Protein 4GH5 (pdb70)

GO terms:
  GO:0050575 2-(S)-hydroxypropyl-CoM dehydrogenase activity (F, EXP)

Foldseek 3Di:
DLQAPAEEEFEQLLWFLNVLLLLVNLVVHYAYEYEYCPQVSQAVSQVVRCPPNGHYHYHHAQLLDLVRLLVSQVVSCVPRHQHQEYELPFAAFDFADPVGDDPVVLVVRLRRQPVSLVRNCVSNCVRCLVVLGHEYEHEAAVLLVDPDPGTVSNSVNSVNRLVVQLVVCVVRLVSHYAGEYEHEAQAQPTPRNVVPDPVVVVVSLVLAQQSDHDHSNLSSVVVSCRRGCVCSVDHSYHHYSYNCNVVD/DQQAPAEEEFEQLLFFLNVLLVLVNLVVHYAYEYEYCPQVSQAVSQVVSCPPNHHYHYHHAQLLDLVRLLVSQVVSCVVRHQHQEYELPFAAFDFADPVGDDVVVLVVRLRRQPVSLVSNCVSNCVRCLVVLGHEYEHEAAVLLVDPDPGGVSNSVNSVNRLVVQLVVLVVRLVSHYAGEYEYEAQAQPTPRNVVPDVVPPQVLAQQRDHDHSNLSSVVVSCRRGCVCSVDHSYHHYSYNCNVVD/DLQAPAEEEEEQLLWFLNVLLLLVNQVVHYAYEYEYCPQVSQAVSQVVSCPPNGHYHYHYAQLLDLVRLLVRQVVSCVPRNQHQEYELPFAAFDFADPVGDDPVVLVVRLRSQPVSLVRNCVSNCVRCLVVLGHEYEHEAAVLLVDPDPGGHSNNVSSVNRLVVQLVVLVVRLVSHYAGEYEYEAQAQPTPRNVVPDVVVVVSQVLAQQRDHDHSNLSSVVVSCRRGCVCSVDHSYHHYSYNCNVVD/DLQAPAEEEFEQLLFFLNVLLLLVNLVVHYAYEYEYCPQVSQQVSQVVSCPPNHHYHYGYAQLLDLVRLLVSQVVSCVPRHQHQEYELPFAAFDFADPVGDDPVVLVVRLRSQPVSLVSNCVSNCVRCLVVLGHEYEHEAAVLLVDPDPGGVSNSVNSVNRLVVQLVVLVVRLVSHYAGEYEHEAQAQPTPRNVVPDPVVSQVLAQQNDHDHSNLSSVVVSCRRGCVCSVDHSYHHYSYNCNVVD

Sequence (985 aa):
NRLKNEVIAITGGGAGIGLAIASAALREGAKVALIDLDQGLAERSAAMLSTGGAVAKGFGADVTKAADITAAITSAEQTIGSLTGLVNNAGIAGFGSVHDADAAAWDRIMAVNVTGTFLASKAALAGMLERHKGTIVNFGSVAGLVGIPTMAAYCAAKGAIVNLTRQMAADYSGRGVRVNAVCPGTVTSTGMGQQLLPEVQARRLAKYPIGRFGTPEDIAEAVIFLLSDQAAFVTGAAFAVDGGMTAINRLKNEVIAITGGGAGIGLAIASAALREGAKVALIDLDQGLAERSAAMLSTGGAVAKGFGADVTKAADITAAITSAEQTIGSLTGLVNNAGIAGFGSVHDADAAAWDRIMAVNVTGTFLASKAALAGMLERHKGTIVNFGSVAGLVGIPTMAAYCAAKGAIVNLTRQMAADYSGRGVRVNAVCPGTVTSTGMGQQLLQARRLAKYPIGRFGTPEDIAEAVIFLLSDQAAFVTGAAFAVDGGMTAINRLKNEVIAITGGGAGIGLAIASAALREGAKVALIDLDQGLAERSAAMLSTGGAVAKGFGADVTKAADITAAITSAEQTIGSLTGLVNNAGIAGFGSVHDADAAAWDRIMAVNVTGTFLASKAALAGMLERHKGTIVNFGSVAGLVGIPTMAAYCAAKGAIVNLTRQMAADYSGRGVRVNAVCPGTVTSTGMGQQLLEVQARRLAKYPIGRFGTPEDIAEAVIFLLSDQAAFVTGAAFAVDGGMTAINRLKNEVIAITGGGAGIGLAIASAALREGAKVALIDLDQGLAERSAAMLSTGGAVAKGFGADVTKAADITAAITSAEQTIGSLTGLVNNAGIAGFGSVHDADAAAWDRIMAVNVTGTFLASKAALAGMLERHKGTIVNFGSVAGLVGIPTMAAYCAAKGAIVNLTRQMAADYSGRGVRVNAVCPGTVTSTGMGQQLLQARRLAKYPIGRFGTPEDIAEAVIFLLSDQAAFVTGAAFAVDGGMTAI

Solvent-accessible surface area: 32036 Å² total; per-residue (Å²): 134,27,0,126,130,20,15,0,0,0,2,16,0,1,50,26,28,0,40,12,0,0,56,8,0,20,119,14,33,5,96,0,0,0,0,18,122,71,100,28,43,0,84,153,10,4,73,106,19,47,97,93,71,29,52,3,95,17,27,32,8,18,10,27,116,49,82,69,0,62,58,7,5,78,48,0,51,164,70,9,29,57,0,27,0,0,0,4,21,20,20,64,9,14,119,15,8,0,62,88,8,87,39,71,49,2,80,92,10,18,24,11,0,1,26,2,3,1,11,0,0,63,20,4,0,72,15,0,13,142,91,124,110,5,6,0,0,0,9,3,12,9,5,3,41,15,1,40,73,63,13,0,7,18,0,0,0,8,3,0,2,6,1,0,1,50,0,0,0,19,23,1,4,52,104,32,0,24,0,0,0,0,0,10,5,60,12,39,80,15,60,59,10,97,97,43,124,125,108,68,113,57,125,113,65,74,97,12,20,26,46,85,55,6,55,16,107,14,0,2,19,0,0,0,0,0,2,0,92,37,1,34,1,1,1,6,5,32,2,12,0,2,0,0,11,35,3,39,142,31,0,135,125,29,14,0,0,0,1,17,0,1,48,27,29,0,39,11,0,0,55,7,0,22,121,14,39,5,96,0,0,0,1,18,121,71,96,27,46,0,83,153,8,3,72,113,24,44,96,92,73,30,52,3,93,18,22,31,8,18,10,27,118,48,79,65,0,60,61,6,4,64,40,0,47,146,67,11,28,56,1,31,0,0,0,4,21,19,21,62,9,16,119,16,8,0,60,87,6,87,42,74,44,2,81,93,10,18,24,10,0,1,25,2,2,0,10,0,0,64,21,2,0,71,15,0,14,145,94,118,132,5,7,0,0,0,9,2,11,8,5,3,39,15,1,38,74,63,12,0,6,19,0,0,0,9,3,0,1,6,1,0,1,48,0,0,0,18,24,1,4,52,106,27,0,23,0,0,0,0,0,10,5,61,12,44,80,17,61,59,9,94,103,41,101,118,83,198,109,66,74,78,13,21,27,45,84,38,6,54,18,104,16,0,1,19,0,0,0,1,0,2,0,105,37,0,35,1,1,1,7,6,35,2,14,0,1,0,0,10,34,4,50,141,30,0,123,118,14,15,0,0,0,1,17,0,1,51,26,30,0,40,11,0,0,55,8,0,21,119,14,33,5,96,0,0,0,1,18,125,71,101,25,50,0,86,151,9,3,69,110,23,47,100,91,73,29,57,5,97,17,26,27,9,18,10,28,116,48,80,65,0,63,55,7,5,79,47,0,51,162,72,10,30,56,0,21,0,0,0,5,21,20,22,61,9,15,120,15,8,0,62,87,9,87,42,73,52,2,76,95,14,18,23,11,0,1,25,2,4,0,12,0,0,66,21,4,0,72,15,0,15,140,91,128,103,5,7,0,0,0,10,2,12,8,5,3,40,15,1,39,72,62,12,0,6,18,0,0,0,8,3,0,2,6,1,0,1,48,0,0,0,19,24,1,4,52,109,33,0,23,0,0,0,0,0,10,5,60,12,41,79,17,63,59,10,97,101,44,126,180,84,138,66,139,129,63,69,88,12,21,26,44,84,53,6,53,16,108,16,0,1,19,0,0,0,0,0,2,0,94,38,0,33,1,2,1,6,6,34,2,12,0,2,0,0,11,33,3,40,139,30,0,126,118,29,15,0,0,0,2,16,0,0,49,26,30,0,40,12,0,0,56,6,0,22,119,15,34,5,91,0,0,0,1,15,122,70,100,27,42,0,83,148,9,4,72,109,21,47,95,92,72,31,51,6,88,16,34,29,7,18,9,28,119,50,79,60,0,65,57,5,5,66,40,0,52,144,67,6,31,57,1,31,0,0,0,4,21,20,22,62,9,16,115,17,8,0,61,88,10,84,41,74,51,2,80,96,13,17,24,11,0,2,23,2,3,0,11,0,0,65,22,4,0,72,15,0,12,141,91,114,116,4,7,0,0,0,9,3,12,9,5,3,41,15,1,33,68,64,12,0,6,19,0,0,0,8,3,0,2,5,2,0,0,49,0,0,0,20,24,1,4,54,104,21,0,23,0,0,0,0,0,10,5,60,12,42,79,17,60,60,10,100,106,37,105,118,82,196,105,64,75,74,11,22,26,46,84,40,5,53,16,104,16,0,1,18,0,0,0,0,0,2,0,104,39,0,35,1,1,1,6,5,33,3,13,0,1,0,0,8,34,3,49

InterPro domains:
  IPR002347 Short-chain dehydrogenase/reductase SDR [PF13561] (17-253)
  IPR002347 Short-chain dehydrogenase/reductase SDR [PR00080] (83-94)
  IPR002347 Short-chain dehydrogenase/reductase SDR [PR00080] (136-144)
  IPR002347 Short-chain dehydrogenase/reductase SDR [PR00080] (156-175)
  IPR002347 Short-chain dehydrogenase/reductase SDR [PR00081] (9-26)
  IPR002347 Short-chain dehydrogenase/reductase SDR [PR00081] (83-94)
  IPR002347 Short-chain dehydrogenase/reductase SDR [PR00081] (130-146)
  IPR002347 Short-chain dehydrogenase/reductase SDR [PR00081] (156-175)
  IPR002347 Short-chain dehydrogenase/reductase SDR [PR00081] (177-194)
  IPR002347 Short-chain dehydrogenase/reductase SDR [PR00081] (216-236)
  IPR020904 Short-chain dehydrogenase/reductase, conserved site [PS00061] (143-171)
  IPR036291 NAD(P)-binding domain superfamily [SSF51735] (6-254)
  IPR057326 Ketoreductase domain [SM00822] (8-190)

B-factor: mean 13.77, std 8.15, range [4.98, 67.56]

Radius of gyration: 27.38 Å; Cα contacts (8 Å, |Δi|>4): 2829; chains: 4; bounding box: 66×82×59 Å

CATH classification: 3.40.50.720

Structure (mmCIF, N/CA/C/O backbone):
data_4GH5
#
_entry.id   4GH5
#
_cell.length_a   116.071
_cell.length_b   127.921
_cell.length_c   58.451
_cell.angle_alpha   90.00
_cell.angle_beta   90.00
_cell.angle_gamma   90.00
#
_symmetry.space_group_name_H-M   'P 21 21 2'
#
loop_
_entity.id
_entity.type
_entity.pdbx_description
1 polymer 'Short-chain dehydrogenase/reductase SDR'
2 non-polymer NICOTINAMIDE-ADENINE-DINUCLEOTIDE
3 non-polymer 'ACETATE ION'
4 water water
#
loop_
_atom_site.group_PDB
_atom_site.id
_atom_site.type_symbol
_atom_site.label_atom_id
_atom_site.label_alt_id
_atom_site.label_comp_id
_atom_site.label_asym_id
_atom_site.label_entity_id
_atom_site.label_seq_id
_atom_site.pdbx_PDB_ins_code
_atom_site.Cartn_x
_atom_site.Cartn_y
_atom_site.Cartn_z
_atom_site.occupancy
_atom_site.B_iso_or_equiv
_atom_site.auth_seq_id
_atom_site.auth_comp_id
_atom_site.auth_asym_id
_atom_site.auth_atom_id
_atom_site.pdbx_PDB_model_num
ATOM 1 N N . ASN A 1 17 ? 33.777 65.706 17.189 1.00 16.95 3 ASN A N 1
ATOM 2 C CA . ASN A 1 17 ? 34.503 65.655 18.453 1.00 15.47 3 ASN A CA 1
ATOM 3 C C . ASN A 1 17 ? 34.285 64.334 19.196 1.00 14.99 3 ASN A C 1
ATOM 4 O O . ASN A 1 17 ? 34.317 64.283 20.422 1.00 16.05 3 ASN A O 1
ATOM 9 N N . ARG A 1 18 ? 34.059 63.253 18.460 1.00 10.51 4 ARG A N 1
ATOM 10 C CA . ARG A 1 18 ? 33.726 61.979 19.089 1.00 8.95 4 ARG A CA 1
ATOM 11 C C . ARG A 1 18 ? 34.882 61.354 19.856 1.00 9.89 4 ARG A C 1
ATOM 12 O O . ARG A 1 18 ? 34.662 60.462 20.668 1.00 11.23 4 ARG A O 1
ATOM 20 N N . LEU A 1 19 ? 36.105 61.814 19.592 1.00 9.63 5 LEU A N 1
ATOM 21 C CA . LEU A 1 19 ? 37.274 61.310 20.309 1.00 11.87 5 LEU A CA 1
ATOM 22 C C . LEU A 1 19 ? 38.037 62.440 20.998 1.00 9.65 5 LEU A C 1
ATOM 23 O O . LEU A 1 19 ? 39.254 62.360 21.180 1.00 10.05 5 LEU A O 1
ATOM 28 N N . LYS A 1 20 ? 37.318 63.489 21.372 1.00 14.18 6 LYS A N 1
ATOM 29 C CA . LYS A 1 20 ? 37.909 64.580 22.132 1.00 18.39 6 LYS A CA 1
ATOM 30 C C . LYS A 1 20 ? 38.579 64.026 23.388 1.00 13.32 6 LYS A C 1
ATOM 31 O O . LYS A 1 20 ? 38.023 63.167 24.076 1.00 16.11 6 LYS A O 1
ATOM 37 N N . ASN A 1 21 ? 39.784 64.509 23.664 1.00 16.97 7 ASN A N 1
ATOM 38 C CA . ASN A 1 21 ? 40.557 64.057 24.821 1.00 18.85 7 ASN A CA 1
ATOM 39 C C . ASN A 1 21 ? 40.941 62.573 24.804 1.00 17.10 7 ASN A C 1
ATOM 40 O O . ASN A 1 21 ? 41.294 62.003 25.837 1.00 17.92 7 ASN A O 1
ATOM 45 N N . GLU A 1 22 ? 40.878 61.943 23.637 1.00 10.94 8 GLU A N 1
ATOM 46 C CA . GLU A 1 22 ? 41.406 60.588 23.525 1.00 12.59 8 GLU A CA 1
ATOM 47 C C . GLU A 1 22 ? 42.831 60.640 22.991 1.00 9.61 8 GLU A C 1
ATOM 48 O O . GLU A 1 22 ? 43.192 61.546 22.247 1.00 11.05 8 GLU A O 1
ATOM 54 N N . VAL A 1 23 ? 43.627 59.656 23.387 1.00 8.39 9 VAL A N 1
ATOM 55 C CA . VAL A 1 23 ? 45.004 59.517 22.936 1.00 8.44 9 VAL A CA 1
ATOM 56 C C . VAL A 1 23 ? 45.129 58.096 22.405 1.00 9.00 9 VAL A C 1
ATOM 57 O O . VAL A 1 23 ? 45.020 57.143 23.168 1.00 8.48 9 VAL A O 1
ATOM 61 N N . ILE A 1 24 ? 45.339 57.957 21.099 1.00 9.63 10 ILE A N 1
ATOM 62 C CA . ILE A 1 24 ? 45.251 56.655 20.441 1.00 8.97 10 ILE A CA 1
ATOM 63 C C . ILE A 1 24 ? 46.577 56.273 19.808 1.00 8.81 10 ILE A C 1
ATOM 64 O O . ILE A 1 24 ? 47.109 57.036 19.011 1.00 9.41 10 ILE A O 1
ATOM 69 N N . ALA A 1 25 ? 47.110 55.105 20.170 1.00 8.55 11 ALA A N 1
ATOM 70 C CA . ALA A 1 25 ? 48.279 54.535 19.496 1.00 8.01 11 ALA A CA 1
ATOM 71 C C . ALA A 1 25 ? 47.804 53.546 18.437 1.00 10.99 11 ALA A C 1
ATOM 72 O O . ALA A 1 25 ? 46.933 52.718 18.712 1.00 8.82 11 ALA A O 1
ATOM 74 N N . ILE A 1 26 ? 48.376 53.626 17.237 1.00 8.00 12 ILE A N 1
ATOM 75 C CA . ILE A 1 26 ? 47.980 52.774 16.118 1.00 8.91 12 ILE A CA 1
ATOM 76 C C . ILE A 1 26 ? 49.208 52.059 15.584 1.00 8.83 12 ILE A C 1
ATOM 77 O O . ILE A 1 26 ? 50.101 52.684 14.993 1.00 8.55 12 ILE A O 1
ATOM 82 N N . THR A 1 27 ? 49.284 50.750 15.806 1.00 7.35 13 THR A N 1
ATOM 83 C CA . THR A 1 27 ? 50.410 49.999 15.249 1.00 7.95 13 THR A CA 1
ATOM 84 C C . THR A 1 27 ? 50.163 49.805 13.756 1.00 8.67 13 THR A C 1
ATOM 85 O O . THR A 1 27 ? 49.018 49.719 13.306 1.00 8.77 13 THR A O 1
ATOM 89 N N . GLY A 1 28 ? 51.239 49.778 12.984 1.00 7.77 14 GLY A N 1
ATOM 90 C CA . GLY A 1 28 ? 51.116 49.783 11.533 1.00 10.67 14 GLY A CA 1
ATOM 91 C C . GLY A 1 28 ? 50.481 51.071 11.020 1.00 11.07 14 GLY A C 1
ATOM 92 O O . GLY A 1 28 ? 49.894 51.104 9.940 1.00 9.05 14 GLY A O 1
ATOM 93 N N . GLY A 1 29 ? 50.612 52.144 11.794 1.00 9.01 15 GLY A N 1
ATOM 94 C CA . GLY A 1 29 ? 49.942 53.395 11.491 1.00 8.69 15 GLY A CA 1
ATOM 95 C C . GLY A 1 29 ? 50.512 54.225 10.354 1.00 8.05 15 GLY A C 1
ATOM 96 O O . GLY A 1 29 ? 49.937 55.245 9.984 1.00 10.18 15 GLY A O 1
ATOM 97 N N . GLY A 1 30 ? 51.643 53.799 9.802 1.00 8.27 16 GLY A N 1
ATOM 98 C CA . GLY A 1 30 ? 52.308 54.583 8.774 1.00 8.62 16 GLY A CA 1
ATOM 99 C C . GLY A 1 30 ? 51.657 54.593 7.399 1.00 10.01 16 GLY A C 1
ATOM 100 O O . GLY A 1 30 ? 51.910 55.493 6.597 1.00 9.65 16 GLY A O 1
ATOM 101 N N . ALA A 1 31 ? 50.824 53.595 7.119 1.00 9.91 17 ALA A N 1
ATOM 102 C CA . ALA A 1 31 ? 50.226 53.452 5.792 1.00 10.08 17 ALA A CA 1
ATOM 103 C C . ALA A 1 31 ? 48.919 52.669 5.869 1.00 8.84 17 ALA A C 1
ATOM 104 O O . ALA A 1 31 ? 48.569 52.135 6.922 1.00 9.41 17 ALA A O 1
ATOM 106 N N . GLY A 1 32 ? 48.215 52.609 4.742 1.00 9.32 18 GLY A N 1
ATOM 107 C CA . GLY A 1 32 ? 47.065 51.730 4.599 1.00 8.30 18 GLY A CA 1
ATOM 108 C C . GLY A 1 32 ? 45.927 52.035 5.553 1.00 8.54 18 GLY A C 1
ATOM 109 O O . GLY A 1 32 ? 45.629 53.197 5.837 1.00 10.84 18 GLY A O 1
ATOM 110 N N . ILE A 1 33 ? 45.288 50.981 6.044 1.00 8.04 19 ILE A N 1
ATOM 111 C CA . ILE A 1 33 ? 44.170 51.132 6.965 1.00 7.13 19 ILE A CA 1
ATOM 112 C C . ILE A 1 33 ? 44.578 51.880 8.233 1.00 8.40 19 ILE A C 1
ATOM 113 O O . ILE A 1 33 ? 43.836 52.735 8.708 1.00 8.65 19 ILE A O 1
ATOM 118 N N . GLY A 1 34 ? 45.767 51.579 8.750 1.00 8.66 20 GLY A N 1
ATOM 119 C CA . GLY A 1 34 ? 46.242 52.214 9.963 1.00 7.97 20 GLY A CA 1
ATOM 120 C C . GLY A 1 34 ? 46.330 53.719 9.799 1.00 9.52 20 GLY A C 1
ATOM 121 O O . GLY A 1 34 ? 45.952 54.479 10.699 1.00 8.00 20 GLY A O 1
ATOM 122 N N . LEU A 1 35 ? 46.819 54.159 8.641 1.00 9.18 21 LEU A N 1
ATOM 123 C CA . LEU A 1 35 ? 46.918 55.588 8.369 1.00 8.54 21 LEU A CA 1
ATOM 124 C C . LEU A 1 35 ? 45.527 56.217 8.250 1.00 7.62 21 LEU A C 1
ATOM 125 O O . LEU A 1 35 ? 45.288 57.320 8.760 1.00 9.02 21 LEU A O 1
ATOM 130 N N . ALA A 1 36 ? 44.610 55.517 7.592 1.00 8.89 22 ALA A N 1
ATOM 131 C CA . ALA A 1 36 ? 43.231 56.004 7.506 1.00 8.24 22 ALA A CA 1
ATOM 132 C C . ALA A 1 36 ? 42.553 56.104 8.879 1.00 8.05 22 ALA A C 1
ATOM 133 O O . ALA A 1 36 ? 41.751 57.008 9.104 1.00 9.39 22 ALA A O 1
ATOM 135 N N . ILE A 1 37 ? 42.860 55.168 9.778 1.00 7.39 23 ILE A N 1
ATOM 136 C CA . ILE A 1 37 ? 42.396 55.264 11.163 1.00 8.54 23 ILE A CA 1
ATOM 137 C C . ILE A 1 37 ? 42.925 56.539 11.827 1.00 9.52 23 ILE A C 1
ATOM 138 O O . ILE A 1 37 ? 42.174 57.276 12.475 1.00 9.11 23 ILE A O 1
ATOM 143 N N . ALA A 1 38 ? 44.216 56.807 11.644 1.00 7.95 24 ALA A N 1
ATOM 144 C CA . ALA A 1 38 ? 44.811 58.011 12.208 1.00 8.72 24 ALA A CA 1
ATOM 145 C C . ALA A 1 38 ? 44.104 59.271 11.719 1.00 11.42 24 ALA A C 1
ATOM 146 O O . ALA A 1 38 ? 43.806 60.173 12.507 1.00 9.79 24 ALA A O 1
ATOM 148 N N . SER A 1 39 ? 43.835 59.332 10.420 1.00 9.48 25 SER A N 1
ATOM 149 C CA . SER A 1 39 ? 43.216 60.519 9.840 1.00 9.47 25 SER A CA 1
ATOM 150 C C . SER A 1 39 ? 41.832 60.749 10.450 1.00 9.64 25 SER A C 1
ATOM 151 O O . SER A 1 39 ? 41.487 61.867 10.860 1.00 9.46 25 SER A O 1
ATOM 154 N N . ALA A 1 40 ? 41.042 59.682 10.527 1.00 10.03 26 ALA A N 1
ATOM 155 C CA . ALA A 1 40 ? 39.691 59.806 11.063 1.00 10.66 26 ALA A CA 1
ATOM 156 C C . ALA A 1 40 ? 39.699 60.103 12.569 1.00 7.81 26 ALA A C 1
ATOM 157 O O . ALA A 1 40 ? 38.848 60.840 13.070 1.00 8.76 26 ALA A O 1
ATOM 159 N N . ALA A 1 41 ? 40.665 59.540 13.295 1.00 8.74 27 ALA A N 1
ATOM 160 C CA . ALA A 1 41 ? 40.769 59.801 14.725 1.00 9.78 27 ALA A CA 1
ATOM 161 C C . ALA A 1 41 ? 41.105 61.272 14.978 1.00 10.98 27 ALA A C 1
ATOM 162 O O . ALA A 1 41 ? 40.544 61.888 15.882 1.00 9.54 27 ALA A O 1
ATOM 164 N N . LEU A 1 42 ? 42.015 61.831 14.176 1.00 9.02 28 LEU A N 1
ATOM 165 C CA . LEU A 1 42 ? 42.332 63.258 14.266 1.00 9.37 28 LEU A CA 1
ATOM 166 C C . LEU A 1 42 ? 41.125 64.128 13.929 1.00 10.39 28 LEU A C 1
ATOM 167 O O . LEU A 1 42 ? 40.903 65.158 14.567 1.00 12.95 28 LEU A O 1
ATOM 172 N N . ARG A 1 43 ? 40.363 63.718 12.918 1.00 9.63 29 ARG A N 1
ATOM 173 C CA . ARG A 1 43 ? 39.135 64.410 12.553 1.00 9.61 29 ARG A CA 1
ATOM 174 C C . ARG A 1 43 ? 38.217 64.539 13.763 1.00 10.89 29 ARG A C 1
ATOM 175 O O . ARG A 1 43 ? 37.576 65.574 13.951 1.00 12.68 29 ARG A O 1
ATOM 183 N N . GLU A 1 44 ? 38.188 63.494 14.592 1.00 8.97 30 GLU A N 1
ATOM 184 C CA . GLU A 1 44 ? 37.301 63.420 15.746 1.00 8.97 30 GLU A CA 1
ATOM 185 C C . GLU A 1 44 ? 37.918 63.956 17.030 1.00 8.33 30 GLU A C 1
ATOM 186 O O . GLU A 1 44 ? 37.353 63.795 18.108 1.00 10.54 30 GLU A O 1
ATOM 192 N N . GLY A 1 45 ? 39.095 64.566 16.915 1.00 9.99 31 GLY A N 1
ATOM 193 C CA . GLY A 1 45 ? 39.663 65.318 18.019 1.00 12.16 31 GLY A CA 1
ATOM 194 C C . GLY A 1 45 ? 40.715 64.617 18.856 1.00 10.65 31 GLY A C 1
ATOM 195 O O . GLY A 1 45 ? 41.171 65.174 19.846 1.00 11.09 31 GLY A O 1
ATOM 196 N N . ALA A 1 46 ? 41.086 63.395 18.477 1.00 9.14 32 ALA A N 1
ATOM 197 C CA . ALA A 1 46 ? 42.084 62.639 19.219 1.00 9.21 32 ALA A CA 1
ATOM 198 C C . ALA A 1 46 ? 43.476 63.159 18.926 1.00 9.72 32 ALA A C 1
ATOM 199 O O . ALA A 1 46 ? 43.685 63.833 17.919 1.00 11.24 32 ALA A O 1
ATOM 201 N N . LYS A 1 47 ? 44.410 62.848 19.823 1.00 8.18 33 LYS A N 1
ATOM 202 C CA . LYS A 1 47 ? 45.841 62.876 19.514 1.00 7.40 33 LYS A CA 1
ATOM 203 C C . LYS A 1 47 ? 46.256 61.451 19.166 1.00 11.21 33 LYS A C 1
ATOM 204 O O . LYS A 1 47 ? 45.760 60.491 19.762 1.00 9.93 33 LYS A O 1
ATOM 210 N N . VAL A 1 48 ? 47.150 61.303 18.191 1.00 9.95 34 VAL A N 1
ATOM 211 C CA . VAL A 1 48 ? 47.501 59.960 17.718 1.00 8.09 34 VAL A CA 1
ATOM 212 C C . VAL A 1 48 ? 49.004 59.710 17.690 1.00 9.35 34 VAL A C 1
ATOM 213 O O . VAL A 1 48 ? 49.793 60.605 17.379 1.00 10.49 34 VAL A O 1
ATOM 217 N N . ALA A 1 49 ? 49.378 58.472 18.003 1.00 7.55 35 ALA A N 1
ATOM 218 C CA . ALA A 1 49 ? 50.749 58.014 17.828 1.00 7.88 35 ALA A CA 1
ATOM 219 C C . ALA A 1 49 ? 50.749 56.943 16.749 1.00 9.39 35 ALA A C 1
ATOM 220 O O . ALA A 1 49 ? 50.068 55.931 16.886 1.00 10.46 35 ALA A O 1
ATOM 222 N N . LEU A 1 50 ? 51.492 57.176 15.668 1.00 7.37 36 LEU A N 1
ATOM 223 C CA . LEU A 1 50 ? 51.666 56.158 14.644 1.00 7.78 36 LEU A CA 1
ATOM 224 C C . LEU A 1 50 ? 52.909 55.359 15.006 1.00 9.56 36 LEU A C 1
ATOM 225 O O . LEU A 1 50 ? 53.997 55.925 15.139 1.00 10.01 36 LEU A O 1
ATOM 230 N N . ILE A 1 51 ? 52.752 54.054 15.188 1.00 9.81 37 ILE A N 1
ATOM 231 C CA . ILE A 1 51 ? 53.882 53.203 15.536 1.00 9.61 37 ILE A CA 1
ATOM 232 C C . ILE A 1 51 ? 54.021 52.187 14.415 1.00 12.05 37 ILE A C 1
ATOM 233 O O . ILE A 1 51 ? 53.098 51.423 14.160 1.00 12.42 37 ILE A O 1
ATOM 238 N N . ASP A 1 52 ? 55.160 52.185 13.734 1.00 8.60 38 ASP A N 1
ATOM 239 C CA . ASP A 1 52 ? 55.295 51.380 12.527 1.00 7.56 38 ASP A CA 1
ATOM 240 C C . ASP A 1 52 ? 56.691 50.778 12.478 1.00 10.08 38 ASP A C 1
ATOM 241 O O . ASP A 1 52 ? 57.641 51.366 12.989 1.00 9.80 38 ASP A O 1
ATOM 246 N N . LEU A 1 53 ? 56.796 49.599 11.874 1.00 8.19 39 LEU A N 1
ATOM 247 C CA . LEU A 1 53 ? 58.078 48.925 11.685 1.00 9.68 39 LEU A CA 1
ATOM 248 C C . LEU A 1 53 ? 59.027 49.853 10.947 1.00 11.23 39 LEU A C 1
ATOM 249 O O . LEU A 1 53 ? 60.235 49.880 11.210 1.00 10.52 39 LEU A O 1
ATOM 254 N N . ASP A 1 54 ? 58.451 50.608 10.022 1.00 10.87 40 ASP A N 1
ATOM 255 C CA . ASP A 1 54 ? 59.160 51.587 9.214 1.00 10.39 40 ASP A CA 1
ATOM 256 C C . ASP A 1 54 ? 59.096 52.927 9.949 1.00 11.11 40 ASP A C 1
ATOM 257 O O . ASP A 1 54 ? 58.088 53.638 9.883 1.00 10.77 40 ASP A O 1
ATOM 262 N N . GLN A 1 55 ? 60.172 53.260 10.661 1.00 10.55 41 GLN A N 1
ATOM 263 C CA . GLN A 1 55 ? 60.206 54.495 11.438 1.00 11.18 41 GLN A CA 1
ATOM 264 C C . GLN A 1 55 ? 60.040 55.730 10.571 1.00 10.60 41 GLN A C 1
ATOM 265 O O . GLN A 1 55 ? 59.275 56.631 10.914 1.00 9.29 41 GLN A O 1
ATOM 271 N N . GLY A 1 56 ? 60.758 55.776 9.450 1.00 10.71 42 GLY A N 1
ATOM 272 C CA . GLY A 1 56 ? 60.684 56.910 8.548 1.00 10.72 42 GLY A CA 1
ATOM 273 C C . GLY A 1 56 ? 59.267 57.165 8.063 1.00 10.01 42 GLY A C 1
ATOM 274 O O . GLY A 1 56 ? 58.812 58.305 8.007 1.00 9.67 42 GLY A O 1
ATOM 275 N N . LEU A 1 57 ? 58.581 56.085 7.701 1.00 8.97 43 LEU A N 1
ATOM 276 C CA . LEU A 1 57 ? 57.195 56.164 7.260 1.00 9.39 43 LEU A CA 1
ATOM 277 C C . LEU A 1 57 ? 56.298 56.704 8.374 1.00 9.59 43 LEU A C 1
ATOM 278 O O . LEU A 1 57 ? 55.477 57.588 8.137 1.00 9.79 43 LEU A O 1
ATOM 283 N N . ALA A 1 58 ? 56.458 56.183 9.588 1.00 9.49 44 ALA A N 1
ATOM 284 C CA . ALA A 1 58 ? 55.678 56.676 10.729 1.00 8.55 44 ALA A CA 1
ATOM 285 C C . ALA A 1 58 ? 55.867 58.182 10.911 1.00 9.59 44 ALA A C 1
ATOM 286 O O . ALA A 1 58 ? 54.902 58.920 11.125 1.00 8.72 44 ALA A O 1
ATOM 288 N N . GLU A 1 59 ? 57.113 58.638 10.814 1.00 8.92 45 GLU A N 1
ATOM 289 C CA . GLU A 1 59 ? 57.397 60.056 11.016 1.00 9.30 45 GLU A CA 1
ATOM 290 C C . GLU A 1 59 ? 56.913 60.938 9.863 1.00 7.01 45 GLU A C 1
ATOM 291 O O . GLU A 1 59 ? 56.399 62.034 10.093 1.00 8.58 45 GLU A O 1
ATOM 297 N N . ARG A 1 60 ? 57.088 60.480 8.627 1.00 9.00 46 ARG A N 1
ATOM 298 C CA . ARG A 1 60 ? 56.613 61.241 7.474 1.00 8.93 46 ARG A CA 1
ATOM 299 C C . ARG A 1 60 ? 55.089 61.332 7.495 1.00 9.13 46 ARG A C 1
ATOM 300 O O . ARG A 1 60 ? 54.509 62.399 7.293 1.00 9.61 46 ARG A O 1
ATOM 308 N N . SER A 1 61 ? 54.436 60.207 7.753 1.00 9.10 47 SER A N 1
ATOM 309 C CA . SER A 1 61 ? 52.977 60.216 7.813 1.00 7.82 47 SER A CA 1
ATOM 310 C C . SER A 1 61 ? 52.459 61.088 8.964 1.00 10.30 47 SER A C 1
ATOM 311 O O . SER A 1 61 ? 51.481 61.813 8.802 1.00 9.69 47 SER A O 1
ATOM 314 N N . ALA A 1 62 ? 53.117 61.038 10.119 1.00 8.26 48 ALA A N 1
ATOM 315 C CA . ALA A 1 62 ? 52.684 61.879 11.239 1.00 9.11 48 ALA A CA 1
ATOM 316 C C . ALA A 1 62 ? 52.819 63.370 10.900 1.00 10.29 48 ALA A C 1
ATOM 317 O O . ALA A 1 62 ? 51.954 64.179 11.251 1.00 10.89 48 ALA A O 1
ATOM 319 N N . ALA A 1 63 ? 53.887 63.724 10.186 1.00 10.05 49 ALA A N 1
ATOM 320 C CA . ALA A 1 63 ? 54.083 65.103 9.744 1.00 9.79 49 ALA A CA 1
ATOM 321 C C . ALA A 1 63 ? 52.950 65.504 8.804 1.00 12.42 49 ALA A C 1
ATOM 322 O O . ALA A 1 63 ? 52.380 66.594 8.915 1.00 14.02 49 ALA A O 1
ATOM 324 N N . MET A 1 64 ? 52.622 64.607 7.885 1.00 11.55 50 MET A N 1
ATOM 325 C CA . MET A 1 64 ? 51.597 64.867 6.888 1.00 11.79 50 MET A CA 1
ATOM 326 C C . MET A 1 64 ? 50.245 65.143 7.548 1.00 11.54 50 MET A C 1
ATOM 327 O O . MET A 1 64 ? 49.490 66.010 7.106 1.00 13.27 50 MET A O 1
ATOM 332 N N . LEU A 1 65 ? 49.970 64.420 8.631 1.00 9.38 51 LEU A N 1
ATOM 333 C CA . LEU A 1 65 ? 48.677 64.497 9.315 1.00 11.58 51 LEU A CA 1
ATOM 334 C C . LEU A 1 65 ? 48.534 65.689 10.255 1.00 13.24 51 LEU A C 1
ATOM 335 O O . LEU A 1 65 ? 47.415 66.087 10.589 1.00 13.65 51 LEU A O 1
ATOM 340 N N . SER A 1 66 ? 49.659 66.249 10.697 1.00 11.01 52 SER A N 1
ATOM 341 C CA . SER A 1 66 ? 49.636 67.252 11.761 1.00 10.31 52 SER A CA 1
ATOM 342 C C . SER A 1 66 ? 49.353 68.656 11.248 1.00 14.05 52 SER A C 1
ATOM 343 O O . SER A 1 66 ? 50.115 69.592 11.510 1.00 15.83 52 SER A O 1
ATOM 346 N N . THR A 1 67 ? 48.253 68.798 10.519 1.00 15.58 53 THR A N 1
ATOM 347 C CA . THR A 1 67 ? 47.844 70.099 9.998 1.00 14.43 53 THR A CA 1
ATOM 348 C C . THR A 1 67 ? 46.642 70.633 10.763 1.00 15.95 53 THR A C 1
ATOM 349 O O . THR A 1 67 ? 45.867 69.864 11.336 1.00 17.06 53 THR A O 1
ATOM 353 N N . GLY A 1 68 ? 46.489 71.953 10.765 1.00 18.49 54 GLY A N 1
ATOM 354 C CA . GLY A 1 68 ? 45.327 72.578 11.373 1.00 21.23 54 GLY A CA 1
ATOM 355 C C . GLY A 1 68 ? 45.188 72.320 12.862 1.00 22.20 54 GLY A C 1
ATOM 356 O O . GLY A 1 68 ? 44.077 72.280 13.392 1.00 26.18 54 GLY A O 1
ATOM 357 N N . GLY A 1 69 ? 46.316 72.140 13.542 1.00 18.44 55 GLY A N 1
ATOM 358 C CA . GLY A 1 69 ? 46.305 71.928 14.979 1.00 22.38 55 GLY A CA 1
ATOM 359 C C . GLY A 1 69 ? 46.239 70.466 15.378 1.00 18.30 55 GLY A C 1
ATOM 360 O O . GLY A 1 69 ? 46.359 70.137 16.559 1.00 18.48 55 GLY A O 1
ATOM 361 N N . ALA A 1 70 ? 46.043 69.583 14.403 1.00 16.43 56 ALA A N 1
ATOM 362 C CA . ALA A 1 70 ? 45.975 68.154 14.696 1.00 14.47 56 ALA A CA 1
ATOM 363 C C . ALA A 1 70 ? 47.330 67.673 15.180 1.00 13.60 56 ALA A C 1
ATOM 364 O O . ALA A 1 70 ? 48.360 68.110 14.665 1.00 15.70 56 ALA A O 1
ATOM 366 N N . VAL A 1 71 ? 47.330 66.765 16.153 1.00 8.79 57 VAL A N 1
ATOM 367 C CA . VAL A 1 71 ? 48.569 66.259 16.730 1.00 9.78 57 VAL A CA 1
ATOM 368 C C . VAL A 1 71 ? 48.769 64.775 16.456 1.00 11.76 57 VAL A C 1
ATOM 369 O O . VAL A 1 71 ? 48.073 63.927 17.015 1.00 9.97 57 VAL A O 1
ATOM 373 N N . ALA A 1 72 ? 49.732 64.481 15.589 1.00 9.29 58 ALA A N 1
ATOM 374 C CA . ALA A 1 72 ? 50.135 63.120 15.266 1.00 7.99 58 ALA A CA 1
ATOM 375 C C . ALA A 1 72 ? 51.644 63.051 15.389 1.00 11.17 58 ALA A C 1
ATOM 376 O O . ALA A 1 72 ? 52.348 63.930 14.891 1.00 11.72 58 ALA A O 1
ATOM 378 N N . LYS A 1 73 ? 52.130 62.005 16.046 1.00 9.44 59 LYS A N 1
ATOM 379 C CA . LYS A 1 73 ? 53.564 61.799 16.209 1.00 9.60 59 LYS A CA 1
ATOM 380 C C . LYS A 1 73 ? 53.918 60.372 15.806 1.00 11.39 59 LYS A C 1
ATOM 381 O O . LYS A 1 73 ? 53.127 59.439 16.007 1.00 9.84 59 LYS A O 1
ATOM 387 N N . GLY A 1 74 ? 55.104 60.194 15.233 1.00 9.51 60 GLY A N 1
ATOM 388 C CA . GLY A 1 74 ? 55.502 58.875 14.771 1.00 10.45 60 GLY A CA 1
ATOM 389 C C . GLY A 1 74 ? 56.614 58.240 15.581 1.00 10.78 60 GLY A C 1
ATOM 390 O O . GLY A 1 74 ? 57.448 58.937 16.167 1.00 11.55 60 GLY A O 1
ATOM 391 N N . PHE A 1 75 ? 56.612 56.908 15.610 1.00 8.87 61 PHE A N 1
ATOM 392 C CA . PHE A 1 75 ? 57.554 56.116 16.394 1.00 10.57 61 PHE A CA 1
ATOM 393 C C . PHE A 1 75 ? 57.838 54.828 15.650 1.00 12.34 61 PHE A C 1
ATOM 394 O O . PHE A 1 75 ? 56.939 54.254 15.039 1.00 10.50 61 PHE A O 1
ATOM 402 N N . GLY A 1 76 ? 59.090 54.377 15.691 1.00 10.31 62 GLY A N 1
ATOM 403 C CA . GLY A 1 76 ? 59.460 53.144 15.019 1.00 10.52 62 GLY A CA 1
ATOM 404 C C . GLY A 1 76 ? 59.494 52.010 16.018 1.00 10.82 62 GLY A C 1
ATOM 405 O O . GLY A 1 76 ? 60.079 52.156 17.089 1.00 13.80 62 GLY A O 1
ATOM 406 N N . ALA A 1 77 ? 58.850 50.891 15.684 1.00 9.94 63 ALA A N 1
ATOM 407 C CA . ALA A 1 77 ? 58.907 49.691 16.508 1.00 10.12 63 ALA A CA 1
ATOM 408 C C . ALA A 1 77 ? 58.377 48.494 15.743 1.00 11.01 63 ALA A C 1
ATOM 409 O O . ALA A 1 77 ? 57.411 48.606 14.994 1.00 10.84 63 ALA A O 1
ATOM 411 N N . ASP A 1 78 ? 59.018 47.354 15.951 1.00 11.47 64 ASP A N 1
ATOM 412 C CA . ASP A 1 78 ? 58.506 46.066 15.494 1.00 9.16 64 ASP A CA 1
ATOM 413 C C . ASP A 1 78 ? 57.638 45.519 16.624 1.00 9.64 64 ASP A C 1
ATOM 414 O O . ASP A 1 78 ? 58.130 45.290 17.733 1.00 11.30 64 ASP A O 1
ATOM 419 N N . VAL A 1 79 ? 56.344 45.321 16.357 1.00 9.53 65 VAL A N 1
ATOM 420 C CA . VAL A 1 79 ? 55.433 44.829 17.391 1.00 10.88 65 VAL A CA 1
ATOM 421 C C . VAL A 1 79 ? 55.807 43.442 17.922 1.00 10.90 65 VAL A C 1
ATOM 422 O O . VAL A 1 79 ? 55.323 43.036 18.980 1.00 11.29 65 VAL A O 1
ATOM 426 N N . THR A 1 80 ? 56.678 42.728 17.208 1.00 9.53 66 THR A N 1
ATOM 427 C CA . THR A 1 80 ? 57.084 41.388 17.649 1.00 11.00 66 THR A CA 1
ATOM 428 C C . THR A 1 80 ? 58.255 41.436 18.624 1.00 10.35 66 THR A C 1
ATOM 429 O O . THR A 1 80 ? 58.656 40.408 19.162 1.00 12.51 66 THR A O 1
ATOM 433 N N . LYS A 1 81 ? 58.795 42.631 18.835 1.00 11.76 67 LYS A N 1
ATOM 434 C CA . LYS A 1 81 ? 59.938 42.803 19.727 1.00 10.35 67 LYS A CA 1
ATOM 435 C C . LYS A 1 81 ? 59.472 43.541 20.970 1.00 10.09 67 LYS A C 1
ATOM 436 O O . LYS A 1 81 ? 59.285 44.761 20.936 1.00 11.81 67 LYS A O 1
ATOM 442 N N . ALA A 1 82 ? 59.276 42.789 22.054 1.00 11.61 68 ALA A N 1
ATOM 443 C CA . ALA A 1 82 ? 58.638 43.300 23.264 1.00 12.78 68 ALA A CA 1
ATOM 444 C C . ALA A 1 82 ? 59.252 44.618 23.732 1.00 12.13 68 ALA A C 1
ATOM 445 O O . ALA A 1 82 ? 58.550 45.598 23.961 1.00 13.03 68 ALA A O 1
ATOM 447 N N . ALA A 1 83 ? 60.575 44.652 23.847 1.00 10.76 69 ALA A N 1
ATOM 448 C CA . ALA A 1 83 ? 61.220 45.850 24.376 1.00 10.39 69 ALA A CA 1
ATOM 449 C C . ALA A 1 83 ? 61.023 47.060 23.464 1.00 9.93 69 ALA A C 1
ATOM 450 O O . ALA A 1 83 ? 60.868 48.183 23.941 1.00 10.98 69 ALA A O 1
ATOM 452 N N . ASP A 1 84 ? 60.997 46.830 22.152 1.00 10.35 70 ASP A N 1
ATOM 453 C CA . ASP A 1 84 ? 60.868 47.924 21.199 1.00 11.31 70 ASP A CA 1
ATOM 454 C C . ASP A 1 84 ? 59.458 48.519 21.191 1.00 9.82 70 ASP A C 1
ATOM 455 O O . ASP A 1 84 ? 59.279 49.744 21.208 1.00 10.48 70 ASP A O 1
ATOM 460 N N . ILE A 1 85 ? 58.449 47.653 21.145 1.00 10.74 71 ILE A N 1
ATOM 461 C CA . ILE A 1 85 ? 57.078 48.154 21.160 1.00 9.71 71 ILE A CA 1
ATOM 462 C C . ILE A 1 85 ? 56.753 48.806 22.507 1.00 11.09 71 ILE A C 1
ATOM 463 O O . ILE A 1 85 ? 56.084 49.836 22.557 1.00 10.35 71 ILE A O 1
ATOM 468 N N . THR A 1 86 ? 57.256 48.226 23.595 1.00 10.36 72 THR A N 1
ATOM 469 C CA . THR A 1 86 ? 57.088 48.832 24.912 1.00 10.93 72 THR A CA 1
ATOM 470 C C . THR A 1 86 ? 57.738 50.214 24.960 1.00 10.38 72 THR A C 1
ATOM 471 O O . THR A 1 86 ? 57.142 51.168 25.464 1.00 12.27 72 THR A O 1
ATOM 475 N N . ALA A 1 87 ? 58.960 50.328 24.444 1.00 9.46 73 ALA A N 1
ATOM 476 C CA . ALA A 1 87 ? 59.625 51.631 24.437 1.00 9.51 73 ALA A CA 1
ATOM 477 C C . ALA A 1 87 ? 58.875 52.663 23.599 1.00 11.27 73 ALA A C 1
ATOM 478 O O . ALA A 1 87 ? 58.818 53.836 23.964 1.00 11.29 73 ALA A O 1
ATOM 480 N N . ALA A 1 88 ? 58.310 52.237 22.471 1.00 10.37 74 ALA A N 1
ATOM 481 C CA . ALA A 1 88 ? 57.574 53.162 21.609 1.00 10.89 74 ALA A CA 1
ATOM 482 C C . ALA A 1 88 ? 56.315 53.693 22.282 1.00 11.61 74 ALA A C 1
ATOM 483 O O . ALA A 1 88 ? 56.009 54.889 22.216 1.00 11.32 74 ALA A O 1
ATOM 485 N N . ILE A 1 89 ? 55.573 52.802 22.925 1.00 10.56 75 ILE A N 1
ATOM 486 C CA . ILE A 1 89 ? 54.382 53.217 23.656 1.00 12.90 75 ILE A CA 1
ATOM 487 C C . ILE A 1 89 ? 54.744 54.163 24.811 1.00 12.23 75 ILE A C 1
ATOM 488 O O . ILE A 1 89 ? 54.069 55.171 25.046 1.00 12.14 75 ILE A O 1
ATOM 493 N N . THR A 1 90 ? 55.836 53.866 25.505 1.00 11.58 76 THR A N 1
ATOM 494 C CA . THR A 1 90 ? 56.308 54.767 26.552 1.00 12.93 76 THR A CA 1
ATOM 495 C C . THR A 1 90 ? 56.671 56.156 26.000 1.00 15.34 76 THR A C 1
ATOM 496 O O . THR A 1 90 ? 56.268 57.179 26.564 1.00 12.26 76 THR A O 1
ATOM 500 N N . SER A 1 91 ? 57.413 56.194 24.892 1.00 12.18 77 SER A N 1
ATOM 501 C CA . SER A 1 91 ? 57.759 57.462 24.249 1.00 13.21 77 SER A CA 1
ATOM 502 C C . SER A 1 91 ? 56.517 58.209 23.772 1.00 15.18 77 SER A C 1
ATOM 503 O O . SER A 1 91 ? 56.420 59.433 23.919 1.00 15.06 77 SER A O 1
ATOM 506 N N . ALA A 1 92 ? 55.571 57.470 23.199 1.00 13.33 78 ALA A N 1
ATOM 507 C CA . ALA A 1 92 ? 54.322 58.069 22.750 1.00 10.58 78 ALA A CA 1
ATOM 508 C C . ALA A 1 92 ? 53.609 58.754 23.910 1.00 12.16 78 ALA A C 1
ATOM 509 O O . ALA A 1 92 ? 53.172 59.895 23.788 1.00 13.15 78 ALA A O 1
ATOM 511 N N . GLU A 1 93 ? 53.510 58.066 25.044 1.00 11.95 79 GLU A N 1
ATOM 512 C CA . GLU A 1 93 ? 52.810 58.643 26.191 1.00 12.05 79 GLU A CA 1
ATOM 513 C C . GLU A 1 93 ? 53.531 59.869 26.749 1.00 14.24 79 GLU A C 1
ATOM 514 O O . GLU A 1 93 ? 52.903 60.842 27.184 1.00 15.37 79 GLU A O 1
ATOM 520 N N . GLN A 1 94 ? 54.856 59.830 26.718 1.00 13.04 80 GLN A N 1
ATOM 521 C CA . GLN A 1 94 ? 55.651 60.973 27.150 1.00 14.20 80 GLN A CA 1
ATOM 522 C C . GLN A 1 94 ? 55.410 62.186 26.253 1.00 16.95 80 GLN A C 1
ATOM 523 O O . GLN A 1 94 ? 55.536 63.330 26.699 1.00 19.26 80 GLN A O 1
ATOM 529 N N . THR A 1 95 ? 55.039 61.919 25.000 1.00 15.51 81 THR A N 1
ATOM 530 C CA . THR A 1 95 ? 54.925 62.938 23.967 1.00 14.86 81 THR A CA 1
ATOM 531 C C . THR A 1 95 ? 53.508 63.487 23.814 1.00 13.88 81 THR A C 1
ATOM 532 O O . THR A 1 95 ? 53.327 64.690 23.616 1.00 19.75 81 THR A O 1
ATOM 536 N N . ILE A 1 96 ? 52.513 62.608 23.884 1.00 11.60 82 ILE A N 1
ATOM 537 C CA . ILE A 1 96 ? 51.130 63.008 23.599 1.00 12.40 82 ILE A CA 1
ATOM 538 C C . ILE A 1 96 ? 50.154 62.680 24.723 1.00 13.20 82 ILE A C 1
ATOM 539 O O . ILE A 1 96 ? 48.956 62.987 24.627 1.00 15.35 82 ILE A O 1
ATOM 544 N N . GLY A 1 97 ? 50.651 62.052 25.781 1.00 11.30 83 GLY A N 1
ATOM 545 C CA . GLY A 1 97 ? 49.810 61.774 26.929 1.00 11.32 83 GLY A CA 1
ATOM 546 C C . GLY A 1 97 ? 49.502 60.304 27.110 1.00 10.91 83 GLY A C 1
ATOM 547 O O . GLY A 1 97 ? 49.708 59.501 26.210 1.00 10.83 83 GLY A O 1
ATOM 548 N N . SER A 1 98 ? 49.008 59.954 28.291 1.00 10.83 84 SER A N 1
ATOM 549 C CA . SER A 1 98 ? 48.643 58.570 28.594 1.00 10.28 84 SER A CA 1
ATOM 550 C C . SER A 1 98 ? 47.626 58.038 27.591 1.00 9.26 84 SER A C 1
ATOM 551 O O . SER A 1 98 ? 46.673 58.726 27.246 1.00 9.94 84 SER A O 1
ATOM 554 N N . LEU A 1 99 ? 47.821 56.803 27.135 1.00 9.71 85 LEU A N 1
ATOM 555 C CA . LEU A 1 99 ? 46.917 56.238 26.135 1.00 9.42 85 LEU A CA 1
ATOM 556 C C . LEU A 1 99 ? 45.522 56.017 26.681 1.00 9.45 85 LEU A C 1
ATOM 557 O O . LEU A 1 99 ? 45.337 55.559 27.816 1.00 11.02 85 LEU A O 1
ATOM 562 N N . THR A 1 100 ? 44.538 56.292 25.840 1.00 9.70 86 THR A N 1
ATOM 563 C CA . THR A 1 100 ? 43.175 55.873 26.121 1.00 7.96 86 THR A CA 1
ATOM 564 C C . THR A 1 100 ? 42.726 54.803 25.124 1.00 8.67 86 THR A C 1
ATOM 565 O O . THR A 1 100 ? 41.754 54.090 25.371 1.00 9.15 86 THR A O 1
ATOM 569 N N . GLY A 1 101 ? 43.434 54.691 24.004 1.00 7.63 87 GLY A N 1
ATOM 570 C CA . GLY A 1 101 ? 43.101 53.695 22.999 1.00 8.18 87 GLY A CA 1
ATOM 571 C C . GLY A 1 101 ? 44.321 53.104 22.314 1.00 8.92 87 GLY A C 1
ATOM 572 O O . GLY A 1 101 ? 45.352 53.776 22.170 1.00 9.25 87 GLY A O 1
ATOM 573 N N . LEU A 1 102 ? 44.197 51.836 21.909 1.00 7.78 88 LEU A N 1
ATOM 574 C CA . LEU A 1 102 ? 45.225 51.132 21.148 1.00 8.44 88 LEU A CA 1
ATOM 575 C C . LEU A 1 102 ? 44.556 50.392 20.003 1.00 8.73 88 LEU A C 1
ATOM 576 O O . LEU A 1 102 ? 43.594 49.646 20.218 1.00 9.02 88 LEU A O 1
ATOM 581 N N . VAL A 1 103 ? 45.062 50.599 18.793 1.00 7.04 89 VAL A N 1
ATOM 582 C CA . VAL A 1 103 ? 44.615 49.835 17.640 1.00 7.59 89 VAL A CA 1
ATOM 583 C C . VAL A 1 103 ? 45.756 48.941 17.178 1.00 9.28 89 VAL A C 1
ATOM 584 O O . VAL A 1 103 ? 46.807 49.429 16.726 1.00 9.06 89 VAL A O 1
ATOM 588 N N . ASN A 1 104 ? 45.555 47.632 17.310 1.00 6.25 90 ASN A N 1
ATOM 589 C CA . ASN A 1 104 ? 46.535 46.647 16.869 1.00 6.60 90 ASN A CA 1
ATOM 590 C C . ASN A 1 104 ? 46.334 46.347 15.379 1.00 8.72 90 ASN A C 1
ATOM 591 O O . ASN A 1 104 ? 45.881 45.269 14.987 1.00 9.28 90 ASN A O 1
ATOM 596 N N . ASN A 1 105 ? 46.682 47.319 14.546 1.00 7.18 91 ASN A N 1
ATOM 597 C CA . ASN A 1 105 ? 46.432 47.215 13.118 1.00 7.61 91 ASN A CA 1
ATOM 598 C C . ASN A 1 105 ? 47.584 46.539 12.363 1.00 8.68 91 ASN A C 1
ATOM 599 O O . ASN A 1 105 ? 47.367 45.967 11.298 1.00 9.42 91 ASN A O 1
ATOM 604 N N . ALA A 1 106 ? 48.803 46.594 12.913 1.00 9.14 92 ALA A N 1
ATOM 605 C CA . ALA A 1 106 ? 49.940 45.943 12.257 1.00 8.49 92 ALA A CA 1
ATOM 606 C C . ALA A 1 106 ? 49.628 44.477 11.964 1.00 6.78 92 ALA A C 1
ATOM 607 O O . ALA A 1 106 ? 49.119 43.749 12.820 1.00 8.60 92 ALA A O 1
ATOM 609 N N . GLY A 1 107 ? 49.915 44.066 10.736 1.00 8.06 93 GLY A N 1
ATOM 610 C CA . GLY A 1 107 ? 49.700 42.696 10.328 1.00 7.27 93 GLY A CA 1
ATOM 611 C C . GLY A 1 107 ? 50.400 42.493 9.004 1.00 13.38 93 GLY A C 1
ATOM 612 O O . GLY A 1 107 ? 50.646 43.456 8.273 1.00 13.83 93 GLY A O 1
ATOM 613 N N . ILE A 1 108 ? 50.757 41.251 8.717 1.00 10.75 94 ILE A N 1
ATOM 614 C CA . ILE A 1 108 ? 51.231 40.905 7.388 1.00 8.41 94 ILE A CA 1
ATOM 615 C C . ILE A 1 108 ? 50.459 39.700 6.899 1.00 9.99 94 ILE A C 1
ATOM 616 O O . ILE A 1 108 ? 49.838 38.979 7.683 1.00 9.49 94 ILE A O 1
ATOM 621 N N . ALA A 1 109 ? 50.486 39.514 5.585 1.00 9.70 95 ALA A N 1
ATOM 622 C CA . ALA A 1 109 ? 49.839 38.382 4.954 1.00 8.41 95 ALA A CA 1
ATOM 623 C C . ALA A 1 109 ? 50.850 37.669 4.071 1.00 11.50 95 ALA A C 1
ATOM 624 O O . ALA A 1 109 ? 51.970 38.143 3.868 1.00 13.83 95 ALA A O 1
ATOM 626 N N . GLY A 1 110 ? 50.443 36.526 3.542 1.00 10.24 96 GLY A N 1
ATOM 627 C CA . GLY A 1 110 ? 51.286 35.766 2.641 1.00 11.38 96 GLY A CA 1
ATOM 628 C C . GLY A 1 110 ? 50.510 34.551 2.191 1.00 13.23 96 GLY A C 1
ATOM 629 O O . GLY A 1 110 ? 49.402 34.303 2.675 1.00 12.31 96 GLY A O 1
ATOM 630 N N . PHE A 1 111 ? 51.093 33.806 1.259 1.00 10.98 97 PHE A N 1
ATOM 631 C CA . PHE A 1 111 ? 50.455 32.629 0.695 1.00 10.29 97 PHE A CA 1
ATOM 632 C C . PHE A 1 111 ? 51.184 31.365 1.085 1.00 11.07 97 PHE A C 1
ATOM 633 O O . PHE A 1 111 ? 52.380 31.382 1.393 1.00 13.49 97 PHE A O 1
ATOM 641 N N . GLY A 1 112 ? 50.459 30.253 1.035 1.00 8.99 98 GLY A N 1
ATOM 642 C CA . GLY A 1 112 ? 50.998 28.968 1.421 1.00 10.26 98 GLY A CA 1
ATOM 643 C C . GLY A 1 112 ? 49.909 28.150 2.079 1.00 11.60 98 GLY A C 1
ATOM 644 O O . GLY A 1 112 ? 49.249 28.623 2.996 1.00 11.15 98 GLY A O 1
ATOM 645 N N . SER A 1 113 ? 49.730 26.923 1.605 1.00 10.21 99 SER A N 1
ATOM 646 C CA . SER A 1 113 ? 48.754 26.009 2.178 1.00 9.51 99 SER A CA 1
ATOM 647 C C . SER A 1 113 ? 49.469 25.139 3.201 1.00 11.12 99 SER A C 1
ATOM 648 O O . SER A 1 113 ? 50.693 25.142 3.261 1.00 9.70 99 SER A O 1
ATOM 651 N N . VAL A 1 114 ? 48.733 24.378 4.001 1.00 8.54 100 VAL A N 1
ATOM 652 C CA . VAL A 1 114 ? 49.386 23.520 4.988 1.00 10.31 100 VAL A CA 1
ATOM 653 C C . VAL A 1 114 ? 50.442 22.602 4.360 1.00 11.45 100 VAL A C 1
ATOM 654 O O . VAL A 1 114 ? 51.502 22.380 4.950 1.00 9.38 100 VAL A O 1
ATOM 656 N N . HIS A 1 115 ? 50.179 22.094 3.157 1.00 9.96 101 HIS A N 1
ATOM 657 C CA . HIS A 1 115 ? 51.081 21.085 2.602 1.00 7.96 101 HIS A CA 1
ATOM 658 C C . HIS A 1 115 ? 52.384 21.662 2.061 1.00 8.88 101 HIS A C 1
ATOM 659 O O . HIS A 1 115 ? 53.371 20.931 1.951 1.00 11.21 101 HIS A O 1
ATOM 666 N N . ASP A 1 116 ? 52.397 22.957 1.740 1.00 8.60 102 ASP A N 1
ATOM 667 C CA . ASP A 1 116 ? 53.569 23.531 1.079 1.00 10.63 102 ASP A CA 1
ATOM 668 C C . ASP A 1 116 ? 54.079 24.837 1.681 1.00 11.65 102 ASP A C 1
ATOM 669 O O . ASP A 1 116 ? 55.041 25.407 1.171 1.00 11.94 102 ASP A O 1
ATOM 674 N N . ALA A 1 117 ? 53.461 25.312 2.759 1.00 10.66 103 ALA A N 1
ATOM 675 C CA . ALA A 1 117 ? 53.861 26.604 3.314 1.00 11.97 103 ALA A CA 1
ATOM 676 C C . ALA A 1 117 ? 55.258 26.536 3.916 1.00 13.98 103 ALA A C 1
ATOM 677 O O . ALA A 1 117 ? 55.639 25.530 4.518 1.00 11.10 103 ALA A O 1
ATOM 679 N N . ASP A 1 118 ? 56.009 27.621 3.783 1.00 13.40 104 ASP A N 1
ATOM 680 C CA . ASP A 1 118 ? 57.296 27.661 4.450 1.00 14.39 104 ASP A CA 1
ATOM 681 C C . ASP A 1 118 ? 57.125 27.956 5.928 1.00 13.90 104 ASP A C 1
ATOM 682 O O . ASP A 1 118 ? 56.472 28.930 6.292 1.00 14.18 104 ASP A O 1
ATOM 687 N N . ALA A 1 119 ? 57.730 27.112 6.756 1.00 13.41 105 ALA A N 1
ATOM 688 C CA . ALA A 1 119 ? 57.607 27.192 8.206 1.00 16.05 105 ALA A CA 1
ATOM 689 C C . ALA A 1 119 ? 58.090 28.526 8.772 1.00 15.45 105 ALA A C 1
ATOM 690 O O . ALA A 1 119 ? 57.529 29.029 9.738 1.00 12.06 105 ALA A O 1
ATOM 692 N N . ALA A 1 120 ? 59.137 29.098 8.180 1.00 13.38 106 ALA A N 1
ATOM 693 C CA . ALA A 1 120 ? 59.616 30.402 8.643 1.00 13.14 106 ALA A CA 1
ATOM 694 C C . ALA A 1 120 ? 58.630 31.513 8.307 1.00 11.51 106 ALA A C 1
ATOM 695 O O . ALA A 1 120 ? 58.378 32.388 9.134 1.00 11.31 106 ALA A O 1
ATOM 697 N N . ALA A 1 121 ? 58.077 31.482 7.095 1.00 10.33 107 ALA A N 1
ATOM 698 C CA . ALA A 1 121 ? 57.054 32.452 6.707 1.00 11.42 107 ALA A CA 1
ATOM 699 C C . ALA A 1 121 ? 55.821 32.311 7.599 1.00 10.78 107 ALA A C 1
ATOM 700 O O . ALA A 1 121 ? 55.219 33.310 7.991 1.00 10.45 107 ALA A O 1
ATOM 702 N N . TRP A 1 122 ? 55.466 31.066 7.917 1.00 9.75 108 TRP A N 1
ATOM 703 C CA . TRP A 1 122 ? 54.341 30.776 8.812 1.00 11.19 108 TRP A CA 1
ATOM 704 C C . TRP A 1 122 ? 54.576 31.481 10.144 1.00 9.42 108 TRP A C 1
ATOM 705 O O . TRP A 1 122 ? 53.716 32.230 10.633 1.00 8.69 108 TRP A O 1
ATOM 716 N N . ASP A 1 123 ? 55.752 31.260 10.724 1.00 9.64 109 ASP A N 1
ATOM 717 C CA . ASP A 1 123 ? 56.079 31.841 12.023 1.00 11.61 109 ASP A CA 1
ATOM 718 C C . ASP A 1 123 ? 56.029 33.366 11.995 1.00 9.63 109 ASP A C 1
ATOM 719 O O . ASP A 1 123 ? 55.562 33.992 12.955 1.00 11.66 109 ASP A O 1
ATOM 724 N N . ARG A 1 124 ? 56.504 33.971 10.908 1.00 9.59 110 ARG A N 1
ATOM 725 C CA . ARG A 1 124 ? 56.537 35.430 10.832 1.00 10.19 110 ARG A CA 1
ATOM 726 C C . ARG A 1 124 ? 55.129 36.024 10.720 1.00 9.48 110 ARG A C 1
ATOM 727 O O . ARG A 1 124 ? 54.835 37.048 11.336 1.00 10.40 110 ARG A O 1
ATOM 735 N N . ILE A 1 125 ? 54.260 35.368 9.954 1.00 9.42 111 ILE A N 1
ATOM 736 C CA . ILE A 1 125 ? 52.856 35.777 9.862 1.00 8.46 111 ILE A CA 1
ATOM 737 C C . ILE A 1 125 ? 52.155 35.669 11.210 1.00 7.83 111 ILE A C 1
ATOM 738 O O . ILE A 1 125 ? 51.450 36.584 11.619 1.00 8.28 111 ILE A O 1
ATOM 743 N N . MET A 1 126 ? 52.372 34.563 11.911 1.00 8.35 112 MET A N 1
ATOM 744 C CA . MET A 1 126 ? 51.791 34.413 13.234 1.00 8.46 112 MET A CA 1
ATOM 745 C C . MET A 1 126 ? 52.360 35.455 14.190 1.00 9.73 112 MET A C 1
ATOM 746 O O . MET A 1 126 ? 51.644 35.980 15.043 1.00 8.95 112 MET A O 1
ATOM 751 N N . ALA A 1 127 ? 53.653 35.743 14.054 1.00 7.53 113 ALA A N 1
ATOM 752 C CA . ALA A 1 127 ? 54.311 36.641 14.993 1.00 9.38 113 ALA A CA 1
ATOM 753 C C . ALA A 1 127 ? 53.773 38.056 14.873 1.00 9.28 113 ALA A C 1
ATOM 754 O O . ALA A 1 127 ? 53.373 38.645 15.874 1.00 8.91 113 ALA A O 1
ATOM 756 N N . VAL A 1 128 ? 53.760 38.606 13.662 1.00 8.37 114 VAL A N 1
ATOM 757 C CA . VAL A 1 128 ? 53.347 40.002 13.493 1.00 6.82 114 VAL A CA 1
ATOM 758 C C . VAL A 1 128 ? 51.895 40.191 13.915 1.00 8.39 114 VAL A C 1
ATOM 759 O O . VAL A 1 128 ? 51.576 41.098 14.689 1.00 8.07 114 VAL A O 1
ATOM 763 N N . ASN A 1 129 ? 51.032 39.307 13.432 1.00 8.09 115 ASN A N 1
ATOM 764 C CA . ASN A 1 129 ? 49.613 39.374 13.757 1.00 10.00 115 ASN A CA 1
ATOM 765 C C . ASN A 1 129 ? 49.300 39.038 15.219 1.00 8.56 115 ASN A C 1
ATOM 766 O O . ASN A 1 129 ? 48.771 39.873 15.960 1.00 9.70 115 ASN A O 1
ATOM 771 N N . VAL A 1 130 ? 49.613 37.812 15.623 1.00 9.00 116 VAL A N 1
ATOM 772 C CA . VAL A 1 130 ? 49.193 37.339 16.938 1.00 7.14 116 VAL A CA 1
ATOM 773 C C . VAL A 1 130 ? 50.112 37.838 18.049 1.00 8.24 116 VAL A C 1
ATOM 774 O O . VAL A 1 130 ? 49.662 38.472 18.999 1.00 7.91 116 VAL A O 1
ATOM 778 N N . THR A 1 131 ? 51.401 37.546 17.929 1.00 7.53 117 THR A N 1
ATOM 779 C CA . THR A 1 131 ? 52.355 37.996 18.937 1.00 7.69 117 THR A CA 1
ATOM 780 C C . THR A 1 131 ? 52.388 39.522 19.059 1.00 9.36 117 THR A C 1
ATOM 781 O O . THR A 1 131 ? 52.492 40.054 20.167 1.00 9.72 117 THR A O 1
ATOM 785 N N . GLY A 1 132 ? 52.260 40.218 17.934 1.00 6.81 118 GLY A N 1
ATOM 786 C CA . GLY A 1 132 ? 52.237 41.675 17.963 1.00 7.98 118 GLY A CA 1
ATOM 787 C C . GLY A 1 132 ? 51.033 42.215 18.724 1.00 8.70 118 GLY A C 1
ATOM 788 O O . GLY A 1 132 ? 51.144 43.174 19.496 1.00 8.21 118 GLY A O 1
ATOM 789 N N . THR A 1 133 ? 49.875 41.595 18.516 1.00 9.33 119 THR A N 1
ATOM 790 C CA . THR A 1 133 ? 48.670 41.982 19.232 1.00 9.61 119 THR A CA 1
ATOM 791 C C . THR A 1 133 ? 48.870 41.758 20.730 1.00 8.71 119 THR A C 1
ATOM 792 O O . THR A 1 133 ? 48.526 42.614 21.556 1.00 9.67 119 THR A O 1
ATOM 796 N N . PHE A 1 134 ? 49.456 40.618 21.077 1.00 7.57 120 PHE A N 1
ATOM 797 C CA . PHE A 1 134 ? 49.776 40.306 22.470 1.00 8.36 120 PHE A CA 1
ATOM 798 C C . PHE A 1 134 ? 50.749 41.328 23.070 1.00 9.54 120 PHE A C 1
ATOM 799 O O . PHE A 1 134 ? 50.457 41.933 24.108 1.00 9.22 120 PHE A O 1
ATOM 807 N N . LEU A 1 135 ? 51.879 41.549 22.406 1.00 8.62 121 LEU A N 1
ATOM 808 C CA . LEU A 1 135 ? 52.924 42.387 22.996 1.00 9.72 121 LEU A CA 1
ATOM 809 C C . LEU A 1 135 ? 52.558 43.868 23.074 1.00 9.75 121 LEU A C 1
ATOM 810 O O . LEU A 1 135 ? 52.866 44.536 24.073 1.00 9.68 121 LEU A O 1
ATOM 815 N N . ALA A 1 136 ? 51.921 44.393 22.034 1.00 6.92 122 ALA A N 1
ATOM 816 C CA . ALA A 1 136 ? 51.501 45.792 22.077 1.00 7.49 122 ALA A CA 1
ATOM 817 C C . ALA A 1 136 ? 50.428 45.987 23.151 1.00 9.32 122 ALA A C 1
ATOM 818 O O . ALA A 1 136 ? 50.449 46.971 23.889 1.00 9.72 122 ALA A O 1
ATOM 820 N N . SER A 1 137 ? 49.501 45.035 23.253 1.00 8.47 123 SER A N 1
ATOM 821 C CA . SER A 1 137 ? 48.442 45.115 24.261 1.00 7.33 123 SER A CA 1
ATOM 822 C C . SER A 1 137 ? 49.039 45.045 25.650 1.00 9.74 123 SER A C 1
ATOM 823 O O . SER A 1 137 ? 48.638 45.787 26.552 1.00 10.14 123 SER A O 1
ATOM 826 N N . LYS A 1 138 ? 50.007 44.149 25.814 1.00 9.53 124 LYS A N 1
ATOM 827 C CA . LYS A 1 138 ? 50.661 43.971 27.108 1.00 10.07 124 LYS A CA 1
ATOM 828 C C . LYS A 1 138 ? 51.265 45.294 27.567 1.00 11.14 124 LYS A C 1
ATOM 829 O O . LYS A 1 138 ? 51.123 45.687 28.728 1.00 10.06 124 LYS A O 1
ATOM 835 N N . ALA A 1 139 ? 51.945 45.976 26.653 1.00 9.81 125 ALA A N 1
ATOM 836 C CA . ALA A 1 139 ? 52.574 47.250 26.985 1.00 10.70 125 ALA A CA 1
ATOM 837 C C . ALA A 1 139 ? 51.526 48.289 27.373 1.00 11.08 125 ALA A C 1
ATOM 838 O O . ALA A 1 139 ? 51.672 48.987 28.371 1.00 12.19 125 ALA A O 1
ATOM 840 N N . ALA A 1 140 ? 50.467 48.388 26.578 1.00 9.51 126 ALA A N 1
ATOM 841 C CA . ALA A 1 140 ? 49.416 49.380 26.818 1.00 9.29 126 ALA A CA 1
ATOM 842 C C . ALA A 1 140 ? 48.574 49.096 28.060 1.00 10.40 126 ALA A C 1
ATOM 843 O O . ALA A 1 140 ? 48.082 50.024 28.717 1.00 10.64 126 ALA A O 1
ATOM 845 N N . LEU A 1 141 ? 48.381 47.815 28.360 1.00 9.49 127 LEU A N 1
ATOM 846 C CA . LEU A 1 141 ? 47.484 47.423 29.453 1.00 10.51 127 LEU A CA 1
ATOM 847 C C . LEU A 1 141 ? 47.959 47.851 30.841 1.00 11.61 127 LEU A C 1
ATOM 848 O O . LEU A 1 141 ? 47.139 48.075 31.730 1.00 13.30 127 LEU A O 1
ATOM 853 N N . ALA A 1 142 ? 49.272 47.973 31.028 1.00 10.93 128 ALA A N 1
ATOM 854 C CA . ALA A 1 142 ? 49.793 48.405 32.322 1.00 13.44 128 ALA A CA 1
ATOM 855 C C . ALA A 1 142 ? 49.124 49.722 32.722 1.00 13.91 128 ALA A C 1
ATOM 856 O O . ALA A 1 142 ? 48.463 49.810 33.762 1.00 14.18 128 ALA A O 1
ATOM 858 N N . GLY A 1 143 ? 49.260 50.720 31.858 1.00 13.39 129 GLY A N 1
ATOM 859 C CA . GLY A 1 143 ? 48.673 52.027 32.091 1.00 13.82 129 GLY A CA 1
ATOM 860 C C . GLY A 1 143 ? 47.154 52.046 32.055 1.00 13.38 129 GLY A C 1
ATOM 861 O O . GLY A 1 143 ? 46.517 52.664 32.899 1.00 13.78 129 GLY A O 1
ATOM 862 N N . MET A 1 144 ? 46.563 51.375 31.073 1.00 12.42 130 MET A N 1
ATOM 863 C CA . MET A 1 144 ? 45.106 51.375 30.959 1.00 12.68 130 MET A CA 1
ATOM 864 C C . MET A 1 144 ? 44.417 50.745 32.169 1.00 12.51 130 MET A C 1
ATOM 865 O O . MET A 1 144 ? 43.378 51.230 32.621 1.00 13.43 130 MET A O 1
ATOM 870 N N . LEU A 1 145 ? 44.989 49.663 32.688 1.00 13.94 131 LEU A N 1
ATOM 871 C CA . LEU A 1 145 ? 44.399 48.998 33.847 1.00 13.14 131 LEU A CA 1
ATOM 872 C C . LEU A 1 145 ? 44.590 49.861 35.089 1.00 13.71 131 LEU A C 1
ATOM 873 O O . LEU A 1 145 ? 43.683 49.983 35.905 1.00 17.42 131 LEU A O 1
ATOM 878 N N . GLU A 1 146 ? 45.762 50.475 35.209 1.00 14.51 132 GLU A N 1
ATOM 879 C CA . GLU A 1 146 ? 46.022 51.388 36.326 1.00 16.45 132 GLU A CA 1
ATOM 880 C C . GLU A 1 146 ? 44.974 52.494 36.369 1.00 17.61 132 GLU A C 1
ATOM 881 O O . GLU A 1 146 ? 44.487 52.865 37.441 1.00 18.74 132 GLU A O 1
ATOM 887 N N . ARG A 1 147 ? 44.619 53.008 35.196 1.00 15.15 133 ARG A N 1
ATOM 888 C CA . ARG A 1 147 ? 43.674 54.115 35.092 1.00 15.20 133 ARG A CA 1
ATOM 889 C C . ARG A 1 147 ? 42.222 53.671 34.978 1.00 14.93 133 ARG A C 1
ATOM 890 O O . ARG A 1 147 ? 41.328 54.509 34.905 1.00 19.46 133 ARG A O 1
ATOM 898 N N . HIS A 1 148 ? 41.996 52.357 34.970 1.00 14.33 134 HIS A N 1
ATOM 899 C CA . HIS A 1 148 ? 40.659 51.784 34.775 1.00 15.12 134 HIS A CA 1
ATOM 900 C C . HIS A 1 148 ? 39.948 52.354 33.558 1.00 14.58 134 HIS A C 1
ATOM 901 O O . HIS A 1 148 ? 38.737 52.616 33.584 1.00 15.15 134 HIS A O 1
ATOM 908 N N . LYS A 1 149 ? 40.708 52.538 32.484 1.00 13.31 135 LYS A N 1
ATOM 909 C CA . LYS A 1 149 ? 40.163 53.132 31.277 1.00 12.15 135 LYS A CA 1
ATOM 910 C C . LYS A 1 149 ? 40.985 52.801 30.039 1.00 10.54 135 LYS A C 1
ATOM 911 O O . LYS A 1 149 ? 42.176 53.117 29.959 1.00 11.65 135 LYS A O 1
ATOM 917 N N . GLY A 1 150 ? 40.355 52.157 29.071 1.00 11.50 136 GLY A N 1
ATOM 918 C CA . GLY A 1 150 ? 41.005 51.971 27.789 1.00 9.34 136 GLY A CA 1
ATOM 919 C C . GLY A 1 150 ? 40.068 51.332 26.799 1.00 10.85 136 GLY A C 1
ATOM 920 O O . GLY A 1 150 ? 39.011 50.821 27.168 1.00 8.55 136 GLY A O 1
ATOM 921 N N . THR A 1 151 ? 40.444 51.389 25.532 1.00 8.67 137 THR A N 1
ATOM 922 C CA . THR A 1 151 ? 39.714 50.685 24.492 1.00 8.43 137 THR A CA 1
ATOM 923 C C . THR A 1 151 ? 40.757 50.134 23.519 1.00 9.01 137 THR A C 1
ATOM 924 O O . THR A 1 151 ? 41.659 50.853 23.103 1.00 8.74 137 THR A O 1
ATOM 928 N N . ILE A 1 152 ? 40.659 48.843 23.200 1.00 7.89 138 ILE A N 1
ATOM 929 C CA . ILE A 1 152 ? 41.621 48.203 22.328 1.00 7.35 138 ILE A CA 1
ATOM 930 C C . ILE A 1 152 ? 40.861 47.622 21.148 1.00 8.55 138 ILE A C 1
ATOM 931 O O . ILE A 1 152 ? 39.866 46.914 21.331 1.00 9.63 138 ILE A O 1
ATOM 936 N N . VAL A 1 153 ? 41.306 47.963 19.944 1.00 7.60 139 VAL A N 1
ATOM 937 C CA . VAL A 1 153 ? 40.704 47.430 18.731 1.00 7.34 139 VAL A CA 1
ATOM 938 C C . VAL A 1 153 ? 41.724 46.554 18.021 1.00 7.15 139 VAL A C 1
ATOM 939 O O . VAL A 1 153 ? 42.803 47.028 17.607 1.00 8.23 139 VAL A O 1
ATOM 943 N N . ASN A 1 154 ? 41.401 45.264 17.936 1.00 6.39 140 ASN A N 1
ATOM 944 C CA . ASN A 1 154 ? 42.241 44.294 17.242 1.00 7.85 140 ASN A CA 1
ATOM 945 C C . ASN A 1 154 ? 41.796 44.128 15.810 1.00 8.06 140 ASN A C 1
ATOM 946 O O . ASN A 1 154 ? 40.656 44.465 15.457 1.00 8.20 140 ASN A O 1
ATOM 951 N N . PHE A 1 155 ? 42.703 43.607 14.989 1.00 6.38 141 PHE A N 1
ATOM 952 C CA . PHE A 1 155 ? 42.419 43.420 13.574 1.00 9.27 141 PHE A CA 1
ATOM 953 C C . PHE A 1 155 ? 42.290 41.962 13.177 1.00 8.28 141 PHE A C 1
ATOM 954 O O . PHE A 1 155 ? 43.280 41.249 12.982 1.00 8.86 141 PHE A O 1
ATOM 962 N N . GLY A 1 156 ? 41.042 41.514 13.127 1.00 7.45 142 GLY A N 1
ATOM 963 C CA . GLY A 1 156 ? 40.706 40.278 12.455 1.00 9.16 142 GLY A CA 1
ATOM 964 C C . GLY A 1 156 ? 40.611 40.511 10.955 1.00 9.42 142 GLY A C 1
ATOM 965 O O . GLY A 1 156 ? 41.314 41.359 10.395 1.00 9.89 142 GLY A O 1
ATOM 966 N N . SER A 1 157 ? 39.745 39.741 10.310 1.00 7.56 143 SER A N 1
ATOM 967 C CA . SER A 1 157 ? 39.513 39.808 8.879 1.00 7.47 143 SER A CA 1
ATOM 968 C C . SER A 1 157 ? 38.380 38.835 8.587 1.00 6.84 143 SER A C 1
ATOM 969 O O . SER A 1 157 ? 38.054 37.981 9.422 1.00 7.53 143 SER A O 1
ATOM 972 N N . VAL A 1 158 ? 37.784 38.952 7.409 1.00 7.84 144 VAL A N 1
ATOM 973 C CA . VAL A 1 158 ? 36.956 37.853 6.931 1.00 11.31 144 VAL A CA 1
ATOM 974 C C . VAL A 1 158 ? 37.799 36.575 6.947 1.00 8.33 144 VAL A C 1
ATOM 975 O O . VAL A 1 158 ? 37.287 35.484 7.251 1.00 8.69 144 VAL A O 1
ATOM 979 N N . ALA A 1 159 ? 39.104 36.722 6.696 1.00 6.11 145 ALA A N 1
ATOM 980 C CA . ALA A 1 159 ? 40.038 35.588 6.725 1.00 8.42 145 ALA A CA 1
ATOM 981 C C . ALA A 1 159 ? 40.263 34.999 8.119 1.00 8.53 145 ALA A C 1
ATOM 982 O O . ALA A 1 159 ? 40.916 33.953 8.252 1.00 9.60 145 ALA A O 1
ATOM 984 N N . GLY A 1 160 ? 39.732 35.663 9.152 1.00 7.63 146 GLY A N 1
ATOM 985 C CA . GLY A 1 160 ? 39.775 35.141 10.503 1.00 7.43 146 GLY A CA 1
ATOM 986 C C . GLY A 1 160 ? 38.498 34.434 10.905 1.00 8.16 146 GLY A C 1
ATOM 987 O O . GLY A 1 160 ? 38.447 33.805 11.957 1.00 9.16 146 GLY A O 1
ATOM 988 N N . LEU A 1 161 ? 37.478 34.544 10.058 1.00 6.44 147 LEU A N 1
ATOM 989 C CA . LEU A 1 161 ? 36.148 34.004 10.347 1.00 7.05 147 LEU A CA 1
ATOM 990 C C . LEU A 1 161 ? 35.830 32.806 9.464 1.00 9.19 147 LEU A C 1
ATOM 991 O O . LEU A 1 161 ? 35.123 31.883 9.884 1.00 8.46 147 LEU A O 1
ATOM 996 N N . VAL A 1 162 ? 36.312 32.855 8.224 1.00 8.33 148 VAL A N 1
ATOM 997 C CA . VAL A 1 162 ? 36.187 31.729 7.304 1.00 7.72 148 VAL A CA 1
ATOM 998 C C . VAL A 1 162 ? 37.532 31.382 6.667 1.00 7.57 148 VAL A C 1
ATOM 999 O O . VAL A 1 162 ? 38.526 32.105 6.831 1.00 8.30 148 VAL A O 1
ATOM 1003 N N . GLY A 1 163 ? 37.559 30.265 5.948 1.00 8.02 149 GLY A N 1
ATOM 1004 C CA . GLY A 1 163 ? 38.774 29.827 5.278 1.00 7.84 149 GLY A CA 1
ATOM 1005 C C . GLY A 1 163 ? 38.983 30.452 3.909 1.00 8.63 149 GLY A C 1
ATOM 1006 O O . GLY A 1 163 ? 38.041 30.573 3.104 1.00 9.45 149 GLY A O 1
ATOM 1007 N N . ILE A 1 164 ? 40.223 30.855 3.647 1.00 7.96 150 ILE A N 1
ATOM 1008 C CA . ILE A 1 164 ? 40.592 31.447 2.367 1.00 8.98 150 ILE A CA 1
ATOM 1009 C C . ILE A 1 164 ? 41.608 30.548 1.693 1.00 9.88 150 ILE A C 1
ATOM 1010 O O . ILE A 1 164 ? 42.648 30.258 2.277 1.00 8.76 150 ILE A O 1
ATOM 1015 N N . PRO A 1 165 ? 41.323 30.107 0.458 1.00 9.48 151 PRO A N 1
ATOM 1016 C CA . PRO A 1 165 ? 42.266 29.226 -0.240 1.00 10.06 151 PRO A CA 1
ATOM 1017 C C . PRO A 1 165 ? 43.688 29.781 -0.242 1.00 9.54 151 PRO A C 1
ATOM 1018 O O . PRO A 1 165 ? 43.875 30.985 -0.445 1.00 9.62 151 PRO A O 1
ATOM 1022 N N . THR A 1 166 ? 44.651 28.902 0.021 1.00 9.07 152 THR A N 1
ATOM 1023 C CA . THR A 1 166 ? 46.085 29.176 -0.084 1.00 7.29 152 THR A CA 1
ATOM 1024 C C . THR A 1 166 ? 46.626 30.187 0.931 1.00 9.48 152 THR A C 1
ATOM 1025 O O . THR A 1 166 ? 47.697 30.742 0.727 1.00 10.87 152 THR A O 1
ATOM 1029 N N . MET A 1 167 ? 45.904 30.408 2.027 1.00 8.24 153 MET A N 1
ATOM 1030 C CA . MET A 1 167 ? 46.388 31.326 3.064 1.00 8.53 153 MET A CA 1
ATOM 1031 C C . MET A 1 167 ? 46.305 30.709 4.453 1.00 8.55 153 MET A C 1
ATOM 1032 O O . MET A 1 167 ? 45.618 31.229 5.338 1.00 8.28 153 MET A O 1
ATOM 1037 N N . ALA A 1 168 ? 47.003 29.599 4.646 1.00 7.73 154 ALA A N 1
ATOM 1038 C CA . ALA A 1 168 ? 46.914 28.863 5.901 1.00 8.69 154 ALA A CA 1
ATOM 1039 C C . ALA A 1 168 ? 47.395 29.643 7.135 1.00 6.50 154 ALA A C 1
ATOM 1040 O O . ALA A 1 168 ? 46.653 29.779 8.117 1.00 7.45 154 ALA A O 1
ATOM 1042 N N . ALA A 1 169 ? 48.625 30.164 7.100 1.00 8.32 155 ALA A N 1
ATOM 1043 C CA . ALA A 1 169 ? 49.134 30.878 8.267 1.00 9.22 155 ALA A CA 1
ATOM 1044 C C . ALA A 1 169 ? 48.305 32.124 8.597 1.00 7.77 155 ALA A C 1
ATOM 1045 O O . ALA A 1 169 ? 48.040 32.414 9.769 1.00 9.16 155 ALA A O 1
ATOM 1047 N N . TYR A 1 170 ? 47.894 32.843 7.560 1.00 7.15 156 TYR A N 1
ATOM 1048 C CA . TYR A 1 170 ? 47.152 34.085 7.730 1.00 6.60 156 TYR A CA 1
ATOM 1049 C C . TYR A 1 170 ? 45.770 33.804 8.322 1.00 7.81 156 TYR A C 1
ATOM 1050 O O . TYR A 1 170 ? 45.315 34.521 9.211 1.00 6.79 156 TYR A O 1
ATOM 1059 N N . CYS A 1 171 ? 45.119 32.745 7.855 1.00 8.15 157 CYS A N 1
ATOM 1060 C CA . CYS A 1 171 ? 43.801 32.406 8.386 1.00 7.14 157 CYS A CA 1
ATOM 1061 C C . CYS A 1 171 ? 43.935 31.916 9.824 1.00 5.76 157 CYS A C 1
ATOM 1062 O O . CYS A 1 171 ? 43.060 32.158 10.657 1.00 7.61 157 CYS A O 1
ATOM 1065 N N . ALA A 1 172 ? 45.029 31.219 10.122 1.00 5.71 158 ALA A N 1
ATOM 1066 C CA . ALA A 1 172 ? 45.300 30.825 11.500 1.00 8.10 158 ALA A CA 1
ATOM 1067 C C . ALA A 1 172 ? 45.516 32.049 12.379 1.00 7.06 158 ALA A C 1
ATOM 1068 O O . ALA A 1 172 ? 44.947 32.151 13.467 1.00 7.31 158 ALA A O 1
ATOM 1070 N N . ALA A 1 173 ? 46.336 32.982 11.908 1.00 6.02 159 ALA A N 1
ATOM 1071 C CA . ALA A 1 173 ? 46.652 34.180 12.689 1.00 5.58 159 ALA A CA 1
ATOM 1072 C C . ALA A 1 173 ? 45.409 35.025 12.951 1.00 6.59 159 ALA A C 1
ATOM 1073 O O . ALA A 1 173 ? 45.166 35.454 14.076 1.00 6.77 159 ALA A O 1
ATOM 1075 N N . LYS A 1 174 ? 44.618 35.260 11.918 1.00 6.06 160 LYS A N 1
ATOM 1076 C CA . LYS A 1 174 ? 43.441 36.105 12.094 1.00 5.73 160 LYS A CA 1
ATOM 1077 C C . LYS A 1 174 ? 42.370 35.376 12.917 1.00 7.52 160 LYS A C 1
ATOM 1078 O O . LYS A 1 174 ? 41.634 36.004 13.669 1.00 7.71 160 LYS A O 1
ATOM 1084 N N . GLY A 1 175 ? 42.319 34.051 12.805 1.00 7.28 161 GLY A N 1
ATOM 1085 C CA . GLY A 1 175 ? 41.458 33.254 13.667 1.00 7.93 161 GLY A CA 1
ATOM 1086 C C . GLY A 1 175 ? 41.874 33.397 15.128 1.00 6.87 161 GLY A C 1
ATOM 1087 O O . GLY A 1 175 ? 41.035 33.519 16.024 1.00 7.07 161 GLY A O 1
ATOM 1088 N N . ALA A 1 176 ? 43.178 33.374 15.374 1.00 6.81 162 ALA A N 1
ATOM 1089 C CA . ALA A 1 176 ? 43.693 33.573 16.726 1.00 6.86 162 ALA A CA 1
ATOM 1090 C C . ALA A 1 176 ? 43.285 34.936 17.275 1.00 7.61 162 ALA A C 1
ATOM 1091 O O . ALA A 1 176 ? 42.833 35.051 18.428 1.00 7.17 162 ALA A O 1
ATOM 1093 N N . ILE A 1 177 ? 43.418 35.965 16.447 1.00 7.73 163 ILE A N 1
ATOM 1094 C CA . ILE A 1 177 ? 43.080 37.314 16.886 1.00 6.58 163 ILE A CA 1
ATOM 1095 C C . ILE A 1 177 ? 41.599 37.432 17.231 1.00 6.42 163 ILE A C 1
ATOM 1096 O O . ILE A 1 177 ? 41.239 38.039 18.248 1.00 6.67 163 ILE A O 1
ATOM 1101 N N . VAL A 1 178 ? 40.748 36.839 16.406 1.00 5.82 164 VAL A N 1
ATOM 1102 C CA . VAL A 1 178 ? 39.310 36.859 16.688 1.00 5.68 164 VAL A CA 1
ATOM 1103 C C . VAL A 1 178 ? 38.973 36.298 18.074 1.00 8.69 164 VAL A C 1
ATOM 1104 O O . VAL A 1 178 ? 38.264 36.941 18.854 1.00 6.29 164 VAL A O 1
ATOM 1108 N N . ASN A 1 179 ? 39.490 35.119 18.404 1.00 6.57 165 ASN A N 1
ATOM 1109 C CA . ASN A 1 179 ? 39.165 34.575 19.716 1.00 7.46 165 ASN A CA 1
ATOM 1110 C C . ASN A 1 179 ? 39.970 35.176 20.859 1.00 7.76 165 ASN A C 1
ATOM 1111 O O . ASN A 1 179 ? 39.471 35.265 21.974 1.00 8.01 165 ASN A O 1
ATOM 1116 N N . LEU A 1 180 ? 41.209 35.585 20.590 1.00 7.68 166 LEU A N 1
ATOM 1117 C CA . LEU A 1 180 ? 41.983 36.310 21.599 1.00 8.52 166 LEU A CA 1
ATOM 1118 C C . LEU A 1 180 ? 41.244 37.566 22.044 1.00 8.09 166 LEU A C 1
ATOM 1119 O O . LEU A 1 180 ? 41.279 37.944 23.222 1.00 7.14 166 LEU A O 1
ATOM 1124 N N . THR A 1 181 ? 40.563 38.207 21.098 1.00 6.60 167 THR A N 1
ATOM 1125 C CA . THR A 1 181 ? 39.773 39.389 21.397 1.00 7.12 167 THR A CA 1
ATOM 1126 C C . THR A 1 181 ? 38.678 39.062 22.404 1.00 7.64 167 THR A C 1
ATOM 1127 O O . THR A 1 181 ? 38.475 39.807 23.361 1.00 8.15 167 THR A O 1
ATOM 1131 N N . ARG A 1 182 ? 37.996 37.936 22.192 1.00 6.96 168 ARG A N 1
ATOM 1132 C CA . ARG A 1 182 ? 36.973 37.483 23.128 1.00 8.44 168 ARG A CA 1
ATOM 1133 C C . ARG A 1 182 ? 37.590 37.244 24.505 1.00 7.34 168 ARG A C 1
ATOM 1134 O O . ARG A 1 182 ? 37.034 37.640 25.536 1.00 7.17 168 ARG A O 1
ATOM 1142 N N . GLN A 1 183 ? 38.743 36.595 24.516 1.00 7.20 169 GLN A N 1
ATOM 1143 C CA . GLN A 1 183 ? 39.414 36.280 25.766 1.00 7.69 169 GLN A CA 1
ATOM 1144 C C . GLN A 1 183 ? 39.821 37.543 26.524 1.00 8.71 169 GLN A C 1
ATOM 1145 O O . GLN A 1 183 ? 39.620 37.630 27.752 1.00 8.26 169 GLN A O 1
ATOM 1151 N N . MET A 1 184 ? 40.385 38.513 25.808 1.00 6.09 170 MET A N 1
ATOM 1152 C CA . MET A 1 184 ? 40.799 39.779 26.415 1.00 8.36 170 MET A CA 1
ATOM 1153 C C . MET A 1 184 ? 39.596 40.552 26.959 1.00 8.44 170 MET A C 1
ATOM 1154 O O . MET A 1 184 ? 39.655 41.123 28.048 1.00 8.61 170 MET A O 1
ATOM 1159 N N . ALA A 1 185 ? 38.496 40.555 26.214 1.00 8.49 171 ALA A N 1
ATOM 1160 C CA . ALA A 1 185 ? 37.278 41.191 26.695 1.00 7.67 171 ALA A CA 1
ATOM 1161 C C . ALA A 1 185 ? 36.781 40.527 27.991 1.00 7.31 171 ALA A C 1
ATOM 1162 O O . ALA A 1 185 ? 36.316 41.203 28.911 1.00 10.46 171 ALA A O 1
ATOM 1164 N N . ALA A 1 186 ? 36.883 39.205 28.058 1.00 8.89 172 ALA A N 1
ATOM 1165 C CA . ALA A 1 186 ? 36.491 38.475 29.265 1.00 7.68 172 ALA A CA 1
ATOM 1166 C C . ALA A 1 186 ? 37.303 38.918 30.480 1.00 10.91 172 ALA A C 1
ATOM 1167 O O . ALA A 1 186 ? 36.757 39.052 31.590 1.00 12.71 172 ALA A O 1
ATOM 1169 N N . ASP A 1 187 ? 38.605 39.131 30.277 1.00 9.73 173 ASP A N 1
ATOM 1170 C CA . ASP A 1 187 ? 39.483 39.553 31.367 1.00 9.67 173 ASP A CA 1
ATOM 1171 C C . ASP A 1 187 ? 39.292 41.013 31.773 1.00 12.36 173 ASP A C 1
ATOM 1172 O O . ASP A 1 187 ? 39.344 41.346 32.958 1.00 10.77 173 ASP A O 1
ATOM 1177 N N . TYR A 1 188 ? 39.108 41.890 30.793 1.00 10.03 174 TYR A N 1
ATOM 1178 C CA . TYR A 1 188 ? 39.334 43.322 31.043 1.00 10.72 174 TYR A CA 1
ATOM 1179 C C . TYR A 1 188 ? 38.119 44.243 30.995 1.00 9.00 174 TYR A C 1
ATOM 1180 O O . TYR A 1 188 ? 38.203 45.379 31.468 1.00 9.09 174 TYR A O 1
ATOM 1189 N N . SER A 1 189 ? 37.008 43.777 30.435 1.00 9.07 175 SER A N 1
ATOM 1190 C CA . SER A 1 189 ? 35.829 44.634 30.267 1.00 10.72 175 SER A CA 1
ATOM 1191 C C . SER A 1 189 ? 35.346 45.185 31.612 1.00 12.24 175 SER A C 1
ATOM 1192 O O . SER A 1 189 ? 34.970 46.356 31.720 1.00 12.50 175 SER A O 1
ATOM 1195 N N . GLY A 1 190 ? 35.384 44.338 32.630 1.00 12.42 176 GLY A N 1
ATOM 1196 C CA . GLY A 1 190 ? 34.951 44.731 33.959 1.00 13.07 176 GLY A CA 1
ATOM 1197 C C . GLY A 1 190 ? 35.968 45.581 34.693 1.00 15.62 176 GLY A C 1
ATOM 1198 O O . GLY A 1 190 ? 35.682 46.089 35.775 1.00 15.64 176 GLY A O 1
ATOM 1199 N N . ARG A 1 191 ? 37.150 45.740 34.103 1.00 13.52 177 ARG A N 1
ATOM 1200 C CA . ARG A 1 191 ? 38.216 46.538 34.700 1.00 15.22 177 ARG A CA 1
ATOM 1201 C C . ARG A 1 191 ? 38.401 47.862 33.963 1.00 14.27 177 ARG A C 1
ATOM 1202 O O . ARG A 1 191 ? 39.386 48.563 34.177 1.00 16.97 177 ARG A O 1
ATOM 1210 N N . GLY A 1 192 ? 37.460 48.190 33.084 1.00 11.95 178 GLY A N 1
ATOM 1211 C CA . GLY A 1 192 ? 37.468 49.476 32.412 1.00 11.32 178 GLY A CA 1
ATOM 1212 C C . GLY A 1 192 ? 38.088 49.500 31.023 1.00 10.58 178 GLY A C 1
ATOM 1213 O O . GLY A 1 192 ? 38.185 50.560 30.413 1.00 11.00 178 GLY A O 1
ATOM 1214 N N . VAL A 1 193 ? 38.494 48.341 30.517 1.00 9.64 179 VAL A N 1
ATOM 1215 C CA . VAL A 1 193 ? 39.116 48.278 29.192 1.00 9.56 179 VAL A CA 1
ATOM 1216 C C . VAL A 1 193 ? 38.290 47.416 28.232 1.00 8.46 179 VAL A C 1
ATOM 1217 O O . VAL A 1 193 ? 38.236 46.192 28.383 1.00 10.04 179 VAL A O 1
ATOM 1221 N N . ARG A 1 194 ? 37.649 48.054 27.255 1.00 7.08 180 ARG A N 1
ATOM 1222 C CA . ARG A 1 194 ? 36.911 47.323 26.216 1.00 7.28 180 ARG A CA 1
ATOM 1223 C C . ARG A 1 194 ? 37.883 46.769 25.193 1.00 9.97 180 ARG A C 1
ATOM 1224 O O . ARG A 1 194 ? 38.902 47.403 24.871 1.00 8.63 180 ARG A O 1
ATOM 1232 N N . VAL A 1 195 ? 37.594 45.571 24.690 1.00 7.38 181 VAL A N 1
ATOM 1233 C CA . VAL A 1 195 ? 38.448 44.980 23.661 1.00 8.10 181 VAL A CA 1
ATOM 1234 C C . VAL A 1 195 ? 37.550 44.408 22.566 1.00 8.04 181 VAL A C 1
ATOM 1235 O O . VAL A 1 195 ? 36.715 43.549 22.842 1.00 8.61 181 VAL A O 1
ATOM 1239 N N . ASN A 1 196 ? 37.722 44.886 21.334 1.00 8.00 182 ASN A N 1
ATOM 1240 C CA . ASN A 1 196 ? 36.904 44.446 20.194 1.00 7.15 182 ASN A CA 1
ATOM 1241 C C . ASN A 1 196 ? 37.786 44.153 18.993 1.00 6.54 182 ASN A C 1
ATOM 1242 O O . ASN A 1 196 ? 38.953 44.549 18.966 1.00 8.81 182 ASN A O 1
ATOM 1247 N N . ALA A 1 197 ? 37.245 43.451 18.002 1.00 8.45 183 ALA A N 1
ATOM 1248 C CA . ALA A 1 197 ? 37.997 43.194 16.778 1.00 8.99 183 ALA A CA 1
ATOM 1249 C C . ALA A 1 197 ? 37.183 43.655 15.597 1.00 9.40 183 ALA A C 1
ATOM 1250 O O . ALA A 1 197 ? 36.018 43.311 15.479 1.00 12.89 183 ALA A O 1
ATOM 1252 N N . VAL A 1 198 ? 37.794 44.436 14.720 1.00 7.40 184 VAL A N 1
ATOM 1253 C CA . VAL A 1 198 ? 37.160 44.706 13.449 1.00 8.36 184 VAL A CA 1
ATOM 1254 C C . VAL A 1 198 ? 37.598 43.580 12.513 1.00 7.38 184 VAL A C 1
ATOM 1255 O O . VAL A 1 198 ? 38.763 43.145 12.543 1.00 8.95 184 VAL A O 1
ATOM 1259 N N . CYS A 1 199 ? 36.666 43.082 11.710 1.00 7.61 185 CYS A N 1
ATOM 1260 C CA . CYS A 1 199 ? 36.976 42.030 10.742 1.00 7.15 185 CYS A CA 1
ATOM 1261 C C . CYS A 1 199 ? 36.672 42.543 9.347 1.00 8.21 185 CYS A C 1
ATOM 1262 O O . CYS A 1 199 ? 35.573 42.346 8.843 1.00 8.95 185 CYS A O 1
ATOM 1265 N N . PRO A 1 200 ? 37.653 43.207 8.724 1.00 7.80 186 PRO A N 1
ATOM 1266 C CA . PRO A 1 200 ? 37.422 43.789 7.399 1.00 7.80 186 PRO A CA 1
ATOM 1267 C C . PRO A 1 200 ? 37.373 42.738 6.305 1.00 8.89 186 PRO A C 1
ATOM 1268 O O . PRO A 1 200 ? 38.038 41.695 6.405 1.00 8.03 186 PRO A O 1
ATOM 1272 N N . GLY A 1 201 ? 36.577 43.011 5.277 1.00 6.37 187 GLY A N 1
ATOM 1273 C CA . GLY A 1 201 ? 36.732 42.325 4.010 1.00 7.45 187 GLY A CA 1
ATOM 1274 C C . GLY A 1 201 ? 37.881 42.926 3.215 1.00 9.48 187 GLY A C 1
ATOM 1275 O O . GLY A 1 201 ? 38.564 43.852 3.669 1.00 8.63 187 GLY A O 1
ATOM 1276 N N . THR A 1 202 ? 38.076 42.406 2.010 1.00 8.26 188 THR A N 1
ATOM 1277 C CA . THR A 1 202 ? 39.122 42.874 1.112 1.00 8.50 188 THR A CA 1
ATOM 1278 C C . THR A 1 202 ? 39.121 44.390 0.942 1.00 9.10 188 THR A C 1
ATOM 1279 O O . THR A 1 202 ? 38.086 44.994 0.646 1.00 10.22 188 THR A O 1
ATOM 1283 N N . VAL A 1 203 ? 40.296 44.982 1.150 1.00 8.50 189 VAL A N 1
ATOM 1284 C CA . VAL A 1 203 ? 40.556 46.388 0.877 1.00 10.17 189 VAL A CA 1
ATOM 1285 C C . VAL A 1 203 ? 41.708 46.399 -0.123 1.00 12.82 189 VAL A C 1
ATOM 1286 O O . VAL A 1 203 ? 42.858 46.110 0.220 1.00 12.44 189 VAL A O 1
ATOM 1290 N N . THR A 1 204 ? 41.382 46.705 -1.369 1.00 16.46 190 THR A N 1
ATOM 1291 C CA . THR A 1 204 ? 42.304 46.539 -2.486 1.00 16.23 190 THR A CA 1
ATOM 1292 C C . THR A 1 204 ? 43.492 47.509 -2.499 1.00 16.62 190 THR A C 1
ATOM 1293 O O . THR A 1 204 ? 44.606 47.143 -2.901 1.00 15.96 190 THR A O 1
ATOM 1297 N N . SER A 1 205 ? 43.258 48.738 -2.056 1.00 17.20 191 SER A N 1
ATOM 1298 C CA . SER A 1 205 ? 44.171 49.836 -2.373 1.00 16.55 191 SER A CA 1
ATOM 1299 C C . SER A 1 205 ? 45.439 49.930 -1.525 1.00 19.29 191 SER A C 1
ATOM 1300 O O . SER A 1 205 ? 46.368 50.663 -1.878 1.00 20.95 191 SER A O 1
ATOM 1303 N N . THR A 1 206 ? 45.491 49.201 -0.417 1.00 14.24 192 THR A N 1
ATOM 1304 C CA . THR A 1 206 ? 46.668 49.255 0.446 1.00 13.42 192 THR A CA 1
ATOM 1305 C C . THR A 1 206 ? 47.799 48.388 -0.083 1.00 13.33 192 THR A C 1
ATOM 1306 O O . THR A 1 206 ? 47.616 47.613 -1.023 1.00 14.30 192 THR A O 1
ATOM 1310 N N . GLY A 1 207 ? 48.972 48.528 0.527 1.00 15.31 193 GLY A N 1
ATOM 1311 C CA . GLY A 1 207 ? 50.103 47.676 0.211 1.00 14.40 193 GLY A CA 1
ATOM 1312 C C . GLY A 1 207 ? 49.744 46.199 0.279 1.00 15.42 193 GLY A C 1
ATOM 1313 O O . GLY A 1 207 ? 50.085 45.431 -0.624 1.00 17.28 193 GLY A O 1
ATOM 1314 N N . MET A 1 208 ? 49.040 45.803 1.338 1.00 14.21 194 MET A N 1
ATOM 1315 C CA . MET A 1 208 ? 48.599 44.419 1.471 1.00 13.97 194 MET A CA 1
ATOM 1316 C C . MET A 1 208 ? 47.576 44.061 0.406 1.00 16.54 194 MET A C 1
ATOM 1317 O O . MET A 1 208 ? 47.608 42.959 -0.126 1.00 16.84 194 MET A O 1
ATOM 1322 N N . GLY A 1 209 ? 46.657 44.984 0.119 1.00 11.53 195 GLY A N 1
ATOM 1323 C CA . GLY A 1 209 ? 45.644 44.743 -0.895 1.00 12.64 195 GLY A CA 1
ATOM 1324 C C . GLY A 1 209 ? 46.280 44.477 -2.248 1.00 17.04 195 GLY A C 1
ATOM 1325 O O . GLY A 1 209 ? 45.853 43.586 -2.983 1.00 18.79 195 GLY A O 1
ATOM 1326 N N . GLN A 1 210 ? 47.309 45.250 -2.570 1.00 14.70 196 GLN A N 1
ATOM 1327 C CA . GLN A 1 210 ? 48.028 45.079 -3.829 1.00 14.45 196 GLN A CA 1
ATOM 1328 C C . GLN A 1 210 ? 48.840 43.785 -3.826 1.00 18.72 196 GLN A C 1
ATOM 1329 O O . GLN A 1 210 ? 48.925 43.087 -4.844 1.00 19.25 196 GLN A O 1
ATOM 1335 N N . GLN A 1 211 ? 49.429 43.469 -2.678 1.00 16.34 197 GLN A N 1
ATOM 1336 C CA . GLN A 1 211 ? 50.222 42.248 -2.532 1.00 19.19 197 GLN A CA 1
ATOM 1337 C C . GLN A 1 211 ? 49.398 41.004 -2.847 1.00 19.92 197 GLN A C 1
ATOM 1338 O O . GLN A 1 211 ? 49.894 40.047 -3.445 1.00 25.08 197 GLN A O 1
ATOM 1344 N N . LEU A 1 212 ? 48.131 41.024 -2.452 1.00 19.83 198 LEU A N 1
ATOM 1345 C CA . LEU A 1 212 ? 47.297 39.831 -2.536 1.00 23.17 198 LEU A CA 1
ATOM 1346 C C . LEU A 1 212 ? 46.505 39.722 -3.840 1.00 27.10 198 LEU A C 1
ATOM 1347 O O . LEU A 1 212 ? 45.822 38.725 -4.070 1.00 30.12 198 LEU A O 1
ATOM 1352 N N . LEU A 1 213 ? 46.600 40.742 -4.688 1.00 24.91 199 LEU A N 1
ATOM 1353 C CA . LEU A 1 213 ? 45.995 40.687 -6.016 1.00 26.16 199 LEU A CA 1
ATOM 1354 C C . LEU A 1 213 ? 46.626 39.565 -6.834 1.00 34.29 199 LEU A C 1
ATOM 1355 O O . LEU A 1 213 ? 45.926 38.798 -7.494 1.00 36.61 199 LEU A O 1
ATOM 1360 N N . PRO A 1 219 ? 40.787 38.235 -14.414 1.00 55.66 205 PRO A N 1
ATOM 1361 C CA . PRO A 1 219 ? 39.576 38.879 -14.935 1.00 51.34 205 PRO A CA 1
ATOM 1362 C C . PRO A 1 219 ? 38.329 38.091 -14.553 1.00 52.13 205 PRO A C 1
ATOM 1363 O O . PRO A 1 219 ? 37.450 38.610 -13.862 1.00 51.84 205 PRO A O 1
ATOM 1367 N N . GLU A 1 220 ? 38.254 36.848 -15.012 1.00 51.17 206 GLU A N 1
ATOM 1368 C CA . GLU A 1 220 ? 37.195 35.949 -14.582 1.00 51.88 206 GLU A CA 1
ATOM 1369 C C . GLU A 1 220 ? 37.416 35.603 -13.116 1.00 48.44 206 GLU A C 1
ATOM 1370 O O . GLU A 1 220 ? 36.472 35.557 -12.329 1.00 47.26 206 GLU A O 1
ATOM 1376 N N . VAL A 1 221 ? 38.676 35.381 -12.751 1.00 48.69 207 VAL A N 1
ATOM 1377 C CA . VAL A 1 221 ? 39.036 35.140 -11.360 1.00 49.24 207 VAL A CA 1
ATOM 1378 C C . VAL A 1 221 ? 38.769 36.393 -10.520 1.00 48.02 207 VAL A C 1
ATOM 1379 O O . VAL A 1 221 ? 38.448 36.302 -9.333 1.00 45.23 207 VAL A O 1
ATOM 1383 N N . GLN A 1 222 ? 38.884 37.561 -11.148 1.00 48.06 208 GLN A N 1
ATOM 1384 C CA . GLN A 1 222 ? 38.563 38.820 -10.486 1.00 47.59 208 GLN A CA 1
ATOM 1385 C C . GLN A 1 222 ? 37.066 38.926 -10.233 1.00 39.53 208 GLN A C 1
ATOM 1386 O O . GLN A 1 222 ? 36.636 39.309 -9.144 1.00 36.78 208 GLN A O 1
ATOM 1392 N N . ALA A 1 223 ? 36.276 38.583 -11.244 1.00 36.54 209 ALA A N 1
ATOM 1393 C CA . ALA A 1 223 ? 34.822 38.650 -11.140 1.00 37.52 209 ALA A CA 1
ATOM 1394 C C . ALA A 1 223 ? 34.273 37.665 -10.103 1.00 33.52 209 ALA A C 1
ATOM 1395 O O . ALA A 1 223 ? 33.305 37.967 -9.401 1.00 30.22 209 ALA A O 1
ATOM 1397 N N . ARG A 1 224 ? 34.889 36.491 -10.010 1.00 35.28 210 ARG A N 1
ATOM 1398 C CA . ARG A 1 224 ? 34.492 35.511 -9.004 1.00 35.50 210 ARG A CA 1
ATOM 1399 C C . ARG A 1 224 ? 34.788 36.007 -7.590 1.00 28.29 210 ARG A C 1
ATOM 1400 O O . ARG A 1 224 ? 34.005 35.775 -6.670 1.00 23.92 210 ARG A O 1
ATOM 1408 N N . ARG A 1 225 ? 35.919 36.684 -7.421 1.00 27.05 211 ARG A N 1
ATOM 1409 C CA . ARG A 1 225 ? 36.276 37.233 -6.122 1.00 27.15 211 ARG A CA 1
ATOM 1410 C C . ARG A 1 225 ? 35.304 38.333 -5.715 1.00 23.39 211 ARG A C 1
ATOM 1411 O O . ARG A 1 225 ? 34.878 38.394 -4.564 1.00 18.37 211 ARG A O 1
ATOM 1419 N N . LEU A 1 226 ? 34.947 39.188 -6.664 1.00 20.62 212 LEU A N 1
ATOM 1420 C CA . LEU A 1 226 ? 34.011 40.271 -6.391 1.00 19.75 212 LEU A CA 1
ATOM 1421 C C . LEU A 1 226 ? 32.627 39.715 -6.073 1.00 20.88 212 LEU A C 1
ATOM 1422 O O . LEU A 1 226 ? 31.862 40.325 -5.322 1.00 15.97 212 LEU A O 1
ATOM 1427 N N . ALA A 1 227 ? 32.319 38.542 -6.623 1.00 15.27 213 ALA A N 1
ATOM 1428 C CA . ALA A 1 227 ? 31.004 37.946 -6.442 1.00 20.48 213 ALA A CA 1
ATOM 1429 C C . ALA A 1 227 ? 30.790 37.442 -5.016 1.00 15.70 213 ALA A C 1
ATOM 1430 O O . ALA A 1 227 ? 29.666 37.174 -4.610 1.00 19.66 213 ALA A O 1
ATOM 1432 N N . LYS A 1 228 ? 31.873 37.315 -4.264 1.00 15.72 214 LYS A N 1
ATOM 1433 C CA . LYS A 1 228 ? 31.785 36.913 -2.863 1.00 14.74 214 LYS A CA 1
ATOM 1434 C C . LYS A 1 228 ? 31.355 38.078 -1.982 1.00 14.62 214 LYS A C 1
ATOM 1435 O O . LYS A 1 228 ? 31.128 37.899 -0.789 1.00 13.84 214 LYS A O 1
ATOM 1441 N N . TYR A 1 229 ? 31.245 39.264 -2.579 1.00 10.28 215 TYR A N 1
ATOM 1442 C CA . TYR A 1 229 ? 30.899 40.483 -1.844 1.00 11.63 215 TYR A CA 1
ATOM 1443 C C . TYR A 1 229 ? 29.538 41.003 -2.271 1.00 9.69 215 TYR A C 1
ATOM 1444 O O . TYR A 1 229 ? 29.428 41.615 -3.320 1.00 10.89 215 TYR A O 1
ATOM 1453 N N . PRO A 1 230 ? 28.490 40.739 -1.465 1.00 9.46 216 PRO A N 1
ATOM 1454 C CA . PRO A 1 230 ? 27.126 41.171 -1.813 1.00 11.93 216 PRO A CA 1
ATOM 1455 C C . PRO A 1 230 ? 27.029 42.647 -2.187 1.00 11.71 216 PRO A C 1
ATOM 1456 O O . PRO A 1 230 ? 26.281 42.992 -3.100 1.00 14.18 216 PRO A O 1
ATOM 1460 N N . ILE A 1 231 ? 27.793 43.505 -1.523 1.00 8.88 217 ILE A N 1
ATOM 1461 C CA . ILE A 1 231 ? 27.713 44.937 -1.800 1.00 10.50 217 ILE A CA 1
ATOM 1462 C C . ILE A 1 231 ? 28.191 45.330 -3.212 1.00 11.35 217 ILE A C 1
ATOM 1463 O O . ILE A 1 231 ? 27.861 46.413 -3.702 1.00 13.94 217 ILE A O 1
ATOM 1468 N N . GLY A 1 232 ? 28.968 44.465 -3.853 1.00 11.09 218 GLY A N 1
ATOM 1469 C CA . GLY A 1 232 ? 29.328 44.667 -5.249 1.00 10.67 218 GLY A CA 1
ATOM 1470 C C . GLY A 1 232 ? 30.591 45.481 -5.452 1.00 14.15 218 GLY A C 1
ATOM 1471 O O . GLY A 1 232 ? 30.889 45.929 -6.571 1.00 15.52 218 GLY A O 1
ATOM 1472 N N . ARG A 1 233 ? 31.332 45.674 -4.368 1.00 9.62 219 ARG A N 1
ATOM 1473 C CA . ARG A 1 233 ? 32.612 46.357 -4.412 1.00 9.53 219 ARG A CA 1
ATOM 1474 C C . ARG A 1 233 ? 33.463 45.882 -3.243 1.00 9.29 219 ARG A C 1
ATOM 1475 O O . ARG A 1 233 ? 32.944 45.301 -2.294 1.00 11.09 219 ARG A O 1
ATOM 1483 N N . PHE A 1 234 ? 34.767 46.125 -3.316 1.00 9.26 220 PHE A N 1
ATOM 1484 C CA . PHE A 1 234 ? 35.635 45.880 -2.168 1.00 11.34 220 PHE A CA 1
ATOM 1485 C C . PHE A 1 234 ? 35.672 47.107 -1.259 1.00 11.14 220 PHE A C 1
ATOM 1486 O O . PHE A 1 234 ? 35.114 48.153 -1.595 1.00 11.74 220 PHE A O 1
ATOM 1494 N N . GLY A 1 235 ? 36.312 46.970 -0.103 1.00 7.92 221 GLY A N 1
ATOM 1495 C CA . GLY A 1 235 ? 36.342 48.042 0.876 1.00 10.95 221 GLY A CA 1
ATOM 1496 C C . GLY A 1 235 ? 37.435 49.062 0.617 1.00 11.33 221 GLY A C 1
ATOM 1497 O O . GLY A 1 235 ? 38.402 48.779 -0.093 1.00 11.39 221 GLY A O 1
ATOM 1498 N N . THR A 1 236 ? 37.274 50.250 1.196 1.00 9.62 222 THR A N 1
ATOM 1499 C CA . THR A 1 236 ? 38.331 51.256 1.222 1.00 10.87 222 THR A CA 1
ATOM 1500 C C . THR A 1 236 ? 38.925 51.352 2.628 1.00 9.17 222 THR A C 1
ATOM 1501 O O . THR A 1 236 ? 38.300 50.931 3.601 1.00 8.57 222 THR A O 1
ATOM 1505 N N . PRO A 1 237 ? 40.152 51.887 2.749 1.00 8.51 223 PRO A N 1
ATOM 1506 C CA . PRO A 1 237 ? 40.703 52.053 4.096 1.00 8.52 223 PRO A CA 1
ATOM 1507 C C . PRO A 1 237 ? 39.798 52.939 4.960 1.00 8.56 223 PRO A C 1
ATOM 1508 O O . PRO A 1 237 ? 39.645 52.706 6.161 1.00 10.21 223 PRO A O 1
ATOM 1512 N N . GLU A 1 238 ? 39.171 53.922 4.329 1.00 9.46 224 GLU A N 1
ATOM 1513 C CA . GLU A 1 238 ? 38.236 54.811 5.007 1.00 9.73 224 GLU A CA 1
ATOM 1514 C C . GLU A 1 238 ? 37.019 54.051 5.561 1.00 10.11 224 GLU A C 1
ATOM 1515 O O . GLU A 1 238 ? 36.566 54.343 6.676 1.00 9.35 224 GLU A O 1
ATOM 1521 N N . ASP A 1 239 ? 36.513 53.071 4.809 1.00 10.21 225 ASP A N 1
ATOM 1522 C CA . ASP A 1 239 ? 35.364 52.269 5.267 1.00 10.41 225 ASP A CA 1
ATOM 1523 C C . ASP A 1 239 ? 35.715 51.596 6.587 1.00 8.70 225 ASP A C 1
ATOM 1524 O O . ASP A 1 239 ? 34.929 51.558 7.532 1.00 8.77 225 ASP A O 1
ATOM 1529 N N . ILE A 1 240 ? 36.915 51.032 6.644 1.00 7.46 226 ILE A N 1
ATOM 1530 C CA . ILE A 1 240 ? 37.302 50.279 7.821 1.00 6.76 226 ILE A CA 1
ATOM 1531 C C . ILE A 1 240 ? 37.588 51.228 8.971 1.00 9.47 226 ILE A C 1
ATOM 1532 O O . ILE A 1 240 ? 37.223 50.962 10.116 1.00 8.03 226 ILE A O 1
ATOM 1537 N N . ALA A 1 241 ? 38.245 52.343 8.658 1.00 7.41 227 ALA A N 1
ATOM 1538 C CA . ALA A 1 241 ? 38.592 53.326 9.673 1.00 5.94 227 ALA A CA 1
ATOM 1539 C C . ALA A 1 241 ? 37.355 53.831 10.427 1.00 9.80 227 ALA A C 1
ATOM 1540 O O . ALA A 1 241 ? 37.414 54.032 11.636 1.00 9.21 227 ALA A O 1
ATOM 1542 N N . GLU A 1 242 ? 36.238 54.035 9.728 1.00 9.33 228 GLU A N 1
ATOM 1543 C CA . GLU A 1 242 ? 35.037 54.524 10.413 1.00 8.85 228 GLU A CA 1
ATOM 1544 C C . GLU A 1 242 ? 34.544 53.548 11.487 1.00 9.45 228 GLU A C 1
ATOM 1545 O O . GLU A 1 242 ? 34.103 53.966 12.554 1.00 8.54 228 GLU A O 1
ATOM 1551 N N . ALA A 1 243 ? 34.619 52.250 11.205 1.00 7.03 229 ALA A N 1
ATOM 1552 C CA . ALA A 1 243 ? 34.192 51.252 12.175 1.00 8.62 229 ALA A CA 1
ATOM 1553 C C . ALA A 1 243 ? 35.116 51.271 13.383 1.00 8.34 229 ALA A C 1
ATOM 1554 O O . ALA A 1 243 ? 34.668 51.161 14.529 1.00 8.74 229 ALA A O 1
ATOM 1556 N N . VAL A 1 244 ? 36.413 51.426 13.136 1.00 7.73 230 VAL A N 1
ATOM 1557 C CA . VAL A 1 244 ? 37.375 51.482 14.226 1.00 7.39 230 VAL A CA 1
ATOM 1558 C C . VAL A 1 244 ? 37.142 52.723 15.091 1.00 7.93 230 VAL A C 1
ATOM 1559 O O . VAL A 1 244 ? 37.171 52.639 16.322 1.00 8.90 230 VAL A O 1
ATOM 1563 N N . ILE A 1 245 ? 36.861 53.855 14.447 1.00 8.91 231 ILE A N 1
ATOM 1564 C CA . ILE A 1 245 ? 36.606 55.091 15.187 1.00 8.36 231 ILE A CA 1
ATOM 1565 C C . ILE A 1 245 ? 35.362 54.934 16.075 1.00 7.99 231 ILE A C 1
ATOM 1566 O O . ILE A 1 245 ? 35.372 55.352 17.240 1.00 8.24 231 ILE A O 1
ATOM 1571 N N . PHE A 1 246 ? 34.316 54.293 15.557 1.00 9.04 232 PHE A N 1
ATOM 1572 C CA . PHE A 1 246 ? 33.159 54.001 16.413 1.00 8.71 232 PHE A CA 1
ATOM 1573 C C . PHE A 1 246 ? 33.556 53.163 17.630 1.00 9.14 232 PHE A C 1
ATOM 1574 O O . PHE A 1 246 ? 33.201 53.491 18.757 1.00 9.55 232 PHE A O 1
ATOM 1582 N N . LEU A 1 247 ? 34.323 52.099 17.412 1.00 8.07 233 LEU A N 1
ATOM 1583 C CA . LEU A 1 247 ? 34.676 51.205 18.513 1.00 7.66 233 LEU A CA 1
ATOM 1584 C C . LEU A 1 247 ? 35.564 51.875 19.558 1.00 9.35 233 LEU A C 1
ATOM 1585 O O . LEU A 1 247 ? 35.484 51.547 20.747 1.00 9.92 233 LEU A O 1
ATOM 1590 N N . LEU A 1 248 ? 36.409 52.806 19.114 1.00 8.91 234 LEU A N 1
ATOM 1591 C CA . LEU A 1 248 ? 37.272 53.551 20.031 1.00 11.00 234 LEU A CA 1
ATOM 1592 C C . LEU A 1 248 ? 36.517 54.562 20.882 1.00 10.48 234 LEU A C 1
ATOM 1593 O O . LEU A 1 248 ? 36.998 54.983 21.935 1.00 12.35 234 LEU A O 1
ATOM 1598 N N . SER A 1 249 ? 35.344 54.968 20.411 1.00 7.76 235 SER A N 1
ATOM 1599 C CA . SER A 1 249 ? 34.635 56.099 21.001 1.00 8.44 235 SER A CA 1
ATOM 1600 C C . SER A 1 249 ? 33.813 55.679 22.199 1.00 11.25 235 SER A C 1
ATOM 1601 O O . SER A 1 249 ? 33.425 54.502 22.317 1.00 9.86 235 SER A O 1
ATOM 1604 N N . ASP A 1 250 ? 33.525 56.642 23.071 1.00 9.30 236 ASP A N 1
ATOM 1605 C CA . ASP A 1 250 ? 32.706 56.346 24.247 1.00 9.62 236 ASP A CA 1
ATOM 1606 C C . ASP A 1 250 ? 31.237 56.116 23.907 1.00 10.50 236 ASP A C 1
ATOM 1607 O O . ASP A 1 250 ? 30.462 55.672 24.756 1.00 12.17 236 ASP A O 1
ATOM 1612 N N . GLN A 1 251 ? 30.859 56.391 22.661 1.00 8.26 237 GLN A N 1
ATOM 1613 C CA . GLN A 1 251 ? 29.524 56.029 22.196 1.00 7.03 237 GLN A CA 1
ATOM 1614 C C . GLN A 1 251 ? 29.369 54.512 22.093 1.00 10.02 237 GLN A C 1
ATOM 1615 O O . GLN A 1 251 ? 28.250 53.991 22.074 1.00 11.36 237 GLN A O 1
ATOM 1621 N N . ALA A 1 252 ? 30.496 53.810 22.049 1.00 8.13 238 ALA A N 1
ATOM 1622 C CA . ALA A 1 252 ? 30.494 52.349 22.028 1.00 7.58 238 ALA A CA 1
ATOM 1623 C C . ALA A 1 252 ? 30.739 51.748 23.412 1.00 9.27 238 ALA A C 1
ATOM 1624 O O . ALA A 1 252 ? 31.299 50.659 23.536 1.00 8.27 238 ALA A O 1
ATOM 1626 N N . ALA A 1 253 ? 30.302 52.449 24.453 1.00 10.27 239 ALA A N 1
ATOM 1627 C CA . ALA A 1 253 ? 30.618 52.057 25.829 1.00 11.32 239 ALA A CA 1
ATOM 1628 C C . ALA A 1 253 ? 30.162 50.657 26.228 1.00 10.25 239 ALA A C 1
ATOM 1629 O O . ALA A 1 253 ? 30.711 50.083 27.163 1.00 11.61 239 ALA A O 1
ATOM 1631 N N . PHE A 1 254 ? 29.151 50.127 25.547 1.00 8.60 240 PHE A N 1
ATOM 1632 C CA . PHE A 1 254 ? 28.616 48.796 25.869 1.00 10.32 240 PHE A CA 1
ATOM 1633 C C . PHE A 1 254 ? 29.109 47.755 24.861 1.00 10.01 240 PHE A C 1
ATOM 1634 O O . PHE A 1 254 ? 28.724 46.584 24.931 1.00 11.09 240 PHE A O 1
ATOM 1642 N N . VAL A 1 255 ? 29.965 48.174 23.930 1.00 8.33 241 VAL A N 1
ATOM 1643 C CA . VAL A 1 255 ? 30.494 47.237 22.935 1.00 6.91 241 VAL A CA 1
ATOM 1644 C C . VAL A 1 255 ? 31.849 46.695 23.379 1.00 8.03 241 VAL A C 1
ATOM 1645 O O . VAL A 1 255 ? 32.832 47.437 23.462 1.00 8.90 241 VAL A O 1
ATOM 1649 N N . THR A 1 256 ? 31.895 45.399 23.662 1.00 7.08 242 THR A N 1
ATOM 1650 C CA . THR A 1 256 ? 33.150 44.769 24.026 1.00 7.40 242 THR A CA 1
ATOM 1651 C C . THR A 1 256 ? 33.064 43.280 23.717 1.00 7.17 242 THR A C 1
ATOM 1652 O O . THR A 1 256 ? 31.987 42.672 23.830 1.00 7.79 242 THR A O 1
ATOM 1656 N N . GLY A 1 257 ? 34.185 42.713 23.276 1.00 7.04 243 GLY A N 1
ATOM 1657 C CA . GLY A 1 257 ? 34.239 41.316 22.876 1.00 9.29 243 GLY A CA 1
ATOM 1658 C C . GLY A 1 257 ? 33.681 41.021 21.495 1.00 9.73 243 GLY A C 1
ATOM 1659 O O . GLY A 1 257 ? 33.620 39.862 21.097 1.00 9.21 243 GLY A O 1
ATOM 1660 N N . ALA A 1 258 ? 33.275 42.057 20.760 1.00 7.02 244 ALA A N 1
ATOM 1661 C CA . ALA A 1 258 ? 32.645 41.860 19.463 1.00 9.48 244 ALA A CA 1
ATOM 1662 C C . ALA A 1 258 ? 33.666 41.588 18.367 1.00 7.36 244 ALA A C 1
ATOM 1663 O O . ALA A 1 258 ? 34.760 42.159 18.366 1.00 9.90 244 ALA A O 1
ATOM 1665 N N . ALA A 1 259 ? 33.302 40.693 17.450 1.00 8.35 245 ALA A N 1
ATOM 1666 C CA . ALA A 1 259 ? 34.009 40.538 16.184 1.00 10.09 245 ALA A CA 1
ATOM 1667 C C . ALA A 1 259 ? 33.130 41.201 15.131 1.00 8.93 245 ALA A C 1
ATOM 1668 O O . ALA A 1 259 ? 32.187 40.590 14.634 1.00 9.83 245 ALA A O 1
ATOM 1670 N N . PHE A 1 260 ? 33.429 42.464 14.822 1.00 7.59 246 PHE A N 1
ATOM 1671 C CA . PHE A 1 260 ? 32.551 43.316 14.020 1.00 7.70 246 PHE A CA 1
ATOM 1672 C C . PHE A 1 260 ? 32.935 43.197 12.551 1.00 9.16 246 PHE A C 1
ATOM 1673 O O . PHE A 1 260 ? 33.995 43.666 12.132 1.00 8.64 246 PHE A O 1
ATOM 1681 N N . ALA A 1 261 ? 32.069 42.547 11.782 1.00 6.57 247 ALA A N 1
ATOM 1682 C CA . ALA A 1 261 ? 32.305 42.333 10.355 1.00 8.41 247 ALA A CA 1
ATOM 1683 C C . ALA A 1 261 ? 32.024 43.603 9.565 1.00 8.36 247 ALA A C 1
ATOM 1684 O O . ALA A 1 261 ? 30.917 44.138 9.583 1.00 8.63 247 ALA A O 1
ATOM 1686 N N . VAL A 1 262 ? 33.062 44.091 8.898 1.00 6.91 248 VAL A N 1
ATOM 1687 C CA . VAL A 1 262 ? 32.986 45.291 8.078 1.00 6.41 248 VAL A CA 1
ATOM 1688 C C . VAL A 1 262 ? 33.476 44.839 6.710 1.00 7.38 248 VAL A C 1
ATOM 1689 O O . VAL A 1 262 ? 34.647 45.027 6.337 1.00 8.07 248 VAL A O 1
ATOM 1693 N N . ASP A 1 263 ? 32.577 44.187 5.974 1.00 7.36 249 ASP A N 1
ATOM 1694 C CA . ASP A 1 263 ? 33.021 43.297 4.906 1.00 6.26 249 ASP A CA 1
ATOM 1695 C C . ASP A 1 263 ? 32.129 43.244 3.684 1.00 6.98 249 ASP A C 1
ATOM 1696 O O . ASP A 1 263 ? 32.213 42.293 2.905 1.00 7.43 249 ASP A O 1
ATOM 1701 N N . GLY A 1 264 ? 31.263 44.245 3.537 1.00 7.31 250 GLY A N 1
ATOM 1702 C CA . GLY A 1 264 ? 30.364 44.317 2.396 1.00 9.03 250 GLY A CA 1
ATOM 1703 C C . GLY A 1 264 ? 29.469 43.095 2.225 1.00 9.43 250 GLY A C 1
ATOM 1704 O O . GLY A 1 264 ? 28.979 42.823 1.127 1.00 8.44 250 GLY A O 1
ATOM 1705 N N . GLY A 1 265 ? 29.255 42.360 3.312 1.00 7.59 251 GLY A N 1
ATOM 1706 C CA . GLY A 1 265 ? 28.373 41.209 3.289 1.00 6.52 251 GLY A CA 1
ATOM 1707 C C . GLY A 1 265 ? 29.048 39.855 3.116 1.00 7.85 251 GLY A C 1
ATOM 1708 O O . GLY A 1 265 ? 28.380 38.829 3.104 1.00 8.03 251 GLY A O 1
ATOM 1709 N N . MET A 1 266 ? 30.372 39.840 2.968 1.00 8.95 252 MET A N 1
ATOM 1710 C CA . MET A 1 266 ? 31.068 38.601 2.623 1.00 6.89 252 MET A CA 1
ATOM 1711 C C . MET A 1 266 ? 30.718 37.443 3.562 1.00 10.10 252 MET A C 1
ATOM 1712 O O . MET A 1 266 ? 30.369 36.345 3.109 1.00 8.50 252 MET A O 1
ATOM 1717 N N . THR A 1 267 ? 30.788 37.687 4.866 1.00 8.03 253 THR A N 1
ATOM 1718 C CA . THR A 1 267 ? 30.537 36.612 5.815 1.00 8.55 253 THR A CA 1
ATOM 1719 C C . THR A 1 267 ? 29.048 36.349 6.049 1.00 8.75 253 THR A C 1
ATOM 1720 O O . THR A 1 267 ? 28.690 35.428 6.787 1.00 9.74 253 THR A O 1
ATOM 1724 N N . ALA A 1 268 ? 28.190 37.137 5.408 1.00 9.26 254 ALA A N 1
ATOM 1725 C CA . ALA A 1 268 ? 26.746 36.908 5.512 1.00 8.23 254 ALA A CA 1
ATOM 1726 C C . ALA A 1 268 ? 26.245 35.857 4.523 1.00 10.39 254 ALA A C 1
ATOM 1727 O O . ALA A 1 268 ? 25.096 35.425 4.606 1.00 9.23 254 ALA A O 1
ATOM 1729 N N . ILE A 1 269 ? 27.093 35.464 3.575 1.00 8.42 255 ILE A N 1
ATOM 1730 C CA . ILE A 1 269 ? 26.711 34.463 2.578 1.00 9.15 255 ILE A CA 1
ATOM 1731 C C . ILE A 1 269 ? 27.690 33.295 2.496 1.00 11.95 255 ILE A C 1
ATOM 1732 O O . ILE A 1 269 ? 28.762 33.313 3.103 1.00 11.68 255 ILE A O 1
ATOM 1738 N N . ASN B 1 17 ? 32.813 -2.069 12.934 1.00 17.71 3 ASN B N 1
ATOM 1739 C CA . ASN B 1 17 ? 33.688 -2.010 11.765 1.00 18.56 3 ASN B CA 1
ATOM 1740 C C . ASN B 1 17 ? 33.691 -0.657 11.068 1.00 15.52 3 ASN B C 1
ATOM 1741 O O . ASN B 1 17 ? 33.966 -0.581 9.876 1.00 16.36 3 ASN B O 1
ATOM 1746 N N . ARG B 1 18 ? 33.388 0.413 11.791 1.00 11.86 4 ARG B N 1
ATOM 1747 C CA . ARG B 1 18 ? 33.236 1.713 11.138 1.00 10.72 4 ARG B CA 1
ATOM 1748 C C . ARG B 1 18 ? 34.539 2.279 10.562 1.00 11.42 4 ARG B C 1
ATOM 1749 O O . ARG B 1 18 ? 34.509 3.165 9.704 1.00 10.91 4 ARG B O 1
ATOM 1757 N N . LEU B 1 19 ? 35.674 1.775 11.036 1.00 11.03 5 LEU B N 1
ATOM 1758 C CA . LEU B 1 19 ? 36.965 2.232 10.525 1.00 9.90 5 LEU B CA 1
ATOM 1759 C C . LEU B 1 19 ? 37.777 1.074 9.952 1.00 11.80 5 LEU B C 1
ATOM 1760 O O . LEU B 1 19 ? 39.006 1.063 10.045 1.00 11.17 5 LEU B O 1
ATOM 1765 N N . LYS B 1 20 ? 37.082 0.105 9.366 1.00 13.98 6 LYS B N 1
ATOM 1766 C CA . LYS B 1 20 ? 37.752 -1.011 8.710 1.00 13.82 6 LYS B CA 1
ATOM 1767 C C . LYS B 1 20 ? 38.729 -0.499 7.646 1.00 11.90 6 LYS B C 1
ATOM 1768 O O . LYS B 1 20 ? 38.396 0.393 6.862 1.00 14.26 6 LYS B O 1
ATOM 1774 N N . ASN B 1 21 ? 39.938 -1.050 7.658 1.00 13.33 7 ASN B N 1
ATOM 1775 C CA . ASN B 1 21 ? 40.984 -0.687 6.704 1.00 16.35 7 ASN B CA 1
ATOM 1776 C C . ASN B 1 21 ? 41.421 0.775 6.776 1.00 14.98 7 ASN B C 1
ATOM 1777 O O . ASN B 1 21 ? 42.019 1.293 5.832 1.00 17.39 7 ASN B O 1
ATOM 1782 N N . GLU B 1 22 ? 41.120 1.442 7.885 1.00 9.24 8 GLU B N 1
ATOM 1783 C CA . GLU B 1 22 ? 41.622 2.793 8.101 1.00 9.49 8 GLU B CA 1
ATOM 1784 C C . GLU B 1 22 ? 42.924 2.711 8.889 1.00 10.23 8 GLU B C 1
ATOM 1785 O O . GLU B 1 22 ? 43.126 1.784 9.676 1.00 10.88 8 GLU B O 1
ATOM 1791 N N . VAL B 1 23 ? 43.795 3.692 8.679 1.00 8.41 9 VAL B N 1
ATOM 1792 C CA . VAL B 1 23 ? 45.089 3.758 9.357 1.00 7.23 9 VAL B CA 1
ATOM 1793 C C . VAL B 1 23 ? 45.199 5.172 9.887 1.00 8.07 9 VAL B C 1
ATOM 1794 O O . VAL B 1 23 ? 45.273 6.126 9.108 1.00 8.34 9 VAL B O 1
ATOM 1798 N N . ILE B 1 24 ? 45.172 5.301 11.210 1.00 8.01 10 ILE B N 1
ATOM 1799 C CA . ILE B 1 24 ? 45.016 6.600 11.861 1.00 7.23 10 ILE B CA 1
ATOM 1800 C C . ILE B 1 24 ? 46.222 6.920 12.739 1.00 9.39 10 ILE B C 1
ATOM 1801 O O . ILE B 1 24 ? 46.558 6.146 13.633 1.00 9.18 10 ILE B O 1
ATOM 1806 N N . ALA B 1 25 ? 46.849 8.067 12.489 1.00 7.76 11 ALA B N 1
ATOM 1807 C CA . ALA B 1 25 ? 47.904 8.579 13.353 1.00 8.45 11 ALA B CA 1
ATOM 1808 C C . ALA B 1 25 ? 47.281 9.569 14.324 1.00 9.26 11 ALA B C 1
ATOM 1809 O O . ALA B 1 25 ? 46.477 10.414 13.918 1.00 9.39 11 ALA B O 1
ATOM 1811 N N . ILE B 1 26 ? 47.648 9.459 15.597 1.00 6.72 12 ILE B N 1
ATOM 1812 C CA . ILE B 1 26 ? 47.079 10.305 16.641 1.00 7.01 12 ILE B CA 1
ATOM 1813 C C . ILE B 1 26 ? 48.208 10.968 17.412 1.00 9.83 12 ILE B C 1
ATOM 1814 O O . ILE B 1 26 ? 48.946 10.292 18.139 1.00 8.45 12 ILE B O 1
ATOM 1819 N N . THR B 1 27 ? 48.366 12.282 17.249 1.00 7.10 13 THR B N 1
ATOM 1820 C CA . THR B 1 27 ? 49.392 12.981 18.019 1.00 8.61 13 THR B CA 1
ATOM 1821 C C . THR B 1 27 ? 48.921 13.152 19.462 1.00 7.22 13 THR B C 1
ATOM 1822 O O . THR B 1 27 ? 47.737 13.282 19.716 1.00 6.90 13 THR B O 1
ATOM 1826 N N . GLY B 1 28 ? 49.855 13.143 20.409 1.00 6.97 14 GLY B N 1
ATOM 1827 C CA . GLY B 1 28 ? 49.479 13.122 21.813 1.00 8.36 14 GLY B CA 1
ATOM 1828 C C . GLY B 1 28 ? 48.726 11.858 22.189 1.00 8.24 14 GLY B C 1
ATOM 1829 O O . GLY B 1 28 ? 47.918 11.845 23.122 1.00 8.97 14 GLY B O 1
ATOM 1830 N N . GLY B 1 29 ? 49.005 10.775 21.468 1.00 10.48 15 GLY B N 1
ATOM 1831 C CA . GLY B 1 29 ? 48.240 9.549 21.612 1.00 10.20 15 GLY B CA 1
ATOM 1832 C C . GLY B 1 29 ? 48.531 8.699 22.839 1.00 10.76 15 GLY B C 1
ATOM 1833 O O . GLY B 1 29 ? 47.827 7.721 23.084 1.00 10.50 15 GLY B O 1
ATOM 1834 N N . GLY B 1 30 ? 49.556 9.056 23.609 1.00 8.57 16 GLY B N 1
ATOM 1835 C CA . GLY B 1 30 ? 49.975 8.220 24.723 1.00 9.62 16 GLY B CA 1
ATOM 1836 C C . GLY B 1 30 ? 49.087 8.263 25.953 1.00 9.32 16 GLY B C 1
ATOM 1837 O O . GLY B 1 30 ? 49.130 7.365 26.790 1.00 13.00 16 GLY B O 1
ATOM 1838 N N . ALA B 1 31 ? 48.259 9.296 26.057 1.00 10.96 17 ALA B N 1
ATOM 1839 C CA . ALA B 1 31 ? 47.449 9.484 27.255 1.00 9.47 17 ALA B CA 1
ATOM 1840 C C . ALA B 1 31 ? 46.228 10.350 26.961 1.00 10.30 17 ALA B C 1
ATOM 1841 O O . ALA B 1 31 ? 46.112 10.911 25.869 1.00 10.86 17 ALA B O 1
ATOM 1843 N N . GLY B 1 32 ? 45.317 10.428 27.930 1.00 9.51 18 GLY B N 1
ATOM 1844 C CA . GLY B 1 32 ? 44.195 11.357 27.871 1.00 11.60 18 GLY B CA 1
ATOM 1845 C C . GLY B 1 32 ? 43.243 11.125 26.708 1.00 10.92 18 GLY B C 1
ATOM 1846 O O . GLY B 1 32 ? 42.956 9.985 26.350 1.00 9.56 18 GLY B O 1
ATOM 1847 N N . ILE B 1 33 ? 42.740 12.211 26.127 1.00 7.56 19 ILE B N 1
ATOM 1848 C CA . ILE B 1 33 ? 41.808 12.098 25.010 1.00 8.91 19 ILE B CA 1
ATOM 1849 C C . ILE B 1 33 ? 42.414 11.341 23.831 1.00 6.50 19 ILE B C 1
ATOM 1850 O O . ILE B 1 33 ? 41.736 10.532 23.201 1.00 9.33 19 ILE B O 1
ATOM 1855 N N . GLY B 1 34 ? 43.695 11.577 23.548 1.00 8.36 20 GLY B N 1
ATOM 1856 C CA . GLY B 1 34 ? 44.349 10.899 22.435 1.00 8.26 20 GLY B CA 1
ATOM 1857 C C . GLY B 1 34 ? 44.303 9.386 22.592 1.00 8.51 20 GLY B C 1
ATOM 1858 O O . GLY B 1 34 ? 44.056 8.654 21.633 1.00 8.49 20 GLY B O 1
ATOM 1859 N N . LEU B 1 35 ? 44.543 8.914 23.814 1.00 8.81 21 LEU B N 1
ATOM 1860 C CA . LEU B 1 35 ? 44.504 7.481 24.091 1.00 9.10 21 LEU B CA 1
ATOM 1861 C C . LEU B 1 35 ? 43.090 6.925 23.956 1.00 8.31 21 LEU B C 1
ATOM 1862 O O . LEU B 1 35 ? 42.898 5.812 23.468 1.00 10.43 21 LEU B O 1
ATOM 1867 N N . ALA B 1 36 ? 42.100 7.695 24.406 1.00 8.33 22 ALA B N 1
ATOM 1868 C CA . ALA B 1 36 ? 40.708 7.284 24.250 1.00 8.60 22 ALA B CA 1
ATOM 1869 C C . ALA B 1 36 ? 40.312 7.191 22.774 1.00 9.05 22 ALA B C 1
ATOM 1870 O O . ALA B 1 36 ? 39.594 6.268 22.379 1.00 10.03 22 ALA B O 1
ATOM 1872 N N . ILE B 1 37 ? 40.774 8.142 21.966 1.00 7.37 23 ILE B N 1
ATOM 1873 C CA . ILE B 1 37 ? 40.569 8.067 20.513 1.00 8.08 23 ILE B CA 1
ATOM 1874 C C . ILE B 1 37 ? 41.180 6.775 19.963 1.00 9.79 23 ILE B C 1
ATOM 1875 O O . ILE B 1 37 ? 40.541 6.059 19.190 1.00 9.33 23 ILE B O 1
ATOM 1880 N N . ALA B 1 38 ? 42.403 6.453 20.391 1.00 10.05 24 ALA B N 1
ATOM 1881 C CA . ALA B 1 38 ? 43.055 5.217 19.958 1.00 11.70 24 ALA B CA 1
ATOM 1882 C C . ALA B 1 38 ? 42.206 3.991 20.288 1.00 9.78 24 ALA B C 1
ATOM 1883 O O . ALA B 1 38 ? 41.986 3.128 19.431 1.00 10.35 24 ALA B O 1
ATOM 1885 N N . SER B 1 39 ? 41.741 3.918 21.527 1.00 8.80 25 SER B N 1
ATOM 1886 C CA . SER B 1 39 ? 40.923 2.791 21.965 1.00 7.98 25 SER B CA 1
ATOM 1887 C C . SER B 1 39 ? 39.668 2.623 21.108 1.00 9.39 25 SER B C 1
ATOM 1888 O O . SER B 1 39 ? 39.365 1.519 20.659 1.00 10.37 25 SER B O 1
ATOM 1891 N N . ALA B 1 40 ? 38.955 3.725 20.878 1.00 9.17 26 ALA B N 1
ATOM 1892 C CA . ALA B 1 40 ? 37.738 3.704 20.085 1.00 10.22 26 ALA B CA 1
ATOM 1893 C C . ALA B 1 40 ? 38.009 3.378 18.627 1.00 8.74 26 ALA B C 1
ATOM 1894 O O . ALA B 1 40 ? 37.214 2.696 17.985 1.00 9.75 26 ALA B O 1
ATOM 1896 N N . ALA B 1 41 ? 39.130 3.865 18.101 1.00 8.03 27 ALA B N 1
ATOM 1897 C CA . ALA B 1 41 ? 39.445 3.628 16.694 1.00 8.60 27 ALA B CA 1
ATOM 1898 C C . ALA B 1 41 ? 39.767 2.151 16.454 1.00 10.95 27 ALA B C 1
ATOM 1899 O O . ALA B 1 41 ? 39.379 1.583 15.428 1.00 10.17 27 ALA B O 1
ATOM 1901 N N . LEU B 1 42 ? 40.481 1.549 17.403 1.00 10.95 28 LEU B N 1
ATOM 1902 C CA . LEU B 1 42 ? 40.765 0.110 17.375 1.00 9.62 28 LEU B CA 1
ATOM 1903 C C . LEU B 1 42 ? 39.479 -0.708 17.489 1.00 9.82 28 LEU B C 1
ATOM 1904 O O . LEU B 1 42 ? 39.315 -1.728 16.806 1.00 12.05 28 LEU B O 1
ATOM 1909 N N . ARG B 1 43 ? 38.559 -0.248 18.333 1.00 9.76 29 ARG B N 1
ATOM 1910 C CA . ARG B 1 43 ? 37.249 -0.884 18.453 1.00 11.16 29 ARG B CA 1
ATOM 1911 C C . ARG B 1 43 ? 36.572 -0.968 17.092 1.00 11.67 29 ARG B C 1
ATOM 1912 O O . ARG B 1 43 ? 35.904 -1.955 16.774 1.00 12.19 29 ARG B O 1
ATOM 1920 N N . GLU B 1 44 ? 36.762 0.069 16.281 1.00 10.83 30 GLU B N 1
ATOM 1921 C CA . GLU B 1 44 ? 36.106 0.160 14.978 1.00 10.25 30 GLU B CA 1
ATOM 1922 C C . GLU B 1 44 ? 36.931 -0.419 13.836 1.00 11.93 30 GLU B C 1
ATOM 1923 O O . GLU B 1 44 ? 36.574 -0.281 12.665 1.00 10.45 30 GLU B O 1
ATOM 1929 N N . GLY B 1 45 ? 38.035 -1.074 14.181 1.00 10.21 31 GLY B N 1
ATOM 1930 C CA . GLY B 1 45 ? 38.809 -1.810 13.199 1.00 11.84 31 GLY B CA 1
ATOM 1931 C C . GLY B 1 45 ? 39.994 -1.104 12.571 1.00 13.88 31 GLY B C 1
ATOM 1932 O O . GLY B 1 45 ? 40.627 -1.655 11.673 1.00 13.34 31 GLY B O 1
ATOM 1933 N N . ALA B 1 46 ? 40.301 0.108 13.021 1.00 10.26 32 ALA B N 1
ATOM 1934 C CA . ALA B 1 46 ? 41.466 0.808 12.502 1.00 9.69 32 ALA B CA 1
ATOM 1935 C C . ALA B 1 46 ? 42.763 0.215 13.032 1.00 10.29 32 ALA B C 1
ATOM 1936 O O . ALA B 1 46 ? 42.781 -0.428 14.094 1.00 9.92 32 ALA B O 1
ATOM 1938 N N . LYS B 1 47 ? 43.846 0.436 12.286 1.00 9.67 33 LYS B N 1
ATOM 1939 C CA . LYS B 1 47 ? 45.190 0.345 12.845 1.00 8.56 33 LYS B CA 1
ATOM 1940 C C . LYS B 1 47 ? 45.575 1.742 13.291 1.00 9.85 33 LYS B C 1
ATOM 1941 O O . LYS B 1 47 ? 45.262 2.709 12.609 1.00 9.83 33 LYS B O 1
ATOM 1947 N N . VAL B 1 48 ? 46.245 1.862 14.437 1.00 9.19 34 VAL B N 1
ATOM 1948 C CA . VAL B 1 48 ? 46.560 3.192 14.955 1.00 9.41 34 VAL B CA 1
ATOM 1949 C C . VAL B 1 48 ? 48.038 3.402 15.252 1.00 9.19 34 VAL B C 1
ATOM 1950 O O . VAL B 1 48 ? 48.749 2.482 15.696 1.00 11.16 34 VAL B O 1
ATOM 1954 N N . ALA B 1 49 ? 48.496 4.622 15.002 1.00 9.86 35 ALA B N 1
ATOM 1955 C CA . ALA B 1 49 ? 49.831 5.050 15.400 1.00 8.41 35 ALA B CA 1
ATOM 1956 C C . ALA B 1 49 ? 49.702 6.085 16.503 1.00 10.67 35 ALA B C 1
ATOM 1957 O O . ALA B 1 49 ? 49.090 7.136 16.302 1.00 9.57 35 ALA B O 1
ATOM 1959 N N . LEU B 1 50 ? 50.276 5.785 17.661 1.00 7.97 36 LEU B N 1
ATOM 1960 C CA . LEU B 1 50 ? 50.285 6.722 18.771 1.00 9.23 36 LEU B CA 1
ATOM 1961 C C . LEU B 1 50 ? 51.566 7.519 18.681 1.00 11.04 36 LEU B C 1
ATOM 1962 O O . LEU B 1 50 ? 52.654 6.963 18.855 1.00 11.55 36 LEU B O 1
ATOM 1967 N N . ILE B 1 51 ? 51.462 8.809 18.383 1.00 8.23 37 ILE B N 1
ATOM 1968 C CA . ILE B 1 51 ? 52.674 9.627 18.298 1.00 9.71 37 ILE B CA 1
ATOM 1969 C C . ILE B 1 51 ? 52.714 10.598 19.462 1.00 12.84 37 ILE B C 1
ATOM 1970 O O . ILE B 1 51 ? 51.868 11.480 19.557 1.00 13.66 37 ILE B O 1
ATOM 1975 N N . ASP B 1 52 ? 53.683 10.442 20.358 1.00 10.61 38 ASP B N 1
ATOM 1976 C CA . ASP B 1 52 ? 53.686 11.252 21.578 1.00 9.99 38 ASP B CA 1
ATOM 1977 C C . ASP B 1 52 ? 55.067 11.826 21.846 1.00 10.52 38 ASP B C 1
ATOM 1978 O O . ASP B 1 52 ? 56.057 11.231 21.460 1.00 9.47 38 ASP B O 1
ATOM 1983 N N . LEU B 1 53 ? 55.119 12.991 22.487 1.00 9.93 39 LEU B N 1
ATOM 1984 C CA . LEU B 1 53 ? 56.388 13.579 22.925 1.00 10.51 39 LEU B CA 1
ATOM 1985 C C . LEU B 1 53 ? 57.117 12.593 23.829 1.00 14.11 39 LEU B C 1
ATOM 1986 O O . LEU B 1 53 ? 58.359 12.503 23.826 1.00 12.61 39 LEU B O 1
ATOM 1991 N N . ASP B 1 54 ? 56.334 11.861 24.610 1.00 12.66 40 ASP B N 1
ATOM 1992 C CA . ASP B 1 54 ? 56.852 10.849 25.526 1.00 13.08 40 ASP B CA 1
ATOM 1993 C C . ASP B 1 54 ? 56.852 9.504 24.801 1.00 12.47 40 ASP B C 1
ATOM 1994 O O . ASP B 1 54 ? 55.832 8.825 24.727 1.00 10.17 40 ASP B O 1
ATOM 1999 N N . GLN B 1 55 ? 58.008 9.122 24.276 1.00 14.84 41 GLN B N 1
ATOM 2000 C CA . GLN B 1 55 ? 58.102 7.921 23.462 1.00 14.00 41 GLN B CA 1
ATOM 2001 C C . GLN B 1 55 ? 57.807 6.647 24.237 1.00 13.44 41 GLN B C 1
ATOM 2002 O O . GLN B 1 55 ? 57.111 5.760 23.748 1.00 13.27 41 GLN B O 1
ATOM 2008 N N . GLY B 1 56 ? 58.358 6.541 25.443 1.00 13.85 42 GLY B N 1
ATOM 2009 C CA . GLY B 1 56 ? 58.122 5.368 26.266 1.00 12.61 42 GLY B CA 1
ATOM 2010 C C . GLY B 1 56 ? 56.646 5.188 26.556 1.00 11.57 42 GLY B C 1
ATOM 2011 O O . GLY B 1 56 ? 56.117 4.080 26.510 1.00 11.68 42 GLY B O 1
ATOM 2012 N N . LEU B 1 57 ? 55.984 6.298 26.837 1.00 11.30 43 LEU B N 1
ATOM 2013 C CA . LEU B 1 57 ? 54.551 6.280 27.089 1.00 11.58 43 LEU B CA 1
ATOM 2014 C C . LEU B 1 57 ? 53.786 5.827 25.840 1.00 10.70 43 LEU B C 1
ATOM 2015 O O . LEU B 1 57 ? 52.875 5.005 25.932 1.00 10.60 43 LEU B O 1
ATOM 2020 N N . ALA B 1 58 ? 54.169 6.345 24.679 1.00 11.35 44 ALA B N 1
ATOM 2021 C CA . ALA B 1 58 ? 53.540 5.928 23.424 1.00 8.97 44 ALA B CA 1
ATOM 2022 C C . ALA B 1 58 ? 53.676 4.421 23.225 1.00 11.31 44 ALA B C 1
ATOM 2023 O O . ALA B 1 58 ? 52.710 3.738 22.890 1.00 11.65 44 ALA B O 1
ATOM 2025 N N . GLU B 1 59 ? 54.881 3.906 23.457 1.00 11.81 45 GLU B N 1
ATOM 2026 C CA . GLU B 1 59 ? 55.136 2.478 23.306 1.00 13.39 45 GLU B CA 1
ATOM 2027 C C . GLU B 1 59 ? 54.374 1.632 24.330 1.00 10.74 45 GLU B C 1
ATOM 2028 O O . GLU B 1 59 ? 53.794 0.595 23.982 1.00 14.02 45 GLU B O 1
ATOM 2034 N N . ARG B 1 60 ? 54.376 2.057 25.586 1.00 10.29 46 ARG B N 1
ATOM 2035 C CA . ARG B 1 60 ? 53.687 1.301 26.624 1.00 11.58 46 ARG B CA 1
ATOM 2036 C C . ARG B 1 60 ? 52.178 1.288 26.402 1.00 10.78 46 ARG B C 1
ATOM 2037 O O . ARG B 1 60 ? 51.540 0.245 26.521 1.00 12.43 46 ARG B O 1
ATOM 2045 N N . SER B 1 61 ? 51.621 2.447 26.064 1.00 10.54 47 SER B N 1
ATOM 2046 C CA . SER B 1 61 ? 50.197 2.548 25.754 1.00 9.30 47 SER B CA 1
ATOM 2047 C C . SER B 1 61 ? 49.801 1.722 24.526 1.00 12.07 47 SER B C 1
ATOM 2048 O O . SER B 1 61 ? 48.770 1.053 24.536 1.00 11.35 47 SER B O 1
ATOM 2051 N N . ALA B 1 62 ? 50.622 1.755 23.485 1.00 9.26 48 ALA B N 1
ATOM 2052 C CA . ALA B 1 62 ? 50.329 1.002 22.276 1.00 9.95 48 ALA B CA 1
ATOM 2053 C C . ALA B 1 62 ? 50.315 -0.497 22.578 1.00 12.75 48 ALA B C 1
ATOM 2054 O O . ALA B 1 62 ? 49.452 -1.224 22.102 1.00 12.84 48 ALA B O 1
ATOM 2056 N N . ALA B 1 63 ? 51.268 -0.957 23.385 1.00 13.49 49 ALA B N 1
ATOM 2057 C CA . ALA B 1 63 ? 51.300 -2.373 23.750 1.00 15.14 49 ALA B CA 1
ATOM 2058 C C . ALA B 1 63 ? 50.062 -2.766 24.547 1.00 14.21 49 ALA B C 1
ATOM 2059 O O . ALA B 1 63 ? 49.486 -3.837 24.332 1.00 17.98 49 ALA B O 1
ATOM 2061 N N . MET B 1 64 ? 49.654 -1.892 25.461 1.00 11.60 50 MET B N 1
ATOM 2062 C CA . MET B 1 64 ? 48.490 -2.133 26.300 1.00 12.16 50 MET B CA 1
ATOM 2063 C C . MET B 1 64 ? 47.244 -2.293 25.428 1.00 17.92 50 MET B C 1
ATOM 2064 O O . MET B 1 64 ? 46.389 -3.137 25.700 1.00 18.02 50 MET B O 1
ATOM 2069 N N . LEU B 1 65 ? 47.169 -1.502 24.358 1.00 16.7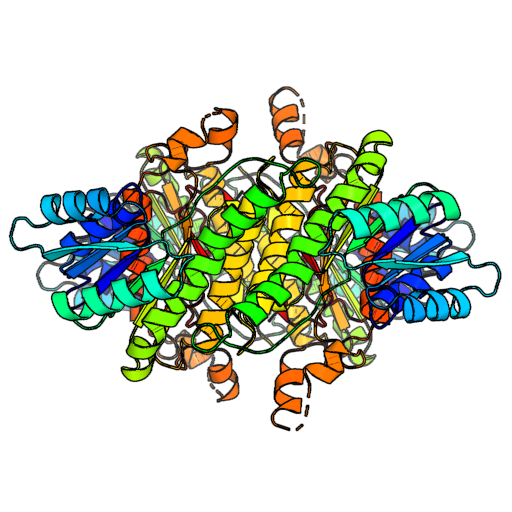6 51 LEU B N 1
ATOM 2070 C CA . LEU B 1 65 ? 46.010 -1.522 23.465 1.00 14.71 51 LEU B CA 1
ATOM 2071 C C . LEU B 1 65 ? 46.012 -2.681 22.474 1.00 18.44 51 LEU B C 1
ATOM 2072 O O . LEU B 1 65 ? 44.974 -3.025 21.906 1.00 20.04 51 LEU B O 1
ATOM 2077 N N . SER B 1 66 ? 47.171 -3.295 22.272 1.00 18.25 52 SER B N 1
ATOM 2078 C CA . SER B 1 66 ? 47.312 -4.292 21.217 1.00 15.74 52 SER B CA 1
ATOM 2079 C C . SER B 1 66 ? 46.877 -5.680 21.666 1.00 20.51 52 SER B C 1
ATOM 2080 O O . SER B 1 66 ? 47.693 -6.590 21.788 1.00 30.84 52 SER B O 1
ATOM 2083 N N . THR B 1 67 ? 45.576 -5.828 21.902 1.00 27.33 53 THR B N 1
ATOM 2084 C CA . THR B 1 67 ? 45.003 -7.104 22.309 1.00 25.71 53 THR B CA 1
ATOM 2085 C C . THR B 1 67 ? 43.847 -7.459 21.385 1.00 31.04 53 THR B C 1
ATOM 2086 O O . THR B 1 67 ? 43.288 -6.587 20.717 1.00 29.56 53 THR B O 1
ATOM 2090 N N . GLY B 1 68 ? 43.495 -8.741 21.344 1.00 32.17 54 GLY B N 1
ATOM 2091 C CA . GLY B 1 68 ? 42.414 -9.208 20.495 1.00 29.69 54 GLY B CA 1
ATOM 2092 C C . GLY B 1 68 ? 42.684 -8.939 19.028 1.00 32.71 54 GLY B C 1
ATOM 2093 O O . GLY B 1 68 ? 41.756 -8.736 18.240 1.00 36.35 54 GLY B O 1
ATOM 2094 N N . GLY B 1 69 ? 43.963 -8.923 18.663 1.00 27.86 55 GLY B N 1
ATOM 2095 C CA . GLY B 1 69 ? 44.367 -8.708 17.286 1.00 32.30 55 GLY B CA 1
ATOM 2096 C C . GLY B 1 69 ? 44.472 -7.247 16.877 1.00 28.01 55 GLY B C 1
ATOM 2097 O O . GLY B 1 69 ? 44.828 -6.947 15.737 1.00 26.26 55 GLY B O 1
ATOM 2098 N N . ALA B 1 70 ? 44.162 -6.337 17.796 1.00 26.05 56 ALA B N 1
ATOM 2099 C CA . ALA B 1 70 ? 44.231 -4.904 17.494 1.00 23.41 56 ALA B CA 1
ATOM 2100 C C . ALA B 1 70 ? 45.673 -4.471 17.259 1.00 17.85 56 ALA B C 1
ATOM 2101 O O . ALA B 1 70 ? 46.583 -4.917 17.960 1.00 20.65 56 ALA B O 1
ATOM 2103 N N . VAL B 1 71 ? 45.881 -3.609 16.266 1.00 14.66 57 VAL B N 1
ATOM 2104 C CA . VAL B 1 71 ? 47.219 -3.151 15.911 1.00 15.78 57 VAL B CA 1
ATOM 2105 C C . VAL B 1 71 ? 47.433 -1.688 16.296 1.00 16.54 57 VAL B C 1
ATOM 2106 O O . VAL B 1 71 ? 46.899 -0.785 15.651 1.00 12.70 57 VAL B O 1
ATOM 2110 N N . ALA B 1 72 ? 48.213 -1.465 17.352 1.00 14.47 58 ALA B N 1
ATOM 2111 C CA . ALA B 1 72 ? 48.574 -0.120 17.795 1.00 9.48 58 ALA B CA 1
ATOM 2112 C C . ALA B 1 72 ? 50.081 -0.076 17.981 1.00 13.29 58 ALA B C 1
ATOM 2113 O O . ALA B 1 72 ? 50.648 -0.958 18.625 1.00 14.16 58 ALA B O 1
ATOM 2115 N N . LYS B 1 73 ? 50.720 0.948 17.429 1.00 11.60 59 LYS B N 1
ATOM 2116 C CA . LYS B 1 73 ? 52.173 1.087 17.515 1.00 9.16 59 LYS B CA 1
ATOM 2117 C C . LYS B 1 73 ? 52.508 2.482 18.004 1.00 11.35 59 LYS B C 1
ATOM 2118 O O . LYS B 1 73 ? 51.800 3.433 17.679 1.00 12.35 59 LYS B O 1
ATOM 2124 N N . GLY B 1 74 ? 53.575 2.601 18.791 1.00 10.51 60 GLY B N 1
ATOM 2125 C CA . GLY B 1 74 ? 53.952 3.876 19.372 1.00 12.18 60 GLY B CA 1
ATOM 2126 C C . GLY B 1 74 ? 55.180 4.491 18.736 1.00 12.92 60 GLY B C 1
ATOM 2127 O O . GLY B 1 74 ? 56.095 3.776 18.305 1.00 14.38 60 GLY B O 1
ATOM 2128 N N . PHE B 1 75 ? 55.194 5.824 18.676 1.00 9.86 61 PHE B N 1
ATOM 2129 C CA . PHE B 1 75 ? 56.275 6.587 18.068 1.00 11.82 61 PHE B CA 1
ATOM 2130 C C . PHE B 1 75 ? 56.549 7.825 18.917 1.00 11.56 61 PHE B C 1
ATOM 2131 O O . PHE B 1 75 ? 55.635 8.410 19.494 1.00 12.42 61 PHE B O 1
ATOM 2139 N N . GLY B 1 76 ? 57.816 8.211 19.002 1.00 12.05 62 GLY B N 1
ATOM 2140 C CA . GLY B 1 76 ? 58.184 9.407 19.729 1.00 14.31 62 GLY B CA 1
ATOM 2141 C C . GLY B 1 76 ? 58.429 10.563 18.783 1.00 14.48 62 GLY B C 1
ATOM 2142 O O . GLY B 1 76 ? 59.204 10.444 17.834 1.00 16.28 62 GLY B O 1
ATOM 2143 N N . ALA B 1 77 ? 57.752 11.682 19.033 1.00 11.70 63 ALA B N 1
ATOM 2144 C CA . ALA B 1 77 ? 58.006 12.916 18.310 1.00 12.35 63 ALA B CA 1
ATOM 2145 C C . ALA B 1 77 ? 57.369 14.099 18.995 1.00 12.87 63 ALA B C 1
ATOM 2146 O O . ALA B 1 77 ? 56.281 13.992 19.561 1.00 11.08 63 ALA B O 1
ATOM 2148 N N . ASP B 1 78 ? 58.071 15.223 18.931 1.00 11.32 64 ASP B N 1
ATOM 2149 C CA . ASP B 1 78 ? 57.559 16.519 19.332 1.00 10.89 64 ASP B CA 1
ATOM 2150 C C . ASP B 1 78 ? 56.954 17.117 18.074 1.00 11.13 64 ASP B C 1
ATOM 2151 O O . ASP B 1 78 ? 57.658 17.303 17.084 1.00 12.69 64 ASP B O 1
ATOM 2156 N N . VAL B 1 79 ? 55.649 17.400 18.102 1.00 9.84 65 VAL B N 1
ATOM 2157 C CA . VAL B 1 79 ? 54.957 17.928 16.927 1.00 8.82 65 VAL B CA 1
ATOM 2158 C C . VAL B 1 79 ? 55.453 19.303 16.477 1.00 10.68 65 VAL B C 1
ATOM 2159 O O . VAL B 1 79 ? 55.163 19.726 15.359 1.00 8.77 65 VAL B O 1
ATOM 2163 N N . THR B 1 80 ? 56.192 19.997 17.342 1.00 12.27 66 THR B N 1
ATOM 2164 C CA . THR B 1 80 ? 56.714 21.318 16.992 1.00 12.27 66 THR B CA 1
ATOM 2165 C C . THR B 1 80 ? 58.049 21.236 16.247 1.00 13.73 66 THR B C 1
ATOM 2166 O O . THR B 1 80 ? 58.582 22.251 15.815 1.00 12.93 66 THR B O 1
ATOM 2170 N N . LYS B 1 81 ? 58.584 20.029 16.099 1.00 12.96 67 LYS B N 1
ATOM 2171 C CA . LYS B 1 81 ? 59.857 19.851 15.416 1.00 15.65 67 LYS B CA 1
ATOM 2172 C C . LYS B 1 81 ? 59.624 19.146 14.096 1.00 12.28 67 LYS B C 1
ATOM 2173 O O . LYS B 1 81 ? 59.380 17.938 14.078 1.00 13.67 67 LYS B O 1
ATOM 2179 N N . ALA B 1 82 ? 59.708 19.902 13.002 1.00 11.27 68 ALA B N 1
ATOM 2180 C CA . ALA B 1 82 ? 59.327 19.403 11.681 1.00 12.01 68 ALA B CA 1
ATOM 2181 C C . ALA B 1 82 ? 59.986 18.070 11.342 1.00 13.33 68 ALA B C 1
ATOM 2182 O O . ALA B 1 82 ? 59.315 17.121 10.956 1.00 14.53 68 ALA B O 1
ATOM 2184 N N . ALA B 1 83 ? 61.300 17.989 11.505 1.00 12.54 69 ALA B N 1
ATOM 2185 C CA . ALA B 1 83 ? 62.005 16.751 11.180 1.00 16.09 69 ALA B CA 1
ATOM 2186 C C . ALA B 1 83 ? 61.507 15.564 12.006 1.00 13.11 69 ALA B C 1
ATOM 2187 O O . ALA B 1 83 ? 61.355 14.456 11.488 1.00 14.40 69 ALA B O 1
ATOM 2189 N N . ASP B 1 84 ? 61.261 15.802 13.290 1.00 12.78 70 ASP B N 1
ATOM 2190 C CA . ASP B 1 84 ? 60.858 14.738 14.194 1.00 13.27 70 ASP B CA 1
ATOM 2191 C C . ASP B 1 84 ? 59.453 14.238 13.875 1.00 15.53 70 ASP B C 1
ATOM 2192 O O . ASP B 1 84 ? 59.230 13.034 13.755 1.00 13.07 70 ASP B O 1
ATOM 2197 N N . ILE B 1 85 ? 58.505 15.156 13.705 1.00 11.66 71 ILE B N 1
ATOM 2198 C CA . ILE B 1 85 ? 57.140 14.725 13.421 1.00 11.31 71 ILE B CA 1
ATOM 2199 C C . ILE B 1 85 ? 57.023 14.116 12.019 1.00 13.12 71 ILE B C 1
ATOM 2200 O O . ILE B 1 85 ? 56.272 13.159 11.802 1.00 11.93 71 ILE B O 1
ATOM 2205 N N . THR B 1 86 ? 57.789 14.645 11.072 1.00 12.37 72 THR B N 1
ATOM 2206 C CA . THR B 1 86 ? 57.784 14.091 9.725 1.00 9.96 72 THR B CA 1
ATOM 2207 C C . THR B 1 86 ? 58.357 12.674 9.755 1.00 9.89 72 THR B C 1
ATOM 2208 O O . THR B 1 86 ? 57.801 11.760 9.156 1.00 12.13 72 THR B O 1
ATOM 2212 N N . ALA B 1 87 ? 59.461 12.488 10.474 1.00 12.14 73 ALA B N 1
ATOM 2213 C CA . ALA B 1 87 ? 60.039 11.150 10.617 1.00 12.64 73 ALA B CA 1
ATOM 2214 C C . ALA B 1 87 ? 59.076 10.146 11.246 1.00 13.08 73 ALA B C 1
ATOM 2215 O O . ALA B 1 87 ? 59.023 8.990 10.829 1.00 13.69 73 ALA B O 1
ATOM 2217 N N . ALA B 1 88 ? 58.326 10.589 12.252 1.00 12.39 74 ALA B N 1
ATOM 2218 C CA . ALA B 1 88 ? 57.390 9.712 12.951 1.00 13.53 74 ALA B CA 1
ATOM 2219 C C . ALA B 1 88 ? 56.255 9.285 12.034 1.00 12.39 74 ALA B C 1
ATOM 2220 O O . ALA B 1 88 ? 55.868 8.116 12.013 1.00 13.32 74 ALA B O 1
ATOM 2222 N N . ILE B 1 89 ? 55.735 10.236 11.259 1.00 12.12 75 ILE B N 1
ATOM 2223 C CA . ILE B 1 89 ? 54.680 9.933 10.292 1.00 13.08 75 ILE B CA 1
ATOM 2224 C C . ILE B 1 89 ? 55.169 8.985 9.200 1.00 12.48 75 ILE B C 1
ATOM 2225 O O . ILE B 1 89 ? 54.477 8.032 8.843 1.00 14.10 75 ILE B O 1
ATOM 2230 N N . THR B 1 90 ? 56.371 9.235 8.695 1.00 11.58 76 THR B N 1
ATOM 2231 C CA . THR B 1 90 ? 56.990 8.329 7.734 1.00 14.16 76 THR B CA 1
ATOM 2232 C C . THR B 1 90 ? 57.154 6.915 8.297 1.00 13.88 76 THR B C 1
ATOM 2233 O O . THR B 1 90 ? 56.851 5.922 7.620 1.00 15.08 76 THR B O 1
ATOM 2237 N N . SER B 1 91 ? 57.618 6.818 9.539 1.00 12.92 77 SER B N 1
ATOM 2238 C CA . SER B 1 91 ? 57.797 5.515 10.168 1.00 14.05 77 SER B CA 1
ATOM 2239 C C . SER B 1 91 ? 56.457 4.833 10.433 1.00 13.65 77 SER B C 1
ATOM 2240 O O . SER B 1 91 ? 56.332 3.612 10.308 1.00 15.16 77 SER B O 1
ATOM 2243 N N . ALA B 1 92 ? 55.450 5.624 10.786 1.00 11.90 78 ALA B N 1
ATOM 2244 C CA . ALA B 1 92 ? 54.130 5.071 11.025 1.00 12.88 78 ALA B CA 1
ATOM 2245 C C . ALA B 1 92 ? 53.614 4.446 9.738 1.00 12.69 78 ALA B C 1
ATOM 2246 O O . ALA B 1 92 ? 53.095 3.332 9.741 1.00 14.32 78 ALA B O 1
ATOM 2248 N N . GLU B 1 93 ? 53.794 5.146 8.625 1.00 12.71 79 GLU B N 1
ATOM 2249 C CA . GLU B 1 93 ? 53.314 4.626 7.355 1.00 12.85 79 GLU B CA 1
ATOM 2250 C C . GLU B 1 93 ? 54.068 3.356 6.940 1.00 15.50 79 GLU B C 1
ATOM 2251 O O . GLU B 1 93 ? 53.479 2.433 6.388 1.00 15.05 79 GLU B O 1
ATOM 2257 N N . GLN B 1 94 ? 55.365 3.315 7.225 1.00 13.60 80 GLN B N 1
ATOM 2258 C CA . GLN B 1 94 ? 56.162 2.115 6.991 1.00 16.82 80 GLN B CA 1
ATOM 2259 C C . GLN B 1 94 ? 55.703 0.950 7.876 1.00 15.16 80 GLN B C 1
ATOM 2260 O O . GLN B 1 94 ? 55.715 -0.203 7.448 1.00 19.44 80 GLN B O 1
ATOM 2266 N N . THR B 1 95 ? 55.288 1.266 9.099 1.00 12.70 81 THR B N 1
ATOM 2267 C CA . THR B 1 95 ? 54.969 0.270 10.128 1.00 15.05 81 THR B CA 1
ATOM 2268 C C . THR B 1 95 ? 53.569 -0.322 10.002 1.00 14.21 81 THR B C 1
ATOM 2269 O O . THR B 1 95 ? 53.393 -1.528 10.137 1.00 14.39 81 THR B O 1
ATOM 2273 N N . ILE B 1 96 ? 52.575 0.532 9.767 1.00 14.03 82 ILE B N 1
ATOM 2274 C CA . ILE B 1 96 ? 51.176 0.107 9.781 1.00 9.53 82 ILE B CA 1
ATOM 2275 C C . ILE B 1 96 ? 50.395 0.463 8.520 1.00 13.29 82 ILE B C 1
ATOM 2276 O O . ILE B 1 96 ? 49.199 0.179 8.433 1.00 15.92 82 ILE B O 1
ATOM 2281 N N . GLY B 1 97 ? 51.049 1.092 7.554 1.00 13.60 83 GLY B N 1
ATOM 2282 C CA . GLY B 1 97 ? 50.397 1.387 6.290 1.00 12.17 83 GLY B CA 1
ATOM 2283 C C . GLY B 1 97 ? 50.208 2.872 6.041 1.00 10.97 83 GLY B C 1
ATOM 2284 O O . GLY B 1 97 ? 50.296 3.683 6.957 1.00 10.87 83 GLY B O 1
ATOM 2285 N N . SER B 1 98 ? 49.955 3.219 4.787 1.00 10.58 84 SER B N 1
ATOM 2286 C CA . SER B 1 98 ? 49.705 4.607 4.404 1.00 8.55 84 SER B CA 1
ATOM 2287 C C . SER B 1 98 ? 48.548 5.185 5.206 1.00 8.13 84 SER B C 1
ATOM 2288 O O . SER B 1 98 ? 47.518 4.529 5.384 1.00 11.07 84 SER B O 1
ATOM 2291 N N . LEU B 1 99 ? 48.719 6.410 5.704 1.00 8.20 85 LEU B N 1
ATOM 2292 C CA . LEU B 1 99 ? 47.668 7.011 6.535 1.00 8.51 85 LEU B CA 1
ATOM 2293 C C . LEU B 1 99 ? 46.397 7.268 5.753 1.00 9.39 85 LEU B C 1
ATOM 2294 O O . LEU B 1 99 ? 46.430 7.737 4.614 1.00 9.57 85 LEU B O 1
ATOM 2299 N N . THR B 1 100 ? 45.268 6.993 6.393 1.00 8.05 86 THR B N 1
ATOM 2300 C CA . THR B 1 100 ? 43.988 7.451 5.876 1.00 7.74 86 THR B CA 1
ATOM 2301 C C . THR B 1 100 ? 43.445 8.551 6.786 1.00 10.77 86 THR B C 1
ATOM 2302 O O . THR B 1 100 ? 42.581 9.331 6.385 1.00 8.45 86 THR B O 1
ATOM 2306 N N . GLY B 1 101 ? 43.959 8.619 8.012 1.00 8.42 87 GLY B N 1
ATOM 2307 C CA . GLY B 1 101 ? 43.498 9.623 8.957 1.00 8.58 87 GLY B CA 1
ATOM 2308 C C . GLY B 1 101 ? 44.582 10.155 9.870 1.00 9.63 87 GLY B C 1
ATOM 2309 O O . GLY B 1 101 ? 45.522 9.429 10.222 1.00 8.01 87 GLY B O 1
ATOM 2310 N N . LEU B 1 102 ? 44.440 11.429 10.237 1.00 6.84 88 LEU B N 1
ATOM 2311 C CA . LEU B 1 102 ? 45.336 12.097 11.181 1.00 7.90 88 LEU B CA 1
ATOM 2312 C C . LEU B 1 102 ? 44.510 12.858 12.202 1.00 8.29 88 LEU B C 1
ATOM 2313 O O . LEU B 1 102 ? 43.619 13.641 11.846 1.00 8.91 88 LEU B O 1
ATOM 2318 N N . VAL B 1 103 ? 44.808 12.627 13.474 1.00 6.99 89 VAL B N 1
ATOM 2319 C CA . VAL B 1 103 ? 44.172 13.388 14.543 1.00 7.68 89 VAL B CA 1
ATOM 2320 C C . VAL B 1 103 ? 45.230 14.244 15.232 1.00 7.45 89 VAL B C 1
ATOM 2321 O O . VAL B 1 103 ? 46.158 13.722 15.857 1.00 8.21 89 VAL B O 1
ATOM 2325 N N . ASN B 1 104 ? 45.094 15.561 15.097 1.00 6.23 90 ASN B N 1
ATOM 2326 C CA . ASN B 1 104 ? 46.030 16.485 15.709 1.00 5.85 90 ASN B CA 1
ATOM 2327 C C . ASN B 1 104 ? 45.595 16.821 17.120 1.00 7.12 90 ASN B C 1
ATOM 2328 O O . ASN B 1 104 ? 45.194 17.946 17.413 1.00 7.46 90 ASN B O 1
ATOM 2333 N N . ASN B 1 105 ? 45.691 15.818 17.986 1.00 7.39 91 ASN B N 1
ATOM 2334 C CA . ASN B 1 105 ? 45.233 15.894 19.371 1.00 7.00 91 ASN B CA 1
ATOM 2335 C C . ASN B 1 105 ? 46.253 16.557 20.306 1.00 8.19 91 ASN B C 1
ATOM 2336 O O . ASN B 1 105 ? 45.870 17.169 21.303 1.00 8.82 91 ASN B O 1
ATOM 2341 N N . ALA B 1 106 ? 47.546 16.470 19.976 1.00 7.73 92 ALA B N 1
ATOM 2342 C CA . ALA B 1 106 ? 48.581 17.065 20.826 1.00 10.10 92 ALA B CA 1
ATOM 2343 C C . ALA B 1 106 ? 48.292 18.535 21.085 1.00 8.69 92 ALA B C 1
ATOM 2344 O O . ALA B 1 106 ? 48.002 19.294 20.164 1.00 9.23 92 ALA B O 1
ATOM 2346 N N . GLY B 1 107 ? 48.340 18.918 22.357 1.00 9.74 93 GLY B N 1
ATOM 2347 C CA . GLY B 1 107 ? 48.134 20.303 22.736 1.00 10.41 93 GLY B CA 1
ATOM 2348 C C . GLY B 1 107 ? 48.600 20.485 24.169 1.00 12.18 93 GLY B C 1
ATOM 2349 O O . GLY B 1 107 ? 48.693 19.521 24.927 1.00 14.28 93 GLY B O 1
ATOM 2350 N N . ILE B 1 108 ? 48.917 21.716 24.537 1.00 8.25 94 ILE B N 1
ATOM 2351 C CA . ILE B 1 108 ? 49.180 22.033 25.939 1.00 9.61 94 ILE B CA 1
ATOM 2352 C C . ILE B 1 108 ? 48.374 23.270 26.298 1.00 10.53 94 ILE B C 1
ATOM 2353 O O . ILE B 1 108 ? 47.944 24.030 25.420 1.00 9.17 94 ILE B O 1
ATOM 2358 N N . ALA B 1 109 ? 48.155 23.465 27.590 1.00 12.09 95 ALA B N 1
ATOM 2359 C CA . ALA B 1 109 ? 47.437 24.635 28.059 1.00 8.90 95 ALA B CA 1
ATOM 2360 C C . ALA B 1 109 ? 48.283 25.325 29.116 1.00 11.01 95 ALA B C 1
ATOM 2361 O O . ALA B 1 109 ? 49.277 24.770 29.590 1.00 15.54 95 ALA B O 1
ATOM 2363 N N . GLY B 1 110 ? 47.892 26.540 29.473 1.00 9.29 96 GLY B N 1
ATOM 2364 C CA . GLY B 1 110 ? 48.557 27.268 30.541 1.00 12.50 96 GLY B CA 1
ATOM 2365 C C . GLY B 1 110 ? 47.744 28.501 30.853 1.00 13.09 96 GLY B C 1
ATOM 2366 O O . GLY B 1 110 ? 46.787 28.805 30.146 1.00 11.63 96 GLY B O 1
ATOM 2367 N N . PHE B 1 111 ? 48.116 29.195 31.924 1.00 13.22 97 PHE B N 1
ATOM 2368 C CA . PHE B 1 111 ? 47.411 30.398 32.335 1.00 12.58 97 PHE B CA 1
ATOM 2369 C C . PHE B 1 111 ? 48.244 31.642 32.100 1.00 13.11 97 PHE B C 1
ATOM 2370 O O . PHE B 1 111 ? 49.471 31.597 32.104 1.00 14.67 97 PHE B O 1
ATOM 2378 N N . GLY B 1 112 ? 47.556 32.759 31.907 1.00 11.07 98 GLY B N 1
ATOM 2379 C CA . GLY B 1 112 ? 48.219 34.033 31.724 1.00 10.81 98 GLY B CA 1
ATOM 2380 C C . GLY B 1 112 ? 47.357 34.923 30.852 1.00 11.65 98 GLY B C 1
ATOM 2381 O O . GLY B 1 112 ? 46.881 34.493 29.806 1.00 11.56 98 GLY B O 1
ATOM 2382 N N . SER B 1 113 ? 47.158 36.161 31.290 1.00 11.31 99 SER B N 1
ATOM 2383 C CA . SER B 1 113 ? 46.380 37.132 30.539 1.00 10.67 99 SER B CA 1
ATOM 2384 C C . SER B 1 113 ? 47.316 37.969 29.684 1.00 10.57 99 SER B C 1
ATOM 2385 O O . SER B 1 113 ? 48.539 37.909 29.845 1.00 10.65 99 SER B O 1
ATOM 2388 N N . VAL B 1 114 ? 46.762 38.747 28.761 1.00 10.84 100 VAL B N 1
ATOM 2389 C CA . VAL B 1 114 ? 47.606 39.552 27.883 1.00 8.06 100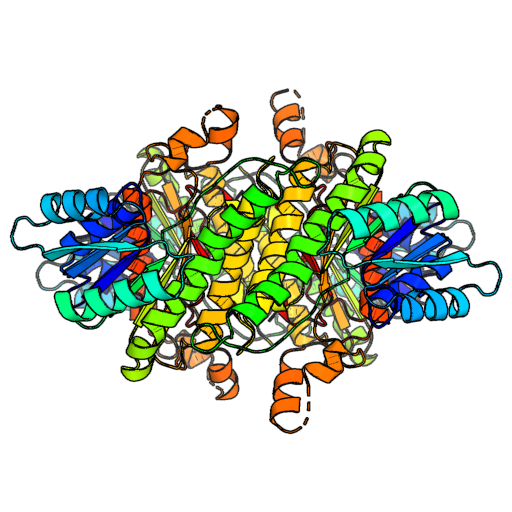 VAL B CA 1
ATOM 2390 C C . VAL B 1 114 ? 48.559 40.445 28.676 1.00 10.59 100 VAL B C 1
ATOM 2391 O O . VAL B 1 114 ? 49.709 40.620 28.291 1.00 11.57 100 VAL B O 1
ATOM 2393 N N . HIS B 1 115 ? 48.089 41.003 29.785 1.00 10.61 101 HIS B N 1
ATOM 2394 C CA . HIS B 1 115 ? 48.913 41.976 30.508 1.00 9.16 101 HIS B CA 1
ATOM 2395 C C . HIS B 1 115 ? 50.065 41.362 31.299 1.00 12.40 101 HIS B C 1
ATOM 2396 O O . HIS B 1 115 ? 51.009 42.068 31.641 1.00 11.33 101 HIS B O 1
ATOM 2403 N N . ASP B 1 116 ? 50.002 40.061 31.582 1.00 10.45 102 ASP B N 1
ATOM 2404 C CA . ASP B 1 116 ? 50.993 39.449 32.464 1.00 10.80 102 ASP B CA 1
ATOM 2405 C C . ASP B 1 116 ? 51.561 38.104 31.983 1.00 12.85 102 ASP B C 1
ATOM 2406 O O . ASP B 1 116 ? 52.353 37.485 32.693 1.00 12.90 102 ASP B O 1
ATOM 2411 N N . ALA B 1 117 ? 51.180 37.658 30.787 1.00 12.29 103 ALA B N 1
ATOM 2412 C CA . ALA B 1 117 ? 51.610 36.341 30.314 1.00 11.88 103 ALA B CA 1
ATOM 2413 C C . ALA B 1 117 ? 53.106 36.253 30.046 1.00 10.65 103 ALA B C 1
ATOM 2414 O O . ALA B 1 117 ? 53.706 37.185 29.525 1.00 13.17 103 ALA B O 1
ATOM 2416 N N . ASP B 1 118 ? 53.674 35.103 30.396 1.00 14.73 104 ASP B N 1
ATOM 2417 C CA . ASP B 1 118 ? 55.043 34.737 30.055 1.00 14.27 104 ASP B CA 1
ATOM 2418 C C . ASP B 1 118 ? 55.108 34.577 28.539 1.00 16.46 104 ASP B C 1
ATOM 2419 O O . ASP B 1 118 ? 54.464 33.687 27.990 1.00 16.59 104 ASP B O 1
ATOM 2424 N N . ALA B 1 119 ? 55.891 35.422 27.873 1.00 15.85 105 ALA B N 1
ATOM 2425 C CA . ALA B 1 119 ? 55.980 35.397 26.416 1.00 12.23 105 ALA B CA 1
ATOM 2426 C C . ALA B 1 119 ? 56.557 34.088 25.892 1.00 14.91 105 ALA B C 1
ATOM 2427 O O . ALA B 1 119 ? 56.186 33.628 24.812 1.00 11.03 105 ALA B O 1
ATOM 2429 N N . ALA B 1 120 ? 57.474 33.490 26.650 1.00 12.89 106 ALA B N 1
ATOM 2430 C CA . ALA B 1 120 ? 58.031 32.201 26.256 1.00 15.09 106 ALA B CA 1
ATOM 2431 C C . ALA B 1 120 ? 56.962 31.107 26.336 1.00 13.15 106 ALA B C 1
ATOM 2432 O O . ALA B 1 120 ? 56.847 30.278 25.440 1.00 11.96 106 ALA B O 1
ATOM 2434 N N . ALA B 1 121 ? 56.180 31.116 27.411 1.00 9.58 107 ALA B N 1
ATOM 2435 C CA . ALA B 1 121 ? 55.097 30.149 27.580 1.00 9.77 107 ALA B CA 1
ATOM 2436 C C . ALA B 1 121 ? 54.031 30.354 26.500 1.00 12.34 107 ALA B C 1
ATOM 2437 O O . ALA B 1 121 ? 53.483 29.388 25.969 1.00 12.08 107 ALA B O 1
ATOM 2439 N N . TRP B 1 122 ? 53.746 31.613 26.183 1.00 11.24 108 TRP B N 1
ATOM 2440 C CA . TRP B 1 122 ? 52.817 31.942 25.096 1.00 10.54 108 TRP B CA 1
ATOM 2441 C C . TRP B 1 122 ? 53.278 31.251 23.822 1.00 12.04 108 TRP B C 1
ATOM 2442 O O . TRP B 1 122 ? 52.503 30.550 23.169 1.00 10.11 108 TRP B O 1
ATOM 2453 N N . ASP B 1 123 ? 54.549 31.449 23.473 1.00 10.39 109 ASP B N 1
ATOM 2454 C CA . ASP B 1 123 ? 55.103 30.851 22.264 1.00 9.59 109 ASP B CA 1
ATOM 2455 C C . ASP B 1 123 ? 55.018 29.326 22.273 1.00 11.15 109 ASP B C 1
ATOM 2456 O O . ASP B 1 123 ? 54.745 28.702 21.240 1.00 10.20 109 ASP B O 1
ATOM 2461 N N . ARG B 1 124 ? 55.261 28.719 23.428 1.00 9.80 110 ARG B N 1
ATOM 2462 C CA . ARG B 1 124 ? 55.198 27.256 23.515 1.00 11.13 110 ARG B CA 1
ATOM 2463 C C . ARG B 1 124 ? 53.763 26.738 23.329 1.00 10.39 110 ARG B C 1
ATOM 2464 O O . ARG B 1 124 ? 53.540 25.729 22.656 1.00 9.73 110 ARG B O 1
ATOM 2472 N N . ILE B 1 125 ? 52.797 27.441 23.909 1.00 9.32 111 ILE B N 1
ATOM 2473 C CA . ILE B 1 125 ? 51.386 27.073 23.759 1.00 9.12 111 ILE B CA 1
ATOM 2474 C C . ILE B 1 125 ? 50.944 27.199 22.297 1.00 9.39 111 ILE B C 1
ATOM 2475 O O . ILE B 1 125 ? 50.305 26.295 21.744 1.00 8.07 111 ILE B O 1
ATOM 2480 N N . MET B 1 126 ? 51.296 28.311 21.660 1.00 7.98 112 MET B N 1
ATOM 2481 C CA . MET B 1 126 ? 51.014 28.473 20.232 1.00 8.07 112 MET B CA 1
ATOM 2482 C C . MET B 1 126 ? 51.718 27.401 19.387 1.00 10.03 112 MET B C 1
ATOM 2483 O O . MET B 1 126 ? 51.145 26.870 18.433 1.00 8.91 112 MET B O 1
ATOM 2488 N N . ALA B 1 127 ? 52.962 27.082 19.742 1.00 9.80 113 ALA B N 1
ATOM 2489 C CA . ALA B 1 127 ? 53.735 26.103 18.987 1.00 10.89 113 ALA B CA 1
ATOM 2490 C C . ALA B 1 127 ? 53.109 24.711 19.021 1.00 8.89 113 ALA B C 1
ATOM 2491 O O . ALA B 1 127 ? 52.872 24.125 17.973 1.00 10.26 113 ALA B O 1
ATOM 2493 N N . VAL B 1 128 ? 52.830 24.184 20.212 1.00 8.65 114 VAL B N 1
ATOM 2494 C CA . VAL B 1 128 ? 52.342 22.813 20.298 1.00 8.31 114 VAL B CA 1
ATOM 2495 C C . VAL B 1 128 ? 50.983 22.693 19.628 1.00 9.52 114 VAL B C 1
ATOM 2496 O O . VAL B 1 128 ? 50.742 21.776 18.834 1.00 8.52 114 VAL B O 1
ATOM 2500 N N . ASN B 1 129 ? 50.107 23.641 19.928 1.00 8.55 115 ASN B N 1
ATOM 2501 C CA . ASN B 1 129 ? 48.767 23.618 19.354 1.00 8.11 115 ASN B CA 1
ATOM 2502 C C . ASN B 1 129 ? 48.736 23.953 17.864 1.00 6.49 115 ASN B C 1
ATOM 2503 O O . ASN B 1 129 ? 48.301 23.141 17.046 1.00 8.49 115 ASN B O 1
ATOM 2508 N N . VAL B 1 130 ? 49.177 25.154 17.505 1.00 7.45 116 VAL B N 1
ATOM 2509 C CA . VAL B 1 130 ? 49.027 25.613 16.133 1.00 7.67 116 VAL B CA 1
ATOM 2510 C C . VAL B 1 130 ? 50.118 25.074 15.210 1.00 8.56 116 VAL B C 1
ATOM 2511 O O . VAL B 1 130 ? 49.819 24.479 14.180 1.00 10.17 116 VAL B O 1
ATOM 2515 N N . THR B 1 131 ? 51.379 25.279 15.580 1.00 8.86 117 THR B N 1
ATOM 2516 C CA . THR B 1 131 ? 52.473 24.836 14.734 1.00 9.42 117 THR B CA 1
ATOM 2517 C C . THR B 1 131 ? 52.479 23.318 14.601 1.00 7.96 117 THR B C 1
ATOM 2518 O O . THR B 1 131 ? 52.744 22.789 13.518 1.00 9.17 117 THR B O 1
ATOM 2522 N N . GLY B 1 132 ? 52.145 22.628 15.687 1.00 7.71 118 GLY B N 1
ATOM 2523 C CA . GLY B 1 132 ? 52.056 21.177 15.664 1.00 8.03 118 GLY B CA 1
ATOM 2524 C C . GLY B 1 132 ? 51.000 20.696 14.685 1.00 8.71 118 GLY B C 1
ATOM 2525 O O . GLY B 1 132 ? 51.210 19.741 13.939 1.00 8.87 118 GLY B O 1
ATOM 2526 N N . THR B 1 133 ? 49.854 21.362 14.687 1.00 9.69 119 THR B N 1
ATOM 2527 C CA . THR B 1 133 ? 48.793 21.019 13.747 1.00 8.43 119 THR B CA 1
ATOM 2528 C C . THR B 1 133 ? 49.255 21.229 12.308 1.00 7.70 119 THR B C 1
ATOM 2529 O O . THR B 1 133 ? 49.057 20.379 11.441 1.00 7.92 119 THR B O 1
ATOM 2533 N N . PHE B 1 134 ? 49.909 22.357 12.071 1.00 7.97 120 PHE B N 1
ATOM 2534 C CA . PHE B 1 134 ? 50.484 22.677 10.770 1.00 7.81 120 PHE B CA 1
ATOM 2535 C C . PHE B 1 134 ? 51.508 21.626 10.328 1.00 8.49 120 PHE B C 1
ATOM 2536 O O . PHE B 1 134 ? 51.368 21.039 9.252 1.00 8.73 120 PHE B O 1
ATOM 2544 N N . LEU B 1 135 ? 52.514 21.373 11.160 1.00 9.94 121 LEU B N 1
ATOM 2545 C CA . LEU B 1 135 ? 53.619 20.503 10.767 1.00 6.74 121 LEU B CA 1
ATOM 2546 C C . LEU B 1 135 ? 53.212 19.045 10.603 1.00 8.48 121 LEU B C 1
ATOM 2547 O O . LEU B 1 135 ? 53.661 18.374 9.668 1.00 9.71 121 LEU B O 1
ATOM 2552 N N . ALA B 1 136 ? 52.374 18.543 11.508 1.00 8.25 122 ALA B N 1
ATOM 2553 C CA . ALA B 1 136 ? 51.906 17.166 11.385 1.00 7.37 122 ALA B CA 1
ATOM 2554 C C . ALA B 1 136 ? 51.015 17.023 10.145 1.00 9.01 122 ALA B C 1
ATOM 2555 O O . ALA B 1 136 ? 51.129 16.052 9.406 1.00 8.91 122 ALA B O 1
ATOM 2557 N N . SER B 1 137 ? 50.138 17.996 9.917 1.00 8.09 123 SER B N 1
ATOM 2558 C CA . SER B 1 137 ? 49.293 17.963 8.730 1.00 7.84 123 SER B CA 1
ATOM 2559 C C . SER B 1 137 ? 50.139 18.004 7.469 1.00 8.37 123 SER B C 1
ATOM 2560 O O . SER B 1 137 ? 49.896 17.247 6.537 1.00 9.74 123 SER B O 1
ATOM 2563 N N . LYS B 1 138 ? 51.141 18.881 7.453 1.00 8.52 124 LYS B N 1
ATOM 2564 C CA . LYS B 1 138 ? 52.001 19.033 6.287 1.00 9.03 124 LYS B CA 1
ATOM 2565 C C . LYS B 1 138 ? 52.652 17.699 5.907 1.00 9.23 124 LYS B C 1
ATOM 2566 O O . LYS B 1 138 ? 52.700 17.320 4.731 1.00 10.57 124 LYS B O 1
ATOM 2572 N N . ALA B 1 139 ? 53.136 16.979 6.910 1.00 9.69 125 ALA B N 1
ATOM 2573 C CA . ALA B 1 139 ? 53.762 15.687 6.668 1.00 10.29 125 ALA B CA 1
ATOM 2574 C C . ALA B 1 139 ? 52.777 14.652 6.134 1.00 12.05 125 ALA B C 1
ATOM 2575 O O . ALA B 1 139 ? 53.105 13.899 5.216 1.00 12.19 125 ALA B O 1
ATOM 2577 N N . ALA B 1 140 ? 51.572 14.620 6.700 1.00 9.15 126 ALA B N 1
ATOM 2578 C CA . ALA B 1 140 ? 50.558 13.655 6.293 1.00 9.44 126 ALA B CA 1
ATOM 2579 C C . ALA B 1 140 ? 49.964 13.978 4.921 1.00 9.96 126 ALA B C 1
ATOM 2580 O O . ALA B 1 140 ? 49.563 13.081 4.173 1.00 10.57 126 ALA B O 1
ATOM 2582 N N . LEU B 1 141 ? 49.886 15.264 4.601 1.00 9.23 127 LEU B N 1
ATOM 2583 C CA . LEU B 1 141 ? 49.177 15.692 3.392 1.00 10.30 127 LEU B CA 1
ATOM 2584 C C . LEU B 1 141 ? 49.849 15.244 2.103 1.00 9.94 127 LEU B C 1
ATOM 2585 O O . LEU B 1 141 ? 49.180 15.062 1.100 1.00 10.34 127 LEU B O 1
ATOM 2590 N N . ALA B 1 142 ? 51.167 15.062 2.124 1.00 10.29 128 ALA B N 1
ATOM 2591 C CA . ALA B 1 142 ? 51.856 14.616 0.913 1.00 11.89 128 ALA B CA 1
ATOM 2592 C C . ALA B 1 142 ? 51.232 13.315 0.405 1.00 11.49 128 ALA B C 1
ATOM 2593 O O . ALA B 1 142 ? 50.783 13.228 -0.735 1.00 11.60 128 ALA B O 1
ATOM 2595 N N . GLY B 1 143 ? 51.158 12.328 1.290 1.00 12.03 129 GLY B N 1
ATOM 2596 C CA . GLY B 1 143 ? 50.564 11.042 0.953 1.00 10.54 129 GLY B CA 1
ATOM 2597 C C . GLY B 1 143 ? 49.064 11.104 0.725 1.00 10.64 129 GLY B C 1
ATOM 2598 O O . GLY B 1 143 ? 48.548 10.516 -0.224 1.00 10.06 129 GLY B O 1
ATOM 2599 N N . MET B 1 144 ? 48.355 11.815 1.592 1.00 9.38 130 MET B N 1
ATOM 2600 C CA . MET B 1 144 ? 46.904 11.883 1.450 1.00 9.32 130 MET B CA 1
ATOM 2601 C C . MET B 1 144 ? 46.478 12.539 0.136 1.00 9.34 130 MET B C 1
ATOM 2602 O O . MET B 1 144 ? 45.546 12.066 -0.515 1.00 10.90 130 MET B O 1
ATOM 2607 N N . LEU B 1 145 ? 47.156 13.617 -0.248 1.00 9.77 131 LEU B N 1
ATOM 2608 C CA . LEU B 1 145 ? 46.847 14.281 -1.512 1.00 11.02 131 LEU B CA 1
ATOM 2609 C C . LEU B 1 145 ? 47.228 13.412 -2.702 1.00 13.84 131 LEU B C 1
ATOM 2610 O O . LEU B 1 145 ? 46.506 13.376 -3.704 1.00 14.42 131 LEU B O 1
ATOM 2615 N N . GLU B 1 146 ? 48.355 12.709 -2.589 1.00 11.67 132 GLU B N 1
ATOM 2616 C CA . GLU B 1 146 ? 48.786 11.798 -3.650 1.00 15.86 132 GLU B CA 1
ATOM 2617 C C . GLU B 1 146 ? 47.735 10.711 -3.896 1.00 15.49 132 GLU B C 1
ATOM 2618 O O . GLU B 1 146 ? 47.522 10.289 -5.030 1.00 17.33 132 GLU B O 1
ATOM 2624 N N . ARG B 1 147 ? 47.062 10.286 -2.827 1.00 9.86 133 ARG B N 1
ATOM 2625 C CA . ARG B 1 147 ? 46.056 9.229 -2.897 1.00 10.79 133 ARG B CA 1
ATOM 2626 C C . ARG B 1 147 ? 44.626 9.767 -3.038 1.00 10.36 133 ARG B C 1
ATOM 2627 O O . ARG B 1 147 ? 43.670 8.996 -3.155 1.00 13.43 133 ARG B O 1
ATOM 2635 N N . HIS B 1 148 ? 44.496 11.089 -3.041 1.00 10.70 134 HIS B N 1
ATOM 2636 C CA . HIS B 1 148 ? 43.186 11.748 -3.061 1.00 16.08 134 HIS B CA 1
ATOM 2637 C C . HIS B 1 148 ? 42.237 11.193 -2.000 1.00 11.89 134 HIS B C 1
ATOM 2638 O O . HIS B 1 148 ? 41.036 11.013 -2.242 1.00 13.52 134 HIS B O 1
ATOM 2645 N N . LYS B 1 149 ? 42.782 10.912 -0.819 1.00 12.48 135 LYS B N 1
ATOM 2646 C CA . LYS B 1 149 ? 41.982 10.341 0.259 1.00 11.17 135 LYS B CA 1
ATOM 2647 C C . LYS B 1 149 ? 42.602 10.636 1.608 1.00 12.78 135 LYS B C 1
ATOM 2648 O O . LYS B 1 149 ? 43.744 10.275 1.872 1.00 10.11 135 LYS B O 1
ATOM 2654 N N . GLY B 1 150 ? 41.847 11.309 2.459 1.00 9.33 136 GLY B N 1
ATOM 2655 C CA . GLY B 1 150 ? 42.311 11.543 3.811 1.00 9.59 136 GLY B CA 1
ATOM 2656 C C . GLY B 1 150 ? 41.248 12.182 4.668 1.00 9.07 136 GLY B C 1
ATOM 2657 O O . GLY B 1 150 ? 40.274 12.707 4.157 1.00 9.44 136 GLY B O 1
ATOM 2658 N N . THR B 1 151 ? 41.425 12.102 5.976 1.00 7.56 137 THR B N 1
ATOM 2659 C CA . THR B 1 151 ? 40.533 12.796 6.893 1.00 8.03 137 THR B CA 1
ATOM 2660 C C . THR B 1 151 ? 41.400 13.295 8.036 1.00 9.59 137 THR B C 1
ATOM 2661 O O . THR B 1 151 ? 42.205 12.545 8.587 1.00 8.93 137 THR B O 1
ATOM 2665 N N . ILE B 1 152 ? 41.291 14.583 8.341 1.00 7.28 138 ILE B N 1
ATOM 2666 C CA . ILE B 1 152 ? 42.120 15.176 9.380 1.00 7.98 138 ILE B CA 1
ATOM 2667 C C . ILE B 1 152 ? 41.193 15.791 10.420 1.00 7.92 138 ILE B C 1
ATOM 2668 O O . ILE B 1 152 ? 40.302 16.570 10.074 1.00 7.03 138 ILE B O 1
ATOM 2673 N N . VAL B 1 153 ? 41.395 15.421 11.679 1.00 6.31 139 VAL B N 1
ATOM 2674 C CA . VAL B 1 153 ? 40.618 15.988 12.778 1.00 7.36 139 VAL B CA 1
ATOM 2675 C C . VAL B 1 153 ? 41.527 16.814 13.673 1.00 7.85 139 VAL B C 1
ATOM 2676 O O . VAL B 1 153 ? 42.460 16.282 14.286 1.00 8.13 139 VAL B O 1
ATOM 2680 N N . ASN B 1 154 ? 41.265 18.115 13.718 1.00 6.65 140 ASN B N 1
ATOM 2681 C CA . ASN B 1 154 ? 42.019 19.032 14.553 1.00 8.45 140 ASN B CA 1
ATOM 2682 C C . ASN B 1 154 ? 41.306 19.220 15.872 1.00 6.00 140 ASN B C 1
ATOM 2683 O O . ASN B 1 154 ? 40.105 18.912 16.001 1.00 7.83 140 ASN B O 1
ATOM 2688 N N . PHE B 1 155 ? 42.051 19.713 16.851 1.00 6.49 141 PHE B N 1
ATOM 2689 C CA . PHE B 1 155 ? 41.508 19.917 18.181 1.00 6.98 141 PHE B CA 1
ATOM 2690 C C . PHE B 1 155 ? 41.363 21.390 18.529 1.00 8.35 141 PHE B C 1
ATOM 2691 O O . PHE B 1 155 ? 42.332 22.076 18.890 1.00 7.86 141 PHE B O 1
ATOM 2699 N N . GLY B 1 156 ? 40.137 21.862 18.378 1.00 7.81 142 GLY B N 1
ATOM 2700 C CA . GLY B 1 156 ? 39.732 23.124 18.953 1.00 8.90 142 GLY B CA 1
ATOM 2701 C C . GLY B 1 156 ? 39.379 22.899 20.418 1.00 9.44 142 GLY B C 1
ATOM 2702 O O . GLY B 1 156 ? 39.930 22.011 21.080 1.00 9.60 142 GLY B O 1
ATOM 2703 N N . SER B 1 157 ? 38.449 23.705 20.913 1.00 7.48 143 SER B N 1
ATOM 2704 C CA . SER B 1 157 ? 37.972 23.642 22.285 1.00 6.27 143 SER B CA 1
ATOM 2705 C C . SER B 1 157 ? 36.846 24.651 22.365 1.00 7.66 143 SER B C 1
ATOM 2706 O O . SER B 1 157 ? 36.720 25.511 21.489 1.00 7.20 143 SER B O 1
ATOM 2709 N N . VAL B 1 158 ? 36.044 24.583 23.423 1.00 7.73 144 VAL B N 1
ATOM 2710 C CA . VAL B 1 158 ? 35.187 25.723 23.725 1.00 8.60 144 VAL B CA 1
ATOM 2711 C C . VAL B 1 158 ? 36.068 26.968 23.881 1.00 8.15 144 VAL B C 1
ATOM 2712 O O . VAL B 1 158 ? 35.648 28.081 23.563 1.00 7.37 144 VAL B O 1
ATOM 2716 N N . ALA B 1 159 ? 37.321 26.765 24.305 1.00 7.57 145 ALA B N 1
ATOM 2717 C CA . ALA B 1 159 ? 38.279 27.865 24.478 1.00 8.08 145 ALA B CA 1
ATOM 2718 C C . ALA B 1 159 ? 38.785 28.451 23.160 1.00 8.42 145 ALA B C 1
ATOM 2719 O O . ALA B 1 159 ? 39.509 29.446 23.164 1.00 7.46 145 ALA B O 1
ATOM 2721 N N . GLY B 1 160 ? 38.433 27.813 22.046 1.00 6.42 146 GLY B N 1
ATOM 2722 C CA . GLY B 1 160 ? 38.725 28.351 20.732 1.00 6.37 146 GLY B CA 1
ATOM 2723 C C . GLY B 1 160 ? 37.541 29.055 20.102 1.00 8.36 146 GLY B C 1
ATOM 2724 O O . GLY B 1 160 ? 37.676 29.682 19.048 1.00 8.93 146 GLY B O 1
ATOM 2725 N N . LEU B 1 161 ? 36.378 28.930 20.744 1.00 7.45 147 LEU B N 1
ATOM 2726 C CA . LEU B 1 161 ? 35.143 29.540 20.249 1.00 8.57 147 LEU B CA 1
ATOM 2727 C C . LEU B 1 161 ? 34.693 30.751 21.078 1.00 8.52 147 LEU B C 1
ATOM 2728 O O . LEU B 1 161 ? 34.068 31.673 20.549 1.00 8.97 147 LEU B O 1
ATOM 2733 N N . VAL B 1 162 ? 34.981 30.726 22.375 1.00 6.39 148 VAL B N 1
ATOM 2734 C CA . VAL B 1 162 ? 34.710 31.866 23.248 1.00 7.78 148 VAL B CA 1
ATOM 2735 C C . VAL B 1 162 ? 35.937 32.158 24.103 1.00 6.72 148 VAL B C 1
ATOM 2736 O O . VAL B 1 162 ? 36.914 31.384 24.111 1.00 8.21 148 VAL B O 1
ATOM 2740 N N . GLY B 1 163 ? 35.893 33.280 24.811 1.00 8.52 149 GLY B N 1
ATOM 2741 C CA . GLY B 1 163 ? 36.977 33.685 25.684 1.00 9.23 149 GLY B CA 1
ATOM 2742 C C . GLY B 1 163 ? 36.890 33.058 27.064 1.00 8.17 149 GLY B C 1
ATOM 2743 O O . GLY B 1 163 ? 35.814 33.001 27.674 1.00 10.46 149 GLY B O 1
ATOM 2744 N N . ILE B 1 164 ? 38.031 32.580 27.548 1.00 9.31 150 ILE B N 1
ATOM 2745 C CA . ILE B 1 164 ? 38.137 32.008 28.882 1.00 8.87 150 ILE B CA 1
ATOM 2746 C C . ILE B 1 164 ? 39.045 32.913 29.704 1.00 8.98 150 ILE B C 1
ATOM 2747 O O . ILE B 1 164 ? 40.163 33.208 29.294 1.00 9.17 150 ILE B O 1
ATOM 2752 N N . PRO B 1 165 ? 38.568 33.364 30.872 1.00 9.48 151 PRO B N 1
ATOM 2753 C CA . PRO B 1 165 ? 39.396 34.220 31.727 1.00 10.95 151 PRO B CA 1
ATOM 2754 C C . PRO B 1 165 ? 40.774 33.617 32.002 1.00 9.31 151 PRO B C 1
ATOM 2755 O O . PRO B 1 165 ? 40.901 32.403 32.223 1.00 10.69 151 PRO B O 1
ATOM 2759 N N . THR B 1 166 ? 41.800 34.465 31.948 1.00 8.71 152 THR B N 1
ATOM 2760 C CA . THR B 1 166 ? 43.182 34.093 32.281 1.00 10.12 152 THR B CA 1
ATOM 2761 C C . THR B 1 166 ? 43.846 33.039 31.377 1.00 9.93 152 THR B C 1
ATOM 2762 O O . THR B 1 166 ? 44.842 32.447 31.758 1.00 11.87 152 THR B O 1
ATOM 2766 N N . MET B 1 167 ? 43.310 32.814 30.179 1.00 10.09 153 MET B N 1
ATOM 2767 C CA . MET B 1 167 ? 43.960 31.891 29.245 1.00 9.16 153 MET B CA 1
ATOM 2768 C C . MET B 1 167 ? 44.172 32.512 27.868 1.00 8.13 153 MET B C 1
ATOM 2769 O O . MET B 1 167 ? 43.671 32.001 26.866 1.00 8.79 153 MET B O 1
ATOM 2774 N N . ALA B 1 168 ? 44.938 33.596 27.808 1.00 10.08 154 ALA B N 1
ATOM 2775 C CA . ALA B 1 168 ? 45.116 34.315 26.540 1.00 8.26 154 ALA B CA 1
ATOM 2776 C C . ALA B 1 168 ? 45.772 33.483 25.435 1.00 7.97 154 ALA B C 1
ATOM 2777 O O . ALA B 1 168 ? 45.235 33.379 24.325 1.00 6.98 154 ALA B O 1
ATOM 2779 N N . ALA B 1 169 ? 46.942 32.914 25.719 1.00 8.72 155 ALA B N 1
ATOM 2780 C CA . ALA B 1 169 ? 47.668 32.166 24.696 1.00 8.87 155 ALA B CA 1
ATOM 2781 C C . ALA B 1 169 ? 46.874 30.961 24.207 1.00 7.40 155 ALA B C 1
ATOM 2782 O O . ALA B 1 169 ? 46.837 30.678 23.006 1.00 7.26 155 ALA B O 1
ATOM 2784 N N . TYR B 1 170 ? 46.211 30.275 25.137 1.00 7.05 156 TYR B N 1
ATOM 2785 C CA . TYR B 1 170 ? 45.482 29.058 24.799 1.00 7.09 156 TYR B CA 1
ATOM 2786 C C . TYR B 1 170 ? 44.240 29.365 23.963 1.00 8.23 156 TYR B C 1
ATOM 2787 O O . TYR B 1 170 ? 43.916 28.629 23.018 1.00 7.91 156 TYR B O 1
ATOM 2796 N N . CYS B 1 171 ? 43.548 30.451 24.305 1.00 7.91 157 CYS B N 1
ATOM 2797 C CA . CYS B 1 171 ? 42.376 30.872 23.547 1.00 7.20 157 CYS B CA 1
ATOM 2798 C C . CYS B 1 171 ? 42.770 31.349 22.163 1.00 7.02 157 CYS B C 1
ATOM 2799 O O . CYS B 1 171 ? 42.008 31.173 21.205 1.00 6.45 157 CYS B O 1
ATOM 2802 N N . ALA B 1 172 ? 43.946 31.982 22.072 1.00 6.15 158 ALA B N 1
ATOM 2803 C CA . ALA B 1 172 ? 44.483 32.398 20.783 1.00 7.74 158 ALA B CA 1
ATOM 2804 C C . ALA B 1 172 ? 44.799 31.157 19.951 1.00 6.14 158 ALA B C 1
ATOM 2805 O O . ALA B 1 172 ? 44.431 31.086 18.777 1.00 6.62 158 ALA B O 1
ATOM 2807 N N . ALA B 1 173 ? 45.463 30.181 20.574 1.00 5.80 159 ALA B N 1
ATOM 2808 C CA . ALA B 1 173 ? 45.890 28.957 19.883 1.00 6.19 159 ALA B CA 1
ATOM 2809 C C . ALA B 1 173 ? 44.700 28.145 19.378 1.00 7.27 159 ALA B C 1
ATOM 2810 O O . ALA B 1 173 ? 44.662 27.726 18.213 1.00 6.82 159 ALA B O 1
ATOM 2812 N N . LYS B 1 174 ? 43.705 27.962 20.237 1.00 7.02 160 LYS B N 1
ATOM 2813 C CA . LYS B 1 174 ? 42.545 27.184 19.832 1.00 8.36 160 LYS B CA 1
ATOM 2814 C C . LYS B 1 174 ? 41.686 27.963 18.828 1.00 7.54 160 LYS B C 1
ATOM 2815 O O . LYS B 1 174 ? 41.100 27.382 17.914 1.00 7.65 160 LYS B O 1
ATOM 2821 N N . GLY B 1 175 ? 41.639 29.284 18.974 1.00 5.70 161 GLY B N 1
ATOM 2822 C CA . GLY B 1 175 ? 41.005 30.117 17.965 1.00 8.22 161 GLY B CA 1
ATOM 2823 C C . GLY B 1 175 ? 41.679 29.952 16.606 1.00 6.16 161 GLY B C 1
ATOM 2824 O O . GLY B 1 175 ? 41.018 29.844 15.580 1.00 6.33 161 GLY B O 1
ATOM 2825 N N . ALA B 1 176 ? 43.010 29.914 16.600 1.00 4.98 162 ALA B N 1
ATOM 2826 C CA . ALA B 1 176 ? 43.743 29.669 15.358 1.00 6.31 162 ALA B CA 1
ATOM 2827 C C . ALA B 1 176 ? 43.369 28.326 14.729 1.00 8.24 162 ALA B C 1
ATOM 2828 O O . ALA B 1 176 ? 43.156 28.230 13.515 1.00 6.39 162 ALA B O 1
ATOM 2830 N N . ILE B 1 177 ? 43.306 27.289 15.554 1.00 6.61 163 ILE B N 1
ATOM 2831 C CA . ILE B 1 177 ? 43.012 25.949 15.053 1.00 7.32 163 ILE B CA 1
ATOM 2832 C C . ILE B 1 177 ? 41.616 25.889 14.426 1.00 6.30 163 ILE B C 1
ATOM 2833 O O . ILE B 1 177 ? 41.443 25.297 13.360 1.00 6.74 163 ILE B O 1
ATOM 2838 N N . VAL B 1 178 ? 40.638 26.531 15.065 1.00 6.32 164 VAL B N 1
ATOM 2839 C CA . VAL B 1 178 ? 39.284 26.533 14.532 1.00 5.95 164 VAL B CA 1
ATOM 2840 C C . VAL B 1 178 ? 39.264 27.129 13.131 1.00 6.22 164 VAL B C 1
ATOM 2841 O O . VAL B 1 178 ? 38.710 26.533 12.212 1.00 6.98 164 VAL B O 1
ATOM 2845 N N . ASN B 1 179 ? 39.901 28.280 12.935 1.00 5.46 165 ASN B N 1
ATOM 2846 C CA . ASN B 1 179 ? 39.829 28.846 11.594 1.00 5.84 165 ASN B CA 1
ATOM 2847 C C . ASN B 1 179 ? 40.799 28.226 10.598 1.00 5.49 165 ASN B C 1
ATOM 2848 O O . ASN B 1 179 ? 40.506 28.175 9.401 1.00 6.70 165 ASN B O 1
ATOM 2853 N N . LEU B 1 180 ? 41.947 27.751 11.085 1.00 6.94 166 LEU B N 1
ATOM 2854 C CA . LEU B 1 180 ? 42.868 26.996 10.228 1.00 5.41 166 LEU B CA 1
ATOM 2855 C C . LEU B 1 180 ? 42.160 25.786 9.644 1.00 7.12 166 LEU B C 1
ATOM 2856 O O . LEU B 1 180 ? 42.369 25.421 8.484 1.00 6.61 166 LEU B O 1
ATOM 2861 N N . THR B 1 181 ? 41.307 25.173 10.459 1.00 7.36 167 THR B N 1
ATOM 2862 C CA . THR B 1 181 ? 40.510 24.042 10.006 1.00 7.06 167 THR B CA 1
ATOM 2863 C C . THR B 1 181 ? 39.627 24.411 8.809 1.00 6.69 167 THR B C 1
ATOM 2864 O O . THR B 1 181 ? 39.563 23.671 7.819 1.00 6.59 167 THR B O 1
ATOM 2868 N N . ARG B 1 182 ? 38.958 25.560 8.896 1.00 5.16 168 ARG B N 1
ATOM 2869 C CA . ARG B 1 182 ? 38.163 26.050 7.779 1.00 6.28 168 ARG B CA 1
ATOM 2870 C C . ARG B 1 182 ? 39.042 26.277 6.548 1.00 6.01 168 ARG B C 1
ATOM 2871 O O . ARG B 1 182 ? 38.676 25.904 5.426 1.00 6.45 168 ARG B O 1
ATOM 2879 N N . GLN B 1 183 ? 40.204 26.889 6.762 1.00 6.43 169 GLN B N 1
ATOM 2880 C CA . GLN B 1 183 ? 41.124 27.166 5.661 1.00 6.29 169 GLN B CA 1
ATOM 2881 C C . GLN B 1 183 ? 41.606 25.866 4.998 1.00 7.10 169 GLN B C 1
ATOM 2882 O O . GLN B 1 183 ? 41.644 25.768 3.768 1.00 6.97 169 GLN B O 1
ATOM 2888 N N . MET B 1 184 ? 41.960 24.873 5.812 1.00 6.75 170 MET B N 1
ATOM 2889 C CA . MET B 1 184 ? 42.406 23.587 5.286 1.00 7.06 170 MET B CA 1
ATOM 2890 C C . MET B 1 184 ? 41.305 22.886 4.495 1.00 7.10 170 MET B C 1
ATOM 2891 O O . MET B 1 184 ? 41.564 22.312 3.441 1.00 7.30 170 MET B O 1
ATOM 2896 N N . ALA B 1 185 ? 40.080 22.945 5.006 1.00 6.63 171 ALA B N 1
ATOM 2897 C CA . ALA B 1 185 ? 38.938 22.374 4.301 1.00 6.52 171 ALA B CA 1
ATOM 2898 C C . ALA B 1 185 ? 38.732 23.068 2.954 1.00 6.26 171 ALA B C 1
ATOM 2899 O O . ALA B 1 185 ? 38.378 22.432 1.959 1.00 8.13 171 ALA B O 1
ATOM 2901 N N . ALA B 1 186 ? 38.937 24.380 2.923 1.00 6.11 172 ALA B N 1
ATOM 2902 C CA . ALA B 1 186 ? 38.781 25.124 1.680 1.00 5.23 172 ALA B CA 1
ATOM 2903 C C . ALA B 1 186 ? 39.780 24.648 0.635 1.00 6.81 172 ALA B C 1
ATOM 2904 O O . ALA B 1 186 ? 39.448 24.539 -0.544 1.00 10.16 172 ALA B O 1
ATOM 2906 N N . ASP B 1 187 ? 41.002 24.364 1.068 1.00 7.07 173 ASP B N 1
ATOM 2907 C CA . ASP B 1 187 ? 42.027 23.911 0.134 1.00 8.14 173 ASP B CA 1
ATOM 2908 C C . ASP B 1 187 ? 41.839 22.475 -0.338 1.00 9.01 173 ASP B C 1
ATOM 2909 O O . ASP B 1 187 ? 42.116 22.167 -1.505 1.00 9.26 173 ASP B O 1
ATOM 2914 N N . TYR B 1 188 ? 41.423 21.596 0.573 1.00 8.14 174 TYR B N 1
ATOM 2915 C CA . TYR B 1 188 ? 41.630 20.159 0.375 1.00 7.83 174 TYR B CA 1
ATOM 2916 C C . TYR B 1 188 ? 40.382 19.288 0.229 1.00 7.54 174 TYR B C 1
ATOM 2917 O O . TYR B 1 188 ? 40.489 18.122 -0.183 1.00 8.41 174 TYR B O 1
ATOM 2926 N N . SER B 1 189 ? 39.216 19.816 0.590 1.00 7.71 175 SER B N 1
ATOM 2927 C CA . SER B 1 189 ? 37.995 19.013 0.536 1.00 8.22 175 SER B CA 1
ATOM 2928 C C . SER B 1 189 ? 37.733 18.470 -0.867 1.00 9.22 175 SER B C 1
ATOM 2929 O O . SER B 1 189 ? 37.334 17.310 -1.029 1.00 10.78 175 SER B O 1
ATOM 2932 N N . GLY B 1 190 ? 37.988 19.304 -1.869 1.00 9.90 176 GLY B N 1
ATOM 2933 C CA . GLY B 1 190 ? 37.772 18.922 -3.255 1.00 12.07 176 GLY B CA 1
ATOM 2934 C C . GLY B 1 190 ? 38.849 17.999 -3.794 1.00 13.74 176 GLY B C 1
ATOM 2935 O O . GLY B 1 190 ? 38.706 17.446 -4.886 1.00 14.78 176 GLY B O 1
ATOM 2936 N N . ARG B 1 191 ? 39.930 17.857 -3.031 1.00 9.77 177 ARG B N 1
ATOM 2937 C CA . ARG B 1 191 ? 41.042 16.982 -3.386 1.00 11.44 177 ARG B CA 1
ATOM 2938 C C . ARG B 1 191 ? 41.013 15.654 -2.626 1.00 11.74 177 ARG B C 1
ATOM 2939 O O . ARG B 1 191 ? 41.976 14.890 -2.666 1.00 13.76 177 ARG B O 1
ATOM 2947 N N . GLY B 1 192 ? 39.910 15.381 -1.939 1.00 9.75 178 GLY B N 1
ATOM 2948 C CA . GLY B 1 192 ? 39.721 14.096 -1.289 1.00 11.55 178 GLY B CA 1
ATOM 2949 C C . GLY B 1 192 ? 40.076 14.073 0.188 1.00 9.11 178 GLY B C 1
ATOM 2950 O O . GLY B 1 192 ? 40.049 13.022 0.811 1.00 9.11 178 GLY B O 1
ATOM 2951 N N . VAL B 1 193 ? 40.427 15.221 0.755 1.00 8.35 179 VAL B N 1
ATOM 2952 C CA . VAL B 1 193 ? 40.837 15.237 2.160 1.00 7.21 179 VAL B CA 1
ATOM 2953 C C . VAL B 1 193 ? 39.900 16.128 2.981 1.00 9.34 179 VAL B C 1
ATOM 2954 O O . VAL B 1 193 ? 39.888 17.348 2.811 1.00 9.55 179 VAL B O 1
ATOM 2958 N N . ARG B 1 194 ? 39.093 15.510 3.843 1.00 7.30 180 ARG B N 1
ATOM 2959 C CA . ARG B 1 194 ? 38.199 16.261 4.725 1.00 6.97 180 ARG B CA 1
ATOM 2960 C C . ARG B 1 194 ? 38.989 16.751 5.927 1.00 7.73 180 ARG B C 1
ATOM 2961 O O . ARG B 1 194 ? 39.875 16.052 6.424 1.00 8.06 180 ARG B O 1
ATOM 2969 N N . VAL B 1 195 ? 38.701 17.968 6.373 1.00 6.14 181 VAL B N 1
ATOM 2970 C CA . VAL B 1 195 ? 39.370 18.507 7.559 1.00 5.83 181 VAL B CA 1
ATOM 2971 C C . VAL B 1 195 ? 38.313 19.127 8.472 1.00 6.91 181 VAL B C 1
ATOM 2972 O O . VAL B 1 195 ? 37.581 20.030 8.050 1.00 7.90 181 VAL B O 1
ATOM 2976 N N . ASN B 1 196 ? 38.261 18.661 9.719 1.00 7.56 182 ASN B N 1
ATOM 2977 C CA . ASN B 1 196 ? 37.277 19.130 10.693 1.00 7.48 182 ASN B CA 1
ATOM 2978 C C . ASN B 1 196 ? 37.956 19.388 12.024 1.00 8.35 182 ASN B C 1
ATOM 2979 O O . ASN B 1 196 ? 39.068 18.914 12.257 1.00 8.87 182 ASN B O 1
ATOM 2984 N N . ALA B 1 197 ? 37.289 20.132 12.897 1.00 7.55 183 ALA B N 1
ATOM 2985 C CA . ALA B 1 197 ? 37.819 20.345 14.239 1.00 7.37 183 ALA B CA 1
ATOM 2986 C C . ALA B 1 197 ? 36.785 19.914 15.252 1.00 8.40 183 ALA B C 1
ATOM 2987 O O . ALA B 1 197 ? 35.627 20.320 15.177 1.00 12.18 183 ALA B O 1
ATOM 2989 N N . VAL B 1 198 ? 37.196 19.092 16.203 1.00 7.42 184 VAL B N 1
ATOM 2990 C CA . VAL B 1 198 ? 36.338 18.850 17.356 1.00 9.44 184 VAL B CA 1
ATOM 2991 C C . VAL B 1 198 ? 36.628 19.948 18.381 1.00 8.49 184 VAL B C 1
ATOM 2992 O O . VAL B 1 198 ? 37.780 20.343 18.577 1.00 7.66 184 VAL B O 1
ATOM 2996 N N . CYS B 1 199 ? 35.578 20.472 19.004 1.00 6.88 185 CYS B N 1
ATOM 2997 C CA . CYS B 1 199 ? 35.733 21.520 20.000 1.00 6.79 185 CYS B CA 1
ATOM 2998 C C . CYS B 1 199 ? 35.167 21.026 21.322 1.00 7.48 185 CYS B C 1
ATOM 2999 O O . CYS B 1 199 ? 33.991 21.242 21.624 1.00 7.23 185 CYS B O 1
ATOM 3002 N N . PRO B 1 200 ? 35.996 20.337 22.111 1.00 6.92 186 PRO B N 1
ATOM 3003 C CA . PRO B 1 200 ? 35.499 19.765 23.365 1.00 6.37 186 PRO B CA 1
ATOM 3004 C C . PRO B 1 200 ? 35.299 20.808 24.450 1.00 8.91 186 PRO B C 1
ATOM 3005 O O . PRO B 1 200 ? 36.016 21.818 24.510 1.00 7.65 186 PRO B O 1
ATOM 3009 N N . GLY B 1 201 ? 34.337 20.527 25.324 1.00 8.28 187 GLY B N 1
ATOM 3010 C CA . GLY B 1 201 ? 34.232 21.223 26.588 1.00 8.25 187 GLY B CA 1
ATOM 3011 C C . GLY B 1 201 ? 35.225 20.611 27.558 1.00 10.11 187 GLY B C 1
ATOM 3012 O O . GLY B 1 201 ? 35.974 19.689 27.206 1.00 10.69 187 GLY B O 1
ATOM 3013 N N . THR B 1 202 ? 35.222 21.122 28.784 1.00 8.80 188 THR B N 1
ATOM 3014 C CA . THR B 1 202 ? 36.113 20.642 29.834 1.00 9.23 188 THR B CA 1
ATOM 3015 C C . THR B 1 202 ? 36.017 19.134 30.025 1.00 10.35 188 THR B C 1
ATOM 3016 O O . THR B 1 202 ? 34.919 18.576 30.128 1.00 10.94 188 THR B O 1
ATOM 3020 N N . VAL B 1 203 ? 37.184 18.494 30.050 1.00 8.76 189 VAL B N 1
ATOM 3021 C CA . VAL B 1 203 ? 37.320 17.081 30.364 1.00 9.06 189 VAL B CA 1
ATOM 3022 C C . VAL B 1 203 ? 38.245 16.969 31.571 1.00 13.39 189 VAL B C 1
ATOM 3023 O O . VAL B 1 203 ? 39.450 17.162 31.464 1.00 13.30 189 VAL B O 1
ATOM 3027 N N . THR B 1 204 ? 37.659 16.651 32.717 1.00 16.13 190 THR B N 1
ATOM 3028 C CA . THR B 1 204 ? 38.334 16.758 34.008 1.00 16.99 190 THR B CA 1
ATOM 3029 C C . THR B 1 204 ? 39.499 15.790 34.231 1.00 16.34 190 THR B C 1
ATOM 3030 O O . THR B 1 204 ? 40.527 16.160 34.802 1.00 16.47 190 THR B O 1
ATOM 3034 N N . SER B 1 205 ? 39.332 14.551 33.784 1.00 19.81 191 SER B N 1
ATOM 3035 C CA . SER B 1 205 ? 40.153 13.446 34.274 1.00 18.89 191 SER B CA 1
ATOM 3036 C C . SER B 1 205 ? 41.548 13.320 33.668 1.00 20.86 191 SER B C 1
ATOM 3037 O O . SER B 1 205 ? 42.379 12.575 34.183 1.00 24.52 191 SER B O 1
ATOM 3040 N N . THR B 1 206 ? 41.808 14.032 32.579 1.00 12.54 192 THR B N 1
ATOM 3041 C CA . THR B 1 206 ? 43.107 13.942 31.926 1.00 13.40 192 THR B CA 1
ATOM 3042 C C . THR B 1 206 ? 44.163 14.763 32.653 1.00 15.97 192 THR B C 1
ATOM 3043 O O . THR B 1 206 ? 43.851 15.553 33.542 1.00 16.03 192 THR B O 1
ATOM 3047 N N . GLY B 1 207 ? 45.418 14.566 32.261 1.00 14.66 193 GLY B N 1
ATOM 3048 C CA . GLY B 1 207 ? 46.510 15.376 32.760 1.00 15.51 193 GLY B CA 1
ATOM 3049 C C . GLY B 1 207 ? 46.228 16.860 32.613 1.00 17.52 193 GLY B C 1
ATOM 3050 O O . GLY B 1 207 ? 46.426 17.633 33.549 1.00 16.27 193 GLY B O 1
ATOM 3051 N N . MET B 1 208 ? 45.743 17.269 31.444 1.00 15.07 194 MET B N 1
ATOM 3052 C CA . MET B 1 208 ? 45.436 18.677 31.234 1.00 15.41 194 MET B CA 1
ATOM 3053 C C . MET B 1 208 ? 44.262 19.114 32.107 1.00 15.07 194 MET B C 1
ATOM 3054 O O . MET B 1 208 ? 44.281 20.204 32.674 1.00 16.29 194 MET B O 1
ATOM 3059 N N . GLY B 1 209 ? 43.241 18.264 32.199 1.00 14.30 195 GLY B N 1
ATOM 3060 C CA . GLY B 1 209 ? 42.089 18.555 33.032 1.00 14.01 195 GLY B CA 1
ATOM 3061 C C . GLY B 1 209 ? 42.499 18.809 34.473 1.00 15.72 195 GLY B C 1
ATOM 3062 O O . GLY B 1 209 ? 42.042 19.764 35.103 1.00 19.08 195 GLY B O 1
ATOM 3063 N N . GLN B 1 210 ? 43.378 17.955 34.989 1.00 16.84 196 GLN B N 1
ATOM 3064 C CA . GLN B 1 210 ? 43.842 18.071 36.371 1.00 18.11 196 GLN B CA 1
ATOM 3065 C C . GLN B 1 210 ? 44.727 19.300 36.559 1.00 22.07 196 GLN B C 1
ATOM 3066 O O . GLN B 1 210 ? 44.629 20.006 37.568 1.00 24.13 196 GLN B O 1
ATOM 3072 N N . GLN B 1 211 ? 45.590 19.549 35.577 1.00 19.35 197 GLN B N 1
ATOM 3073 C CA . GLN B 1 211 ? 46.489 20.699 35.592 1.00 20.20 197 GLN B CA 1
ATOM 3074 C C . GLN B 1 211 ? 45.719 21.999 35.774 1.00 27.56 197 GLN B C 1
ATOM 3075 O O . GLN B 1 211 ? 46.129 22.879 36.532 1.00 30.82 197 GLN B O 1
ATOM 3081 N N . LEU B 1 212 ? 44.586 22.101 35.090 1.00 20.75 198 LEU B N 1
ATOM 3082 C CA . LEU B 1 212 ? 43.815 23.335 35.063 1.00 24.38 198 LEU B CA 1
ATOM 3083 C C . LEU B 1 212 ? 42.815 23.469 36.215 1.00 30.01 198 LEU B C 1
ATOM 3084 O O . LEU B 1 212 ? 42.071 24.448 36.285 1.00 28.65 198 LEU B O 1
ATOM 3089 N N . LEU B 1 213 ? 42.788 22.485 37.109 1.00 25.91 199 LEU B N 1
ATOM 3090 C CA . LEU B 1 213 ? 41.957 22.577 38.309 1.00 32.81 199 LEU B CA 1
ATOM 3091 C C . LEU B 1 213 ? 42.513 23.597 39.297 1.00 37.41 199 LEU B C 1
ATOM 3092 O O . LEU B 1 213 ? 41.758 24.362 39.901 1.00 39.90 199 LEU B O 1
ATOM 3097 N N . GLN B 1 222 ? 33.942 25.493 42.542 1.00 44.92 208 GLN B N 1
ATOM 3098 C CA . GLN B 1 222 ? 33.851 25.526 41.086 1.00 40.06 208 GLN B CA 1
ATOM 3099 C C . GLN B 1 222 ? 32.494 25.027 40.593 1.00 37.21 208 GLN B C 1
ATOM 3100 O O . GLN B 1 222 ? 32.379 24.435 39.513 1.00 36.90 208 GLN B O 1
ATOM 3106 N N . ALA B 1 223 ? 31.465 25.274 41.396 1.00 31.51 209 ALA B N 1
ATOM 3107 C CA . ALA B 1 223 ? 30.096 25.128 40.940 1.00 29.18 209 ALA B CA 1
ATOM 3108 C C . ALA B 1 223 ? 29.862 26.151 39.834 1.00 26.00 209 ALA B C 1
ATOM 3109 O O . ALA B 1 223 ? 28.999 25.969 38.984 1.00 23.62 209 ALA B O 1
ATOM 3111 N N . ARG B 1 224 ? 30.639 27.229 39.857 1.00 24.88 210 ARG B N 1
ATOM 3112 C CA . ARG B 1 224 ? 30.541 28.271 38.839 1.00 24.52 210 ARG B CA 1
ATOM 3113 C C . ARG B 1 224 ? 31.014 27.738 37.493 1.00 23.67 210 ARG B C 1
ATOM 3114 O O . ARG B 1 224 ? 30.394 28.001 36.465 1.00 20.50 210 ARG B O 1
ATOM 3122 N N . ARG B 1 225 ? 32.111 26.986 37.505 1.00 21.19 211 ARG B N 1
ATOM 3123 C CA . ARG B 1 225 ? 32.586 26.327 36.290 1.00 21.52 211 ARG B CA 1
ATOM 3124 C C . ARG B 1 225 ? 31.530 25.370 35.737 1.00 18.75 211 ARG B C 1
ATOM 3125 O O . ARG B 1 225 ? 31.223 25.398 34.542 1.00 17.55 211 ARG B O 1
ATOM 3133 N N . LEU B 1 226 ? 30.975 24.535 36.610 1.00 22.15 212 LEU B N 1
ATOM 3134 C CA . LEU B 1 226 ? 29.988 23.536 36.206 1.00 19.34 212 LEU B CA 1
ATOM 3135 C C . LEU B 1 226 ? 28.721 24.190 35.672 1.00 17.68 212 LEU B C 1
ATOM 3136 O O . LEU B 1 226 ? 28.061 23.654 34.784 1.00 15.26 212 LEU B O 1
ATOM 3141 N N . ALA B 1 227 ? 28.392 25.360 36.215 1.00 16.48 213 ALA B N 1
ATOM 3142 C CA . ALA B 1 227 ? 27.223 26.118 35.790 1.00 17.60 213 ALA B CA 1
ATOM 3143 C C . ALA B 1 227 ? 27.270 26.525 34.315 1.00 13.51 213 ALA B C 1
ATOM 3144 O O . ALA B 1 227 ? 26.233 26.816 33.720 1.00 16.71 213 ALA B O 1
ATOM 3146 N N . LYS B 1 228 ? 28.468 26.529 33.737 1.00 12.97 214 LYS B N 1
ATOM 3147 C CA . LYS B 1 228 ? 28.651 26.896 32.332 1.00 12.84 214 LYS B CA 1
ATOM 3148 C C . LYS B 1 228 ? 28.164 25.790 31.399 1.00 9.92 214 LYS B C 1
ATOM 3149 O O . LYS B 1 228 ? 28.051 26.009 30.189 1.00 11.46 214 LYS B O 1
ATOM 3155 N N . TYR B 1 229 ? 27.876 24.619 31.966 1.00 9.83 215 TYR B N 1
ATOM 3156 C CA . TYR B 1 229 ? 27.530 23.411 31.202 1.00 8.70 215 TYR B CA 1
ATOM 3157 C C . TYR B 1 229 ? 26.083 23.006 31.431 1.00 11.25 215 TYR B C 1
ATOM 3158 O O . TYR B 1 229 ? 25.752 22.453 32.477 1.00 11.57 215 TYR B O 1
ATOM 3167 N N . PRO B 1 230 ? 25.212 23.297 30.453 1.00 9.17 216 PRO B N 1
ATOM 3168 C CA . PRO B 1 230 ? 23.793 22.945 30.573 1.00 9.05 216 PRO B CA 1
ATOM 3169 C C . PRO B 1 230 ? 23.571 21.482 30.930 1.00 11.26 216 PRO B C 1
ATOM 3170 O O . PRO B 1 230 ? 22.662 21.179 31.707 1.00 12.27 216 PRO B O 1
ATOM 3174 N N . ILE B 1 231 ? 24.394 20.589 30.392 1.00 9.93 217 ILE B N 1
ATOM 3175 C CA . ILE B 1 231 ? 24.183 19.160 30.616 1.00 9.62 217 ILE B CA 1
ATOM 3176 C C . ILE B 1 231 ? 24.414 18.753 32.074 1.00 12.27 217 ILE B C 1
ATOM 3177 O O . ILE B 1 231 ? 23.974 17.679 32.496 1.00 11.66 217 ILE B O 1
ATOM 3182 N N . GLY B 1 232 ? 25.101 19.606 32.834 1.00 10.58 218 GLY B N 1
ATOM 3183 C CA . GLY B 1 232 ? 25.244 19.417 34.271 1.00 12.53 218 GLY B CA 1
ATOM 3184 C C . GLY B 1 232 ? 26.392 18.518 34.695 1.00 14.40 218 GLY B C 1
ATOM 3185 O O . GLY B 1 232 ? 26.438 18.038 35.838 1.00 14.67 218 GLY B O 1
ATOM 3186 N N . ARG B 1 233 ? 27.305 18.271 33.763 1.00 10.20 219 ARG B N 1
ATOM 3187 C CA . ARG B 1 233 ? 28.531 17.533 34.031 1.00 9.40 219 ARG B CA 1
ATOM 3188 C C . ARG B 1 233 ? 29.586 17.969 33.030 1.00 10.42 219 ARG B C 1
ATOM 3189 O O . ARG B 1 233 ? 29.263 18.569 32.005 1.00 9.82 219 ARG B O 1
ATOM 3197 N N . PHE B 1 234 ? 30.847 17.672 33.337 1.00 11.35 220 PHE B N 1
ATOM 3198 C CA . PHE B 1 234 ? 31.923 17.859 32.370 1.00 10.79 220 PHE B CA 1
ATOM 3199 C C . PHE B 1 234 ? 32.051 16.616 31.493 1.00 9.63 220 PHE B C 1
ATOM 3200 O O . PHE B 1 234 ? 31.372 15.614 31.728 1.00 8.95 220 PHE B O 1
ATOM 3208 N N . GLY B 1 235 ? 32.919 16.679 30.490 1.00 7.90 221 GLY B N 1
ATOM 3209 C CA . GLY B 1 235 ? 33.037 15.599 29.526 1.00 9.88 221 GLY B CA 1
ATOM 3210 C C . GLY B 1 235 ? 34.022 14.531 29.971 1.00 11.12 221 GLY B C 1
ATOM 3211 O O . GLY B 1 235 ? 34.811 14.755 30.884 1.00 10.63 221 GLY B O 1
ATOM 3212 N N . THR B 1 236 ? 33.958 13.364 29.339 1.00 9.32 222 THR B N 1
ATOM 3213 C CA . THR B 1 236 ? 34.943 12.316 29.568 1.00 8.46 222 THR B CA 1
ATOM 3214 C C . THR B 1 236 ? 35.786 12.191 28.306 1.00 10.63 222 THR B C 1
ATOM 3215 O O . THR B 1 236 ? 35.364 12.633 27.231 1.00 10.62 222 THR B O 1
ATOM 3219 N N . PRO B 1 237 ? 36.980 11.595 28.420 1.00 9.89 223 PRO B N 1
ATOM 3220 C CA . PRO B 1 237 ? 37.757 11.381 27.195 1.00 9.28 223 PRO B CA 1
ATOM 3221 C C . PRO B 1 237 ? 36.981 10.539 26.180 1.00 9.65 223 PRO B C 1
ATOM 3222 O O . PRO B 1 237 ? 37.126 10.750 24.972 1.00 8.48 223 PRO B O 1
ATOM 3226 N N . GLU B 1 238 ? 36.153 9.617 26.671 1.00 9.39 224 GLU B N 1
ATOM 3227 C CA . GLU B 1 238 ? 35.352 8.745 25.816 1.00 9.86 224 GLU B CA 1
ATOM 3228 C C . GLU B 1 238 ? 34.288 9.510 25.036 1.00 10.31 224 GLU B C 1
ATOM 3229 O O . GLU B 1 238 ? 34.043 9.208 23.865 1.00 10.72 224 GLU B O 1
ATOM 3235 N N . ASP B 1 239 ? 33.684 10.513 25.673 1.00 7.98 225 ASP B N 1
ATOM 3236 C CA . ASP B 1 239 ? 32.722 11.392 25.002 1.00 7.90 225 ASP B CA 1
ATOM 3237 C C . ASP B 1 239 ? 33.360 12.016 23.770 1.00 8.35 225 ASP B C 1
ATOM 3238 O O . ASP B 1 239 ? 32.765 12.046 22.690 1.00 11.67 225 ASP B O 1
ATOM 3243 N N . ILE B 1 240 ? 34.567 12.546 23.946 1.00 9.78 226 ILE B N 1
ATOM 3244 C CA . ILE B 1 240 ? 35.236 13.255 22.870 1.00 8.40 226 ILE B CA 1
ATOM 3245 C C . ILE B 1 240 ? 35.688 12.277 21.800 1.00 7.49 226 ILE B C 1
ATOM 3246 O O . ILE B 1 240 ? 35.537 12.540 20.609 1.00 8.47 226 ILE B O 1
ATOM 3251 N N . ALA B 1 241 ? 36.229 11.138 22.229 1.00 6.56 227 ALA B N 1
ATOM 3252 C CA . ALA B 1 241 ? 36.665 10.108 21.298 1.00 7.40 227 ALA B CA 1
ATOM 3253 C C . ALA B 1 241 ? 35.574 9.696 20.305 1.00 8.71 227 ALA B C 1
ATOM 3254 O O . ALA B 1 241 ? 35.861 9.495 19.130 1.00 8.54 227 ALA B O 1
ATOM 3256 N N . GLU B 1 242 ? 34.329 9.579 20.765 1.00 9.23 228 GLU B N 1
ATOM 3257 C CA . GLU B 1 242 ? 33.269 9.121 19.872 1.00 8.77 228 GLU B CA 1
ATOM 3258 C C . GLU B 1 242 ? 33.041 10.123 18.754 1.00 7.23 228 GLU B C 1
ATOM 3259 O O . GLU B 1 242 ? 32.820 9.736 17.603 1.00 7.27 228 GLU B O 1
ATOM 3265 N N . ALA B 1 243 ? 33.105 11.414 19.084 1.00 6.44 229 ALA B N 1
ATOM 3266 C CA . ALA B 1 243 ? 32.936 12.428 18.052 1.00 8.12 229 ALA B CA 1
ATOM 3267 C C . ALA B 1 243 ? 34.079 12.370 17.049 1.00 8.30 229 ALA B C 1
ATOM 3268 O O . ALA B 1 243 ? 33.862 12.516 15.843 1.00 7.75 229 ALA B O 1
ATOM 3270 N N . VAL B 1 244 ? 35.299 12.155 17.537 1.00 8.78 230 VAL B N 1
ATOM 3271 C CA . VAL B 1 244 ? 36.436 12.065 16.630 1.00 8.80 230 VAL B CA 1
ATOM 3272 C C . VAL B 1 244 ? 36.296 10.849 15.711 1.00 7.39 230 VAL B C 1
ATOM 3273 O O . VAL B 1 244 ? 36.549 10.947 14.505 1.00 8.22 230 VAL B O 1
ATOM 3277 N N . ILE B 1 245 ? 35.857 9.722 16.270 1.00 7.33 231 ILE B N 1
ATOM 3278 C CA . ILE B 1 245 ? 35.679 8.506 15.469 1.00 7.69 231 ILE B CA 1
ATOM 3279 C C . ILE B 1 245 ? 34.621 8.732 14.383 1.00 6.93 231 ILE B C 1
ATOM 3280 O O . ILE B 1 245 ? 34.800 8.308 13.235 1.00 7.45 231 ILE B O 1
ATOM 3285 N N . PHE B 1 246 ? 33.533 9.427 14.721 1.00 7.01 232 PHE B N 1
ATOM 3286 C CA . PHE B 1 246 ? 32.551 9.732 13.691 1.00 8.10 232 PHE B CA 1
ATOM 3287 C C . PHE B 1 246 ? 33.176 10.561 12.562 1.00 7.43 232 PHE B C 1
ATOM 3288 O O . PHE B 1 246 ? 33.039 10.228 11.383 1.00 8.25 232 PHE B O 1
ATOM 3296 N N . LEU B 1 247 ? 33.886 11.625 12.927 1.00 6.53 233 LEU B N 1
ATOM 3297 C CA . LEU B 1 247 ? 34.498 12.488 11.926 1.00 8.14 233 LEU B CA 1
ATOM 3298 C C . LEU B 1 247 ? 35.522 11.764 11.057 1.00 9.64 233 LEU B C 1
ATOM 3299 O O . LEU B 1 247 ? 35.670 12.067 9.863 1.00 9.19 233 LEU B O 1
ATOM 3304 N N . LEU B 1 248 ? 36.229 10.807 11.648 1.00 8.06 234 LEU B N 1
ATOM 3305 C CA . LEU B 1 248 ? 37.211 10.023 10.904 1.00 8.91 234 LEU B CA 1
ATOM 3306 C C . LEU B 1 248 ? 36.564 9.061 9.916 1.00 11.58 234 LEU B C 1
ATOM 3307 O O . LEU B 1 248 ? 37.179 8.674 8.923 1.00 13.02 234 LEU B O 1
ATOM 3312 N N . SER B 1 249 ? 35.322 8.679 10.192 1.00 10.82 235 SER B N 1
ATOM 3313 C CA . SER B 1 249 ? 34.681 7.590 9.462 1.00 9.26 235 SER B CA 1
ATOM 3314 C C . SER B 1 249 ? 34.127 8.038 8.118 1.00 8.22 235 SER B C 1
ATOM 3315 O O . SER B 1 249 ? 33.819 9.222 7.924 1.00 9.02 235 SER B O 1
ATOM 3318 N N . ASP B 1 250 ? 33.980 7.084 7.200 1.00 9.69 236 ASP B N 1
ATOM 3319 C CA . ASP B 1 250 ? 33.408 7.399 5.892 1.00 9.57 236 ASP B CA 1
ATOM 3320 C C . ASP B 1 250 ? 31.904 7.680 5.952 1.00 9.04 236 ASP B C 1
ATOM 3321 O O . ASP B 1 250 ? 31.316 8.130 4.972 1.00 11.65 236 ASP B O 1
ATOM 3326 N N . GLN B 1 251 ? 31.292 7.438 7.111 1.00 8.76 237 GLN B N 1
ATOM 3327 C CA . GLN B 1 251 ? 29.902 7.838 7.312 1.00 7.98 237 GLN B CA 1
ATOM 3328 C C . GLN B 1 251 ? 29.795 9.352 7.378 1.00 10.01 237 GLN B C 1
ATOM 3329 O O . GLN B 1 251 ? 28.726 9.911 7.152 1.00 12.40 237 GLN B O 1
ATOM 3335 N N . ALA B 1 252 ? 30.919 10.008 7.651 1.00 8.18 238 ALA B N 1
ATOM 3336 C CA . ALA B 1 252 ? 30.976 11.472 7.695 1.00 8.04 238 ALA B CA 1
ATOM 3337 C C . ALA B 1 252 ? 31.519 12.068 6.385 1.00 8.55 238 ALA B C 1
ATOM 3338 O O . ALA B 1 252 ? 32.156 13.126 6.377 1.00 8.95 238 ALA B O 1
ATOM 3340 N N . ALA B 1 253 ? 31.241 11.382 5.278 1.00 8.95 239 ALA B N 1
ATOM 3341 C CA . ALA B 1 253 ? 31.772 11.744 3.966 1.00 9.06 239 ALA B CA 1
ATOM 3342 C C . ALA B 1 253 ? 31.471 13.168 3.495 1.00 9.30 239 ALA B C 1
ATOM 3343 O O . ALA B 1 253 ? 32.227 13.712 2.693 1.00 10.09 239 ALA B O 1
ATOM 3345 N N . PHE B 1 254 ? 30.376 13.759 3.976 1.00 7.53 240 PHE B N 1
ATOM 3346 C CA . PHE B 1 254 ? 29.982 15.117 3.569 1.00 7.59 240 PHE B CA 1
ATOM 3347 C C . PHE B 1 254 ? 30.348 16.136 4.651 1.00 8.65 240 PHE B C 1
ATOM 3348 O O . PHE B 1 254 ? 30.037 17.326 4.530 1.00 9.50 240 PHE B O 1
ATOM 3356 N N . VAL B 1 255 ? 31.021 15.682 5.707 1.00 7.48 241 VAL B N 1
ATOM 3357 C CA . VAL B 1 255 ? 31.363 16.585 6.805 1.00 6.99 241 VAL B CA 1
ATOM 3358 C C . VAL B 1 255 ? 32.791 17.081 6.650 1.00 7.98 241 VAL B C 1
ATOM 3359 O O . VAL B 1 255 ? 33.741 16.305 6.756 1.00 8.29 241 VAL B O 1
ATOM 3363 N N . THR B 1 256 ? 32.938 18.374 6.388 1.00 6.56 242 THR B N 1
ATOM 3364 C CA . THR B 1 256 ? 34.261 18.963 6.234 1.00 6.07 242 THR B CA 1
ATOM 3365 C C . THR B 1 256 ? 34.173 20.457 6.523 1.00 5.94 242 THR B C 1
ATOM 3366 O O . THR B 1 256 ? 33.170 21.113 6.200 1.00 7.24 242 THR B O 1
ATOM 3370 N N . GLY B 1 257 ? 35.216 20.988 7.157 1.00 6.52 243 GLY B N 1
ATOM 3371 C CA . GLY B 1 257 ? 35.240 22.388 7.553 1.00 5.18 243 GLY B CA 1
ATOM 3372 C C . GLY B 1 257 ? 34.486 22.695 8.838 1.00 6.12 243 GLY B C 1
ATOM 3373 O O . GLY B 1 257 ? 34.422 23.856 9.266 1.00 8.12 243 GLY B O 1
ATOM 3374 N N . ALA B 1 258 ? 33.906 21.669 9.452 1.00 6.09 244 ALA B N 1
ATOM 3375 C CA . ALA B 1 258 ? 33.034 21.863 10.605 1.00 8.32 244 ALA B CA 1
ATOM 3376 C C . ALA B 1 258 ? 33.819 22.103 11.886 1.00 8.17 244 ALA B C 1
ATOM 3377 O O . ALA B 1 258 ? 34.861 21.490 12.103 1.00 9.79 244 ALA B O 1
ATOM 3379 N N . ALA B 1 259 ? 33.300 22.989 12.733 1.00 7.61 245 ALA B N 1
ATOM 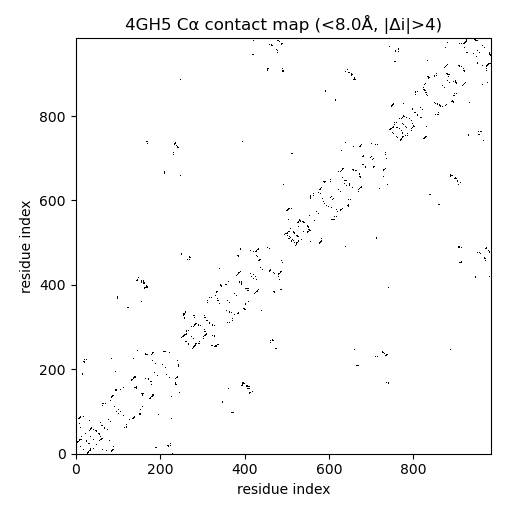3380 C CA . ALA B 1 259 ? 33.806 23.152 14.092 1.00 7.16 245 ALA B CA 1
ATOM 3381 C C . ALA B 1 259 ? 32.753 22.518 14.981 1.00 6.63 245 ALA B C 1
ATOM 3382 O O . ALA B 1 259 ? 31.750 23.156 15.322 1.00 11.06 245 ALA B O 1
ATOM 3384 N N . PHE B 1 260 ? 32.947 21.234 15.293 1.00 6.19 246 PHE B N 1
ATOM 3385 C CA . PHE B 1 260 ? 31.918 20.430 15.954 1.00 6.92 246 PHE B CA 1
ATOM 3386 C C . PHE B 1 260 ? 32.009 20.556 17.472 1.00 7.98 246 PHE B C 1
ATOM 3387 O O . PHE B 1 260 ? 32.930 20.024 18.095 1.00 8.94 246 PHE B O 1
ATOM 3395 N N . ALA B 1 261 ? 31.032 21.244 18.061 1.00 8.06 247 ALA B N 1
ATOM 3396 C CA . ALA B 1 261 ? 31.003 21.449 19.512 1.00 9.33 247 ALA B CA 1
ATOM 3397 C C . ALA B 1 261 ? 30.541 20.173 20.220 1.00 7.95 247 ALA B C 1
ATOM 3398 O O . ALA B 1 261 ? 29.429 19.681 19.986 1.00 8.09 247 ALA B O 1
ATOM 3400 N N . VAL B 1 262 ? 31.426 19.638 21.062 1.00 7.55 248 VAL B N 1
ATOM 3401 C CA . VAL B 1 262 ? 31.167 18.457 21.878 1.00 7.51 248 VAL B CA 1
ATOM 3402 C C . VAL B 1 262 ? 31.420 18.906 23.307 1.00 7.82 248 VAL B C 1
ATOM 3403 O O . VAL B 1 262 ? 32.495 18.696 23.861 1.00 7.45 248 VAL B O 1
ATOM 3407 N N . ASP B 1 263 ? 30.425 19.563 23.890 1.00 6.84 249 ASP B N 1
ATOM 3408 C CA . ASP B 1 263 ? 30.696 20.481 24.992 1.00 7.03 249 ASP B CA 1
ATOM 3409 C C . ASP B 1 263 ? 29.586 20.620 26.024 1.00 7.52 249 ASP B C 1
ATOM 3410 O O . ASP B 1 263 ? 29.555 21.595 26.789 1.00 8.36 249 ASP B O 1
ATOM 3415 N N . GLY B 1 264 ? 28.667 19.663 26.027 1.00 7.04 250 GLY B N 1
ATOM 3416 C CA . GLY B 1 264 ? 27.603 19.664 27.016 1.00 8.29 250 GLY B CA 1
ATOM 3417 C C . GLY B 1 264 ? 26.711 20.893 26.991 1.00 9.22 250 GLY B C 1
ATOM 3418 O O . GLY B 1 264 ? 26.027 21.185 27.974 1.00 8.61 250 GLY B O 1
ATOM 3419 N N . GLY B 1 265 ? 26.715 21.608 25.868 1.00 6.88 251 GLY B N 1
ATOM 3420 C CA . GLY B 1 265 ? 25.891 22.791 25.718 1.00 6.77 251 GLY B CA 1
ATOM 3421 C C . GLY B 1 265 ? 26.588 24.100 26.038 1.00 8.62 251 GLY B C 1
ATOM 3422 O O . GLY B 1 265 ? 25.974 25.148 25.945 1.00 9.37 251 GLY B O 1
ATOM 3423 N N . MET B 1 266 ? 27.870 24.044 26.395 1.00 7.49 252 MET B N 1
ATOM 3424 C CA . MET B 1 266 ? 28.583 25.243 26.827 1.00 8.78 252 MET B CA 1
ATOM 3425 C C . MET B 1 266 ? 28.455 26.423 25.851 1.00 8.41 252 MET B C 1
ATOM 3426 O O . MET B 1 266 ? 28.081 27.535 26.249 1.00 8.00 252 MET B O 1
ATOM 3431 N N . THR B 1 267 ? 28.749 26.188 24.575 1.00 7.27 253 THR B N 1
ATOM 3432 C CA . THR B 1 267 ? 28.751 27.283 23.613 1.00 8.48 253 THR B CA 1
ATOM 3433 C C . THR B 1 267 ? 27.351 27.617 23.101 1.00 8.54 253 THR B C 1
ATOM 3434 O O . THR B 1 267 ? 27.188 28.556 22.332 1.00 10.03 253 THR B O 1
ATOM 3438 N N . ALA B 1 268 ? 26.349 26.859 23.547 1.00 7.61 254 ALA B N 1
ATOM 3439 C CA . ALA B 1 268 ? 24.958 27.144 23.196 1.00 8.01 254 ALA B CA 1
ATOM 3440 C C . ALA B 1 268 ? 24.322 28.230 24.067 1.00 10.18 254 ALA B C 1
ATOM 3441 O O . ALA B 1 268 ? 23.263 28.747 23.724 1.00 9.96 254 ALA B O 1
ATOM 3443 N N . ILE B 1 269 ? 24.956 28.571 25.190 1.00 8.40 255 ILE B N 1
ATOM 3444 C CA . ILE B 1 269 ? 24.402 29.571 26.099 1.00 9.18 255 ILE B CA 1
ATOM 3445 C C . ILE B 1 269 ? 25.371 30.728 26.366 1.00 11.84 255 ILE B C 1
ATOM 3446 O O . ILE B 1 269 ? 26.538 30.690 25.978 1.00 11.52 255 ILE B O 1
ATOM 3452 N N . ASN C 1 17 ? 26.280 65.943 12.672 1.00 18.78 3 ASN C N 1
ATOM 3453 C CA . ASN C 1 17 ? 25.551 65.849 11.415 1.00 17.93 3 ASN C CA 1
ATOM 3454 C C . ASN C 1 17 ? 25.793 64.532 10.692 1.00 14.57 3 ASN C C 1
ATOM 3455 O O . ASN C 1 17 ? 25.795 64.476 9.461 1.00 16.84 3 ASN C O 1
ATOM 3460 N N . ARG C 1 18 ? 25.998 63.458 11.445 1.00 11.22 4 ARG C N 1
ATOM 3461 C CA . ARG C 1 18 ? 26.249 62.165 10.817 1.00 10.04 4 ARG C CA 1
ATOM 3462 C C . ARG C 1 18 ? 25.071 61.601 10.025 1.00 10.33 4 ARG C C 1
ATOM 3463 O O . ARG C 1 18 ? 25.259 60.718 9.188 1.00 12.27 4 ARG C O 1
ATOM 3471 N N . LEU C 1 19 ? 23.870 62.113 10.280 1.00 10.09 5 LEU C N 1
ATOM 3472 C CA . LEU C 1 19 ? 22.685 61.654 9.559 1.00 10.33 5 LEU C CA 1
ATOM 3473 C C . LEU C 1 19 ? 21.976 62.823 8.892 1.00 12.73 5 LEU C C 1
ATOM 3474 O O . LEU C 1 19 ? 20.750 62.825 8.738 1.00 12.57 5 LEU C O 1
ATOM 3479 N N . LYS C 1 20 ? 22.757 63.828 8.511 1.00 12.80 6 LYS C N 1
ATOM 3480 C CA . LYS C 1 20 ? 22.228 64.973 7.793 1.00 17.48 6 LYS C CA 1
ATOM 3481 C C . LYS C 1 20 ? 21.522 64.486 6.535 1.00 16.33 6 LYS C C 1
ATOM 3482 O O . LYS C 1 20 ? 22.035 63.620 5.829 1.00 16.25 6 LYS C O 1
ATOM 3488 N N . ASN C 1 21 ? 20.337 65.026 6.282 1.00 16.90 7 ASN C N 1
ATOM 3489 C CA . ASN C 1 21 ? 19.528 64.639 5.121 1.00 19.16 7 ASN C CA 1
ATOM 3490 C C . ASN C 1 21 ? 19.019 63.197 5.128 1.00 16.93 7 ASN C C 1
ATOM 3491 O O . ASN C 1 21 ? 18.553 62.699 4.104 1.00 19.47 7 ASN C O 1
ATOM 3496 N N . GLU C 1 22 ? 19.089 62.523 6.269 1.00 12.68 8 GLU C N 1
ATOM 3497 C CA . GLU C 1 22 ? 18.519 61.181 6.352 1.00 13.50 8 GLU C CA 1
ATOM 3498 C C . GLU C 1 22 ? 17.084 61.271 6.858 1.00 10.62 8 GLU C C 1
ATOM 3499 O O . GLU C 1 22 ? 16.741 62.166 7.621 1.00 11.67 8 GLU C O 1
ATOM 3505 N N . VAL C 1 23 ? 16.251 60.333 6.426 1.00 9.79 9 VAL C N 1
ATOM 3506 C CA . VAL C 1 23 ? 14.865 60.260 6.897 1.00 8.91 9 VAL C CA 1
ATOM 3507 C C . VAL C 1 23 ? 14.662 58.839 7.411 1.00 9.95 9 VAL C C 1
ATOM 3508 O O . VAL C 1 23 ? 14.696 57.890 6.635 1.00 9.81 9 VAL C O 1
ATOM 3512 N N . ILE C 1 24 ? 14.470 58.705 8.722 1.00 9.83 10 ILE C N 1
ATOM 3513 C CA . ILE C 1 24 ? 14.529 57.400 9.377 1.00 8.83 10 ILE C CA 1
ATOM 3514 C C . ILE C 1 24 ? 13.194 57.060 10.020 1.00 10.91 10 ILE C C 1
ATOM 3515 O O . ILE C 1 24 ? 12.708 57.817 10.851 1.00 11.19 10 ILE C O 1
ATOM 3520 N N . ALA C 1 25 ? 12.605 55.933 9.634 1.00 10.71 11 ALA C N 1
ATOM 3521 C CA . ALA C 1 25 ? 11.405 55.433 10.304 1.00 9.18 11 ALA C CA 1
ATOM 3522 C C . ALA C 1 25 ? 11.831 54.422 11.351 1.00 10.10 11 ALA C C 1
ATOM 3523 O O . ALA C 1 25 ? 12.683 53.574 11.082 1.00 9.53 11 ALA C O 1
ATOM 3525 N N . ILE C 1 26 ? 11.255 54.527 12.545 1.00 9.09 12 ILE C N 1
ATOM 3526 C CA . ILE C 1 26 ? 11.598 53.640 13.649 1.00 8.59 12 ILE C CA 1
ATOM 3527 C C . ILE C 1 26 ? 10.334 52.982 14.185 1.00 10.52 12 ILE C C 1
ATOM 3528 O O . ILE C 1 26 ? 9.488 53.658 14.776 1.00 9.40 12 ILE C O 1
ATOM 3533 N N . THR C 1 27 ? 10.186 51.676 13.964 1.00 8.08 13 THR C N 1
ATOM 3534 C CA . THR C 1 27 ? 9.042 50.961 14.527 1.00 7.58 13 THR C CA 1
ATOM 3535 C C . THR C 1 27 ? 9.258 50.757 16.022 1.00 7.97 13 THR C C 1
ATOM 3536 O O . THR C 1 27 ? 10.391 50.663 16.486 1.00 8.11 13 THR C O 1
ATOM 3540 N N . GLY C 1 28 ? 8.178 50.727 16.788 1.00 8.66 14 GLY C N 1
ATOM 3541 C CA . GLY C 1 28 ? 8.312 50.715 18.235 1.00 9.27 14 GLY C CA 1
ATOM 3542 C C . GLY C 1 28 ? 8.973 51.974 18.772 1.00 9.35 14 GLY C C 1
ATOM 3543 O O . GLY C 1 28 ? 9.551 51.963 19.856 1.00 9.90 14 GLY C O 1
ATOM 3544 N N . GLY C 1 29 ? 8.875 53.068 18.019 1.00 10.42 15 GLY C N 1
ATOM 3545 C CA . GLY C 1 29 ? 9.614 54.278 18.349 1.00 10.89 15 GLY C CA 1
ATOM 3546 C C . GLY C 1 29 ? 9.077 55.110 19.500 1.00 11.23 15 GLY C C 1
ATOM 3547 O O . GLY C 1 29 ? 9.714 56.076 19.910 1.00 10.81 15 GLY C O 1
ATOM 3548 N N . GLY C 1 30 ? 7.914 54.740 20.024 1.00 10.21 16 GLY C N 1
ATOM 3549 C CA . GLY C 1 30 ? 7.287 55.518 21.082 1.00 10.01 16 GLY C CA 1
ATOM 3550 C C . GLY C 1 30 ? 7.971 55.485 22.439 1.00 10.31 16 GLY C C 1
ATOM 3551 O O . GLY C 1 30 ? 7.803 56.405 23.243 1.00 11.83 16 GLY C O 1
ATOM 3552 N N . ALA C 1 31 ? 8.754 54.436 22.695 1.00 11.61 17 ALA C N 1
ATOM 3553 C CA . ALA C 1 31 ? 9.365 54.251 24.003 1.00 9.66 17 ALA C CA 1
ATOM 3554 C C . ALA C 1 31 ? 10.637 53.415 23.926 1.00 8.84 17 ALA C C 1
ATOM 3555 O O . ALA C 1 31 ? 10.965 52.853 22.871 1.00 10.50 17 ALA C O 1
ATOM 3557 N N . GLY C 1 32 ? 11.339 53.346 25.052 1.00 10.93 18 GLY C N 1
ATOM 3558 C CA . GLY C 1 32 ? 12.469 52.443 25.210 1.00 12.15 18 GLY C CA 1
ATOM 3559 C C . GLY C 1 32 ? 13.612 52.673 24.237 1.00 11.31 18 GLY C C 1
ATOM 3560 O O . GLY C 1 32 ? 13.992 53.806 23.960 1.00 9.96 18 GLY C O 1
ATOM 3561 N N . ILE C 1 33 ? 14.168 51.588 23.708 1.00 9.35 19 ILE C N 1
ATOM 3562 C CA . ILE C 1 33 ? 15.308 51.711 22.795 1.00 8.45 19 ILE C CA 1
ATOM 3563 C C . ILE C 1 33 ? 14.942 52.478 21.517 1.00 9.59 19 ILE C C 1
ATOM 3564 O O . ILE C 1 33 ? 15.724 53.287 21.024 1.00 9.67 19 ILE C O 1
ATOM 3569 N N . GLY C 1 34 ? 13.737 52.249 21.006 1.00 10.17 20 GLY C N 1
ATOM 3570 C CA . GLY C 1 34 ? 13.279 52.952 19.819 1.00 8.92 20 GLY C CA 1
ATOM 3571 C C . GLY C 1 34 ? 13.286 54.455 20.016 1.00 8.95 20 GLY C C 1
ATOM 3572 O O . GLY C 1 34 ? 13.701 55.205 19.127 1.00 8.49 20 GLY C O 1
ATOM 3573 N N . LEU C 1 35 ? 12.831 54.892 21.187 1.00 9.27 21 LEU C N 1
ATOM 3574 C CA . LEU C 1 35 ? 12.820 56.314 21.507 1.00 8.08 21 LEU C CA 1
ATOM 3575 C C . LEU C 1 35 ? 14.242 56.858 21.612 1.00 10.70 21 LEU C C 1
ATOM 3576 O O . LEU C 1 35 ? 14.531 57.977 21.160 1.00 9.39 21 LEU C O 1
ATOM 3581 N N . ALA C 1 36 ? 15.127 56.074 22.219 1.00 8.45 22 ALA C N 1
ATOM 3582 C CA . ALA C 1 36 ? 16.531 56.465 22.336 1.00 7.86 22 ALA C CA 1
ATOM 3583 C C . ALA C 1 36 ? 17.172 56.592 20.953 1.00 11.32 22 ALA C C 1
ATOM 3584 O O . ALA C 1 36 ? 17.947 57.512 20.707 1.00 9.35 22 ALA C O 1
ATOM 3586 N N . ILE C 1 37 ? 16.840 55.673 20.052 1.00 9.51 23 ILE C N 1
ATOM 3587 C CA . ILE C 1 37 ? 17.326 55.763 18.677 1.00 7.85 23 ILE C CA 1
ATOM 3588 C C . ILE C 1 37 ? 16.847 57.066 18.032 1.00 9.40 23 ILE C C 1
ATOM 3589 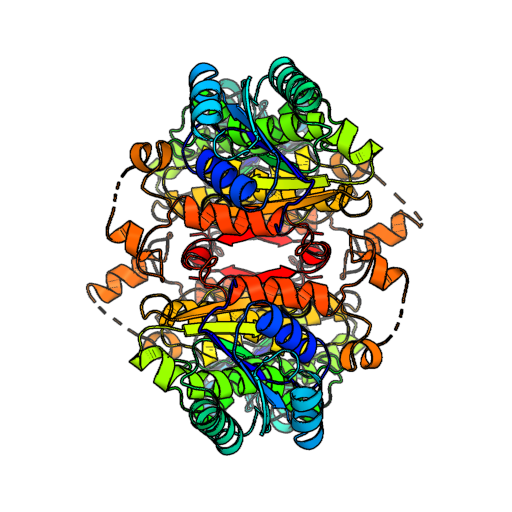O O . ILE C 1 37 ? 17.629 57.779 17.389 1.00 10.22 23 ILE C O 1
ATOM 3594 N N . ALA C 1 38 ? 15.568 57.391 18.228 1.00 10.29 24 ALA C N 1
ATOM 3595 C CA . ALA C 1 38 ? 15.017 58.637 17.694 1.00 11.69 24 ALA C CA 1
ATOM 3596 C C . ALA C 1 38 ? 15.771 59.867 18.189 1.00 10.93 24 ALA C C 1
ATOM 3597 O O . ALA C 1 38 ? 16.107 60.745 17.399 1.00 11.64 24 ALA C O 1
ATOM 3599 N N . SER C 1 39 ? 16.017 59.923 19.495 1.00 10.46 25 SER C N 1
ATOM 3600 C CA . SER C 1 39 ? 16.739 61.033 20.094 1.00 10.96 25 SER C CA 1
ATOM 3601 C C . SER C 1 39 ? 18.131 61.190 19.486 1.00 9.78 25 SER C C 1
ATOM 3602 O O . SER C 1 39 ? 18.525 62.295 19.112 1.00 10.91 25 SER C O 1
ATOM 3605 N N . ALA C 1 40 ? 18.872 60.087 19.384 1.00 9.87 26 ALA C N 1
ATOM 3606 C CA . ALA C 1 40 ? 20.216 60.143 18.813 1.00 10.36 26 ALA C CA 1
ATOM 3607 C C . ALA C 1 40 ? 20.196 60.492 17.325 1.00 10.02 26 ALA C C 1
ATOM 3608 O O . ALA C 1 40 ? 21.074 61.205 16.845 1.00 9.18 26 ALA C O 1
ATOM 3610 N N . ALA C 1 41 ? 19.193 60.010 16.597 1.00 9.40 27 ALA C N 1
ATOM 3611 C CA . ALA C 1 41 ? 19.112 60.288 15.163 1.00 8.70 27 ALA C CA 1
ATOM 3612 C C . ALA C 1 41 ? 18.850 61.771 14.912 1.00 11.81 27 ALA C C 1
ATOM 3613 O O . ALA C 1 41 ? 19.416 62.364 13.995 1.00 10.02 27 ALA C O 1
ATOM 3615 N N . LEU C 1 42 ? 17.977 62.361 15.722 1.00 10.97 28 LEU C N 1
ATOM 3616 C CA . LEU C 1 42 ? 17.726 63.798 15.630 1.00 10.09 28 LEU C CA 1
ATOM 3617 C C . LEU C 1 42 ? 18.975 64.608 15.991 1.00 11.02 28 LEU C C 1
ATOM 3618 O O . LEU C 1 42 ? 19.265 65.628 15.366 1.00 11.88 28 LEU C O 1
ATOM 3623 N N . ARG C 1 43 ? 19.713 64.143 16.994 1.00 10.05 29 ARG C N 1
ATOM 3624 C CA . ARG C 1 43 ? 20.970 64.783 17.378 1.00 10.41 29 ARG C CA 1
ATOM 3625 C C . ARG C 1 43 ? 21.909 64.879 16.168 1.00 12.52 29 ARG C C 1
ATOM 3626 O O . ARG C 1 43 ? 22.650 65.864 16.007 1.00 12.33 29 ARG C O 1
ATOM 3634 N N . GLU C 1 44 ? 21.869 63.853 15.319 1.00 11.20 30 GLU C N 1
ATOM 3635 C CA . GLU C 1 44 ? 22.744 63.763 14.155 1.00 11.21 30 GLU C CA 1
ATOM 3636 C C . GLU C 1 44 ? 22.122 64.336 12.887 1.00 12.89 30 GLU C C 1
ATOM 3637 O O . GLU C 1 44 ? 22.655 64.144 11.791 1.00 10.71 30 GLU C O 1
ATOM 3643 N N . GLY C 1 45 ? 20.985 65.013 13.034 1.00 10.53 31 GLY C N 1
ATOM 3644 C CA . GLY C 1 45 ? 20.413 65.784 11.944 1.00 13.15 31 GLY C CA 1
ATOM 3645 C C . GLY C 1 45 ? 19.366 65.110 11.076 1.00 11.92 31 GLY C C 1
ATOM 3646 O O . GLY C 1 45 ? 18.959 65.664 10.056 1.00 14.36 31 GLY C O 1
ATOM 3647 N N . ALA C 1 46 ? 18.943 63.910 11.459 1.00 10.73 32 ALA C N 1
ATOM 3648 C CA . ALA C 1 46 ? 17.920 63.196 10.709 1.00 9.51 32 ALA C CA 1
ATOM 3649 C C . ALA C 1 46 ? 16.531 63.741 10.999 1.00 11.89 32 ALA C C 1
ATOM 3650 O O . ALA C 1 46 ? 16.300 64.376 12.027 1.00 12.19 32 ALA C O 1
ATOM 3652 N N . LYS C 1 47 ? 15.609 63.462 10.085 1.00 10.84 33 LYS C N 1
ATOM 3653 C CA . LYS C 1 47 ? 14.189 63.602 10.353 1.00 10.21 33 LYS C CA 1
ATOM 3654 C C . LYS C 1 47 ? 13.689 62.218 10.713 1.00 11.60 33 LYS C C 1
ATOM 3655 O O . LYS C 1 47 ? 14.131 61.235 10.122 1.00 11.63 33 LYS C O 1
ATOM 3661 N N . VAL C 1 48 ? 12.804 62.132 11.702 1.00 9.78 34 VAL C N 1
ATOM 3662 C CA . VAL C 1 48 ? 12.413 60.829 12.228 1.00 10.57 34 VAL C CA 1
ATOM 3663 C C . VAL C 1 48 ? 10.897 60.624 12.233 1.00 10.62 34 VAL C C 1
ATOM 3664 O O . VAL C 1 48 ? 10.129 61.544 12.560 1.00 11.39 34 VAL C O 1
ATOM 3668 N N . ALA C 1 49 ? 10.476 59.420 11.838 1.00 10.40 35 ALA C N 1
ATOM 3669 C CA . ALA C 1 49 ? 9.093 58.977 12.012 1.00 9.01 35 ALA C CA 1
ATOM 3670 C C . ALA C 1 49 ? 9.058 57.902 13.085 1.00 12.55 35 ALA C C 1
ATOM 3671 O O . ALA C 1 49 ? 9.709 56.866 12.940 1.00 10.91 35 ALA C O 1
ATOM 3673 N N . LEU C 1 50 ? 8.304 58.145 14.154 1.00 9.84 36 LEU C N 1
ATOM 3674 C CA . LEU C 1 50 ? 8.108 57.130 15.190 1.00 9.56 36 LEU C CA 1
ATOM 3675 C C . LEU C 1 50 ? 6.859 56.370 14.804 1.00 11.06 36 LEU C C 1
ATOM 3676 O O . LEU C 1 50 ? 5.787 56.969 14.710 1.00 13.10 36 LEU C O 1
ATOM 3681 N N . ILE C 1 51 ? 6.975 55.067 14.570 1.00 8.14 37 ILE C N 1
ATOM 3682 C CA . ILE C 1 51 ? 5.799 54.266 14.259 1.00 10.01 37 ILE C CA 1
ATOM 3683 C C . ILE C 1 51 ? 5.571 53.260 15.372 1.00 11.46 37 ILE C C 1
ATOM 3684 O O . ILE C 1 51 ? 6.395 52.383 15.597 1.00 12.60 37 ILE C O 1
ATOM 3689 N N . ASP C 1 52 ? 4.450 53.384 16.073 1.00 9.20 38 ASP C N 1
ATOM 3690 C CA . ASP C 1 52 ? 4.225 52.575 17.258 1.00 10.06 38 ASP C CA 1
ATOM 3691 C C . ASP C 1 52 ? 2.808 52.025 17.288 1.00 10.54 38 ASP C C 1
ATOM 3692 O O . ASP C 1 52 ? 1.882 52.651 16.775 1.00 10.44 38 ASP C O 1
ATOM 3697 N N . LEU C 1 53 ? 2.650 50.838 17.868 1.00 9.59 39 LEU C N 1
ATOM 3698 C CA . LEU C 1 53 ? 1.323 50.256 18.075 1.00 8.56 39 LEU C CA 1
ATOM 3699 C C . LEU C 1 53 ? 0.446 51.217 18.884 1.00 12.34 39 LEU C C 1
ATOM 3700 O O . LEU C 1 53 ? -0.778 51.291 18.680 1.00 13.43 39 LEU C O 1
ATOM 3705 N N . ASP C 1 54 ? 1.081 51.936 19.805 1.00 11.72 40 ASP C N 1
ATOM 3706 C CA . ASP C 1 54 ? 0.428 52.953 20.627 1.00 11.92 40 ASP C CA 1
ATOM 3707 C C . ASP C 1 54 ? 0.563 54.297 19.914 1.00 13.49 40 ASP C C 1
ATOM 3708 O O . ASP C 1 54 ? 1.568 55.003 20.067 1.00 11.18 40 ASP C O 1
ATOM 3713 N N . GLN C 1 55 ? -0.462 54.637 19.141 1.00 14.28 41 GLN C N 1
ATOM 3714 C CA . GLN C 1 55 ? -0.462 55.841 18.313 1.00 12.00 41 GLN C CA 1
ATOM 3715 C C . GLN C 1 55 ? -0.288 57.103 19.150 1.00 12.23 41 GLN C C 1
ATOM 3716 O O . GLN C 1 55 ? 0.487 57.992 18.789 1.00 12.04 41 GLN C O 1
ATOM 3722 N N . GLY C 1 56 ? -1.006 57.176 20.270 1.00 12.05 42 GLY C N 1
ATOM 3723 C CA . GLY C 1 56 ? -0.916 58.339 21.139 1.00 13.11 42 GLY C CA 1
ATOM 3724 C C . GLY C 1 56 ? 0.490 58.544 21.663 1.00 12.22 42 GLY C C 1
ATOM 3725 O O . GLY C 1 56 ? 1.007 59.659 21.707 1.00 11.63 42 GLY C O 1
ATOM 3726 N N . LEU C 1 57 ? 1.120 57.443 22.044 1.00 11.04 43 LEU C N 1
ATOM 3727 C CA . LEU C 1 57 ? 2.474 57.501 22.573 1.00 11.00 43 LEU C CA 1
ATOM 3728 C C . LEU C 1 57 ? 3.453 57.961 21.492 1.00 10.13 43 LEU C C 1
ATOM 3729 O O . LEU C 1 57 ? 4.348 58.763 21.762 1.00 11.01 43 LEU C O 1
ATOM 3734 N N . ALA C 1 58 ? 3.282 57.455 20.273 1.00 10.78 44 ALA C N 1
ATOM 3735 C CA . ALA C 1 58 ? 4.151 57.865 19.165 1.00 9.56 44 ALA C CA 1
ATOM 3736 C C . ALA C 1 58 ? 4.067 59.380 18.991 1.00 10.10 44 ALA C C 1
ATOM 3737 O O . ALA C 1 58 ? 5.081 60.070 18.849 1.00 11.04 44 ALA C O 1
ATOM 3739 N N . GLU C 1 59 ? 2.841 59.893 19.044 1.00 10.16 45 GLU C N 1
ATOM 3740 C CA . GLU C 1 59 ? 2.612 61.318 18.863 1.00 11.25 45 GLU C CA 1
ATOM 3741 C C . GLU C 1 59 ? 3.201 62.138 19.999 1.00 11.31 45 GLU C C 1
ATOM 3742 O O . GLU C 1 59 ? 3.865 63.151 19.757 1.00 11.08 45 GLU C O 1
ATOM 3748 N N . ARG C 1 60 ? 2.956 61.717 21.238 1.00 11.33 46 ARG C N 1
ATOM 3749 C CA . ARG C 1 60 ? 3.455 62.474 22.377 1.00 9.63 46 ARG C CA 1
ATOM 3750 C C . ARG C 1 60 ? 4.978 62.441 22.449 1.00 11.89 46 ARG C C 1
ATOM 3751 O O . ARG C 1 60 ? 5.604 63.447 22.771 1.00 11.90 46 ARG C O 1
ATOM 3759 N N . SER C 1 61 ? 5.568 61.286 22.146 1.00 9.25 47 SER C N 1
ATOM 3760 C CA . SER C 1 61 ? 7.022 61.172 22.166 1.00 11.13 47 SER C CA 1
ATOM 3761 C C . SER C 1 61 ? 7.641 62.029 21.062 1.00 11.97 47 SER C C 1
ATOM 3762 O O . SER C 1 61 ? 8.646 62.698 21.284 1.00 11.17 47 SER C O 1
ATOM 3765 N N . ALA C 1 62 ? 7.034 62.012 19.879 1.00 10.99 48 ALA C N 1
ATOM 3766 C CA . ALA C 1 62 ? 7.521 62.829 18.765 1.00 12.11 48 ALA C CA 1
ATOM 3767 C C . ALA C 1 62 ? 7.464 64.321 19.104 1.00 13.03 48 ALA C C 1
ATOM 3768 O O . ALA C 1 62 ? 8.388 65.079 18.789 1.00 13.53 48 ALA C O 1
ATOM 3770 N N . ALA C 1 63 ? 6.380 64.731 19.761 1.00 12.50 49 ALA C N 1
ATOM 3771 C CA . ALA C 1 63 ? 6.226 66.118 20.191 1.00 15.59 49 ALA C CA 1
ATOM 3772 C C . ALA C 1 63 ? 7.336 66.497 21.168 1.00 14.99 49 ALA C C 1
ATOM 3773 O O . ALA C 1 63 ? 7.952 67.563 21.053 1.00 17.27 49 ALA C O 1
ATOM 3775 N N . MET C 1 64 ? 7.582 65.612 22.132 1.00 12.06 50 MET C N 1
ATOM 3776 C CA . MET C 1 64 ? 8.606 65.829 23.147 1.00 13.34 50 MET C CA 1
ATOM 3777 C C . MET C 1 64 ? 9.989 66.020 22.507 1.00 15.44 50 MET C C 1
ATOM 3778 O O . MET C 1 64 ? 10.761 66.897 22.910 1.00 17.84 50 MET C O 1
ATOM 3783 N N . LEU C 1 65 ? 10.278 65.224 21.483 1.00 13.47 51 LEU C N 1
ATOM 3784 C CA . LEU C 1 65 ? 11.579 65.269 20.824 1.00 15.87 51 LEU C CA 1
ATOM 3785 C C . LEU C 1 65 ? 11.761 66.480 19.911 1.00 19.79 51 LEU C C 1
ATOM 3786 O O . LEU C 1 65 ? 12.888 66.834 19.560 1.00 17.81 51 LEU C O 1
ATOM 3791 N N . SER C 1 66 ? 10.655 67.111 19.527 1.00 15.96 52 SER C N 1
ATOM 3792 C CA . SER C 1 66 ? 10.693 68.132 18.484 1.00 15.98 52 SER C CA 1
ATOM 3793 C C . SER C 1 66 ? 11.011 69.530 19.007 1.00 23.92 52 SER C C 1
ATOM 3794 O O . SER C 1 66 ? 10.231 70.466 18.841 1.00 27.50 52 SER C O 1
ATOM 3797 N N . THR C 1 67 ? 12.173 69.663 19.630 1.00 32.01 53 THR C N 1
ATOM 3798 C CA . THR C 1 67 ? 12.644 70.958 20.102 1.00 22.83 53 THR C CA 1
ATOM 3799 C C . THR C 1 67 ? 13.913 71.309 19.344 1.00 31.65 53 THR C C 1
ATOM 3800 O O . THR C 1 67 ? 14.535 70.438 18.734 1.00 27.69 53 THR C O 1
ATOM 3804 N N . GLY C 1 68 ? 14.293 72.582 19.374 1.00 28.73 54 GLY C N 1
ATOM 3805 C CA . GLY C 1 68 ? 15.519 73.019 18.731 1.00 30.22 54 GLY C CA 1
ATOM 3806 C C . GLY C 1 68 ? 15.570 72.750 17.237 1.00 28.66 54 GLY C C 1
ATOM 3807 O O . GLY C 1 68 ? 16.642 72.490 16.682 1.00 38.59 54 GLY C O 1
ATOM 3808 N N . GLY C 1 69 ? 14.412 72.810 16.585 1.00 33.37 55 GLY C N 1
ATOM 3809 C CA . GLY C 1 69 ? 14.335 72.616 15.149 1.00 34.32 55 GLY C CA 1
ATOM 3810 C C . GLY C 1 69 ? 14.274 71.161 14.717 1.00 26.10 55 GLY C C 1
ATOM 3811 O O . GLY C 1 69 ? 14.139 70.872 13.526 1.00 30.35 55 GLY C O 1
ATOM 3812 N N . ALA C 1 70 ? 14.379 70.244 15.673 1.00 24.03 56 ALA C N 1
ATOM 3813 C CA . ALA C 1 70 ? 14.333 68.816 15.356 1.00 19.05 56 ALA C CA 1
ATOM 3814 C C . ALA C 1 70 ? 12.953 68.418 14.837 1.00 19.70 56 ALA C C 1
ATOM 3815 O O . ALA C 1 70 ? 11.933 68.881 15.340 1.00 21.06 56 ALA C O 1
ATOM 3817 N N . VAL C 1 71 ? 12.933 67.551 13.831 1.00 13.62 57 VAL C N 1
ATOM 3818 C CA . VAL C 1 71 ? 11.688 67.146 13.197 1.00 14.29 57 VAL C CA 1
ATOM 3819 C C . VAL C 1 71 ? 11.407 65.672 13.459 1.00 15.75 57 VAL C C 1
ATOM 3820 O O . VAL C 1 71 ? 12.054 64.797 12.880 1.00 14.30 57 VAL C O 1
ATOM 3824 N N . ALA C 1 72 ? 10.448 65.412 14.344 1.00 15.73 58 ALA C N 1
ATOM 3825 C CA . ALA C 1 72 ? 9.982 64.054 14.608 1.00 12.76 58 ALA C CA 1
ATOM 3826 C C . ALA C 1 72 ? 8.464 64.031 14.508 1.00 12.08 58 ALA C C 1
ATOM 3827 O O . ALA C 1 72 ? 7.788 64.927 15.027 1.00 13.25 58 ALA C O 1
ATOM 3829 N N . LYS C 1 73 ? 7.934 63.017 13.833 1.00 11.17 59 LYS C N 1
ATOM 3830 C CA . LYS C 1 73 ? 6.492 62.868 13.689 1.00 11.24 59 LYS C CA 1
ATOM 3831 C C . LYS C 1 73 ? 6.093 61.478 14.149 1.00 11.49 59 LYS C C 1
ATOM 3832 O O . LYS C 1 73 ? 6.859 60.521 13.995 1.00 11.45 59 LYS C O 1
ATOM 3838 N N . GLY C 1 74 ? 4.897 61.366 14.714 1.00 9.98 60 GLY C N 1
ATOM 3839 C CA . GLY C 1 74 ? 4.425 60.091 15.220 1.00 10.78 60 GLY C CA 1
ATOM 3840 C C . GLY C 1 74 ? 3.300 59.499 14.393 1.00 10.16 60 GLY C C 1
ATOM 3841 O O . GLY C 1 74 ? 2.442 60.227 13.876 1.00 12.82 60 GLY C O 1
ATOM 3842 N N . PHE C 1 75 ? 3.302 58.170 14.284 1.00 9.50 61 PHE C N 1
ATOM 3843 C CA . PHE C 1 75 ? 2.308 57.431 13.503 1.00 9.97 61 PHE C CA 1
ATOM 3844 C C . PHE C 1 75 ? 1.927 56.147 14.229 1.00 11.69 61 PHE C C 1
ATOM 3845 O O . PHE C 1 75 ? 2.763 55.513 14.867 1.00 12.37 61 PHE C O 1
ATOM 3853 N N . GLY C 1 76 ? 0.662 55.757 14.121 1.00 11.22 62 GLY C N 1
ATOM 3854 C CA . GLY C 1 76 ? 0.215 54.514 14.717 1.00 12.98 62 GLY C CA 1
ATOM 3855 C C . GLY C 1 76 ? 0.146 53.403 13.696 1.00 12.50 62 GLY C C 1
ATOM 3856 O O . GLY C 1 76 ? -0.414 53.585 12.612 1.00 13.52 62 GLY C O 1
ATOM 3857 N N . ALA C 1 77 ? 0.729 52.254 14.035 1.00 9.85 63 ALA C N 1
ATOM 3858 C CA . ALA C 1 77 ? 0.583 51.047 13.234 1.00 10.56 63 ALA C CA 1
ATOM 3859 C C . ALA C 1 77 ? 1.047 49.828 14.002 1.00 12.18 63 ALA C C 1
ATOM 3860 O O . ALA C 1 77 ? 2.003 49.898 14.773 1.00 11.18 63 ALA C O 1
ATOM 3862 N N . ASP C 1 78 ? 0.360 48.716 13.774 1.00 10.35 64 ASP C N 1
ATOM 3863 C CA . ASP C 1 78 ? 0.800 47.403 14.228 1.00 11.90 64 ASP C CA 1
ATOM 3864 C C . ASP C 1 78 ? 1.640 46.822 13.095 1.00 10.40 64 ASP C C 1
ATOM 3865 O O . ASP C 1 78 ? 1.146 46.672 11.979 1.00 11.40 64 ASP C O 1
ATOM 3870 N N . VAL C 1 79 ? 2.915 46.523 13.363 1.00 9.75 65 VAL C N 1
ATOM 3871 C CA . VAL C 1 79 ? 3.803 46.039 12.301 1.00 9.28 65 VAL C CA 1
ATOM 3872 C C . VAL C 1 79 ? 3.386 44.681 11.737 1.00 10.49 65 VAL C C 1
ATOM 3873 O O . VAL C 1 79 ? 3.890 44.264 10.687 1.00 10.14 65 VAL C O 1
ATOM 3877 N N . THR C 1 80 ? 2.473 43.998 12.425 1.00 12.12 66 THR C N 1
ATOM 3878 C CA . THR C 1 80 ? 2.000 42.689 11.969 1.00 11.21 66 THR C CA 1
ATOM 3879 C C . THR C 1 80 ? 0.822 42.799 11.008 1.00 10.95 66 THR C C 1
ATOM 3880 O O . THR C 1 80 ? 0.340 41.786 10.507 1.00 11.99 66 THR C O 1
ATOM 3884 N N . LYS C 1 81 ? 0.352 44.019 10.777 1.00 11.52 67 LYS C N 1
ATOM 3885 C CA . LYS C 1 81 ? -0.763 44.242 9.862 1.00 13.38 67 LYS C CA 1
ATOM 3886 C C . LYS C 1 81 ? -0.265 44.963 8.616 1.00 11.12 67 LYS C C 1
ATOM 3887 O O . LYS C 1 81 ? -0.011 46.168 8.651 1.00 11.83 67 LYS C O 1
ATOM 3893 N N . ALA C 1 82 ? -0.117 44.215 7.526 1.00 11.88 68 ALA C N 1
ATOM 3894 C CA . ALA C 1 82 ? 0.549 44.715 6.324 1.00 11.20 68 ALA C CA 1
ATOM 3895 C C . ALA C 1 82 ? -0.025 46.044 5.833 1.00 12.36 68 ALA C C 1
ATOM 3896 O O . ALA C 1 82 ? 0.717 46.998 5.593 1.00 13.65 68 ALA C O 1
ATOM 3898 N N . ALA C 1 83 ? -1.345 46.113 5.711 1.00 12.63 69 ALA C N 1
ATOM 3899 C CA . ALA C 1 83 ? -1.976 47.331 5.196 1.00 14.77 69 ALA C CA 1
ATOM 3900 C C . ALA C 1 83 ? -1.695 48.521 6.111 1.00 13.70 69 ALA C C 1
ATOM 3901 O O . ALA C 1 83 ? -1.461 49.640 5.646 1.00 14.68 69 ALA C O 1
ATOM 3903 N N . ASP C 1 84 ? -1.698 48.269 7.414 1.00 14.64 70 ASP C N 1
ATOM 3904 C CA . ASP C 1 84 ? -1.501 49.324 8.392 1.00 12.43 70 ASP C CA 1
ATOM 3905 C C . ASP C 1 84 ? -0.060 49.851 8.420 1.00 13.26 70 ASP C C 1
ATOM 3906 O O . ASP C 1 84 ? 0.158 51.064 8.442 1.00 12.71 70 ASP C O 1
ATOM 3911 N N . ILE C 1 85 ? 0.922 48.953 8.431 1.00 10.96 71 ILE C N 1
ATOM 3912 C CA . ILE C 1 85 ? 2.314 49.409 8.422 1.00 10.87 71 ILE C CA 1
ATOM 3913 C C . ILE C 1 85 ? 2.659 50.070 7.085 1.00 10.49 71 ILE C C 1
ATOM 3914 O O . ILE C 1 85 ? 3.397 51.045 7.039 1.00 11.28 71 ILE C O 1
ATOM 3919 N N . THR C 1 86 ? 2.081 49.562 6.004 1.00 12.62 72 THR C N 1
ATOM 3920 C CA . THR C 1 86 ? 2.272 50.169 4.691 1.00 11.68 72 THR C CA 1
ATOM 3921 C C . THR C 1 86 ? 1.701 51.584 4.665 1.00 11.00 72 THR C C 1
ATOM 3922 O O . THR C 1 86 ? 2.355 52.519 4.202 1.00 11.90 72 THR C O 1
ATOM 3926 N N . ALA C 1 87 ? 0.483 51.743 5.180 1.00 11.85 73 ALA C N 1
ATOM 3927 C CA . ALA C 1 87 ? -0.126 53.069 5.254 1.00 12.41 73 ALA C CA 1
ATOM 3928 C C . ALA C 1 87 ? 0.678 54.033 6.123 1.00 13.95 73 ALA C C 1
ATOM 3929 O O . ALA C 1 87 ? 0.796 55.218 5.796 1.00 13.85 73 ALA C O 1
ATOM 3931 N N . ALA C 1 88 ? 1.216 53.538 7.236 1.00 13.24 74 ALA C N 1
ATOM 3932 C CA . ALA C 1 88 ? 1.979 54.399 8.135 1.00 14.80 74 ALA C CA 1
ATOM 3933 C C . ALA C 1 88 ? 3.261 54.880 7.473 1.00 12.63 74 ALA C C 1
ATOM 3934 O O . ALA C 1 88 ? 3.647 56.040 7.618 1.00 12.56 74 ALA C O 1
ATOM 3936 N N . ILE C 1 89 ? 3.927 53.991 6.750 1.00 12.04 75 ILE C N 1
ATOM 3937 C CA . ILE C 1 89 ? 5.156 54.382 6.065 1.00 13.59 75 ILE C CA 1
ATOM 3938 C C . ILE C 1 89 ? 4.861 55.406 4.968 1.00 11.87 75 ILE C C 1
ATOM 3939 O O . ILE C 1 89 ? 5.560 56.415 4.848 1.00 12.89 75 ILE C O 1
ATOM 3944 N N . THR C 1 90 ? 3.801 55.168 4.202 1.00 12.22 76 THR C N 1
ATOM 3945 C CA . THR C 1 90 ? 3.374 56.115 3.182 1.00 15.35 76 THR C CA 1
ATOM 3946 C C . THR C 1 90 ? 3.048 57.487 3.778 1.00 15.59 76 THR C C 1
ATOM 3947 O O . THR C 1 90 ? 3.453 58.514 3.235 1.00 15.58 76 THR C O 1
ATOM 3951 N N . SER C 1 91 ? 2.349 57.501 4.912 1.00 12.88 77 SER C N 1
ATOM 3952 C CA . SER C 1 91 ? 1.999 58.759 5.562 1.00 16.11 77 SER C CA 1
ATOM 3953 C C . SER C 1 91 ? 3.245 59.472 6.058 1.00 16.17 77 SER C C 1
ATOM 3954 O O . SER C 1 91 ? 3.368 60.688 5.920 1.00 16.25 77 SER C O 1
ATOM 3957 N N . ALA C 1 92 ? 4.171 58.709 6.634 1.00 13.34 78 ALA C N 1
ATOM 3958 C CA . ALA C 1 92 ? 5.433 59.281 7.093 1.00 14.02 78 ALA C CA 1
ATOM 3959 C C . ALA C 1 92 ? 6.169 59.967 5.952 1.00 13.44 78 ALA C C 1
ATOM 3960 O O . ALA C 1 92 ? 6.681 61.072 6.112 1.00 15.90 78 ALA C O 1
ATOM 3962 N N . GLU C 1 93 ? 6.204 59.322 4.789 1.00 13.08 79 GLU C N 1
ATOM 3963 C CA . GLU C 1 93 ? 6.955 59.881 3.663 1.00 16.67 79 GLU C CA 1
ATOM 3964 C C . GLU C 1 93 ? 6.280 61.136 3.111 1.00 16.70 79 GLU C C 1
ATOM 3965 O O . GLU C 1 93 ? 6.947 62.048 2.621 1.00 16.15 79 GLU C O 1
ATOM 3971 N N . GLN C 1 94 ? 4.953 61.174 3.203 1.00 14.91 80 GLN C N 1
ATOM 3972 C CA . GLN C 1 94 ? 4.184 62.353 2.818 1.00 20.22 80 GLN C CA 1
ATOM 3973 C C . GLN C 1 94 ? 4.525 63.536 3.705 1.00 19.99 80 GLN C C 1
ATOM 3974 O O . GLN C 1 94 ? 4.513 64.693 3.265 1.00 19.09 80 GLN C O 1
ATOM 3980 N N . THR C 1 95 ? 4.822 63.236 4.965 1.00 17.26 81 THR C N 1
ATOM 3981 C CA . THR C 1 95 ? 5.007 64.248 5.992 1.00 15.97 81 THR C CA 1
ATOM 3982 C C . THR C 1 95 ? 6.453 64.714 6.102 1.00 18.13 81 THR C C 1
ATOM 3983 O O . THR C 1 95 ? 6.719 65.916 6.175 1.00 21.20 81 THR C O 1
ATOM 3987 N N . ILE C 1 96 ? 7.387 63.764 6.117 1.00 15.29 82 ILE C N 1
ATOM 3988 C CA . ILE C 1 96 ? 8.795 64.103 6.326 1.00 14.09 82 ILE C CA 1
ATOM 3989 C C . ILE C 1 96 ? 9.755 63.770 5.177 1.00 13.62 82 ILE C C 1
ATOM 3990 O O . ILE C 1 96 ? 10.957 64.029 5.287 1.00 17.93 82 ILE C O 1
ATOM 3995 N N . GLY C 1 97 ? 9.250 63.182 4.098 1.00 12.41 83 GLY C N 1
ATOM 3996 C CA . GLY C 1 97 ? 10.099 62.880 2.953 1.00 12.65 83 GLY C CA 1
ATOM 3997 C C . GLY C 1 97 ? 10.358 61.390 2.772 1.00 13.16 83 GLY C C 1
ATOM 3998 O O . GLY C 1 97 ? 10.090 60.590 3.672 1.00 12.78 83 GLY C O 1
ATOM 3999 N N . SER C 1 98 ? 10.880 61.018 1.607 1.00 14.79 84 SER C N 1
ATOM 4000 C CA . SER C 1 98 ? 11.143 59.615 1.295 1.00 11.76 84 SER C CA 1
ATOM 4001 C C . SER C 1 98 ? 12.130 59.001 2.279 1.00 11.38 84 SER C C 1
ATOM 4002 O O . SER C 1 98 ? 13.118 59.634 2.667 1.00 12.62 84 SER C O 1
ATOM 4005 N N . LEU C 1 99 ? 11.874 57.760 2.679 1.00 9.85 85 LEU C N 1
ATOM 4006 C CA . LEU C 1 99 ? 12.738 57.129 3.665 1.00 10.04 85 LEU C CA 1
ATOM 4007 C C . LEU C 1 99 ? 14.133 56.867 3.127 1.00 8.78 85 LEU C C 1
ATOM 4008 O O . LEU C 1 99 ? 14.297 56.469 1.973 1.00 11.06 85 LEU C O 1
ATOM 4013 N N . THR C 1 100 ? 15.135 57.070 3.983 1.00 9.06 86 THR C N 1
ATOM 4014 C CA . THR C 1 100 ? 16.477 56.584 3.692 1.00 8.41 86 THR C CA 1
ATOM 4015 C C . THR C 1 100 ? 16.879 55.478 4.660 1.00 9.24 86 THR C C 1
ATOM 4016 O O . THR C 1 100 ? 17.774 54.689 4.358 1.00 8.79 86 THR C O 1
ATOM 4020 N N . GLY C 1 101 ? 16.207 55.412 5.808 1.00 8.50 87 GLY C N 1
ATOM 4021 C CA . GLY C 1 101 ? 16.477 54.361 6.780 1.00 9.01 87 GLY C CA 1
ATOM 4022 C C . GLY C 1 101 ? 15.237 53.816 7.449 1.00 9.18 87 GLY C C 1
ATOM 4023 O O . GLY C 1 101 ? 14.244 54.524 7.614 1.00 9.93 87 GLY C O 1
ATOM 4024 N N . LEU C 1 102 ? 15.306 52.542 7.836 1.00 6.53 88 LEU C N 1
ATOM 4025 C CA . LEU C 1 102 ? 14.245 51.883 8.590 1.00 9.37 88 LEU C CA 1
ATOM 4026 C C . LEU C 1 102 ? 14.879 51.117 9.735 1.00 9.78 88 LEU C C 1
ATOM 4027 O O . LEU C 1 102 ? 15.825 50.355 9.528 1.00 7.81 88 LEU C O 1
ATOM 4032 N N . VAL C 1 103 ? 14.376 51.332 10.944 1.00 8.88 89 VAL C N 1
ATOM 4033 C CA . VAL C 1 103 ? 14.830 50.553 12.082 1.00 7.96 89 VAL C CA 1
ATOM 4034 C C . VAL C 1 103 ? 13.673 49.679 12.547 1.00 8.51 89 VAL C C 1
ATOM 4035 O O . VAL C 1 103 ? 12.644 50.185 13.014 1.00 8.08 89 VAL C O 1
ATOM 4039 N N . ASN C 1 104 ? 13.827 48.366 12.400 1.00 6.03 90 ASN C N 1
ATOM 4040 C CA . ASN C 1 104 ? 12.797 47.426 12.819 1.00 6.52 90 ASN C CA 1
ATOM 4041 C C . ASN C 1 104 ? 12.965 47.095 14.299 1.00 6.79 90 ASN C C 1
ATOM 4042 O O . ASN C 1 104 ? 13.331 45.975 14.675 1.00 7.59 90 ASN C O 1
ATOM 4047 N N . ASN C 1 105 ? 12.685 48.092 15.127 1.00 7.11 91 ASN C N 1
ATOM 4048 C CA . ASN C 1 105 ? 12.894 47.987 16.561 1.00 6.73 91 ASN C CA 1
ATOM 4049 C C . ASN C 1 105 ? 11.717 47.326 17.291 1.00 7.81 91 ASN C C 1
ATOM 4050 O O . ASN C 1 105 ? 11.914 46.709 18.342 1.00 8.74 91 ASN C O 1
ATOM 4055 N N . ALA C 1 106 ? 10.506 47.414 16.736 1.00 8.42 92 ALA C N 1
ATOM 4056 C CA . ALA C 1 106 ? 9.336 46.804 17.383 1.00 9.89 92 ALA C CA 1
ATOM 4057 C C . ALA C 1 106 ? 9.579 45.325 17.693 1.00 8.97 92 ALA C C 1
ATOM 4058 O O . ALA C 1 106 ? 10.031 44.576 16.847 1.00 9.55 92 ALA C O 1
ATOM 4060 N N . GLY C 1 107 ? 9.302 44.929 18.928 1.00 8.78 93 GLY C N 1
ATOM 4061 C CA . GLY C 1 107 ? 9.444 43.543 19.330 1.00 7.99 93 GLY C CA 1
ATOM 4062 C C . GLY C 1 107 ? 8.701 43.348 20.634 1.00 11.74 93 GLY C C 1
ATOM 4063 O O . GLY C 1 107 ? 8.459 44.309 21.371 1.00 14.08 93 GLY C O 1
ATOM 4064 N N . ILE C 1 108 ? 8.313 42.109 20.904 1.00 10.76 94 ILE C N 1
ATOM 4065 C CA . ILE C 1 108 ? 7.798 41.757 22.221 1.00 8.51 94 ILE C CA 1
ATOM 4066 C C . ILE C 1 108 ? 8.520 40.514 22.702 1.00 11.31 94 ILE C C 1
ATOM 4067 O O . ILE C 1 108 ? 9.051 39.732 21.902 1.00 9.96 94 ILE C O 1
ATOM 4072 N N . ALA C 1 109 ? 8.533 40.340 24.016 1.00 12.02 95 ALA C N 1
ATOM 4073 C CA . ALA C 1 109 ? 9.146 39.173 24.625 1.00 9.33 95 ALA C CA 1
ATOM 4074 C C . ALA C 1 109 ? 8.123 38.487 25.502 1.00 12.22 95 ALA C C 1
ATOM 4075 O O . ALA C 1 109 ? 7.052 39.033 25.770 1.00 12.91 95 ALA C O 1
ATOM 4077 N N . GLY C 1 110 ? 8.460 37.284 25.946 1.00 10.51 96 GLY C N 1
ATOM 4078 C CA . GLY C 1 110 ? 7.591 36.526 26.821 1.00 13.36 96 GLY C CA 1
ATOM 4079 C C . GLY C 1 110 ? 8.325 35.283 27.286 1.00 12.24 96 GLY C C 1
ATOM 4080 O O . GLY C 1 110 ? 9.396 34.950 26.769 1.00 11.59 96 GLY C O 1
ATOM 4081 N N . PHE C 1 111 ? 7.748 34.610 28.273 1.00 11.36 97 PHE C N 1
ATOM 4082 C CA . PHE C 1 111 ? 8.317 33.381 28.799 1.00 11.89 97 PHE C CA 1
ATOM 4083 C C . PHE C 1 111 ? 7.519 32.155 28.370 1.00 10.37 97 PHE C C 1
ATOM 4084 O O . PHE C 1 111 ? 6.303 32.219 28.114 1.00 12.50 97 PHE C O 1
ATOM 4092 N N . GLY C 1 112 ? 8.217 31.030 28.302 1.00 11.94 98 GLY C N 1
ATOM 4093 C CA . GLY C 1 112 ? 7.605 29.766 27.950 1.00 9.88 98 GLY C CA 1
ATOM 4094 C C . GLY C 1 112 ? 8.640 28.899 27.261 1.00 11.63 98 GLY C C 1
ATOM 4095 O O . GLY C 1 112 ? 9.337 29.360 26.372 1.00 11.26 98 GLY C O 1
ATOM 4096 N N . SER C 1 113 ? 8.734 27.642 27.676 1.00 10.98 99 SER C N 1
ATOM 4097 C CA . SER C 1 113 ? 9.679 26.695 27.080 1.00 9.41 99 SER C CA 1
ATOM 4098 C C . SER C 1 113 ? 8.942 25.876 26.033 1.00 10.96 99 SER C C 1
ATOM 4099 O O . SER C 1 113 ? 7.723 25.967 25.932 1.00 11.71 99 SER C O 1
ATOM 4102 N N . VAL C 1 114 ? 9.654 25.084 25.240 1.00 8.06 100 VAL C N 1
ATOM 4103 C CA . VAL C 1 114 ? 8.974 24.279 24.223 1.00 9.31 100 VAL C CA 1
ATOM 4104 C C . VAL C 1 114 ? 7.891 23.372 24.819 1.00 10.20 100 VAL C C 1
ATOM 4105 O O . VAL C 1 114 ? 6.824 23.194 24.219 1.00 8.73 100 VAL C O 1
ATOM 4107 N N . HIS C 1 115 ? 8.139 22.824 26.009 1.00 9.73 101 HIS C N 1
ATOM 4108 C CA . HIS C 1 115 ? 7.208 21.833 26.548 1.00 8.19 101 HIS C CA 1
ATOM 4109 C C . HIS C 1 115 ? 5.922 22.457 27.079 1.00 11.81 101 HIS C C 1
ATOM 4110 O O . HIS C 1 115 ? 4.897 21.775 27.165 1.00 9.87 101 HIS C O 1
ATOM 4117 N N . ASP C 1 116 ? 5.961 23.740 27.430 1.00 8.66 102 ASP C N 1
ATOM 4118 C CA . ASP C 1 116 ? 4.791 24.353 28.074 1.00 10.34 102 ASP C CA 1
ATOM 4119 C C . ASP C 1 116 ? 4.264 25.628 27.415 1.00 14.81 102 ASP C C 1
ATOM 4120 O O . ASP C 1 116 ? 3.252 26.174 27.852 1.00 12.84 102 ASP C O 1
ATOM 4125 N N . ALA C 1 117 ? 4.925 26.100 26.366 1.00 10.74 103 ALA C N 1
ATOM 4126 C CA . ALA C 1 117 ? 4.498 27.347 25.730 1.00 11.58 103 ALA C CA 1
ATOM 4127 C C . ALA C 1 117 ? 3.110 27.227 25.101 1.00 10.85 103 ALA C C 1
ATOM 4128 O O . ALA C 1 117 ? 2.765 26.209 24.503 1.00 11.73 103 ALA C O 1
ATOM 4130 N N . ASP C 1 118 ? 2.306 28.273 25.239 1.00 14.56 104 ASP C N 1
ATOM 4131 C CA . ASP C 1 118 ? 1.016 28.293 24.567 1.00 11.65 104 ASP C CA 1
ATOM 4132 C C . ASP C 1 118 ? 1.200 28.681 23.103 1.00 9.61 104 ASP C C 1
ATOM 4133 O O . ASP C 1 118 ? 1.939 29.616 22.798 1.00 13.80 104 ASP C O 1
ATOM 4138 N N . ALA C 1 119 ? 0.509 27.983 22.207 1.00 11.33 105 ALA C N 1
ATOM 4139 C CA . ALA C 1 119 ? 0.702 28.191 20.772 1.00 13.55 105 ALA C CA 1
ATOM 4140 C C . ALA C 1 119 ? 0.355 29.611 20.324 1.00 15.28 105 ALA C C 1
ATOM 4141 O O . ALA C 1 119 ? 1.010 30.162 19.443 1.00 12.46 105 ALA C O 1
ATOM 4143 N N . ALA C 1 120 ? -0.667 30.210 20.934 1.00 14.27 106 ALA C N 1
ATOM 4144 C CA . ALA C 1 120 ? -1.056 31.566 20.549 1.00 13.43 106 ALA C CA 1
ATOM 4145 C C . ALA C 1 120 ? -0.022 32.594 20.996 1.00 12.76 106 ALA C C 1
ATOM 4146 O O . ALA C 1 120 ? 0.306 33.519 20.249 1.00 13.66 106 ALA C O 1
ATOM 4148 N N . ALA C 1 121 ? 0.498 32.424 22.210 1.00 11.34 107 ALA C N 1
ATOM 4149 C CA . ALA C 1 121 ? 1.543 33.299 22.722 1.00 11.62 107 ALA C CA 1
ATOM 4150 C C . ALA C 1 121 ? 2.800 33.182 21.861 1.00 12.13 107 ALA C C 1
ATOM 4151 O O . ALA C 1 121 ? 3.444 34.188 21.547 1.00 12.92 107 ALA C O 1
ATOM 4153 N N . TRP C 1 122 ? 3.134 31.949 21.484 1.00 10.84 108 TRP C N 1
ATOM 4154 C CA . TRP C 1 122 ? 4.273 31.675 20.605 1.00 10.17 108 TRP C CA 1
ATOM 4155 C C . TRP C 1 122 ? 4.105 32.447 19.301 1.00 8.19 108 TRP C C 1
ATOM 4156 O O . TRP C 1 122 ? 5.001 33.164 18.863 1.00 9.37 108 TRP C O 1
ATOM 4167 N N . ASP C 1 123 ? 2.940 32.290 18.682 1.00 9.96 109 ASP C N 1
ATOM 4168 C CA . ASP C 1 123 ? 2.665 32.921 17.403 1.00 11.53 109 ASP C CA 1
ATOM 4169 C C . ASP C 1 123 ? 2.769 34.446 17.472 1.00 12.49 109 ASP C C 1
ATOM 4170 O O . ASP C 1 123 ? 3.243 35.065 16.528 1.00 11.21 109 ASP C O 1
ATOM 4175 N N . ARG C 1 124 ? 2.308 35.050 18.566 1.00 10.46 110 ARG C N 1
ATOM 4176 C CA . ARG C 1 124 ? 2.340 36.509 18.678 1.00 11.14 110 ARG C CA 1
ATOM 4177 C C . ARG C 1 124 ? 3.773 37.040 18.799 1.00 12.20 110 ARG C C 1
ATOM 4178 O O . ARG C 1 124 ? 4.104 38.079 18.221 1.00 11.36 110 ARG C O 1
ATOM 4186 N N . ILE C 1 125 ? 4.614 36.335 19.554 1.00 10.99 111 ILE C N 1
ATOM 4187 C CA . ILE C 1 125 ? 6.023 36.713 19.666 1.00 9.73 111 ILE C CA 1
ATOM 4188 C C . ILE C 1 125 ? 6.704 36.585 18.302 1.00 10.75 111 ILE C C 1
ATOM 4189 O O . ILE C 1 125 ? 7.447 37.472 17.892 1.00 8.07 111 ILE C O 1
ATOM 4194 N N . MET C 1 126 ? 6.427 35.497 17.589 1.00 8.01 112 MET C N 1
ATOM 4195 C CA . MET C 1 126 ? 6.979 35.351 16.243 1.00 9.12 112 MET C CA 1
ATOM 4196 C C . MET C 1 126 ? 6.464 36.454 15.318 1.00 9.53 112 MET C C 1
ATOM 4197 O O . MET C 1 126 ? 7.213 36.993 14.506 1.00 10.37 112 MET C O 1
ATOM 4202 N N . ALA C 1 127 ? 5.189 36.812 15.464 1.00 8.46 113 ALA C N 1
ATOM 4203 C CA . ALA C 1 127 ? 4.569 37.781 14.565 1.00 9.51 113 ALA C CA 1
ATOM 4204 C C . ALA C 1 127 ? 5.190 39.166 14.686 1.00 10.34 113 ALA C C 1
ATOM 4205 O O . ALA C 1 127 ? 5.619 39.757 13.684 1.00 9.30 113 ALA C O 1
ATOM 4207 N N . VAL C 1 128 ? 5.251 39.691 15.902 1.00 7.72 114 VAL C N 1
ATOM 4208 C CA . VAL C 1 128 ? 5.707 41.063 16.069 1.00 6.42 114 VAL C CA 1
ATOM 4209 C C . VAL C 1 128 ? 7.161 41.163 15.655 1.00 9.30 114 VAL C C 1
ATOM 4210 O O . VAL C 1 128 ? 7.540 42.073 14.923 1.00 9.16 114 VAL C O 1
ATOM 4214 N N . ASN C 1 129 ? 7.960 40.205 16.108 1.00 8.87 115 ASN C N 1
ATOM 4215 C CA . ASN C 1 129 ? 9.382 40.219 15.803 1.00 8.37 115 ASN C CA 1
ATOM 4216 C C . ASN C 1 129 ? 9.677 39.902 14.335 1.00 7.81 115 ASN C C 1
ATOM 4217 O O . ASN C 1 129 ? 10.232 40.733 13.613 1.00 9.75 115 ASN C O 1
ATOM 4222 N N . VAL C 1 130 ? 9.316 38.704 13.889 1.00 6.93 116 VAL C N 1
ATOM 4223 C CA . VAL C 1 130 ? 9.732 38.261 12.559 1.00 7.49 116 VAL C CA 1
ATOM 4224 C C . VAL C 1 130 ? 8.815 38.806 11.473 1.00 8.46 116 VAL C C 1
ATOM 4225 O O . VAL C 1 130 ? 9.274 39.418 10.519 1.00 9.28 116 VAL C O 1
ATOM 4229 N N . THR C 1 131 ? 7.511 38.590 11.621 1.00 8.45 117 THR C N 1
ATOM 4230 C CA . THR C 1 131 ? 6.594 39.071 10.598 1.00 8.98 117 THR C CA 1
ATOM 4231 C C . THR C 1 131 ? 6.606 40.590 10.502 1.00 10.02 117 THR C C 1
ATOM 4232 O O . THR C 1 131 ? 6.524 41.146 9.406 1.00 8.42 117 THR C O 1
ATOM 4236 N N . GLY C 1 132 ? 6.740 41.257 11.643 1.00 9.10 118 GLY C N 1
ATOM 4237 C CA . GLY C 1 132 ? 6.861 42.709 11.650 1.00 9.83 118 GLY C CA 1
ATOM 4238 C C . GLY C 1 132 ? 8.060 43.195 10.855 1.00 8.66 118 GLY C C 1
ATOM 4239 O O . GLY C 1 132 ? 7.963 44.136 10.060 1.00 10.67 118 GLY C O 1
ATOM 4240 N N . THR C 1 133 ? 9.206 42.558 11.074 1.00 8.34 119 THR C N 1
ATOM 4241 C CA . THR C 1 133 ? 10.427 42.905 10.363 1.00 8.70 119 THR C CA 1
ATOM 4242 C C . THR C 1 133 ? 10.229 42.700 8.864 1.00 7.72 119 THR C C 1
ATOM 4243 O O . THR C 1 133 ? 10.599 43.550 8.061 1.00 8.66 119 THR C O 1
ATOM 4247 N N . PHE C 1 134 ? 9.589 41.594 8.498 1.00 7.81 120 PHE C N 1
ATOM 4248 C CA . PHE C 1 134 ? 9.288 41.288 7.109 1.00 8.54 120 PHE C CA 1
ATOM 4249 C C . PHE C 1 134 ? 8.364 42.346 6.490 1.00 9.08 120 PHE C C 1
ATOM 4250 O O . PHE C 1 134 ? 8.697 42.940 5.462 1.00 9.21 120 PHE C O 1
ATOM 4258 N N . LEU C 1 135 ? 7.225 42.603 7.121 1.00 8.12 121 LEU C N 1
ATOM 4259 C CA . LEU C 1 135 ? 6.224 43.472 6.501 1.00 8.51 121 LEU C CA 1
ATOM 4260 C C . LEU C 1 135 ? 6.662 44.930 6.455 1.00 9.56 121 LEU C C 1
ATOM 4261 O O . LEU C 1 135 ? 6.418 45.620 5.457 1.00 9.45 121 LEU C O 1
ATOM 4266 N N . ALA C 1 136 ? 7.278 45.407 7.533 1.00 7.24 122 ALA C N 1
ATOM 4267 C CA . ALA C 1 136 ? 7.769 46.790 7.546 1.00 7.41 122 ALA C CA 1
ATOM 4268 C C . ALA C 1 136 ? 8.871 46.969 6.504 1.00 9.29 122 ALA C C 1
ATOM 4269 O O . ALA C 1 136 ? 8.896 47.968 5.783 1.00 9.72 122 ALA C O 1
ATOM 4271 N N . SER C 1 137 ? 9.775 45.989 6.410 1.00 8.68 123 SER C N 1
ATOM 4272 C CA . SER C 1 137 ? 10.839 46.039 5.407 1.00 10.06 123 SER C CA 1
ATOM 4273 C C . SER C 1 137 ? 10.275 45.995 3.991 1.00 9.08 123 SER C C 1
ATOM 4274 O O . SER C 1 137 ? 10.708 46.746 3.123 1.00 10.12 123 SER C O 1
ATOM 4277 N N . LYS C 1 138 ? 9.299 45.116 3.775 1.00 7.73 124 LYS C N 1
ATOM 4278 C CA . LYS C 1 138 ? 8.649 44.996 2.475 1.00 9.97 124 LYS C CA 1
ATOM 4279 C C . LYS C 1 138 ? 8.079 46.338 2.031 1.00 12.15 124 LYS C C 1
ATOM 4280 O O . LYS C 1 138 ? 8.275 46.756 0.886 1.00 11.89 124 LYS C O 1
ATOM 4286 N N . ALA C 1 139 ? 7.400 47.023 2.947 1.00 8.70 125 ALA C N 1
ATOM 4287 C CA . ALA C 1 139 ? 6.836 48.326 2.630 1.00 10.72 125 ALA C CA 1
ATOM 4288 C C . ALA C 1 139 ? 7.922 49.349 2.286 1.00 14.20 125 ALA C C 1
ATOM 4289 O O . ALA C 1 139 ? 7.787 50.102 1.326 1.00 15.75 125 ALA C O 1
ATOM 4291 N N . ALA C 1 140 ? 9.005 49.365 3.056 1.00 9.43 126 ALA C N 1
ATOM 4292 C CA . ALA C 1 140 ? 10.050 50.365 2.847 1.00 9.60 126 ALA C CA 1
ATOM 4293 C C . ALA C 1 140 ? 10.896 50.073 1.613 1.00 11.19 126 ALA C C 1
ATOM 4294 O O . ALA C 1 140 ? 11.436 50.990 0.991 1.00 10.98 126 ALA C O 1
ATOM 4296 N N . LEU C 1 141 ? 11.028 48.795 1.268 1.00 10.16 127 LEU C N 1
ATOM 4297 C CA . LEU C 1 141 ? 11.954 48.392 0.210 1.00 9.41 127 LEU C CA 1
ATOM 4298 C C . LEU C 1 141 ? 11.578 48.899 -1.182 1.00 12.13 127 LEU C C 1
ATOM 4299 O O . LEU C 1 141 ? 12.459 49.153 -2.004 1.00 14.27 127 LEU C O 1
ATOM 4304 N N . ALA C 1 142 ? 10.283 49.072 -1.438 1.00 13.22 128 ALA C N 1
ATOM 4305 C CA . ALA C 1 142 ? 9.845 49.537 -2.755 1.00 18.44 128 ALA C CA 1
ATOM 4306 C C . ALA C 1 142 ? 10.526 50.859 -3.096 1.00 15.30 128 ALA C C 1
ATOM 4307 O O . ALA C 1 142 ? 11.208 50.977 -4.117 1.00 14.82 128 ALA C O 1
ATOM 4309 N N . GLY C 1 143 ? 10.387 51.831 -2.201 1.00 14.17 129 GLY C N 1
ATOM 4310 C CA . GLY C 1 143 ? 11.020 53.122 -2.392 1.00 12.71 129 GLY C CA 1
ATOM 4311 C C . GLY C 1 143 ? 12.537 53.095 -2.335 1.00 12.37 129 GLY C C 1
ATOM 4312 O O . GLY C 1 143 ? 13.209 53.744 -3.139 1.00 12.72 129 GLY C O 1
ATOM 4313 N N . MET C 1 144 ? 13.088 52.366 -1.368 1.00 11.49 130 MET C N 1
ATOM 4314 C CA . MET C 1 144 ? 14.538 52.330 -1.203 1.00 8.75 130 MET C CA 1
ATOM 4315 C C . MET C 1 144 ? 15.215 51.730 -2.421 1.00 11.65 130 MET C C 1
ATOM 4316 O O . MET C 1 144 ? 16.242 52.229 -2.877 1.00 13.16 130 MET C O 1
ATOM 4321 N N . LEU C 1 145 ? 14.629 50.661 -2.952 1.00 11.33 131 LEU C N 1
ATOM 4322 C CA . LEU C 1 145 ? 15.164 50.029 -4.151 1.00 13.86 131 LEU C CA 1
ATOM 4323 C C . LEU C 1 145 ? 15.029 50.942 -5.374 1.00 16.54 131 LEU C C 1
ATOM 4324 O O . LEU C 1 145 ? 15.962 51.054 -6.173 1.00 16.86 131 LEU C O 1
ATOM 4329 N N . GLU C 1 146 ? 13.869 51.584 -5.508 1.00 15.13 132 GLU C N 1
ATOM 4330 C CA . GLU C 1 146 ? 13.649 52.551 -6.588 1.00 17.19 132 GLU C CA 1
ATOM 4331 C C . GLU C 1 146 ? 14.716 53.644 -6.594 1.00 19.49 132 GLU C C 1
ATOM 4332 O O . GLU C 1 146 ? 15.196 54.056 -7.655 1.00 17.96 132 GLU C O 1
ATOM 4338 N N . ARG C 1 147 ? 15.100 54.104 -5.408 1.00 15.13 133 ARG C N 1
ATOM 4339 C CA . ARG C 1 147 ? 16.070 55.183 -5.287 1.00 14.16 133 ARG C CA 1
ATOM 4340 C C . ARG C 1 147 ? 17.499 54.678 -5.125 1.00 15.26 133 ARG C C 1
ATOM 4341 O O . ARG C 1 147 ? 18.427 55.478 -4.994 1.00 16.83 133 ARG C O 1
ATOM 4349 N N . HIS C 1 148 ? 17.659 53.356 -5.139 1.00 14.01 134 HIS C N 1
ATOM 4350 C CA . HIS C 1 148 ? 18.961 52.714 -4.961 1.00 16.52 134 HIS C CA 1
ATOM 4351 C C . HIS C 1 148 ? 19.704 53.231 -3.736 1.00 14.48 134 HIS C C 1
ATOM 4352 O O . HIS C 1 148 ? 20.917 53.447 -3.771 1.00 15.66 134 HIS C O 1
ATOM 4359 N N . LYS C 1 149 ? 18.963 53.432 -2.650 1.00 13.48 135 LYS C N 1
ATOM 4360 C CA . LYS C 1 149 ? 19.555 53.905 -1.412 1.00 12.76 135 LYS C CA 1
ATOM 4361 C C . LYS C 1 149 ? 18.678 53.576 -0.228 1.00 12.98 135 LYS C C 1
ATOM 4362 O O . LYS C 1 149 ? 17.518 53.988 -0.157 1.00 12.19 135 LYS C O 1
ATOM 4368 N N . GLY C 1 150 ? 19.244 52.846 0.721 1.00 10.36 136 GLY C N 1
ATOM 4369 C CA . GLY C 1 150 ? 18.544 52.604 1.959 1.00 10.24 136 GLY C CA 1
ATOM 4370 C C . GLY C 1 150 ? 19.448 51.913 2.947 1.00 10.19 136 GLY C C 1
ATOM 4371 O O . GLY C 1 150 ? 20.476 51.350 2.589 1.00 9.72 136 GLY C O 1
ATOM 4372 N N . THR C 1 151 ? 19.062 51.978 4.209 1.00 8.14 137 THR C N 1
ATOM 4373 C CA . THR C 1 151 ? 19.759 51.245 5.242 1.00 8.60 137 THR C CA 1
ATOM 4374 C C . THR C 1 151 ? 18.693 50.754 6.206 1.00 8.70 137 THR C C 1
ATOM 4375 O O . THR C 1 151 ? 17.821 51.515 6.632 1.00 9.29 137 THR C O 1
ATOM 4379 N N . ILE C 1 152 ? 18.716 49.455 6.474 1.00 6.99 138 ILE C N 1
ATOM 4380 C CA . ILE C 1 152 ? 17.749 48.843 7.361 1.00 7.28 138 ILE C CA 1
ATOM 4381 C C . ILE C 1 152 ? 18.482 48.234 8.545 1.00 7.77 138 ILE C C 1
ATOM 4382 O O . ILE C 1 152 ? 19.454 47.496 8.367 1.00 8.10 138 ILE C O 1
ATOM 4387 N N . VAL C 1 153 ? 18.051 48.579 9.750 1.00 5.92 139 VAL C N 1
ATOM 4388 C CA . VAL C 1 153 ? 18.633 47.970 10.943 1.00 6.83 139 VAL C CA 1
ATOM 4389 C C . VAL C 1 153 ? 17.585 47.116 11.634 1.00 7.71 139 VAL C C 1
ATOM 4390 O O . VAL C 1 153 ? 16.555 47.621 12.088 1.00 9.12 139 VAL C O 1
ATOM 4394 N N . ASN C 1 154 ? 17.852 45.816 11.709 1.00 6.08 140 ASN C N 1
ATOM 4395 C CA . ASN C 1 154 ? 16.946 44.883 12.367 1.00 7.56 140 ASN C CA 1
ATOM 4396 C C . ASN C 1 154 ? 17.383 44.680 13.795 1.00 10.38 140 ASN C C 1
ATOM 4397 O O . ASN C 1 154 ? 18.523 44.973 14.147 1.00 8.39 140 ASN C O 1
ATOM 4402 N N . PHE C 1 155 ? 16.462 44.189 14.617 1.00 9.04 141 PHE C N 1
ATOM 4403 C CA . PHE C 1 155 ? 16.745 43.971 16.023 1.00 7.53 141 PHE C CA 1
ATOM 4404 C C . PHE C 1 155 ? 16.811 42.494 16.386 1.00 8.74 141 PHE C C 1
ATOM 4405 O O . PHE C 1 155 ? 15.790 41.820 16.551 1.00 8.45 141 PHE C O 1
ATOM 4413 N N . GLY C 1 156 ? 18.041 42.000 16.477 1.00 8.08 142 GLY C N 1
ATOM 4414 C CA . GLY C 1 156 ? 18.303 40.721 17.102 1.00 7.83 142 GLY C CA 1
ATOM 4415 C C . GLY C 1 156 ? 18.432 40.933 18.599 1.00 10.19 142 GLY C C 1
ATOM 4416 O O . GLY C 1 156 ? 17.795 41.821 19.180 1.00 9.19 142 GLY C O 1
ATOM 4417 N N . SER C 1 157 ? 19.287 40.125 19.214 1.00 7.46 143 SER C N 1
ATOM 4418 C CA . SER C 1 157 ? 19.511 40.142 20.648 1.00 6.42 143 SER C CA 1
ATOM 4419 C C . SER C 1 157 ? 20.601 39.138 20.909 1.00 9.06 143 SER C C 1
ATOM 4420 O O . SER C 1 157 ? 20.893 38.298 20.053 1.00 7.78 143 SER C O 1
ATOM 4423 N N . VAL C 1 158 ? 21.211 39.208 22.084 1.00 7.83 144 VAL C N 1
ATOM 4424 C CA . VAL C 1 158 ? 21.993 38.075 22.540 1.00 8.37 144 VAL C CA 1
ATOM 4425 C C . VAL C 1 158 ? 21.092 36.830 22.508 1.00 8.67 144 VAL C C 1
ATOM 4426 O O . VAL C 1 158 ? 21.560 35.720 22.237 1.00 8.43 144 VAL C O 1
ATOM 4430 N N . ALA C 1 159 ? 19.786 37.039 22.708 1.00 7.41 145 ALA C N 1
ATOM 4431 C CA . ALA C 1 159 ? 18.812 35.950 22.721 1.00 8.96 145 ALA C CA 1
ATOM 4432 C C . ALA C 1 159 ? 18.540 35.392 21.323 1.00 6.64 145 ALA C C 1
ATOM 4433 O O . ALA C 1 159 ? 17.826 34.392 21.167 1.00 7.76 145 ALA C O 1
ATOM 4435 N N . GLY C 1 160 ? 19.100 36.040 20.308 1.00 6.50 146 GLY C N 1
ATOM 4436 C CA . GLY C 1 160 ? 19.057 35.514 18.949 1.00 6.77 146 GLY C CA 1
ATOM 4437 C C . GLY C 1 160 ? 20.327 34.797 18.548 1.00 6.24 146 GLY C C 1
ATOM 4438 O O . GLY C 1 160 ? 20.387 34.193 17.472 1.00 9.73 146 GLY C O 1
ATOM 4439 N N . LEU C 1 161 ? 21.345 34.860 19.400 1.00 6.39 147 LEU C N 1
ATOM 4440 C CA . LEU C 1 161 ? 22.653 34.272 19.105 1.00 8.78 147 LEU C CA 1
ATOM 4441 C C . LEU C 1 161 ? 22.932 33.046 19.973 1.00 8.64 147 LEU C C 1
ATOM 4442 O O . LEU C 1 161 ? 23.627 32.106 19.548 1.00 9.82 147 LEU C O 1
ATOM 4447 N N . VAL C 1 162 ? 22.426 33.080 21.204 1.00 6.20 148 VAL C N 1
ATOM 4448 C CA . VAL C 1 162 ? 22.501 31.931 22.093 1.00 6.87 148 VAL C CA 1
ATOM 4449 C C . VAL C 1 162 ? 21.145 31.633 22.731 1.00 5.82 148 VAL C C 1
ATOM 4450 O O . VAL C 1 162 ? 20.182 32.407 22.592 1.00 7.44 148 VAL C O 1
ATOM 4454 N N . GLY C 1 163 ? 21.069 30.502 23.426 1.00 8.46 149 GLY C N 1
ATOM 4455 C CA . GLY C 1 163 ? 19.834 30.093 24.082 1.00 7.91 149 GLY C CA 1
ATOM 4456 C C . GLY C 1 163 ? 19.664 30.711 25.457 1.00 9.54 149 GLY C C 1
ATOM 4457 O O . GLY C 1 163 ? 20.603 30.756 26.255 1.00 10.32 149 GLY C O 1
ATOM 4458 N N . ILE C 1 164 ? 18.453 31.191 25.725 1.00 8.34 150 ILE C N 1
ATOM 4459 C CA . ILE C 1 164 ? 18.107 31.774 27.018 1.00 8.01 150 ILE C CA 1
ATOM 4460 C C . ILE C 1 164 ? 17.057 30.892 27.675 1.00 9.39 150 ILE C C 1
ATOM 4461 O O . ILE C 1 164 ? 16.039 30.605 27.066 1.00 9.80 150 ILE C O 1
ATOM 4466 N N . PRO C 1 165 ? 17.301 30.450 28.922 1.00 8.71 151 PRO C N 1
ATOM 4467 C CA . PRO C 1 165 ? 16.300 29.597 29.571 1.00 10.52 151 PRO C CA 1
ATOM 4468 C C . PRO C 1 165 ? 14.896 30.196 29.581 1.00 9.49 151 PRO C C 1
ATOM 4469 O O . PRO C 1 165 ? 14.721 31.401 29.795 1.00 10.27 151 PRO C O 1
ATOM 4473 N N . THR C 1 166 ? 13.912 29.339 29.323 1.00 8.59 152 THR C N 1
ATOM 4474 C CA . THR C 1 166 ? 12.491 29.677 29.422 1.00 9.98 152 THR C CA 1
ATOM 4475 C C . THR C 1 166 ? 12.007 30.725 28.415 1.00 12.65 152 THR C C 1
ATOM 4476 O O . THR C 1 166 ? 10.947 31.313 28.608 1.00 10.97 152 THR C O 1
ATOM 4480 N N . MET C 1 167 ? 12.762 30.964 27.339 1.00 9.93 153 MET C N 1
ATOM 4481 C CA . MET C 1 167 ? 12.298 31.911 26.316 1.00 8.54 153 MET C CA 1
ATOM 4482 C C . MET C 1 167 ? 12.351 31.302 24.917 1.00 8.60 153 MET C C 1
ATOM 4483 O O . MET C 1 167 ? 13.046 31.802 24.029 1.00 8.39 153 MET C O 1
ATOM 4488 N N . ALA C 1 168 ? 11.614 30.216 24.717 1.00 7.33 154 ALA C N 1
ATOM 4489 C CA . ALA C 1 168 ? 11.691 29.487 23.452 1.00 7.18 154 ALA C CA 1
ATOM 4490 C C . ALA C 1 168 ? 11.260 30.307 22.227 1.00 8.36 154 ALA C C 1
ATOM 4491 O O . ALA C 1 168 ? 12.016 30.429 21.255 1.00 7.77 154 ALA C O 1
ATOM 4493 N N . ALA C 1 169 ? 10.055 30.866 22.264 1.00 8.97 155 ALA C N 1
ATOM 4494 C CA . ALA C 1 169 ? 9.563 31.623 21.113 1.00 8.08 155 ALA C CA 1
ATOM 4495 C C . ALA C 1 169 ? 10.436 32.830 20.810 1.00 6.88 155 ALA C C 1
ATOM 4496 O O . ALA C 1 169 ? 10.679 33.155 19.643 1.00 7.74 155 ALA C O 1
ATOM 4498 N N . TYR C 1 170 ? 10.889 33.506 21.860 1.00 6.26 156 TYR C N 1
ATOM 4499 C CA . TYR C 1 170 ? 11.651 34.736 21.705 1.00 8.54 156 TYR C CA 1
ATOM 4500 C C . TYR C 1 170 ? 13.028 34.425 21.116 1.00 7.53 156 TYR C C 1
ATOM 4501 O O . TYR C 1 170 ? 13.518 35.149 20.254 1.00 7.86 156 TYR C O 1
ATOM 4510 N N . CYS C 1 171 ? 13.642 33.333 21.561 1.00 8.37 157 CYS C N 1
ATOM 4511 C CA . CYS C 1 171 ? 14.931 32.932 20.992 1.00 6.75 157 CYS C CA 1
ATOM 4512 C C . CYS C 1 171 ? 14.792 32.480 19.547 1.00 6.22 157 CYS C C 1
ATOM 4513 O O . CYS C 1 171 ? 15.688 32.686 18.736 1.00 6.97 157 CYS C O 1
ATOM 4516 N N . ALA C 1 172 ? 13.676 31.830 19.232 1.00 6.94 158 ALA C N 1
ATOM 4517 C CA . ALA C 1 172 ? 13.400 31.460 17.852 1.00 7.32 158 ALA C CA 1
ATOM 4518 C C . ALA C 1 172 ? 13.212 32.721 17.006 1.00 7.27 158 ALA C C 1
ATOM 4519 O O . ALA C 1 172 ? 13.775 32.833 15.916 1.00 7.49 158 ALA C O 1
ATOM 4521 N N . ALA C 1 173 ? 12.437 33.676 17.520 1.00 7.67 159 ALA C N 1
ATOM 4522 C CA . ALA C 1 173 ? 12.155 34.906 16.783 1.00 6.88 159 ALA C CA 1
ATOM 4523 C C . ALA C 1 173 ? 13.423 35.718 16.495 1.00 8.32 159 ALA C C 1
ATOM 4524 O O . ALA C 1 173 ? 13.650 36.149 15.365 1.00 6.94 159 ALA C O 1
ATOM 4526 N N . LYS C 1 174 ? 14.241 35.918 17.517 1.00 7.26 160 LYS C N 1
ATOM 4527 C CA . LYS C 1 174 ? 15.450 36.706 17.348 1.00 6.90 160 LYS C CA 1
ATOM 4528 C C . LYS C 1 174 ? 16.475 35.938 16.514 1.00 6.12 160 LYS C C 1
ATOM 4529 O O . LYS C 1 174 ? 17.214 36.541 15.749 1.00 6.14 160 LYS C O 1
ATOM 4535 N N . GLY C 1 175 ? 16.492 34.611 16.643 1.00 6.90 161 GLY C N 1
ATOM 4536 C CA . GLY C 1 175 ? 17.301 33.767 15.773 1.00 7.10 161 GLY C CA 1
ATOM 4537 C C . GLY C 1 175 ? 16.911 33.927 14.318 1.00 6.12 161 GLY C C 1
ATOM 4538 O O . GLY C 1 175 ? 17.776 34.024 13.430 1.00 6.59 161 GLY C O 1
ATOM 4539 N N . ALA C 1 176 ? 15.605 33.958 14.066 1.00 5.71 162 ALA C N 1
ATOM 4540 C CA . ALA C 1 176 ? 15.088 34.214 12.724 1.00 5.15 162 ALA C CA 1
ATOM 4541 C C . ALA C 1 176 ? 15.552 35.566 12.182 1.00 7.79 162 ALA C C 1
ATOM 4542 O O . ALA C 1 176 ? 15.996 35.668 11.041 1.00 6.98 162 ALA C O 1
ATOM 4544 N N . ILE C 1 177 ? 15.441 36.604 13.003 1.00 6.17 163 ILE C N 1
ATOM 4545 C CA . ILE C 1 177 ? 15.841 37.942 12.584 1.00 6.14 163 ILE C CA 1
ATOM 4546 C C . ILE C 1 177 ? 17.331 38.009 12.241 1.00 6.72 163 ILE C C 1
ATOM 4547 O O . ILE C 1 177 ? 17.716 38.621 11.235 1.00 7.69 163 ILE C O 1
ATOM 4552 N N . VAL C 1 178 ? 18.160 37.372 13.058 1.00 6.00 164 VAL C N 1
ATOM 4553 C CA . VAL C 1 178 ? 19.599 37.351 12.790 1.00 5.56 164 VAL C CA 1
ATOM 4554 C C . VAL C 1 178 ? 19.882 36.770 11.402 1.00 7.19 164 VAL C C 1
ATOM 4555 O O . VAL C 1 178 ? 20.584 37.396 10.607 1.00 7.50 164 VAL C O 1
ATOM 4559 N N . ASN C 1 179 ? 19.339 35.597 11.087 1.00 6.57 165 ASN C N 1
ATOM 4560 C CA . ASN C 1 179 ? 19.640 35.047 9.755 1.00 6.68 165 ASN C CA 1
ATOM 4561 C C . ASN C 1 179 ? 18.871 35.702 8.611 1.00 7.07 165 ASN C C 1
ATOM 4562 O O . ASN C 1 179 ? 19.374 35.775 7.492 1.00 7.08 165 ASN C O 1
ATOM 4567 N N . LEU C 1 180 ? 17.656 36.176 8.874 1.00 6.67 166 LEU C N 1
ATOM 4568 C CA . LEU C 1 180 ? 16.919 36.917 7.847 1.00 6.00 166 LEU C CA 1
ATOM 4569 C C . LEU C 1 180 ? 17.701 38.164 7.439 1.00 7.95 166 LEU C C 1
ATOM 4570 O O . LEU C 1 180 ? 17.696 38.557 6.272 1.00 7.58 166 LEU C O 1
ATOM 4575 N N . THR C 1 181 ? 18.386 38.773 8.404 1.00 7.39 167 THR C N 1
ATOM 4576 C CA . THR C 1 181 ? 19.262 39.919 8.131 1.00 7.49 167 THR C CA 1
ATOM 4577 C C . THR C 1 181 ? 20.358 39.568 7.107 1.00 7.61 167 THR C C 1
ATOM 4578 O O . THR C 1 181 ? 20.592 40.324 6.160 1.00 7.84 167 THR C O 1
ATOM 4582 N N . ARG C 1 182 ? 21.007 38.418 7.290 1.00 7.82 168 ARG C N 1
ATOM 4583 C CA . ARG C 1 182 ? 22.023 37.959 6.343 1.00 7.41 168 ARG C CA 1
ATOM 4584 C C . ARG C 1 182 ? 21.408 37.755 4.972 1.00 7.82 168 ARG C C 1
ATOM 4585 O O . ARG C 1 182 ? 21.989 38.128 3.951 1.00 7.69 168 ARG C O 1
ATOM 4593 N N . GLN C 1 183 ? 20.223 37.161 4.958 1.00 7.68 169 GLN C N 1
ATOM 4594 C CA . GLN C 1 183 ? 19.514 36.892 3.716 1.00 8.20 169 GLN C CA 1
ATOM 4595 C C . GLN C 1 183 ? 19.151 38.191 2.994 1.00 8.00 169 GLN C C 1
ATOM 4596 O O . GLN C 1 183 ? 19.338 38.311 1.775 1.00 8.17 169 GLN C O 1
ATOM 4602 N N . MET C 1 184 ? 18.633 39.162 3.743 1.00 7.06 170 MET C N 1
ATOM 4603 C CA . MET C 1 184 ? 18.273 40.448 3.150 1.00 7.18 170 MET C CA 1
ATOM 4604 C C . MET C 1 184 ? 19.508 41.168 2.609 1.00 8.47 170 MET C C 1
ATOM 4605 O O . MET C 1 184 ? 19.470 41.735 1.526 1.00 8.29 170 MET C O 1
ATOM 4610 N N . ALA C 1 185 ? 20.606 41.120 3.356 1.00 8.06 171 ALA C N 1
ATOM 4611 C CA . ALA C 1 185 ? 21.842 41.716 2.885 1.00 7.82 171 ALA C CA 1
ATOM 4612 C C . ALA C 1 185 ? 22.306 41.064 1.572 1.00 9.10 171 ALA C C 1
ATOM 4613 O O . ALA C 1 185 ? 22.804 41.747 0.671 1.00 10.82 171 ALA C O 1
ATOM 4615 N N . ALA C 1 186 ? 22.124 39.748 1.469 1.00 8.13 172 ALA C N 1
ATOM 4616 C CA . ALA C 1 186 ? 22.495 39.005 0.263 1.00 7.98 172 ALA C CA 1
ATOM 4617 C C . ALA C 1 186 ? 21.728 39.515 -0.952 1.00 9.27 172 ALA C C 1
ATOM 4618 O O . ALA C 1 186 ? 22.294 39.663 -2.038 1.00 11.47 172 ALA C O 1
ATOM 4620 N N . ASP C 1 187 ? 20.438 39.782 -0.761 1.00 8.33 173 ASP C N 1
ATOM 4621 C CA . ASP C 1 187 ? 19.581 40.236 -1.849 1.00 9.99 173 ASP C CA 1
ATOM 4622 C C . ASP C 1 187 ? 19.831 41.693 -2.238 1.00 9.44 173 ASP C C 1
ATOM 4623 O O . ASP C 1 187 ? 19.792 42.026 -3.429 1.00 11.26 173 ASP C O 1
ATOM 4628 N N . TYR C 1 188 ? 20.055 42.562 -1.250 1.00 7.18 174 TYR C N 1
ATOM 4629 C CA . TYR C 1 188 ? 19.889 44.007 -1.483 1.00 9.73 174 TYR C CA 1
ATOM 4630 C C . TYR C 1 188 ? 21.140 44.873 -1.405 1.00 9.50 174 TYR C C 1
ATOM 4631 O O . TYR C 1 188 ? 21.112 46.023 -1.841 1.00 9.95 174 TYR C O 1
ATOM 4640 N N . SER C 1 189 ? 22.218 44.352 -0.829 1.00 7.76 175 SER C N 1
ATOM 4641 C CA . SER C 1 189 ? 23.417 45.162 -0.622 1.00 8.79 175 SER C CA 1
ATOM 4642 C C . SER C 1 189 ? 23.944 45.726 -1.945 1.00 10.97 175 SER C C 1
ATOM 4643 O O . SER C 1 189 ? 24.373 46.880 -2.017 1.00 11.20 175 SER C O 1
ATOM 4646 N N . GLY C 1 190 ? 23.870 44.916 -2.992 1.00 11.92 176 GLY C N 1
ATOM 4647 C CA . GLY C 1 190 ? 24.346 45.325 -4.301 1.00 11.06 176 GLY C CA 1
ATOM 4648 C C . GLY C 1 190 ? 23.385 46.251 -5.016 1.00 13.99 176 GLY C C 1
ATOM 4649 O O . GLY C 1 190 ? 23.694 46.772 -6.088 1.00 16.14 176 GLY C O 1
ATOM 4650 N N . ARG C 1 191 ? 22.215 46.452 -4.421 1.00 11.93 177 ARG C N 1
ATOM 4651 C CA . ARG C 1 191 ? 21.180 47.279 -5.021 1.00 13.20 177 ARG C CA 1
ATOM 4652 C C . ARG C 1 191 ? 21.032 48.589 -4.260 1.00 12.18 177 ARG C C 1
ATOM 4653 O O . ARG C 1 191 ? 20.062 49.325 -4.451 1.00 15.37 177 ARG C O 1
ATOM 4661 N N . GLY C 1 192 ? 21.989 48.867 -3.381 1.00 10.77 178 GLY C N 1
ATOM 4662 C CA . GLY C 1 192 ? 22.021 50.124 -2.659 1.00 13.18 178 GLY C CA 1
ATOM 4663 C C . GLY C 1 192 ? 21.416 50.125 -1.267 1.00 12.22 178 GLY C C 1
ATOM 4664 O O . GLY C 1 192 ? 21.389 51.177 -0.620 1.00 12.42 178 GLY C O 1
ATOM 4665 N N . VAL C 1 193 ? 20.941 48.971 -0.797 1.00 10.65 179 VAL C N 1
ATOM 4666 C CA . VAL C 1 193 ? 20.296 48.889 0.520 1.00 8.89 179 VAL C CA 1
ATOM 4667 C C . VAL C 1 193 ? 21.075 47.989 1.481 1.00 8.93 179 VAL C C 1
ATOM 4668 O O . VAL C 1 193 ? 21.112 46.764 1.304 1.00 8.87 179 VAL C O 1
ATOM 4672 N N . ARG C 1 194 ? 21.706 48.599 2.488 1.00 8.40 180 ARG C N 1
ATOM 4673 C CA . ARG C 1 194 ? 22.433 47.823 3.495 1.00 8.66 180 ARG C CA 1
ATOM 4674 C C . ARG C 1 194 ? 21.428 47.305 4.514 1.00 8.72 180 ARG C C 1
ATOM 4675 O O . ARG C 1 194 ? 20.453 47.984 4.824 1.00 7.61 180 ARG C O 1
ATOM 4683 N N . VAL C 1 195 ? 21.638 46.084 4.995 1.00 7.15 181 VAL C N 1
ATOM 4684 C CA . VAL C 1 195 ? 20.775 45.528 6.030 1.00 7.34 181 VAL C CA 1
ATOM 4685 C C . VAL C 1 195 ? 21.658 44.894 7.097 1.00 7.51 181 VAL C C 1
ATOM 4686 O O . VAL C 1 195 ? 22.486 44.022 6.793 1.00 8.15 181 VAL C O 1
ATOM 4690 N N . ASN C 1 196 ? 21.493 45.349 8.337 1.00 6.70 182 ASN C N 1
ATOM 4691 C CA . ASN C 1 196 ? 22.290 44.875 9.462 1.00 8.02 182 ASN C CA 1
ATOM 4692 C C . ASN C 1 196 ? 21.403 44.584 10.654 1.00 11.40 182 ASN C C 1
ATOM 4693 O O . ASN C 1 196 ? 20.245 44.990 10.683 1.00 9.23 182 ASN C O 1
ATOM 4698 N N . ALA C 1 197 ? 21.940 43.863 11.632 1.00 8.47 183 ALA C N 1
ATOM 4699 C CA . ALA C 1 197 ? 21.166 43.565 12.828 1.00 8.28 183 ALA C CA 1
ATOM 4700 C C . ALA C 1 197 ? 21.958 43.942 14.053 1.00 10.21 183 ALA C C 1
ATOM 4701 O O . ALA C 1 197 ? 23.087 43.475 14.240 1.00 12.09 183 ALA C O 1
ATOM 4703 N N . VAL C 1 198 ? 21.389 44.802 14.888 1.00 8.02 184 VAL C N 1
ATOM 4704 C CA . VAL C 1 198 ? 22.013 45.047 16.179 1.00 9.46 184 VAL C CA 1
ATOM 4705 C C . VAL C 1 198 ? 21.556 43.925 17.114 1.00 8.20 184 VAL C C 1
ATOM 4706 O O . VAL C 1 198 ? 20.392 43.517 17.074 1.00 8.71 184 VAL C O 1
ATOM 4710 N N . CYS C 1 199 ? 22.479 43.382 17.906 1.00 7.50 185 CYS C N 1
ATOM 4711 C CA . CYS C 1 199 ? 22.125 42.325 18.851 1.00 7.74 185 CYS C CA 1
ATOM 4712 C C . CYS C 1 199 ? 22.422 42.793 20.269 1.00 8.85 185 CYS C C 1
ATOM 4713 O O . CYS C 1 199 ? 23.525 42.601 20.787 1.00 9.29 185 CYS C O 1
ATOM 4716 N N . PRO C 1 200 ? 21.444 43.448 20.896 1.00 8.16 186 PRO C N 1
ATOM 4717 C CA . PRO C 1 200 ? 21.701 43.999 22.232 1.00 6.55 186 PRO C CA 1
ATOM 4718 C C . PRO C 1 200 ? 21.732 42.942 23.319 1.00 8.49 186 PRO C C 1
ATOM 4719 O O . PRO C 1 200 ? 21.050 41.922 23.234 1.00 8.57 186 PRO C O 1
ATOM 4723 N N . GLY C 1 201 ? 22.539 43.207 24.344 1.00 6.58 187 GLY C N 1
ATOM 4724 C CA . GLY C 1 201 ? 22.406 42.498 25.596 1.00 8.47 187 GLY C CA 1
ATOM 4725 C C . GLY C 1 201 ? 21.261 43.101 26.389 1.00 8.84 187 GLY C C 1
ATOM 4726 O O . GLY C 1 201 ? 20.561 44.018 25.930 1.00 9.65 187 GLY C O 1
ATOM 4727 N N . THR C 1 202 ? 21.061 42.579 27.589 1.00 8.77 188 THR C N 1
ATOM 4728 C CA . THR C 1 202 ? 19.993 43.050 28.458 1.00 8.85 188 THR C CA 1
ATOM 4729 C C . THR C 1 202 ? 20.009 44.560 28.660 1.00 8.78 188 THR C C 1
ATOM 4730 O O . THR C 1 202 ? 21.054 45.148 28.945 1.00 9.86 188 THR C O 1
ATOM 4734 N N . VAL C 1 203 ? 18.844 45.184 28.507 1.00 9.35 189 VAL C N 1
ATOM 4735 C CA . VAL C 1 203 ? 18.677 46.603 28.815 1.00 12.44 189 VAL C CA 1
ATOM 4736 C C . VAL C 1 203 ? 17.549 46.687 29.825 1.00 15.64 189 VAL C C 1
ATOM 4737 O O . VAL C 1 203 ? 16.393 46.490 29.488 1.00 13.81 189 VAL C O 1
ATOM 4741 N N . THR C 1 204 ? 17.907 46.970 31.069 1.00 16.37 190 THR C N 1
ATOM 4742 C CA . THR C 1 204 ? 17.005 46.820 32.203 1.00 19.97 190 THR C CA 1
ATOM 4743 C C . THR C 1 204 ? 15.849 47.816 32.239 1.00 16.25 190 THR C C 1
ATOM 4744 O O . THR C 1 204 ? 14.733 47.465 32.610 1.00 17.34 190 THR C O 1
ATOM 4748 N N . SER C 1 205 ? 16.118 49.053 31.842 1.00 18.15 191 SER C N 1
ATOM 4749 C CA . SER C 1 205 ? 15.234 50.162 32.187 1.00 17.53 191 SER C CA 1
ATOM 4750 C C . SER C 1 205 ? 13.974 50.316 31.328 1.00 16.67 191 SER C C 1
ATOM 4751 O O . SER C 1 205 ? 13.084 51.088 31.679 1.00 23.39 191 SER C O 1
ATOM 4754 N N . THR C 1 206 ? 13.887 49.597 30.214 1.00 13.80 192 THR C N 1
ATOM 4755 C CA . THR C 1 206 ? 12.728 49.744 29.338 1.00 11.54 192 THR C CA 1
ATOM 4756 C C . THR C 1 206 ? 11.524 48.946 29.831 1.00 13.18 192 THR C C 1
ATOM 4757 O O . THR C 1 206 ? 11.632 48.141 30.754 1.00 13.82 192 THR C O 1
ATOM 4761 N N . GLY C 1 207 ? 10.380 49.171 29.198 1.00 15.20 193 GLY C N 1
ATOM 4762 C CA . GLY C 1 207 ? 9.192 48.384 29.476 1.00 13.34 193 GLY C CA 1
ATOM 4763 C C . GLY C 1 207 ? 9.464 46.893 29.357 1.00 16.05 193 GLY C C 1
ATOM 4764 O O . GLY C 1 207 ? 9.054 46.105 30.211 1.00 16.96 193 GLY C O 1
ATOM 4765 N N . MET C 1 208 ? 10.176 46.498 28.301 1.00 13.41 194 MET C N 1
ATOM 4766 C CA . MET C 1 208 ? 10.527 45.092 28.128 1.00 14.91 194 MET C CA 1
ATOM 4767 C C . MET C 1 208 ? 11.500 44.620 29.194 1.00 15.18 194 MET C C 1
ATOM 4768 O O . MET C 1 208 ? 11.372 43.505 29.702 1.00 16.14 194 MET C O 1
ATOM 4773 N N . GLY C 1 209 ? 12.491 45.452 29.501 1.00 13.14 195 GLY C N 1
ATOM 4774 C CA . GLY C 1 209 ? 13.475 45.119 30.518 1.00 13.18 195 GLY C CA 1
ATOM 4775 C C . GLY C 1 209 ? 12.820 44.920 31.871 1.00 14.71 195 GLY C C 1
ATOM 4776 O O . GLY C 1 209 ? 13.158 43.994 32.610 1.00 16.64 195 GLY C O 1
ATOM 4777 N N . GLN C 1 210 ? 11.860 45.783 32.183 1.00 14.86 196 GLN C N 1
ATOM 4778 C CA . GLN C 1 210 ? 11.124 45.671 33.438 1.00 19.60 196 GLN C CA 1
ATOM 4779 C C . GLN C 1 210 ? 10.231 44.431 33.459 1.00 19.99 196 GLN C C 1
ATOM 4780 O O . GLN C 1 210 ? 10.131 43.737 34.478 1.00 20.45 196 GLN C O 1
ATOM 4786 N N . GLN C 1 211 ? 9.589 44.165 32.327 1.00 17.22 197 GLN C N 1
ATOM 4787 C CA . GLN C 1 211 ? 8.726 43.006 32.152 1.00 19.68 197 GLN C CA 1
ATOM 4788 C C . GLN C 1 211 ? 9.469 41.702 32.423 1.00 21.18 197 GLN C C 1
ATOM 4789 O O . GLN C 1 211 ? 8.911 40.765 32.999 1.00 24.81 197 GLN C O 1
ATOM 4795 N N . LEU C 1 212 ? 10.734 41.646 32.021 1.00 17.69 198 LEU C N 1
ATOM 4796 C CA . LEU C 1 212 ? 11.482 40.396 32.092 1.00 21.00 198 LEU C CA 1
ATOM 4797 C C . LEU C 1 212 ? 12.222 40.228 33.419 1.00 25.50 198 LEU C C 1
ATOM 4798 O O . LEU C 1 212 ? 12.766 39.159 33.702 1.00 25.89 198 LEU C O 1
ATOM 4803 N N . LEU C 1 213 ? 12.250 41.289 34.223 1.00 22.68 199 LEU C N 1
ATOM 4804 C CA . LEU C 1 213 ? 12.842 41.215 35.554 1.00 25.15 199 LEU C CA 1
ATOM 4805 C C . LEU C 1 213 ? 12.126 40.186 36.423 1.00 33.35 199 LEU C C 1
ATOM 4806 O O . LEU C 1 213 ? 12.771 39.358 37.068 1.00 41.17 199 LEU C O 1
ATOM 4811 N N . GLU C 1 220 ? 20.636 36.904 44.508 1.00 48.92 206 GLU C N 1
ATOM 4812 C CA . GLU C 1 220 ? 21.567 35.922 43.959 1.00 49.64 206 GLU C CA 1
ATOM 4813 C C . GLU C 1 220 ? 21.212 35.575 42.519 1.00 47.83 206 GLU C C 1
ATOM 4814 O O . GLU C 1 220 ? 22.088 35.249 41.720 1.00 47.87 206 GLU C O 1
ATOM 4820 N N . VAL C 1 221 ? 19.925 35.641 42.195 1.00 44.24 207 VAL C N 1
ATOM 4821 C CA . VAL C 1 221 ? 19.491 35.501 40.812 1.00 48.95 207 VAL C CA 1
ATOM 4822 C C . VAL C 1 221 ? 19.944 36.735 40.036 1.00 43.79 207 VAL C C 1
ATOM 4823 O O . VAL C 1 221 ? 20.346 36.641 38.876 1.00 42.30 207 VAL C O 1
ATOM 4827 N N . GLN C 1 222 ? 19.896 37.887 40.700 1.00 48.01 208 GLN C N 1
ATOM 4828 C CA . GLN C 1 222 ? 20.361 39.139 40.112 1.00 45.14 208 GLN C CA 1
ATOM 4829 C C . GLN C 1 222 ? 21.862 39.112 39.844 1.00 38.93 208 GLN C C 1
ATOM 4830 O O . GLN C 1 222 ? 22.317 39.471 38.754 1.00 34.57 208 GLN C O 1
ATOM 4836 N N . ALA C 1 223 ? 22.627 38.693 40.846 1.00 40.29 209 ALA C N 1
ATOM 4837 C CA . ALA C 1 223 ? 24.074 38.615 40.716 1.00 37.66 209 ALA C CA 1
ATOM 4838 C C . ALA C 1 223 ? 24.468 37.613 39.636 1.00 33.81 209 ALA C C 1
ATOM 4839 O O . ALA C 1 223 ? 25.445 37.815 38.920 1.00 30.84 209 ALA C O 1
ATOM 4841 N N . ARG C 1 224 ? 23.698 36.536 39.521 1.00 35.21 210 ARG C N 1
ATOM 4842 C CA . ARG C 1 224 ? 23.985 35.503 38.533 1.00 32.60 210 ARG C CA 1
ATOM 4843 C C . ARG C 1 224 ? 23.815 36.028 37.108 1.00 31.10 210 ARG C C 1
ATOM 4844 O O . ARG C 1 224 ? 24.649 35.770 36.239 1.00 25.73 210 ARG C O 1
ATOM 4852 N N . ARG C 1 225 ? 22.734 36.764 36.874 1.00 27.28 211 ARG C N 1
ATOM 4853 C CA . ARG C 1 225 ? 22.481 37.329 35.555 1.00 25.10 211 ARG C CA 1
ATOM 4854 C C . ARG C 1 225 ? 23.573 38.324 35.181 1.00 23.16 211 ARG C C 1
ATOM 4855 O O . ARG C 1 225 ? 24.078 38.311 34.056 1.00 20.10 211 ARG C O 1
ATOM 4863 N N . LEU C 1 226 ? 23.936 39.175 36.134 1.00 23.25 212 LEU C N 1
ATOM 4864 C CA . LEU C 1 226 ? 24.946 40.204 35.897 1.00 18.80 212 LEU C CA 1
ATOM 4865 C C . LEU C 1 226 ? 26.307 39.583 35.597 1.00 22.91 212 LEU C C 1
ATOM 4866 O O . LEU C 1 226 ? 27.100 40.139 34.836 1.00 15.10 212 LEU C O 1
ATOM 4871 N N . ALA C 1 227 ? 26.564 38.418 36.185 1.00 20.34 213 ALA C N 1
ATOM 4872 C CA . ALA C 1 227 ? 27.834 37.723 36.003 1.00 22.96 213 ALA C CA 1
ATOM 4873 C C . ALA C 1 227 ? 28.072 37.296 34.554 1.00 18.20 213 ALA C C 1
ATOM 4874 O O . ALA C 1 227 ? 29.211 37.077 34.149 1.00 23.99 213 ALA C O 1
ATOM 4876 N N . LYS C 1 228 ? 26.995 37.182 33.786 1.00 15.92 214 LYS C N 1
ATOM 4877 C CA . LYS C 1 228 ? 27.080 36.772 32.386 1.00 14.65 214 LYS C CA 1
ATOM 4878 C C . LYS C 1 228 ? 27.564 37.920 31.504 1.00 13.86 214 LYS C C 1
ATOM 4879 O O . LYS C 1 228 ? 27.810 37.734 30.311 1.00 15.01 214 LYS C O 1
ATOM 4885 N N . TYR C 1 229 ? 27.680 39.103 32.104 1.00 11.45 215 TYR C N 1
ATOM 4886 C CA . TYR C 1 229 ? 28.118 40.311 31.406 1.00 10.12 215 TYR C CA 1
ATOM 4887 C C . TYR C 1 229 ? 29.495 40.767 31.862 1.00 13.01 215 TYR C C 1
ATOM 4888 O O . TYR C 1 229 ? 29.620 41.379 32.920 1.00 10.92 215 TYR C O 1
ATOM 4897 N N . PRO C 1 230 ? 30.541 40.465 31.068 1.00 9.89 216 PRO C N 1
ATOM 4898 C CA . PRO C 1 230 ? 31.917 40.821 31.437 1.00 10.29 216 PRO C CA 1
ATOM 4899 C C . PRO C 1 230 ? 32.081 42.287 31.826 1.00 10.71 216 PRO C C 1
ATOM 4900 O O . PRO C 1 230 ? 32.837 42.593 32.750 1.00 12.59 216 PRO C O 1
ATOM 4904 N N . ILE C 1 231 ? 31.372 43.185 31.147 1.00 9.73 217 ILE C N 1
ATOM 4905 C CA . ILE C 1 231 ? 31.526 44.614 31.418 1.00 10.07 217 ILE C CA 1
ATOM 4906 C C . ILE C 1 231 ? 31.051 45.030 32.823 1.00 11.10 217 ILE C C 1
ATOM 4907 O O . ILE C 1 231 ? 31.438 46.090 33.332 1.00 13.18 217 ILE C O 1
ATOM 4912 N N . GLY C 1 232 ? 30.226 44.200 33.449 1.00 10.99 218 GLY C N 1
ATOM 4913 C CA . GLY C 1 232 ? 29.868 44.409 34.844 1.00 12.10 218 GLY C CA 1
ATOM 4914 C C . GLY C 1 232 ? 28.636 45.273 35.058 1.00 15.07 218 GLY C C 1
ATOM 4915 O O . GLY C 1 232 ? 28.352 45.710 36.181 1.00 14.42 218 GLY C O 1
ATOM 4916 N N . ARG C 1 233 ? 27.904 45.519 33.976 1.00 11.39 219 ARG C N 1
ATOM 4917 C CA . ARG C 1 233 ? 26.650 46.250 34.038 1.00 11.29 219 ARG C CA 1
ATOM 4918 C C . ARG C 1 233 ? 25.793 45.826 32.865 1.00 11.74 219 ARG C C 1
ATOM 4919 O O . ARG C 1 233 ? 26.288 45.241 31.898 1.00 11.03 219 ARG C O 1
ATOM 4927 N N . PHE C 1 234 ? 24.504 46.123 32.950 1.00 11.93 220 PHE C N 1
ATOM 4928 C CA . PHE C 1 234 ? 23.612 45.898 31.825 1.00 11.90 220 PHE C CA 1
ATOM 4929 C C . PHE C 1 234 ? 23.630 47.126 30.908 1.00 10.64 220 PHE C C 1
ATOM 4930 O O . PHE C 1 234 ? 24.243 48.141 31.236 1.00 10.34 220 PHE C O 1
ATOM 4938 N N . GLY C 1 235 ? 22.995 47.024 29.745 1.00 9.76 221 GLY C N 1
ATOM 4939 C CA . GLY C 1 235 ? 23.027 48.112 28.786 1.00 9.25 221 GLY C CA 1
ATOM 4940 C C . GLY C 1 235 ? 21.985 49.171 29.068 1.00 10.48 221 GLY C C 1
ATOM 4941 O O . GLY C 1 235 ? 21.036 48.932 29.813 1.00 10.16 221 GLY C O 1
ATOM 4942 N N . THR C 1 236 ? 22.185 50.351 28.488 1.00 9.47 222 THR C N 1
ATOM 4943 C CA . THR C 1 236 ? 21.173 51.394 28.513 1.00 10.18 222 THR C CA 1
ATOM 4944 C C . THR C 1 236 ? 20.587 51.546 27.115 1.00 10.44 222 THR C C 1
ATOM 4945 O O . THR C 1 236 ? 21.191 51.115 26.129 1.00 8.25 222 THR C O 1
ATOM 4949 N N . PRO C 1 237 ? 19.397 52.153 27.012 1.00 9.10 223 PRO C N 1
ATOM 4950 C CA . PRO C 1 237 ? 18.853 52.397 25.674 1.00 8.44 223 PRO C CA 1
ATOM 4951 C C . PRO C 1 237 ? 19.805 53.250 24.832 1.00 9.52 223 PRO C C 1
ATOM 4952 O O . PRO C 1 237 ? 19.944 53.029 23.626 1.00 9.92 223 PRO C O 1
ATOM 4956 N N . GLU C 1 238 ? 20.488 54.189 25.482 1.00 10.56 224 GLU C N 1
ATOM 4957 C CA . GLU C 1 238 ? 21.442 55.058 24.803 1.00 11.35 224 GLU C CA 1
ATOM 4958 C C . GLU C 1 238 ? 22.612 54.266 24.214 1.00 10.46 224 GLU C C 1
ATOM 4959 O O . GLU C 1 238 ? 23.048 54.553 23.092 1.00 10.69 224 GLU C O 1
ATOM 4965 N N . ASP C 1 239 ? 23.102 53.270 24.954 1.00 9.22 225 ASP C N 1
ATOM 4966 C CA . ASP C 1 239 ? 24.187 52.406 24.450 1.00 7.72 225 ASP C CA 1
ATOM 4967 C C . ASP C 1 239 ? 23.792 51.787 23.114 1.00 8.15 225 ASP C C 1
ATOM 4968 O O . ASP C 1 239 ? 24.582 51.760 22.156 1.00 9.13 225 ASP C O 1
ATOM 4973 N N . ILE C 1 240 ? 22.574 51.258 23.068 1.00 7.66 226 ILE C N 1
ATOM 4974 C CA . ILE C 1 240 ? 22.106 50.555 21.880 1.00 7.64 226 ILE C CA 1
ATOM 4975 C C . ILE C 1 240 ? 21.854 51.550 20.754 1.00 9.75 226 ILE C C 1
ATOM 4976 O O . ILE C 1 240 ? 22.216 51.305 19.607 1.00 9.15 226 ILE C O 1
ATOM 4981 N N . ALA C 1 241 ? 21.232 52.679 21.085 1.00 6.98 227 ALA C N 1
ATOM 4982 C CA . ALA C 1 241 ? 20.967 53.717 20.091 1.00 8.28 227 ALA C CA 1
ATOM 4983 C C . ALA C 1 241 ? 22.237 54.137 19.348 1.00 7.30 227 ALA C C 1
ATOM 4984 O O . ALA C 1 241 ? 22.210 54.334 18.138 1.00 9.57 227 ALA C O 1
ATOM 4986 N N . GLU C 1 242 ? 23.350 54.247 20.063 1.00 8.04 228 GLU C N 1
ATOM 4987 C CA . GLU C 1 242 ? 24.589 54.667 19.402 1.00 8.19 228 GLU C CA 1
ATOM 4988 C C . GLU C 1 242 ? 25.031 53.685 18.319 1.00 10.06 228 GLU C C 1
ATOM 4989 O O . GLU C 1 242 ? 25.459 54.103 17.240 1.00 9.60 228 GLU C O 1
ATOM 4995 N N . ALA C 1 243 ? 24.930 52.385 18.594 1.00 8.06 229 ALA C N 1
ATOM 4996 C CA . ALA C 1 243 ? 25.269 51.398 17.579 1.00 8.45 229 ALA C CA 1
ATOM 4997 C C . ALA C 1 243 ? 24.351 51.505 16.372 1.00 9.84 229 ALA C C 1
ATOM 4998 O O . ALA C 1 243 ? 24.802 51.406 15.231 1.00 8.78 229 ALA C O 1
ATOM 5000 N N . VAL C 1 244 ? 23.059 51.718 16.618 1.00 8.16 230 VAL C N 1
ATOM 5001 C CA . VAL C 1 244 ? 22.098 51.835 15.532 1.00 7.88 230 VAL C CA 1
ATOM 5002 C C . VAL C 1 244 ? 22.396 53.062 14.680 1.00 8.41 230 VAL C C 1
ATOM 5003 O O . VAL C 1 244 ? 22.378 52.998 13.448 1.00 7.96 230 VAL C O 1
ATOM 5007 N N . ILE C 1 245 ? 22.688 54.179 15.336 1.00 9.25 231 ILE C N 1
ATOM 5008 C CA . ILE C 1 245 ? 23.048 55.395 14.606 1.00 8.50 231 ILE C CA 1
ATOM 5009 C C . ILE C 1 245 ? 24.287 55.182 13.727 1.00 9.91 231 ILE C C 1
ATOM 5010 O O . ILE C 1 245 ? 24.327 55.641 12.579 1.00 7.62 231 ILE C O 1
ATOM 5015 N N . PHE C 1 246 ? 25.288 54.464 14.241 1.00 9.19 232 PHE C N 1
ATOM 5016 C CA . PHE C 1 246 ? 26.430 54.135 13.383 1.00 8.09 232 PHE C CA 1
ATOM 5017 C C . PHE C 1 246 ? 25.996 53.337 12.149 1.00 8.06 232 PHE C C 1
ATOM 5018 O O . PHE C 1 246 ? 26.344 53.695 11.021 1.00 9.13 232 PHE C O 1
ATOM 5026 N N . LEU C 1 247 ? 25.246 52.255 12.358 1.00 7.44 233 LEU C N 1
ATOM 5027 C CA . LEU C 1 247 ? 24.819 51.412 11.242 1.00 8.54 233 LEU C CA 1
ATOM 5028 C C . LEU C 1 247 ? 23.946 52.152 10.233 1.00 8.04 233 LEU C C 1
ATOM 5029 O O . LEU C 1 247 ? 23.993 51.854 9.036 1.00 7.83 233 LEU C O 1
ATOM 5034 N N . LEU C 1 248 ? 23.168 53.119 10.714 1.00 9.66 234 LEU C N 1
ATOM 5035 C CA . LEU C 1 248 ? 22.350 53.955 9.830 1.00 9.80 234 LEU C CA 1
ATOM 5036 C C . LEU C 1 248 ? 23.150 54.938 8.977 1.00 10.58 234 LEU C C 1
ATOM 5037 O O . LEU C 1 248 ? 22.682 55.374 7.920 1.00 13.42 234 LEU C O 1
ATOM 5042 N N . SER C 1 249 ? 24.339 55.302 9.448 1.00 8.90 235 SER C N 1
ATOM 5043 C CA . SER C 1 249 ? 25.088 56.406 8.850 1.00 10.47 235 SER C CA 1
ATOM 5044 C C . SER C 1 249 ? 25.869 55.960 7.621 1.00 11.23 235 SER C C 1
ATOM 5045 O O . SER C 1 249 ? 26.191 54.773 7.481 1.00 9.79 235 SER C O 1
ATOM 5048 N N . ASP C 1 250 ? 26.188 56.913 6.746 1.00 8.79 236 ASP C N 1
ATOM 5049 C CA . ASP C 1 250 ? 26.992 56.590 5.569 1.00 10.30 236 ASP C CA 1
ATOM 5050 C C . ASP C 1 250 ? 28.452 56.293 5.902 1.00 10.41 236 ASP C C 1
ATOM 5051 O O . ASP C 1 250 ? 29.200 55.811 5.051 1.00 10.14 236 ASP C O 1
ATOM 5056 N N . GLN C 1 251 ? 28.862 56.560 7.136 1.00 8.88 237 GLN C N 1
ATOM 5057 C CA . GLN C 1 251 ? 30.189 56.146 7.563 1.00 8.88 237 GLN C CA 1
ATOM 5058 C C . GLN C 1 251 ? 30.268 54.619 7.630 1.00 9.19 237 GLN C C 1
ATOM 5059 O O . GLN C 1 251 ? 31.352 54.039 7.558 1.00 10.88 237 GLN C O 1
ATOM 5065 N N . ALA C 1 252 ? 29.106 53.984 7.727 1.00 7.33 238 ALA C N 1
ATOM 5066 C CA . ALA C 1 252 ? 29.005 52.522 7.760 1.00 8.72 238 ALA C CA 1
ATOM 5067 C C . ALA C 1 252 ? 28.761 51.941 6.362 1.00 8.22 238 ALA C C 1
ATOM 5068 O O . ALA C 1 252 ? 28.175 50.867 6.214 1.00 7.38 238 ALA C O 1
ATOM 5070 N N . ALA C 1 253 ? 29.247 52.632 5.332 1.00 8.89 239 ALA C N 1
ATOM 5071 C CA . ALA C 1 253 ? 28.954 52.259 3.950 1.00 10.51 239 ALA C CA 1
ATOM 5072 C C . ALA C 1 253 ? 29.326 50.833 3.538 1.00 9.67 239 ALA C C 1
ATOM 5073 O O . ALA C 1 253 ? 28.715 50.289 2.624 1.00 10.06 239 ALA C O 1
ATOM 5075 N N . PHE C 1 254 ? 30.327 50.243 4.188 1.00 9.75 240 PHE C N 1
ATOM 5076 C CA . PHE C 1 254 ? 30.778 48.894 3.840 1.00 7.61 240 PHE C CA 1
ATOM 5077 C C . PHE C 1 254 ? 30.236 47.865 4.837 1.00 8.50 240 PHE C C 1
ATOM 5078 O O . PHE C 1 254 ? 30.572 46.689 4.762 1.00 9.59 240 PHE C O 1
ATOM 5086 N N . VAL C 1 255 ? 29.403 48.311 5.776 1.00 7.62 241 VAL C N 1
ATOM 5087 C CA . VAL C 1 255 ? 28.828 47.394 6.756 1.00 6.66 241 VAL C CA 1
ATOM 5088 C C . VAL C 1 255 ? 27.459 46.922 6.309 1.00 8.03 241 VAL C C 1
ATOM 5089 O O . VAL C 1 255 ? 26.516 47.709 6.242 1.00 8.04 241 VAL C O 1
ATOM 5093 N N . THR C 1 256 ? 27.353 45.640 5.978 1.00 6.86 242 THR C N 1
ATOM 5094 C CA . THR C 1 256 ? 26.067 45.088 5.590 1.00 7.26 242 THR C CA 1
ATOM 5095 C C . THR C 1 256 ? 26.081 43.594 5.885 1.00 7.06 242 THR C C 1
ATOM 5096 O O . THR C 1 256 ? 27.118 42.945 5.751 1.00 7.61 242 THR C O 1
ATOM 5100 N N . GLY C 1 257 ? 24.938 43.069 6.330 1.00 6.19 243 GLY C N 1
ATOM 5101 C CA . GLY C 1 257 ? 24.827 41.669 6.709 1.00 7.17 243 GLY C CA 1
ATOM 5102 C C . GLY C 1 257 ? 25.352 41.297 8.088 1.00 7.67 243 GLY C C 1
ATOM 5103 O O . GLY C 1 257 ? 25.352 40.117 8.448 1.00 8.64 243 GLY C O 1
ATOM 5104 N N . ALA C 1 258 ? 25.781 42.293 8.860 1.00 8.17 244 ALA C N 1
ATOM 5105 C CA . ALA C 1 258 ? 26.430 42.063 10.142 1.00 9.78 244 ALA C CA 1
ATOM 5106 C C . ALA C 1 258 ? 25.412 41.836 11.250 1.00 8.51 244 ALA C C 1
ATOM 5107 O O . ALA C 1 258 ? 24.350 42.466 11.277 1.00 11.80 244 ALA C O 1
ATOM 5109 N N . ALA C 1 259 ? 25.751 40.921 12.150 1.00 7.60 245 ALA C N 1
ATOM 5110 C CA . ALA C 1 259 ? 25.033 40.746 13.407 1.00 10.60 245 ALA C CA 1
ATOM 5111 C C . ALA C 1 259 ? 25.948 41.349 14.461 1.00 10.55 245 ALA C C 1
ATOM 5112 O O . ALA C 1 259 ? 26.877 40.694 14.941 1.00 12.04 245 ALA C O 1
ATOM 5114 N N . PHE C 1 260 ? 25.689 42.612 14.793 1.00 9.38 246 PHE C N 1
ATOM 5115 C CA . PHE C 1 260 ? 26.598 43.426 15.595 1.00 8.22 246 PHE C CA 1
ATOM 5116 C C . PHE C 1 260 ? 26.235 43.301 17.077 1.00 8.94 246 PHE C C 1
ATOM 5117 O O . PHE C 1 260 ? 25.200 43.809 17.514 1.00 9.96 246 PHE C O 1
ATOM 5125 N N . ALA C 1 261 ? 27.071 42.588 17.824 1.00 9.60 247 ALA C N 1
ATOM 5126 C CA . ALA C 1 261 ? 26.832 42.378 19.254 1.00 9.62 247 ALA C CA 1
ATOM 5127 C C . ALA C 1 261 ? 27.138 43.647 20.031 1.00 8.63 247 ALA C C 1
ATOM 5128 O O . ALA C 1 261 ? 28.274 44.142 20.003 1.00 8.90 247 ALA C O 1
ATOM 5130 N N . VAL C 1 262 ? 26.122 44.168 20.711 1.00 8.74 248 VAL C N 1
ATOM 5131 C CA . VAL C 1 262 ? 26.256 45.345 21.565 1.00 7.29 248 VAL C CA 1
ATOM 5132 C C . VAL C 1 262 ? 25.754 44.889 22.930 1.00 7.67 248 VAL C C 1
ATOM 5133 O O . VAL C 1 262 ? 24.59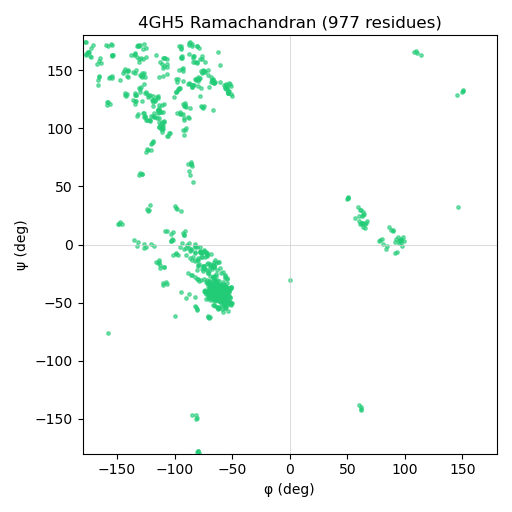0 45.098 23.292 1.00 8.84 248 VAL C O 1
ATOM 5137 N N . ASP C 1 263 ? 26.628 44.229 23.680 1.00 7.43 249 ASP C N 1
ATOM 5138 C CA . ASP C 1 263 ? 26.132 43.314 24.700 1.00 7.03 249 ASP C CA 1
ATOM 5139 C C . ASP C 1 263 ? 27.013 43.187 25.926 1.00 8.60 249 ASP C C 1
ATOM 5140 O O . ASP C 1 263 ? 26.897 42.210 26.679 1.00 8.56 249 ASP C O 1
ATOM 5145 N N . GLY C 1 264 ? 27.912 44.146 26.109 1.00 8.94 250 GLY C N 1
ATOM 5146 C CA . GLY C 1 264 ? 28.769 44.139 27.279 1.00 7.54 250 GLY C CA 1
ATOM 5147 C C . GLY C 1 264 ? 29.659 42.907 27.390 1.00 9.62 250 GLY C C 1
ATOM 5148 O O . GLY C 1 264 ? 30.186 42.622 28.467 1.00 8.46 250 GLY C O 1
ATOM 5149 N N . GLY C 1 265 ? 29.826 42.182 26.282 1.00 6.97 251 GLY C N 1
ATOM 5150 C CA . GLY C 1 265 ? 30.672 40.998 26.244 1.00 8.36 251 GLY C CA 1
ATOM 5151 C C . GLY C 1 265 ? 29.960 39.670 26.454 1.00 11.04 251 GLY C C 1
ATOM 5152 O O . GLY C 1 265 ? 30.600 38.628 26.491 1.00 8.03 251 GLY C O 1
ATOM 5153 N N . MET C 1 266 ? 28.637 39.702 26.582 1.00 7.72 252 MET C N 1
ATOM 5154 C CA . MET C 1 266 ? 27.870 38.502 26.895 1.00 8.75 252 MET C CA 1
ATOM 5155 C C . MET C 1 266 ? 28.190 37.329 25.957 1.00 8.11 252 MET C C 1
ATOM 5156 O O . MET C 1 266 ? 28.486 36.225 26.424 1.00 7.85 252 MET C O 1
ATOM 5161 N N . THR C 1 267 ? 28.139 37.575 24.649 1.00 8.91 253 THR C N 1
ATOM 5162 C CA . THR C 1 267 ? 28.320 36.505 23.672 1.00 8.95 253 THR C CA 1
ATOM 5163 C C . THR C 1 267 ? 29.791 36.188 23.419 1.00 10.73 253 THR C C 1
ATOM 5164 O O . THR C 1 267 ? 30.108 35.297 22.626 1.00 11.65 253 THR C O 1
ATOM 5168 N N . ALA C 1 268 ? 30.683 36.902 24.105 1.00 8.62 254 ALA C N 1
ATOM 5169 C CA . ALA C 1 268 ? 32.118 36.633 23.984 1.00 8.73 254 ALA C CA 1
ATOM 5170 C C . ALA C 1 268 ? 32.601 35.555 24.947 1.00 9.88 254 ALA C C 1
ATOM 5171 O O . ALA C 1 268 ? 33.728 35.064 24.828 1.00 10.77 254 ALA C O 1
ATOM 5173 N N . ILE C 1 269 ? 31.752 35.183 25.901 1.00 8.41 255 ILE C N 1
ATOM 5174 C CA . ILE C 1 269 ? 32.102 34.153 26.879 1.00 9.81 255 ILE C CA 1
ATOM 5175 C C . ILE C 1 269 ? 31.050 33.052 26.954 1.00 12.63 255 ILE C C 1
ATOM 5176 O O . ILE C 1 269 ? 29.975 33.146 26.353 1.00 12.47 255 ILE C O 1
ATOM 5182 N N . ASN D 1 17 ? 24.729 -1.892 16.079 1.00 18.00 3 ASN D N 1
ATOM 5183 C CA . ASN D 1 17 ? 23.687 -1.750 17.094 1.00 15.11 3 ASN D CA 1
ATOM 5184 C C . ASN D 1 17 ? 23.784 -0.444 17.881 1.00 14.10 3 ASN D C 1
ATOM 5185 O O . ASN D 1 17 ? 23.503 -0.398 19.078 1.00 13.50 3 ASN D O 1
ATOM 5190 N N . ARG D 1 18 ? 24.160 0.632 17.202 1.00 9.48 4 ARG D N 1
ATOM 5191 C CA . ARG D 1 18 ? 24.370 1.897 17.888 1.00 10.02 4 ARG D CA 1
ATOM 5192 C C . ARG D 1 18 ? 23.085 2.500 18.456 1.00 11.42 4 ARG D C 1
ATOM 5193 O O . ARG D 1 18 ? 23.142 3.367 19.319 1.00 10.13 4 ARG D O 1
ATOM 5201 N N . LEU D 1 19 ? 21.937 2.030 17.974 1.00 12.07 5 LEU D N 1
ATOM 5202 C CA . LEU D 1 19 ? 20.656 2.529 18.476 1.00 9.30 5 LEU D CA 1
ATOM 5203 C C . LEU D 1 19 ? 19.786 1.403 19.039 1.00 10.83 5 LEU D C 1
ATOM 5204 O O . LEU D 1 19 ? 18.559 1.474 18.983 1.00 10.01 5 LEU D O 1
ATOM 5209 N N . LYS D 1 20 ? 20.429 0.363 19.563 1.00 12.26 6 LYS D N 1
ATOM 5210 C CA . LYS D 1 20 ? 19.707 -0.723 20.219 1.00 15.92 6 LYS D CA 1
ATOM 5211 C C . LYS D 1 20 ? 18.806 -0.176 21.326 1.00 13.12 6 LYS D C 1
ATOM 5212 O O . LYS D 1 20 ? 19.218 0.682 22.111 1.00 14.78 6 LYS D O 1
ATOM 5218 N N . ASN D 1 21 ? 17.571 -0.659 21.359 1.00 17.94 7 ASN D N 1
ATOM 5219 C CA . ASN D 1 21 ? 16.588 -0.210 22.341 1.00 15.67 7 ASN D CA 1
ATOM 5220 C C . ASN D 1 21 ? 16.200 1.263 22.233 1.00 15.12 7 ASN D C 1
ATOM 5221 O O . ASN D 1 21 ? 15.610 1.812 23.161 1.00 17.12 7 ASN D O 1
ATOM 5226 N N . GLU D 1 22 ? 16.529 1.910 21.119 1.00 9.63 8 GLU D N 1
ATOM 5227 C CA . GLU D 1 22 ? 16.032 3.268 20.897 1.00 10.19 8 GLU D CA 1
ATOM 5228 C C . GLU D 1 22 ? 14.728 3.213 20.107 1.00 11.19 8 GLU D C 1
ATOM 5229 O O . GLU D 1 22 ? 14.486 2.277 19.341 1.00 10.56 8 GLU D O 1
ATOM 5235 N N . VAL D 1 23 ? 13.889 4.221 20.319 1.00 8.68 9 VAL D N 1
ATOM 5236 C CA . VAL D 1 23 ? 12.583 4.312 19.673 1.00 9.37 9 VAL D CA 1
ATOM 5237 C C . VAL D 1 23 ? 12.500 5.734 19.143 1.00 8.44 9 VAL D C 1
ATOM 5238 O O . VAL D 1 23 ? 12.448 6.688 19.921 1.00 8.77 9 VAL D O 1
ATOM 5242 N N . ILE D 1 24 ? 12.548 5.872 17.821 1.00 8.15 10 ILE D N 1
ATOM 5243 C CA . ILE D 1 24 ? 12.754 7.171 17.189 1.00 8.30 10 ILE D CA 1
ATOM 5244 C C . ILE D 1 24 ? 11.572 7.553 16.308 1.00 8.45 10 ILE D C 1
ATOM 5245 O O . ILE D 1 24 ? 11.208 6.796 15.411 1.00 9.47 10 ILE D O 1
ATOM 5250 N N . ALA D 1 25 ? 10.977 8.722 16.562 1.00 6.63 11 ALA D N 1
ATOM 5251 C CA . ALA D 1 25 ? 9.930 9.269 15.701 1.00 8.75 11 ALA D CA 1
ATOM 5252 C C . ALA D 1 25 ? 10.569 10.271 14.755 1.00 6.69 11 ALA D C 1
ATOM 5253 O O . ALA D 1 25 ? 11.354 11.113 15.180 1.00 9.26 11 ALA D O 1
ATOM 5255 N N . ILE D 1 26 ? 10.224 10.177 13.482 1.00 7.19 12 ILE D N 1
ATOM 5256 C CA . ILE D 1 26 ? 10.810 11.028 12.455 1.00 7.11 12 ILE D CA 1
ATOM 5257 C C . ILE D 1 26 ? 9.709 11.756 11.690 1.00 7.90 12 ILE D C 1
ATOM 5258 O O . ILE D 1 26 ? 8.998 11.143 10.887 1.00 7.88 12 ILE D O 1
ATOM 5263 N N . THR D 1 27 ? 9.561 13.059 11.917 1.00 8.74 13 THR D N 1
ATOM 5264 C CA . THR D 1 27 ? 8.591 13.824 11.134 1.00 8.43 13 THR D CA 1
ATOM 5265 C C . THR D 1 27 ? 9.090 13.986 9.692 1.00 8.05 13 THR D C 1
ATOM 5266 O O . THR D 1 27 ? 10.290 14.072 9.456 1.00 6.97 13 THR D O 1
ATOM 5270 N N . GLY D 1 28 ? 8.176 14.003 8.725 1.00 8.01 14 GLY D N 1
ATOM 5271 C CA . GLY D 1 28 ? 8.575 14.019 7.323 1.00 8.63 14 GLY D CA 1
ATOM 5272 C C . GLY D 1 28 ? 9.318 12.747 6.935 1.00 9.09 14 GLY D C 1
ATOM 5273 O O . GLY D 1 28 ? 10.114 12.726 5.990 1.00 8.43 14 GLY D O 1
ATOM 5274 N N . GLY D 1 29 ? 9.041 11.666 7.655 1.00 8.90 15 GLY D N 1
ATOM 5275 C CA . GLY D 1 29 ? 9.792 10.430 7.492 1.00 10.10 15 GLY D CA 1
ATOM 5276 C C . GLY D 1 29 ? 9.433 9.577 6.282 1.00 8.97 15 GLY D C 1
ATOM 5277 O O . GLY D 1 29 ? 10.056 8.537 6.050 1.00 8.55 15 GLY D O 1
ATOM 5278 N N . GLY D 1 30 ? 8.441 10.000 5.504 1.00 9.28 16 GLY D N 1
ATOM 5279 C CA . GLY D 1 30 ? 7.962 9.162 4.414 1.00 9.76 16 GLY D CA 1
ATOM 5280 C C . GLY D 1 30 ? 8.834 9.186 3.172 1.00 9.42 16 GLY D C 1
ATOM 5281 O O . GLY D 1 30 ? 8.728 8.305 2.323 1.00 9.98 16 GLY D O 1
ATOM 5282 N N . ALA D 1 31 ? 9.707 10.185 3.069 1.00 8.86 17 ALA D N 1
ATOM 5283 C CA . ALA D 1 31 ? 10.527 10.347 1.874 1.00 9.07 17 ALA D CA 1
ATOM 5284 C C . ALA D 1 31 ? 11.756 11.198 2.164 1.00 10.89 17 ALA D C 1
ATOM 5285 O O . ALA D 1 31 ? 11.876 11.789 3.241 1.00 8.45 17 ALA D O 1
ATOM 5287 N N . GLY D 1 32 ? 12.662 11.261 1.194 1.00 11.03 18 GLY D N 1
ATOM 5288 C CA . GLY D 1 32 ? 13.821 12.136 1.285 1.00 9.88 18 GLY D CA 1
ATOM 5289 C C . GLY D 1 32 ? 14.760 11.842 2.444 1.00 8.54 18 GLY D C 1
ATOM 5290 O O . GLY D 1 32 ? 15.046 10.694 2.772 1.00 8.98 18 GLY D O 1
ATOM 5291 N N . ILE D 1 33 ? 15.249 12.904 3.069 1.00 7.45 19 ILE D N 1
ATOM 5292 C CA . ILE D 1 33 ? 16.204 12.742 4.151 1.00 8.05 19 ILE D CA 1
ATOM 5293 C C . ILE D 1 33 ? 15.582 11.979 5.315 1.00 6.65 19 ILE D C 1
ATOM 5294 O O . ILE D 1 33 ? 16.226 11.126 5.915 1.00 6.24 19 ILE D O 1
ATOM 5299 N N . GLY D 1 34 ? 14.312 12.258 5.599 1.00 7.18 20 GLY D N 1
ATOM 5300 C CA . GLY D 1 34 ? 13.628 11.624 6.711 1.00 7.54 20 GLY D CA 1
ATOM 5301 C C . GLY D 1 34 ? 13.641 10.116 6.537 1.00 7.80 20 GLY D C 1
ATOM 5302 O O . GLY D 1 34 ? 13.867 9.377 7.487 1.00 8.01 20 GLY D O 1
ATOM 5303 N N . LEU D 1 35 ? 13.383 9.672 5.307 1.00 7.91 21 LEU D N 1
ATOM 5304 C CA . LEU D 1 35 ? 13.357 8.246 5.014 1.00 7.88 21 LEU D CA 1
ATOM 5305 C C . LEU D 1 35 ? 14.754 7.642 5.133 1.00 7.64 21 LEU D C 1
ATOM 5306 O O . LEU D 1 35 ? 14.901 6.520 5.611 1.00 7.86 21 LEU D O 1
ATOM 5311 N N . ALA D 1 36 ? 15.779 8.372 4.696 1.00 7.32 22 ALA D N 1
ATOM 5312 C CA . ALA D 1 36 ? 17.142 7.875 4.833 1.00 9.29 22 ALA D CA 1
ATOM 5313 C C . ALA D 1 36 ? 17.525 7.724 6.306 1.00 9.44 22 ALA D C 1
ATOM 5314 O O . ALA D 1 36 ? 18.206 6.772 6.678 1.00 9.15 22 ALA D O 1
ATOM 5316 N N . ILE D 1 37 ? 17.084 8.666 7.134 1.00 7.08 23 ILE D N 1
ATOM 5317 C CA . ILE D 1 37 ? 17.275 8.572 8.581 1.00 7.09 23 ILE D CA 1
ATOM 5318 C C . ILE D 1 37 ? 16.626 7.310 9.127 1.00 8.84 23 ILE D C 1
ATOM 5319 O O . ILE D 1 37 ? 17.228 6.585 9.921 1.00 8.13 23 ILE D O 1
ATOM 5324 N N . ALA D 1 38 ? 15.393 7.051 8.698 1.00 8.16 24 ALA D N 1
ATOM 5325 C CA . ALA D 1 38 ? 14.688 5.839 9.122 1.00 10.74 24 ALA D CA 1
ATOM 5326 C C . ALA D 1 38 ? 15.485 4.581 8.785 1.00 10.20 24 ALA D C 1
ATOM 5327 O O . ALA D 1 38 ? 15.650 3.695 9.628 1.00 9.57 24 ALA D O 1
ATOM 5329 N N . SER D 1 39 ? 15.973 4.507 7.554 1.00 7.95 25 SER D N 1
ATOM 5330 C CA . SER D 1 39 ? 16.725 3.334 7.119 1.00 10.78 25 SER D CA 1
ATOM 5331 C C . SER D 1 39 ? 17.987 3.113 7.960 1.00 9.32 25 SER D C 1
ATOM 5332 O O . SER D 1 39 ? 18.275 1.987 8.375 1.00 10.34 25 SER D O 1
ATOM 5335 N N . ALA D 1 40 ? 18.727 4.186 8.220 1.00 9.61 26 ALA D N 1
ATOM 5336 C CA . ALA D 1 40 ? 19.970 4.071 8.975 1.00 9.83 26 ALA D CA 1
ATOM 5337 C C . ALA D 1 40 ? 19.692 3.762 10.439 1.00 8.98 26 ALA D C 1
ATOM 5338 O O . ALA D 1 40 ? 20.435 3.014 11.067 1.00 9.27 26 ALA D O 1
ATOM 5340 N N . ALA D 1 41 ? 18.611 4.318 10.980 1.00 8.06 27 ALA D N 1
ATOM 5341 C CA . ALA D 1 41 ? 18.256 4.067 12.369 1.00 7.60 27 ALA D CA 1
ATOM 5342 C C . ALA D 1 41 ? 17.883 2.597 12.549 1.00 8.96 27 ALA D C 1
ATOM 5343 O O . ALA D 1 41 ? 18.256 1.980 13.542 1.00 9.15 27 ALA D O 1
ATOM 5345 N N . LEU D 1 42 ? 17.126 2.055 11.598 1.00 10.04 28 LEU D N 1
ATOM 5346 C CA . LEU D 1 42 ? 16.773 0.631 11.620 1.00 10.61 28 LEU D CA 1
ATOM 5347 C C . LEU D 1 42 ? 18.015 -0.242 11.489 1.00 10.76 28 LEU D C 1
ATOM 5348 O O . LEU D 1 42 ? 18.117 -1.284 12.140 1.00 12.88 28 LEU D O 1
ATOM 5353 N N . ARG D 1 43 ? 18.946 0.176 10.632 1.00 8.84 29 ARG D N 1
ATOM 5354 C CA . ARG D 1 43 ? 20.227 -0.512 10.506 1.00 10.78 29 ARG D CA 1
ATOM 5355 C C . ARG D 1 43 ? 20.935 -0.639 11.860 1.00 12.19 29 ARG D C 1
ATOM 5356 O O . ARG D 1 43 ? 21.562 -1.661 12.162 1.00 11.86 29 ARG D O 1
ATOM 5364 N N . GLU D 1 44 ? 20.816 0.404 12.674 1.00 9.63 30 GLU D N 1
ATOM 5365 C CA . GLU D 1 44 ? 21.484 0.452 13.967 1.00 9.25 30 GLU D CA 1
ATOM 5366 C C . GLU D 1 44 ? 20.621 -0.107 15.097 1.00 9.60 30 GLU D C 1
ATOM 5367 O O . GLU D 1 44 ? 20.945 0.059 16.271 1.00 10.35 30 GLU D O 1
ATOM 5373 N N . GLY D 1 45 ? 19.518 -0.759 14.737 1.00 11.13 31 GLY D N 1
ATOM 5374 C CA . GLY D 1 45 ? 18.720 -1.484 15.716 1.00 12.22 31 GLY D CA 1
ATOM 5375 C C . GLY D 1 45 ? 17.558 -0.764 16.385 1.00 13.17 31 GLY D C 1
ATOM 5376 O O . GLY D 1 45 ? 16.935 -1.321 17.287 1.00 12.78 31 GLY D O 1
ATOM 5377 N N . ALA D 1 46 ? 17.264 0.466 15.974 1.00 9.02 32 ALA D N 1
ATOM 5378 C CA . ALA D 1 46 ? 16.138 1.197 16.544 1.00 11.24 32 ALA D CA 1
ATOM 5379 C C . ALA D 1 46 ? 14.801 0.696 16.002 1.00 8.83 32 ALA D C 1
ATOM 5380 O O . ALA D 1 46 ? 14.750 0.023 14.979 1.00 9.99 32 ALA D O 1
ATOM 5382 N N . LYS D 1 47 ? 13.722 1.030 16.702 1.00 9.40 33 LYS D N 1
ATOM 5383 C CA . LYS D 1 47 ? 12.386 0.965 16.129 1.00 10.76 33 LYS D CA 1
ATOM 5384 C C . LYS D 1 47 ? 12.032 2.381 15.706 1.00 10.39 33 LYS D C 1
ATOM 5385 O O . LYS D 1 47 ? 12.394 3.330 16.391 1.00 9.64 33 LYS D O 1
ATOM 5391 N N . VAL D 1 48 ? 11.344 2.535 14.579 1.00 8.90 34 VAL D N 1
ATOM 5392 C CA . VAL D 1 48 ? 11.064 3.876 14.071 1.00 8.48 34 VAL D CA 1
ATOM 5393 C C . VAL D 1 48 ? 9.591 4.124 13.756 1.00 8.89 34 VAL D C 1
ATOM 5394 O O . VAL D 1 48 ? 8.863 3.205 13.353 1.00 10.90 34 VAL D O 1
ATOM 5398 N N . ALA D 1 49 ? 9.166 5.370 13.945 1.00 7.91 35 ALA D N 1
ATOM 5399 C CA . ALA D 1 49 ? 7.850 5.822 13.513 1.00 7.36 35 ALA D CA 1
ATOM 5400 C C . ALA D 1 49 ? 8.057 6.902 12.479 1.00 9.50 35 ALA D C 1
ATOM 5401 O O . ALA D 1 49 ? 8.733 7.904 12.739 1.00 8.82 35 ALA D O 1
ATOM 5403 N N . LEU D 1 50 ? 7.487 6.693 11.301 1.00 6.98 36 LEU D N 1
ATOM 5404 C CA . LEU D 1 50 ? 7.499 7.709 10.266 1.00 9.33 36 LEU D CA 1
ATOM 5405 C C . LEU D 1 50 ? 6.223 8.505 10.418 1.00 8.90 36 LEU D C 1
ATOM 5406 O O . LEU D 1 50 ? 5.134 7.938 10.361 1.00 11.55 36 LEU D O 1
ATOM 5411 N N . ILE D 1 51 ? 6.346 9.809 10.646 1.00 8.54 37 ILE D N 1
ATOM 5412 C CA . ILE D 1 51 ? 5.164 10.650 10.774 1.00 9.91 37 ILE D CA 1
ATOM 5413 C C . ILE D 1 51 ? 5.218 11.669 9.652 1.00 11.81 37 ILE D C 1
ATOM 5414 O O . ILE D 1 51 ? 6.120 12.498 9.620 1.00 11.54 37 ILE D O 1
ATOM 5419 N N . ASP D 1 52 ? 4.283 11.590 8.709 1.00 9.60 38 ASP D N 1
ATOM 5420 C CA . ASP D 1 52 ? 4.362 12.413 7.505 1.00 8.25 38 ASP D CA 1
ATOM 5421 C C . ASP D 1 52 ? 3.008 13.039 7.205 1.00 10.28 38 ASP D C 1
ATOM 5422 O O . ASP D 1 52 ? 1.963 12.453 7.497 1.00 10.30 38 ASP D O 1
ATOM 5427 N N . LEU D 1 53 ? 3.036 14.237 6.631 1.00 8.95 39 LEU D N 1
ATOM 5428 C CA . LEU D 1 53 ? 1.824 14.903 6.158 1.00 10.36 39 LEU D CA 1
ATOM 5429 C C . LEU D 1 53 ? 1.027 13.977 5.249 1.00 11.33 39 LEU D C 1
ATOM 5430 O O . LEU D 1 53 ? -0.216 13.949 5.277 1.00 11.77 39 LEU D O 1
ATOM 5435 N N . ASP D 1 54 ? 1.758 13.226 4.435 1.00 11.67 40 ASP D N 1
ATOM 5436 C CA . ASP D 1 54 ? 1.182 12.250 3.517 1.00 9.85 40 ASP D CA 1
ATOM 5437 C C . ASP D 1 54 ? 1.103 10.907 4.248 1.00 11.89 40 ASP D C 1
ATOM 5438 O O . ASP D 1 54 ? 2.090 10.184 4.354 1.00 9.95 40 ASP D O 1
ATOM 5443 N N . GLN D 1 55 ? -0.088 10.573 4.735 1.00 11.57 41 GLN D N 1
ATOM 5444 C CA . GLN D 1 55 ? -0.274 9.384 5.552 1.00 10.17 41 GLN D CA 1
ATOM 5445 C C . GLN D 1 55 ? 0.028 8.110 4.776 1.00 11.20 41 GLN D C 1
ATOM 5446 O O . GLN D 1 55 ? 0.703 7.223 5.284 1.00 10.25 41 GLN D O 1
ATOM 5452 N N . GLY D 1 56 ? -0.496 8.020 3.556 1.00 10.86 42 GLY D N 1
ATOM 5453 C CA . GLY D 1 56 ? -0.296 6.842 2.724 1.00 11.87 42 GLY D CA 1
ATOM 5454 C C . GLY D 1 56 ? 1.177 6.579 2.482 1.00 11.99 42 GLY D C 1
ATOM 5455 O O . GLY D 1 56 ? 1.644 5.451 2.572 1.00 10.93 42 GLY D O 1
ATOM 5456 N N . LEU D 1 57 ? 1.907 7.648 2.189 1.00 9.74 43 LEU D N 1
ATOM 5457 C CA . LEU D 1 57 ? 3.347 7.570 1.989 1.00 9.99 43 LEU D CA 1
ATOM 5458 C C . LEU D 1 57 ? 4.063 7.059 3.239 1.00 10.85 43 LEU D C 1
ATOM 5459 O O . LEU D 1 57 ? 4.938 6.199 3.140 1.00 9.43 43 LEU D O 1
ATOM 5464 N N . ALA D 1 58 ? 3.706 7.597 4.403 1.00 8.90 44 ALA D N 1
ATOM 5465 C CA . ALA D 1 58 ? 4.282 7.116 5.660 1.00 8.41 44 ALA D CA 1
ATOM 5466 C C . ALA D 1 58 ? 4.037 5.621 5.842 1.00 9.31 44 ALA D C 1
ATOM 5467 O O . ALA D 1 58 ? 4.931 4.879 6.245 1.00 10.21 44 ALA D O 1
ATOM 5469 N N . GLU D 1 59 ? 2.815 5.186 5.548 1.00 10.35 45 GLU D N 1
ATOM 5470 C CA . GLU D 1 59 ? 2.465 3.769 5.654 1.00 10.38 45 GLU D CA 1
ATOM 5471 C C . GLU D 1 59 ? 3.235 2.901 4.658 1.00 9.92 45 GLU D C 1
ATOM 5472 O O . GLU D 1 59 ? 3.776 1.857 5.023 1.00 11.37 45 GLU D O 1
ATOM 5478 N N . ARG D 1 60 ? 3.298 3.331 3.406 1.00 10.69 46 ARG D N 1
ATOM 5479 C CA . ARG D 1 60 ? 4.002 2.552 2.389 1.00 9.00 46 ARG D CA 1
ATOM 5480 C C . ARG D 1 60 ? 5.493 2.465 2.688 1.00 9.22 46 ARG D C 1
ATOM 5481 O O . ARG D 1 60 ? 6.096 1.396 2.599 1.00 9.57 46 ARG D O 1
ATOM 5489 N N . SER D 1 61 ? 6.085 3.591 3.063 1.00 9.11 47 SER D N 1
ATOM 5490 C CA . SER D 1 61 ? 7.502 3.594 3.393 1.00 10.06 47 SER D CA 1
ATOM 5491 C C . SER D 1 61 ? 7.793 2.717 4.603 1.00 9.86 47 SER D C 1
ATOM 5492 O O . SER D 1 61 ? 8.789 2.001 4.620 1.00 11.83 47 SER D O 1
ATOM 5495 N N . ALA D 1 62 ? 6.921 2.758 5.606 1.00 8.75 48 ALA D N 1
ATOM 5496 C CA . ALA D 1 62 ? 7.123 1.951 6.805 1.00 11.43 48 ALA D CA 1
ATOM 5497 C C . ALA D 1 62 ? 7.060 0.454 6.462 1.00 11.38 48 ALA D C 1
ATOM 5498 O O . ALA D 1 62 ? 7.855 -0.349 6.952 1.00 11.62 48 ALA D O 1
ATOM 5500 N N . ALA D 1 63 ? 6.103 0.087 5.617 1.00 10.29 49 ALA D N 1
ATOM 5501 C CA . ALA D 1 63 ? 5.953 -1.303 5.205 1.00 12.50 49 ALA D CA 1
ATOM 5502 C C . ALA D 1 63 ? 7.194 -1.772 4.450 1.00 11.93 49 ALA D C 1
ATOM 5503 O O . ALA D 1 63 ? 7.680 -2.884 4.669 1.00 11.93 49 ALA D O 1
ATOM 5505 N N . MET D 1 64 ? 7.691 -0.923 3.553 1.00 11.15 50 MET D N 1
ATOM 5506 C CA . MET D 1 64 ? 8.882 -1.229 2.757 1.00 10.92 50 MET D CA 1
ATOM 5507 C C . MET D 1 64 ? 10.093 -1.495 3.648 1.00 15.92 50 MET D C 1
ATOM 5508 O O . MET D 1 64 ? 10.911 -2.378 3.368 1.00 14.54 50 MET D O 1
ATOM 5513 N N . LEU D 1 65 ? 10.197 -0.730 4.729 1.00 11.46 51 LEU D N 1
ATOM 5514 C CA . LEU D 1 65 ? 11.338 -0.817 5.642 1.00 11.48 51 LEU D CA 1
ATOM 5515 C C . LEU D 1 65 ? 11.251 -1.984 6.626 1.00 14.89 51 LEU D C 1
ATOM 5516 O O . LEU D 1 65 ? 12.253 -2.361 7.237 1.00 15.41 51 LEU D O 1
ATOM 5521 N N . SER D 1 66 ? 10.052 -2.533 6.806 1.00 12.13 52 SER D N 1
ATOM 5522 C CA . SER D 1 66 ? 9.831 -3.548 7.835 1.00 15.29 52 SER D CA 1
ATOM 5523 C C . SER D 1 66 ? 10.130 -4.962 7.338 1.00 19.10 52 SER D C 1
ATOM 5524 O O . SER D 1 66 ? 9.249 -5.819 7.275 1.00 21.67 52 SER D O 1
ATOM 5527 N N . THR D 1 67 ? 11.388 -5.191 6.990 1.00 21.88 53 THR D N 1
ATOM 5528 C CA . THR D 1 67 ? 11.838 -6.499 6.541 1.00 20.31 53 THR D CA 1
ATOM 5529 C C . THR D 1 67 ? 13.013 -6.927 7.409 1.00 28.10 53 THR D C 1
ATOM 5530 O O . THR D 1 67 ? 13.635 -6.096 8.076 1.00 25.50 53 THR D O 1
ATOM 5534 N N . GLY D 1 68 ? 13.302 -8.224 7.415 1.00 28.97 54 GLY D N 1
ATOM 5535 C CA . GLY D 1 68 ? 14.411 -8.750 8.191 1.00 25.18 54 GLY D CA 1
ATOM 5536 C C . GLY D 1 68 ? 14.302 -8.498 9.683 1.00 27.30 54 GLY D C 1
ATOM 5537 O O . GLY D 1 68 ? 15.312 -8.460 10.385 1.00 33.48 54 GLY D O 1
ATOM 5538 N N . GLY D 1 69 ? 13.079 -8.315 10.172 1.00 24.79 55 GLY D N 1
ATOM 5539 C CA . GLY D 1 69 ? 12.858 -8.099 11.590 1.00 29.64 55 GLY D CA 1
ATOM 5540 C C . GLY D 1 69 ? 12.818 -6.635 11.993 1.00 23.64 55 GLY D C 1
ATOM 5541 O O . GLY D 1 69 ? 12.524 -6.313 13.143 1.00 24.37 55 GLY D O 1
ATOM 5542 N N . ALA D 1 70 ? 13.121 -5.746 11.052 1.00 22.50 56 ALA D N 1
ATOM 5543 C CA . ALA D 1 70 ? 13.077 -4.310 11.329 1.00 16.63 56 ALA D CA 1
ATOM 5544 C C . ALA D 1 70 ? 11.648 -3.865 11.618 1.00 14.24 56 ALA D C 1
ATOM 5545 O O . ALA D 1 70 ? 10.707 -4.307 10.958 1.00 16.68 56 ALA D O 1
ATOM 5547 N N . VAL D 1 71 ? 11.494 -2.982 12.601 1.00 12.60 57 VAL D N 1
ATOM 5548 C CA . VAL D 1 71 ? 10.175 -2.488 12.992 1.00 12.62 57 VAL D CA 1
ATOM 5549 C C . VAL D 1 71 ? 10.018 -1.001 12.674 1.00 14.27 57 VAL D C 1
ATOM 5550 O O . VAL D 1 71 ? 10.640 -0.145 13.315 1.00 12.05 57 VAL D O 1
ATOM 5554 N N . ALA D 1 72 ? 9.198 -0.715 11.665 1.00 13.43 58 ALA D N 1
ATOM 5555 C CA . ALA D 1 72 ? 8.881 0.644 11.254 1.00 12.04 58 ALA D CA 1
ATOM 5556 C C . ALA D 1 72 ? 7.373 0.768 11.121 1.00 12.59 58 ALA D C 1
ATOM 5557 O O . ALA D 1 72 ? 6.728 -0.097 10.524 1.00 14.59 58 ALA D O 1
ATOM 5559 N N . LYS D 1 73 ? 6.814 1.851 11.651 1.00 10.41 59 LYS D N 1
ATOM 5560 C CA . LYS D 1 73 ? 5.376 2.078 11.577 1.00 10.63 59 LYS D CA 1
ATOM 5561 C C . LYS D 1 73 ? 5.131 3.462 11.006 1.00 12.27 59 LYS D C 1
ATOM 5562 O O . LYS D 1 73 ? 5.917 4.372 11.251 1.00 13.52 59 LYS D O 1
ATOM 5568 N N . GLY D 1 74 ? 4.054 3.630 10.240 1.00 11.31 60 GLY D N 1
ATOM 5569 C CA . GLY D 1 74 ? 3.755 4.924 9.644 1.00 11.18 60 GLY D CA 1
ATOM 5570 C C . GLY D 1 74 ? 2.487 5.577 10.175 1.00 11.94 60 GLY D C 1
ATOM 5571 O O . GLY D 1 74 ? 1.494 4.899 10.462 1.00 15.05 60 GLY D O 1
ATOM 5572 N N . PHE D 1 75 ? 2.523 6.902 10.293 1.00 10.62 61 PHE D N 1
ATOM 5573 C CA . PHE D 1 75 ? 1.387 7.682 10.777 1.00 11.87 61 PHE D CA 1
ATOM 5574 C C . PHE D 1 75 ? 1.252 8.968 9.986 1.00 12.93 61 PHE D C 1
ATOM 5575 O O . PHE D 1 75 ? 2.245 9.517 9.501 1.00 11.05 61 PHE D O 1
ATOM 5583 N N . GLY D 1 76 ? 0.018 9.443 9.836 1.00 11.54 62 GLY D N 1
ATOM 5584 C CA . GLY D 1 76 ? -0.227 10.703 9.160 1.00 11.28 62 GLY D CA 1
ATOM 5585 C C . GLY D 1 76 ? -0.405 11.821 10.168 1.00 11.58 62 GLY D C 1
ATOM 5586 O O . GLY D 1 76 ? -1.144 11.662 11.145 1.00 15.37 62 GLY D O 1
ATOM 5587 N N . ALA D 1 77 ? 0.283 12.936 9.934 1.00 10.82 63 ALA D N 1
ATOM 5588 C CA . ALA D 1 77 ? 0.125 14.152 10.723 1.00 10.41 63 ALA D CA 1
ATOM 5589 C C . ALA D 1 77 ? 0.779 15.356 10.061 1.00 11.32 63 ALA D C 1
ATOM 5590 O O . ALA D 1 77 ? 1.902 15.278 9.543 1.00 11.82 63 ALA D O 1
ATOM 5592 N N . ASP D 1 78 ? 0.071 16.474 10.100 1.00 11.14 64 ASP D N 1
ATOM 5593 C CA . ASP D 1 78 ? 0.647 17.769 9.771 1.00 11.79 64 ASP D CA 1
ATOM 5594 C C . ASP D 1 78 ? 1.270 18.305 11.055 1.00 10.55 64 ASP D C 1
ATOM 5595 O O . ASP D 1 78 ? 0.574 18.523 12.047 1.00 11.13 64 ASP D O 1
ATOM 5600 N N . VAL D 1 79 ? 2.591 18.506 11.051 1.00 9.90 65 VAL D N 1
ATOM 5601 C CA . VAL D 1 79 ? 3.272 18.972 12.259 1.00 9.25 65 VAL D CA 1
ATOM 5602 C C . VAL D 1 79 ? 2.820 20.357 12.733 1.00 10.76 65 VAL D C 1
ATOM 5603 O O . VAL D 1 79 ? 3.109 20.747 13.860 1.00 10.74 65 VAL D O 1
ATOM 5607 N N . THR D 1 80 ? 2.130 21.096 11.870 1.00 10.80 66 THR D N 1
ATOM 5608 C CA . THR D 1 80 ? 1.610 22.417 12.245 1.00 11.40 66 THR D CA 1
ATOM 5609 C C . THR D 1 80 ? 0.254 22.319 12.936 1.00 16.98 66 THR D C 1
ATOM 5610 O O . THR D 1 80 ? -0.286 23.329 13.387 1.00 13.94 66 THR D O 1
ATOM 5614 N N . LYS D 1 81 ? -0.301 21.112 13.006 1.00 12.94 67 LYS D N 1
ATOM 5615 C CA . LYS D 1 81 ? -1.579 20.918 13.680 1.00 13.99 67 LYS D CA 1
ATOM 5616 C C . LYS D 1 81 ? -1.352 20.166 14.980 1.00 13.86 67 LYS D C 1
ATOM 5617 O O . LYS D 1 81 ? -1.107 18.961 14.970 1.00 13.65 67 LYS D O 1
ATOM 5623 N N . ALA D 1 82 ? -1.426 20.881 16.101 1.00 13.02 68 ALA D N 1
ATOM 5624 C CA . ALA D 1 82 ? -1.053 20.320 17.401 1.00 13.15 68 ALA D CA 1
ATOM 5625 C C . ALA D 1 82 ? -1.778 19.016 17.738 1.00 13.09 68 ALA D C 1
ATOM 5626 O O . ALA D 1 82 ? -1.169 18.065 18.225 1.00 13.02 68 ALA D O 1
ATOM 5628 N N . ALA D 1 83 ? -3.078 18.967 17.476 1.00 14.10 69 ALA D N 1
ATOM 5629 C CA . ALA D 1 83 ? -3.846 17.773 17.791 1.00 16.51 69 ALA D CA 1
ATOM 5630 C C . ALA D 1 83 ? -3.386 16.582 16.963 1.00 14.55 69 ALA D C 1
ATOM 5631 O O . ALA D 1 83 ? -3.324 15.462 17.465 1.00 15.53 69 ALA D O 1
ATOM 5633 N N . ASP D 1 84 ? -3.063 16.829 15.699 1.00 16.17 70 ASP D N 1
ATOM 5634 C CA . ASP D 1 84 ? -2.660 15.746 14.807 1.00 18.23 70 ASP D CA 1
ATOM 5635 C C . ASP D 1 84 ? -1.287 15.190 15.169 1.00 15.27 70 ASP D C 1
ATOM 5636 O O . ASP D 1 84 ? -1.118 13.976 15.258 1.00 13.88 70 ASP D O 1
ATOM 5641 N N . ILE D 1 85 ? -0.311 16.067 15.409 1.00 12.11 71 ILE D N 1
ATOM 5642 C CA . ILE D 1 85 ? 1.025 15.580 15.729 1.00 11.00 71 ILE D CA 1
ATOM 5643 C C . ILE D 1 85 ? 1.051 14.906 17.103 1.00 13.32 71 ILE D C 1
ATOM 5644 O O . ILE D 1 85 ? 1.749 13.909 17.305 1.00 12.19 71 ILE D O 1
ATOM 5649 N N . THR D 1 86 ? 0.254 15.429 18.034 1.00 10.97 72 THR D N 1
ATOM 5650 C CA . THR D 1 86 ? 0.134 14.806 19.347 1.00 11.16 72 THR D CA 1
ATOM 5651 C C . THR D 1 86 ? -0.471 13.403 19.223 1.00 11.33 72 THR D C 1
ATOM 5652 O O . THR D 1 86 ? 0.036 12.459 19.810 1.00 11.59 72 THR D O 1
ATOM 5656 N N . ALA D 1 87 ? -1.537 13.265 18.435 1.00 14.88 73 ALA D N 1
ATOM 5657 C CA . ALA D 1 87 ? -2.156 11.949 18.241 1.00 14.64 73 ALA D CA 1
ATOM 5658 C C . ALA D 1 87 ? -1.196 10.939 17.616 1.00 14.30 73 ALA D C 1
ATOM 5659 O O . ALA D 1 87 ? -1.172 9.767 18.011 1.00 12.79 73 ALA D O 1
ATOM 5661 N N . ALA D 1 88 ? -0.419 11.395 16.636 1.00 12.30 74 ALA D N 1
ATOM 5662 C CA . ALA D 1 88 ? 0.552 10.535 15.962 1.00 12.73 74 ALA D CA 1
ATOM 5663 C C . ALA D 1 88 ? 1.632 10.044 16.921 1.00 12.11 74 ALA D C 1
ATOM 5664 O O . ALA D 1 88 ? 1.990 8.873 16.906 1.00 12.56 74 ALA D O 1
ATOM 5666 N N . ILE D 1 89 ? 2.169 10.942 17.745 1.00 11.48 75 ILE D N 1
ATOM 5667 C CA . ILE D 1 89 ? 3.186 10.538 18.706 1.00 13.79 75 ILE D CA 1
ATOM 5668 C C . ILE D 1 89 ? 2.628 9.541 19.724 1.00 12.53 75 ILE D C 1
ATOM 5669 O O . ILE D 1 89 ? 3.277 8.554 20.058 1.00 13.64 75 ILE D O 1
ATOM 5674 N N . THR D 1 90 ? 1.400 9.778 20.178 1.00 13.02 76 THR D N 1
ATOM 5675 C CA . THR D 1 90 ? 0.753 8.852 21.095 1.00 14.01 76 THR D CA 1
ATOM 5676 C C . THR D 1 90 ? 0.533 7.479 20.460 1.00 14.28 76 THR D C 1
ATOM 5677 O O . THR D 1 90 ? 0.797 6.450 21.086 1.00 13.67 76 THR D O 1
ATOM 5681 N N . SER D 1 91 ? 0.047 7.467 19.222 1.00 12.95 77 SER D N 1
ATOM 5682 C CA . SER D 1 91 ? -0.173 6.209 18.508 1.00 13.27 77 SER D CA 1
ATOM 5683 C C . SER D 1 91 ? 1.146 5.483 18.279 1.00 14.22 77 SER D C 1
ATOM 5684 O O . SER D 1 91 ? 1.218 4.258 18.395 1.00 14.50 77 SER D O 1
ATOM 5687 N N . ALA D 1 92 ? 2.189 6.244 17.957 1.00 13.64 78 ALA D N 1
ATOM 5688 C CA . ALA D 1 92 ? 3.510 5.654 17.751 1.00 14.97 78 ALA D CA 1
ATOM 5689 C C . ALA D 1 92 ? 3.965 4.950 19.015 1.00 14.00 78 ALA D C 1
ATOM 5690 O O . ALA D 1 92 ? 4.424 3.812 18.972 1.00 14.02 78 ALA D O 1
ATOM 5692 N N . GLU D 1 93 ? 3.816 5.623 20.148 1.00 12.89 79 GLU D N 1
ATOM 5693 C CA . GLU D 1 93 ? 4.275 5.067 21.410 1.00 13.44 79 GLU D CA 1
ATOM 5694 C C . GLU D 1 93 ? 3.485 3.826 21.818 1.00 15.77 79 GLU D C 1
ATOM 5695 O O . GLU D 1 93 ? 4.037 2.904 22.417 1.00 15.44 79 GLU D O 1
ATOM 5701 N N . GLN D 1 94 ? 2.197 3.798 21.490 1.00 18.21 80 GLN D N 1
ATOM 5702 C CA . GLN D 1 94 ? 1.385 2.609 21.740 1.00 19.31 80 GLN D CA 1
ATOM 5703 C C . GLN D 1 94 ? 1.909 1.411 20.960 1.00 16.88 80 GLN D C 1
ATOM 5704 O O . GLN D 1 94 ? 1.882 0.281 21.444 1.00 19.14 80 GLN D O 1
ATOM 5710 N N . THR D 1 95 ? 2.399 1.680 19.757 1.00 16.64 81 THR D N 1
ATOM 5711 C CA . THR D 1 95 ? 2.797 0.642 18.814 1.00 17.35 81 THR D CA 1
ATOM 5712 C C . THR D 1 95 ? 4.246 0.172 18.983 1.00 20.66 81 THR D C 1
ATOM 5713 O O . THR D 1 95 ? 4.522 -1.027 18.912 1.00 20.58 81 THR D O 1
ATOM 5717 N N . ILE D 1 96 ? 5.175 1.108 19.194 1.00 15.00 82 ILE D N 1
ATOM 5718 C CA . ILE D 1 96 ? 6.593 0.754 19.247 1.00 12.86 82 ILE D CA 1
ATOM 5719 C C . ILE D 1 96 ? 7.306 1.100 20.556 1.00 12.81 82 ILE D C 1
ATOM 5720 O O . ILE D 1 96 ? 8.506 0.857 20.689 1.00 14.80 82 ILE D O 1
ATOM 5725 N N . GLY D 1 97 ? 6.583 1.673 21.512 1.00 12.33 83 GLY D N 1
ATOM 5726 C CA . GLY D 1 97 ? 7.178 1.974 22.805 1.00 10.27 83 GLY D CA 1
ATOM 5727 C C . GLY D 1 97 ? 7.414 3.455 23.031 1.00 10.12 83 GLY D C 1
ATOM 5728 O O . GLY D 1 97 ? 7.358 4.248 22.093 1.00 12.63 83 GLY D O 1
ATOM 5729 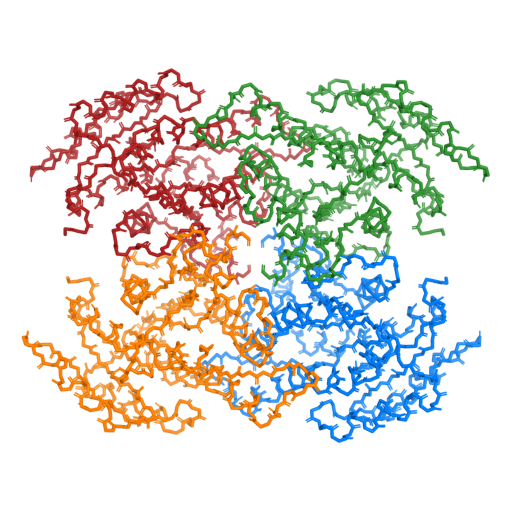N N . SER D 1 98 ? 7.674 3.822 24.283 1.00 10.93 84 SER D N 1
ATOM 5730 C CA . SER D 1 98 ? 7.954 5.219 24.628 1.00 10.89 84 SER D CA 1
ATOM 5731 C C . SER D 1 98 ? 9.107 5.758 23.789 1.00 9.14 84 SER D C 1
ATOM 5732 O O . SER D 1 98 ? 10.108 5.079 23.619 1.00 11.85 84 SER D O 1
ATOM 5735 N N . LEU D 1 99 ? 8.977 6.982 23.285 1.00 8.80 85 LEU D N 1
ATOM 5736 C CA . LEU D 1 99 ? 10.049 7.556 22.465 1.00 9.46 85 LEU D CA 1
ATOM 5737 C C . LEU D 1 99 ? 11.318 7.786 23.262 1.00 10.43 85 LEU D C 1
ATOM 5738 O O . LEU D 1 99 ? 11.279 8.254 24.398 1.00 10.71 85 LEU D O 1
ATOM 5743 N N . THR D 1 100 ? 12.455 7.484 22.641 1.00 9.97 86 THR D N 1
ATOM 5744 C CA . THR D 1 100 ? 13.739 7.918 23.174 1.00 8.80 86 THR D CA 1
ATOM 5745 C C . THR D 1 100 ? 14.332 9.003 22.282 1.00 9.31 86 THR D C 1
ATOM 5746 O O . THR D 1 100 ? 15.219 9.744 22.711 1.00 9.76 86 THR D O 1
ATOM 5750 N N . GLY D 1 101 ? 13.852 9.093 21.045 1.00 7.07 87 GLY D N 1
ATOM 5751 C CA . GLY D 1 101 ? 14.330 10.127 20.135 1.00 9.63 87 GLY D CA 1
ATOM 5752 C C . GLY D 1 101 ? 13.257 10.713 19.230 1.00 8.47 87 GLY D C 1
ATOM 5753 O O . GLY D 1 101 ? 12.295 10.038 18.879 1.00 8.57 87 GLY D O 1
ATOM 5754 N N . LEU D 1 102 ? 13.451 11.975 18.849 1.00 6.84 88 LEU D N 1
ATOM 5755 C CA . LEU D 1 102 ? 12.583 12.674 17.904 1.00 7.60 88 LEU D CA 1
ATOM 5756 C C . LEU D 1 102 ? 13.449 13.411 16.904 1.00 7.63 88 LEU D C 1
ATOM 5757 O O . LEU D 1 102 ? 14.366 14.132 17.296 1.00 8.21 88 LEU D O 1
ATOM 5762 N N . VAL D 1 103 ? 13.151 13.241 15.622 1.00 7.49 89 VAL D N 1
ATOM 5763 C CA . VAL D 1 103 ? 13.842 13.989 14.575 1.00 8.25 89 VAL D CA 1
ATOM 5764 C C . VAL D 1 103 ? 12.824 14.906 13.908 1.00 7.18 89 VAL D C 1
ATOM 5765 O O . VAL D 1 103 ? 11.877 14.446 13.274 1.00 7.40 89 VAL D O 1
ATOM 5769 N N . ASN D 1 104 ? 13.003 16.208 14.094 1.00 6.84 90 ASN D N 1
ATOM 5770 C CA . ASN D 1 104 ? 12.117 17.201 13.493 1.00 7.93 90 ASN D CA 1
ATOM 5771 C C . ASN D 1 104 ? 12.581 17.523 12.079 1.00 6.31 90 ASN D C 1
ATOM 5772 O O . ASN D 1 104 ? 13.058 18.624 11.781 1.00 8.06 90 ASN D O 1
ATOM 5777 N N . ASN D 1 105 ? 12.412 16.540 11.203 1.00 7.64 91 ASN D N 1
ATOM 5778 C CA . ASN D 1 105 ? 12.897 16.625 9.829 1.00 6.35 91 ASN D CA 1
ATOM 5779 C C . ASN D 1 105 ? 11.910 17.319 8.875 1.00 7.61 91 ASN D C 1
ATOM 5780 O O . ASN D 1 105 ? 12.308 17.919 7.873 1.00 7.64 91 ASN D O 1
ATOM 5785 N N . ALA D 1 106 ? 10.619 17.270 9.190 1.00 7.11 92 ALA D N 1
ATOM 5786 C CA . ALA D 1 106 ? 9.632 17.931 8.333 1.00 8.13 92 ALA D CA 1
ATOM 5787 C C . ALA D 1 106 ? 9.968 19.403 8.079 1.00 8.82 92 ALA D C 1
ATOM 5788 O O . ALA D 1 106 ? 10.294 20.152 8.998 1.00 9.39 92 ALA D O 1
ATOM 5790 N N . GLY D 1 107 ? 9.927 19.795 6.814 1.00 8.05 93 GLY D N 1
ATOM 5791 C CA . GLY D 1 107 ? 10.162 21.179 6.451 1.00 8.48 93 GLY D CA 1
ATOM 5792 C C . GLY D 1 107 ? 9.697 21.401 5.026 1.00 12.53 93 GLY D C 1
ATOM 5793 O O . GLY D 1 107 ? 9.535 20.458 4.255 1.00 13.89 93 GLY D O 1
ATOM 5794 N N . ILE D 1 108 ? 9.466 22.652 4.678 1.00 8.89 94 ILE D N 1
ATOM 5795 C CA . ILE D 1 108 ? 9.224 23.013 3.286 1.00 8.62 94 ILE D CA 1
ATOM 5796 C C . ILE D 1 108 ? 10.085 24.215 2.950 1.00 9.49 94 ILE D C 1
ATOM 5797 O O . ILE D 1 108 ? 10.555 24.925 3.843 1.00 9.16 94 ILE D O 1
ATOM 5802 N N . ALA D 1 109 ? 10.295 24.445 1.658 1.00 9.65 95 ALA D N 1
ATOM 5803 C CA . ALA D 1 109 ? 11.067 25.598 1.223 1.00 7.49 95 ALA D CA 1
ATOM 5804 C C . ALA D 1 109 ? 10.289 26.302 0.126 1.00 9.53 95 ALA D C 1
ATOM 5805 O O . ALA D 1 109 ? 9.278 25.795 -0.354 1.00 14.49 95 ALA D O 1
ATOM 5807 N N . GLY D 1 110 ? 10.755 27.481 -0.253 1.00 10.60 96 GLY D N 1
ATOM 5808 C CA . GLY D 1 110 ? 10.154 28.218 -1.346 1.00 12.95 96 GLY D CA 1
ATOM 5809 C C . GLY D 1 110 ? 10.974 29.468 -1.564 1.00 15.26 96 GLY D C 1
ATOM 5810 O O . GLY D 1 110 ? 11.901 29.747 -0.799 1.00 12.38 96 GLY D O 1
ATOM 5811 N N . PHE D 1 111 ? 10.636 30.207 -2.614 1.00 12.43 97 PHE D N 1
ATOM 5812 C CA . PHE D 1 111 ? 11.382 31.392 -3.002 1.00 10.90 97 PHE D CA 1
ATOM 5813 C C . PHE D 1 111 ? 10.570 32.648 -2.756 1.00 11.17 97 PHE D C 1
ATOM 5814 O O . PHE D 1 111 ? 9.334 32.616 -2.729 1.00 15.09 97 PHE D O 1
ATOM 5822 N N . GLY D 1 112 ? 11.279 33.756 -2.585 1.00 11.24 98 GLY D N 1
ATOM 5823 C CA . GLY D 1 112 ? 10.663 35.041 -2.342 1.00 10.93 98 GLY D CA 1
ATOM 5824 C C . GLY D 1 112 ? 11.595 35.876 -1.489 1.00 10.78 98 GLY D C 1
ATOM 5825 O O . GLY D 1 112 ? 12.112 35.392 -0.476 1.00 12.30 98 GLY D O 1
ATOM 5826 N N . SER D 1 113 ? 11.829 37.118 -1.901 1.00 11.40 99 SER D N 1
ATOM 5827 C CA . SER D 1 113 ? 12.665 38.034 -1.131 1.00 12.19 99 SER D CA 1
ATOM 5828 C C . SER D 1 113 ? 11.758 38.864 -0.241 1.00 11.73 99 SER D C 1
ATOM 5829 O O . SER D 1 113 ? 10.545 38.799 -0.378 1.00 13.02 99 SER D O 1
ATOM 5832 N N . VAL D 1 114 ? 12.335 39.634 0.675 1.00 9.76 100 VAL D N 1
ATOM 5833 C CA . VAL D 1 114 ? 11.528 40.450 1.580 1.00 10.56 100 VAL D CA 1
ATOM 5834 C C . VAL D 1 114 ? 10.585 41.398 0.822 1.00 10.68 100 VAL D C 1
ATOM 5835 O O . VAL D 1 114 ? 9.427 41.583 1.217 1.00 11.24 100 VAL D O 1
ATOM 5837 N N . HIS D 1 115 ? 11.063 41.964 -0.280 1.00 10.16 101 HIS D N 1
ATOM 5838 C CA . HIS D 1 115 ? 10.296 42.987 -0.990 1.00 10.32 101 HIS D CA 1
ATOM 5839 C C . HIS D 1 115 ? 9.112 42.438 -1.773 1.00 10.57 101 HIS D C 1
ATOM 5840 O O . HIS D 1 115 ? 8.179 43.186 -2.083 1.00 11.30 101 HIS D O 1
ATOM 5847 N N . ASP D 1 116 ? 9.133 41.142 -2.076 1.00 11.64 102 ASP D N 1
ATOM 5848 C CA . ASP D 1 116 ? 8.129 40.564 -2.974 1.00 11.83 102 ASP D CA 1
ATOM 5849 C C . ASP D 1 116 ? 7.479 39.263 -2.485 1.00 11.35 102 ASP D C 1
ATOM 5850 O O . ASP D 1 116 ? 6.578 38.717 -3.145 1.00 13.02 102 ASP D O 1
ATOM 5855 N N . ALA D 1 117 ? 7.900 38.780 -1.322 1.00 10.28 103 ALA D N 1
ATOM 5856 C CA . ALA D 1 117 ? 7.377 37.516 -0.820 1.00 11.43 103 ALA D CA 1
ATOM 5857 C C . ALA D 1 117 ? 5.916 37.656 -0.441 1.00 15.18 103 ALA D C 1
ATOM 5858 O O . ALA D 1 117 ? 5.485 38.683 0.114 1.00 13.18 103 ALA D O 1
ATOM 5860 N N . ASP D 1 118 ? 5.147 36.624 -0.762 1.00 11.13 104 ASP D N 1
ATOM 5861 C CA . ASP D 1 118 ? 3.760 36.592 -0.345 1.00 12.57 104 ASP D CA 1
ATOM 5862 C C . ASP D 1 118 ? 3.646 36.231 1.128 1.00 13.38 104 ASP D C 1
ATOM 5863 O O . ASP D 1 118 ? 4.286 35.283 1.584 1.00 13.33 104 ASP D O 1
ATOM 5868 N N . ALA D 1 119 ? 2.812 36.968 1.857 1.00 10.75 105 ALA D N 1
ATOM 5869 C CA . ALA D 1 119 ? 2.675 36.774 3.297 1.00 10.62 105 ALA D CA 1
ATOM 5870 C C . ALA D 1 119 ? 2.109 35.411 3.682 1.00 10.49 105 ALA D C 1
ATOM 5871 O O . ALA D 1 119 ? 2.495 34.856 4.708 1.00 10.56 105 ALA D O 1
ATOM 5873 N N . ALA D 1 120 ? 1.186 34.873 2.888 1.00 11.30 106 ALA D N 1
ATOM 5874 C CA . ALA D 1 120 ? 0.636 33.556 3.198 1.00 9.14 106 ALA D CA 1
ATOM 5875 C C . ALA D 1 120 ? 1.700 32.470 3.037 1.00 12.09 106 ALA D C 1
ATOM 5876 O O . ALA D 1 120 ? 1.807 31.563 3.868 1.00 11.18 106 ALA D O 1
ATOM 5878 N N . ALA D 1 121 ? 2.494 32.571 1.975 1.00 12.07 107 ALA D N 1
ATOM 5879 C CA . ALA D 1 121 ? 3.566 31.608 1.722 1.00 12.53 107 ALA D CA 1
ATOM 5880 C C . ALA D 1 121 ? 4.632 31.707 2.806 1.00 10.63 107 ALA D C 1
ATOM 5881 O O . ALA D 1 121 ? 5.160 30.693 3.262 1.00 11.25 107 ALA D O 1
ATOM 5883 N N . TRP D 1 122 ? 4.938 32.942 3.202 1.00 10.79 108 TRP D N 1
ATOM 5884 C CA . TRP D 1 122 ? 5.863 33.204 4.306 1.00 11.28 108 TRP D CA 1
ATOM 5885 C C . TRP D 1 122 ? 5.398 32.468 5.558 1.00 9.95 108 TRP D C 1
ATOM 5886 O O . TRP D 1 122 ? 6.177 31.759 6.207 1.00 10.74 108 TRP D O 1
ATOM 5897 N N . ASP D 1 123 ? 4.131 32.653 5.912 1.00 9.46 109 ASP D N 1
ATOM 5898 C CA . ASP D 1 123 ? 3.593 32.050 7.124 1.00 10.61 109 ASP D CA 1
ATOM 5899 C C . ASP D 1 123 ? 3.629 30.531 7.053 1.00 10.68 109 ASP D C 1
ATOM 5900 O O . ASP D 1 123 ? 3.893 29.870 8.059 1.00 11.49 109 ASP D O 1
ATOM 5905 N N . ARG D 1 124 ? 3.373 29.971 5.875 1.00 9.08 110 ARG D N 1
ATOM 5906 C CA . ARG D 1 124 ? 3.375 28.515 5.749 1.00 10.99 110 ARG D CA 1
ATOM 5907 C C . ARG D 1 124 ? 4.788 27.928 5.906 1.00 11.16 110 ARG D C 1
ATOM 5908 O O . ARG D 1 124 ? 4.969 26.890 6.548 1.00 8.90 110 ARG D O 1
ATOM 5916 N N . ILE D 1 125 ? 5.781 28.594 5.321 1.00 8.03 111 ILE D N 1
ATOM 5917 C CA . ILE D 1 125 ? 7.176 28.178 5.477 1.00 8.94 111 ILE D CA 1
ATOM 5918 C C . ILE D 1 125 ? 7.586 28.273 6.949 1.00 10.46 111 ILE D C 1
ATOM 5919 O O . ILE D 1 125 ? 8.196 27.353 7.499 1.00 8.08 111 ILE D O 1
ATOM 5924 N N . MET D 1 126 ? 7.225 29.370 7.605 1.00 8.37 112 MET D N 1
ATOM 5925 C CA . MET D 1 126 ? 7.564 29.528 9.016 1.00 8.29 112 MET D CA 1
ATOM 5926 C C . MET D 1 126 ? 6.858 28.466 9.856 1.00 9.39 112 MET D C 1
ATOM 5927 O O . MET D 1 126 ? 7.432 27.925 10.803 1.00 8.39 112 MET D O 1
ATOM 5932 N N . ALA D 1 127 ? 5.611 28.171 9.508 1.00 8.49 113 ALA D N 1
ATOM 5933 C CA . ALA D 1 127 ? 4.830 27.222 10.285 1.00 7.44 113 ALA D CA 1
ATOM 5934 C C . ALA D 1 127 ? 5.375 25.791 10.231 1.00 8.56 113 ALA D C 1
ATOM 5935 O O . ALA D 1 127 ? 5.581 25.179 11.268 1.00 9.73 113 ALA D O 1
ATOM 5937 N N . VAL D 1 128 ? 5.602 25.253 9.035 1.00 8.18 114 VAL D N 1
ATOM 5938 C CA . VAL D 1 128 ? 6.028 23.859 8.934 1.00 6.03 114 VAL D CA 1
ATOM 5939 C C . VAL D 1 128 ? 7.372 23.680 9.613 1.00 8.63 114 VAL D C 1
ATOM 5940 O O . VAL D 1 128 ? 7.567 22.751 10.399 1.00 8.30 114 VAL D O 1
ATOM 5944 N N . ASN D 1 129 ? 8.290 24.591 9.317 1.00 7.31 115 ASN D N 1
ATOM 5945 C CA . ASN D 1 129 ? 9.625 24.510 9.879 1.00 7.35 115 ASN D CA 1
ATOM 5946 C C . ASN D 1 129 ? 9.668 24.814 11.376 1.00 7.41 115 ASN D C 1
ATOM 5947 O O . ASN D 1 129 ? 10.027 23.959 12.185 1.00 7.51 115 ASN D O 1
ATOM 5952 N N . VAL D 1 130 ? 9.309 26.039 11.740 1.00 7.75 116 VAL D N 1
ATOM 5953 C CA . VAL D 1 130 ? 9.483 26.486 13.112 1.00 6.52 116 VAL D CA 1
ATOM 5954 C C . VAL D 1 130 ? 8.358 25.982 14.011 1.00 7.06 116 VAL D C 1
ATOM 5955 O O . VAL D 1 130 ? 8.610 25.335 15.032 1.00 7.84 116 VAL D O 1
ATOM 5959 N N . THR D 1 131 ? 7.112 26.281 13.652 1.00 8.43 117 THR D N 1
ATOM 5960 C CA . THR D 1 131 ? 5.999 25.860 14.496 1.00 8.56 117 THR D CA 1
ATOM 5961 C C . THR D 1 131 ? 5.920 24.336 14.587 1.00 7.74 117 THR D C 1
ATOM 5962 O O . THR D 1 131 ? 5.622 23.791 15.652 1.00 8.58 117 THR D O 1
ATOM 5966 N N . GLY D 1 132 ? 6.222 23.648 13.491 1.00 8.74 118 GLY D N 1
ATOM 5967 C CA . GLY D 1 132 ? 6.230 22.195 13.514 1.00 8.84 118 GLY D CA 1
ATOM 5968 C C . GLY D 1 132 ? 7.281 21.640 14.464 1.00 8.11 118 GLY D C 1
ATOM 5969 O O . GLY D 1 132 ? 7.028 20.680 15.197 1.00 9.73 118 GLY D O 1
ATOM 5970 N N . THR D 1 133 ? 8.477 22.221 14.437 1.00 7.03 119 THR D N 1
ATOM 5971 C CA . THR D 1 133 ? 9.521 21.845 15.388 1.00 7.17 119 THR D CA 1
ATOM 5972 C C . THR D 1 133 ? 9.063 22.057 16.839 1.00 6.51 119 THR D C 1
ATOM 5973 O O . THR D 1 133 ? 9.239 21.189 17.701 1.00 8.72 119 THR D O 1
ATOM 5977 N N . PHE D 1 134 ? 8.437 23.204 17.086 1.00 6.65 120 PHE D N 1
ATOM 5978 C CA . PHE D 1 134 ? 7.853 23.521 18.388 1.00 7.40 120 PHE D CA 1
ATOM 5979 C C . PHE D 1 134 ? 6.803 22.488 18.817 1.00 8.58 120 PHE D C 1
ATOM 5980 O O . PHE D 1 134 ? 6.943 21.860 19.862 1.00 10.16 120 PHE D O 1
ATOM 5988 N N . LEU D 1 135 ? 5.773 22.299 17.999 1.00 9.42 121 LEU D N 1
ATOM 5989 C CA . LEU D 1 135 ? 4.649 21.446 18.382 1.00 8.15 121 LEU D CA 1
ATOM 5990 C C . LEU D 1 135 ? 5.030 19.975 18.546 1.00 7.68 121 LEU D C 1
ATOM 5991 O O . LEU D 1 135 ? 4.573 19.310 19.472 1.00 9.82 121 LEU D O 1
ATOM 5996 N N . ALA D 1 136 ? 5.862 19.467 17.646 1.00 7.45 122 ALA D N 1
ATOM 5997 C CA . ALA D 1 136 ? 6.265 18.064 17.732 1.00 7.63 122 ALA D CA 1
ATOM 5998 C C . ALA D 1 136 ? 7.129 17.842 18.967 1.00 7.93 122 ALA D C 1
ATOM 5999 O O . ALA D 1 136 ? 6.982 16.833 19.667 1.00 8.57 122 ALA D O 1
ATOM 6001 N N . SER D 1 137 ? 8.028 18.794 19.232 1.00 9.64 123 SER D N 1
ATOM 6002 C CA . SER D 1 137 ? 8.896 18.714 20.400 1.00 9.42 123 SER D CA 1
ATOM 6003 C C . SER D 1 137 ? 8.064 18.796 21.663 1.00 8.62 123 SER D C 1
ATOM 6004 O O . SER D 1 137 ? 8.280 18.042 22.599 1.00 10.11 123 SER D O 1
ATOM 6007 N N . LYS D 1 138 ? 7.089 19.700 21.674 1.00 8.57 124 LYS D N 1
ATOM 6008 C CA . LYS D 1 138 ? 6.224 19.857 22.837 1.00 8.99 124 LYS D CA 1
ATOM 6009 C C . LYS D 1 138 ? 5.500 18.542 23.164 1.00 7.97 124 LYS D C 1
ATOM 6010 O O . LYS D 1 138 ? 5.448 18.126 24.318 1.00 8.88 124 LYS D O 1
ATOM 6016 N N . ALA D 1 139 ? 4.973 17.880 22.140 1.00 9.25 125 ALA D N 1
ATOM 6017 C CA . ALA D 1 139 ? 4.261 16.618 22.338 1.00 9.87 125 ALA D CA 1
ATOM 6018 C C . ALA D 1 139 ? 5.211 15.552 22.865 1.00 10.17 125 ALA D C 1
ATOM 6019 O O . ALA D 1 139 ? 4.882 14.827 23.797 1.00 11.58 125 ALA D O 1
ATOM 6021 N N . ALA D 1 140 ? 6.403 15.470 22.283 1.00 10.95 126 ALA D N 1
ATOM 6022 C CA . ALA D 1 140 ? 7.386 14.470 22.717 1.00 8.75 126 ALA D CA 1
ATOM 6023 C C . ALA D 1 140 ? 7.972 14.734 24.104 1.00 8.58 126 ALA D C 1
ATOM 6024 O O . ALA D 1 140 ? 8.318 13.797 24.827 1.00 10.15 126 ALA D O 1
ATOM 6026 N N . LEU D 1 141 ? 8.089 16.006 24.475 1.00 8.65 127 LEU D N 1
ATOM 6027 C CA . LEU D 1 141 ? 8.787 16.358 25.710 1.00 8.43 127 LEU D CA 1
ATOM 6028 C C . LEU D 1 141 ? 8.041 15.927 26.978 1.00 8.48 127 LEU D C 1
ATOM 6029 O O . LEU D 1 141 ? 8.672 15.702 28.003 1.00 9.76 127 LEU D O 1
ATOM 6034 N N . ALA D 1 142 ? 6.716 15.811 26.916 1.00 9.50 128 ALA D N 1
ATOM 6035 C CA . ALA D 1 142 ? 5.976 15.387 28.106 1.00 10.67 128 ALA D CA 1
ATOM 6036 C C . ALA D 1 142 ? 6.522 14.046 28.602 1.00 7.76 128 ALA D C 1
ATOM 6037 O O . ALA D 1 142 ? 6.946 13.915 29.753 1.00 9.82 128 ALA D O 1
ATOM 6039 N N . GLY D 1 143 ? 6.541 13.063 27.709 1.00 9.49 129 GLY D N 1
ATOM 6040 C CA . GLY D 1 143 ? 7.092 11.756 28.034 1.00 8.98 129 GLY D CA 1
ATOM 6041 C C . GLY D 1 143 ? 8.598 11.774 28.289 1.00 9.95 129 GLY D C 1
ATOM 6042 O O . GLY D 1 143 ? 9.076 11.222 29.282 1.00 9.69 129 GLY D O 1
ATOM 6043 N N . MET D 1 144 ? 9.359 12.421 27.407 1.00 8.04 130 MET D N 1
ATOM 6044 C CA . MET D 1 144 ? 10.811 12.432 27.573 1.00 6.63 130 MET D CA 1
ATOM 6045 C C . MET D 1 144 ? 11.262 13.032 28.910 1.00 9.81 130 MET D C 1
ATOM 6046 O O . MET D 1 144 ? 12.158 12.499 29.565 1.00 10.35 130 MET D O 1
ATOM 6051 N N . LEU D 1 145 ? 10.642 14.138 29.305 1.00 10.78 131 LEU D N 1
ATOM 6052 C CA . LEU D 1 145 ? 10.987 14.792 30.559 1.00 9.48 131 LEU D CA 1
ATOM 6053 C C . LEU D 1 145 ? 10.530 13.952 31.744 1.00 12.93 131 LEU D C 1
ATOM 6054 O O . LEU D 1 145 ? 11.222 13.864 32.763 1.00 11.47 131 LEU D O 1
ATOM 6059 N N . GLU D 1 146 ? 9.368 13.326 31.614 1.00 10.55 132 GLU D N 1
ATOM 6060 C CA . GLU D 1 146 ? 8.910 12.438 32.679 1.00 12.12 132 GLU D CA 1
ATOM 6061 C C . GLU D 1 146 ? 9.925 11.321 32.917 1.00 16.55 132 GLU D C 1
ATOM 6062 O O . GLU D 1 146 ? 10.180 10.938 34.060 1.00 15.26 132 GLU D O 1
ATOM 6068 N N . ARG D 1 147 ? 10.530 10.826 31.840 1.00 10.71 133 ARG D N 1
ATOM 6069 C CA . ARG D 1 147 ? 11.485 9.724 31.942 1.00 10.26 133 ARG D CA 1
ATOM 6070 C C . ARG D 1 147 ? 12.922 10.188 32.145 1.00 10.83 133 ARG D C 1
ATOM 6071 O O . ARG D 1 147 ? 13.823 9.362 32.308 1.00 12.97 133 ARG D O 1
ATOM 6079 N N . HIS D 1 148 ? 13.119 11.507 32.147 1.00 11.74 134 HIS D N 1
ATOM 6080 C CA . HIS D 1 148 ? 14.448 12.113 32.201 1.00 14.60 134 HIS D CA 1
ATOM 6081 C C . HIS D 1 148 ? 15.379 11.530 31.144 1.00 11.59 134 HIS D C 1
ATOM 6082 O O . HIS D 1 148 ? 16.555 11.284 31.414 1.00 11.88 134 HIS D O 1
ATOM 6089 N N . LYS D 1 149 ? 14.844 11.295 29.948 1.00 10.98 135 LYS D N 1
ATOM 6090 C CA . LYS D 1 149 ? 15.643 10.725 28.875 1.00 9.57 135 LYS D CA 1
ATOM 6091 C C . LYS D 1 149 ? 15.076 11.025 27.496 1.00 9.45 135 LYS D C 1
ATOM 6092 O O . LYS D 1 149 ? 13.936 10.689 27.187 1.00 10.59 135 LYS D O 1
ATOM 6098 N N . GLY D 1 150 ? 15.892 11.651 26.660 1.00 8.93 136 GLY D N 1
ATOM 6099 C CA . GLY D 1 150 ? 15.510 11.871 25.280 1.00 9.86 136 GLY D CA 1
ATOM 6100 C C . GLY D 1 150 ? 16.621 12.496 24.478 1.00 8.48 136 GLY D C 1
ATOM 6101 O O . GLY D 1 150 ? 17.598 12.999 25.020 1.00 9.59 136 GLY D O 1
ATOM 6102 N N . THR D 1 151 ? 16.466 12.455 23.168 1.00 8.72 137 THR D N 1
ATOM 6103 C CA . THR D 1 151 ? 17.367 13.174 22.288 1.00 7.66 137 THR D CA 1
ATOM 6104 C C . THR D 1 151 ? 16.525 13.711 21.133 1.00 9.18 137 THR D C 1
ATOM 6105 O O . THR D 1 151 ? 15.711 12.987 20.564 1.00 9.49 137 THR D O 1
ATOM 6109 N N . ILE D 1 152 ? 16.677 14.997 20.838 1.00 7.19 138 ILE D N 1
ATOM 6110 C CA . ILE D 1 152 ? 15.911 15.641 19.783 1.00 8.26 138 ILE D CA 1
ATOM 6111 C C . ILE D 1 152 ? 16.885 16.215 18.762 1.00 6.61 138 ILE D C 1
ATOM 6112 O O . ILE D 1 152 ? 17.834 16.926 19.119 1.00 8.78 138 ILE D O 1
ATOM 6117 N N . VAL D 1 153 ? 16.667 15.880 17.498 1.00 6.81 139 VAL D N 1
ATOM 6118 C CA . VAL D 1 153 ? 17.488 16.433 16.422 1.00 6.93 139 VAL D CA 1
ATOM 6119 C C . VAL D 1 153 ? 16.600 17.315 15.548 1.00 5.81 139 VAL D C 1
ATOM 6120 O O . VAL D 1 153 ? 15.638 16.835 14.938 1.00 8.59 139 VAL D O 1
ATOM 6124 N N . ASN D 1 154 ? 16.904 18.608 15.532 1.00 7.02 140 ASN D N 1
ATOM 6125 C CA . ASN D 1 154 ? 16.196 19.553 14.687 1.00 6.93 140 ASN D CA 1
ATOM 6126 C C . ASN D 1 154 ? 16.908 19.730 13.370 1.00 5.54 140 ASN D C 1
ATOM 6127 O O . ASN D 1 154 ? 18.088 19.377 13.234 1.00 6.78 140 ASN D O 1
ATOM 6132 N N . PHE D 1 155 ? 16.186 20.265 12.394 1.00 6.79 141 PHE D N 1
ATOM 6133 C CA . PHE D 1 155 ? 16.745 20.471 11.069 1.00 7.99 141 PHE D CA 1
ATOM 6134 C C . PHE D 1 155 ? 16.925 21.936 10.726 1.00 8.43 141 PHE D C 1
ATOM 6135 O O . PHE D 1 155 ? 15.975 22.629 10.350 1.00 8.02 141 PHE D O 1
ATOM 6143 N N . GLY D 1 156 ? 18.162 22.397 10.887 1.00 6.33 142 GLY D N 1
ATOM 6144 C CA . GLY D 1 156 ? 18.591 23.655 10.318 1.00 7.26 142 GLY D CA 1
ATOM 6145 C C . GLY D 1 156 ? 18.949 23.428 8.856 1.00 8.71 142 GLY D C 1
ATOM 6146 O O . GLY D 1 156 ? 18.341 22.594 8.167 1.00 9.37 142 GLY D O 1
ATOM 6147 N N . SER D 1 157 ? 19.942 24.179 8.396 1.00 7.64 143 SER D N 1
ATOM 6148 C CA . SER D 1 157 ? 20.421 24.146 7.023 1.00 8.66 143 SER D CA 1
ATOM 6149 C C . SER D 1 157 ? 21.597 25.096 6.968 1.00 7.88 143 SER D C 1
ATOM 6150 O O . SER D 1 157 ? 21.761 25.939 7.858 1.00 6.06 143 SER D O 1
ATOM 6153 N N . VAL D 1 158 ? 22.417 24.996 5.922 1.00 7.00 144 VAL D N 1
ATOM 6154 C CA . VAL D 1 158 ? 23.307 26.108 5.633 1.00 6.69 144 VAL D CA 1
ATOM 6155 C C . VAL D 1 158 ? 22.469 27.395 5.509 1.00 6.19 144 VAL D C 1
ATOM 6156 O O . VAL D 1 158 ? 22.943 28.487 5.841 1.00 7.34 144 VAL D O 1
ATOM 6160 N N . ALA D 1 159 ? 21.204 27.250 5.090 1.00 6.24 145 ALA D N 1
ATOM 6161 C CA . ALA D 1 159 ? 20.312 28.388 4.902 1.00 7.95 145 ALA D CA 1
ATOM 6162 C C . ALA D 1 159 ? 19.822 28.954 6.232 1.00 7.59 145 ALA D C 1
ATOM 6163 O O . ALA D 1 159 ? 19.141 29.969 6.255 1.00 8.05 145 ALA D O 1
ATOM 6165 N N . GLY D 1 160 ? 20.178 28.297 7.331 1.00 7.37 146 GLY D N 1
ATOM 6166 C CA . GLY D 1 160 ? 19.866 28.804 8.652 1.00 5.72 146 GLY D CA 1
ATOM 6167 C C . GLY D 1 160 ? 21.067 29.465 9.293 1.00 7.56 146 GLY D C 1
ATOM 6168 O O . GLY D 1 160 ? 20.957 30.105 10.342 1.00 8.85 146 GLY D O 1
ATOM 6169 N N . LEU D 1 161 ? 22.219 29.310 8.650 1.00 7.22 147 LEU D N 1
ATOM 6170 C CA . LEU D 1 161 ? 23.475 29.848 9.163 1.00 8.96 147 LEU D CA 1
ATOM 6171 C C . LEU D 1 161 ? 23.965 31.068 8.371 1.00 8.55 147 LEU D C 1
ATOM 6172 O O . LEU D 1 161 ? 24.591 31.969 8.933 1.00 7.85 147 LEU D O 1
ATOM 6177 N N . VAL D 1 162 ? 23.708 31.064 7.066 1.00 8.06 148 VAL D N 1
ATOM 6178 C CA . VAL D 1 162 ? 23.993 32.215 6.208 1.00 7.97 148 VAL D CA 1
ATOM 6179 C C . VAL D 1 162 ? 22.774 32.565 5.348 1.00 7.02 148 VAL D C 1
ATOM 6180 O O . VAL D 1 162 ? 21.775 31.820 5.307 1.00 6.48 148 VAL D O 1
ATOM 6184 N N . GLY D 1 163 ? 22.857 33.705 4.670 1.00 8.82 149 GLY D N 1
ATOM 6185 C CA . GLY D 1 163 ? 21.783 34.146 3.792 1.00 7.35 149 GLY D CA 1
ATOM 6186 C C . GLY D 1 163 ? 21.871 33.522 2.418 1.00 8.83 149 GLY D C 1
ATOM 6187 O O . GLY D 1 163 ? 22.959 33.412 1.834 1.00 10.15 149 GLY D O 1
ATOM 6188 N N . ILE D 1 164 ? 20.719 33.111 1.904 1.00 8.41 150 ILE D N 1
ATOM 6189 C CA . ILE D 1 164 ? 20.605 32.553 0.562 1.00 10.44 150 ILE D CA 1
ATOM 6190 C C . ILE D 1 164 ? 19.761 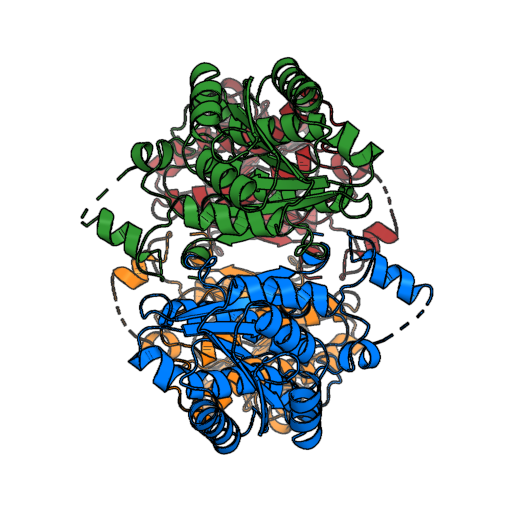33.496 -0.276 1.00 9.86 150 ILE D C 1
ATOM 6191 O O . ILE D 1 164 ? 18.671 33.864 0.131 1.00 10.07 150 ILE D O 1
ATOM 6196 N N . PRO D 1 165 ? 20.266 33.904 -1.447 1.00 10.80 151 PRO D N 1
ATOM 6197 C CA . PRO D 1 165 ? 19.481 34.828 -2.267 1.00 11.04 151 PRO D CA 1
ATOM 6198 C C . PRO D 1 165 ? 18.078 34.303 -2.578 1.00 8.82 151 PRO D C 1
ATOM 6199 O O . PRO D 1 165 ? 17.898 33.113 -2.851 1.00 11.45 151 PRO D O 1
ATOM 6203 N N . THR D 1 166 ? 17.092 35.195 -2.498 1.00 10.05 152 THR D N 1
ATOM 6204 C CA . THR D 1 166 ? 15.702 34.906 -2.867 1.00 9.88 152 THR D CA 1
ATOM 6205 C C . THR D 1 166 ? 14.973 33.879 -1.977 1.00 10.20 152 THR D C 1
ATOM 6206 O O . THR D 1 166 ? 13.952 33.326 -2.378 1.00 13.56 152 THR D O 1
ATOM 6210 N N . MET D 1 167 ? 15.483 33.631 -0.770 1.00 9.36 153 MET D N 1
ATOM 6211 C CA . MET D 1 167 ? 14.810 32.707 0.153 1.00 7.22 153 MET D CA 1
ATOM 6212 C C . MET D 1 167 ? 14.634 33.334 1.534 1.00 9.38 153 MET D C 1
ATOM 6213 O O . MET D 1 167 ? 15.141 32.818 2.534 1.00 10.38 153 MET D O 1
ATOM 6218 N N . ALA D 1 168 ? 13.891 34.435 1.598 1.00 9.13 154 ALA D N 1
ATOM 6219 C CA . ALA D 1 168 ? 13.725 35.154 2.856 1.00 7.43 154 ALA D CA 1
ATOM 6220 C C . ALA D 1 168 ? 13.027 34.339 3.963 1.00 8.14 154 ALA D C 1
ATOM 6221 O O . ALA D 1 168 ? 13.572 34.197 5.068 1.00 9.06 154 ALA D O 1
ATOM 6223 N N . ALA D 1 169 ? 11.833 33.817 3.682 1.00 9.80 155 ALA D N 1
ATOM 6224 C CA . ALA D 1 169 ? 11.098 33.082 4.717 1.00 7.61 155 ALA D CA 1
ATOM 6225 C C . ALA D 1 169 ? 11.861 31.833 5.167 1.00 8.50 155 ALA D C 1
ATOM 6226 O O . ALA D 1 169 ? 11.900 31.507 6.362 1.00 7.60 155 ALA D O 1
ATOM 6228 N N . TYR D 1 170 ? 12.470 31.137 4.210 1.00 8.67 156 TYR D N 1
ATOM 6229 C CA . TYR D 1 170 ? 13.154 29.887 4.523 1.00 8.04 156 TYR D CA 1
ATOM 6230 C C . TYR D 1 170 ? 14.399 30.157 5.373 1.00 7.99 156 TYR D C 1
ATOM 6231 O O . TYR D 1 170 ? 14.677 29.426 6.326 1.00 7.60 156 TYR D O 1
ATOM 6240 N N . CYS D 1 171 ? 15.133 31.216 5.041 1.00 8.37 157 CYS D N 1
ATOM 6241 C CA . CYS D 1 171 ? 16.316 31.575 5.813 1.00 6.55 157 CYS D CA 1
ATOM 6242 C C . CYS D 1 171 ? 15.933 32.030 7.217 1.00 6.47 157 CYS D C 1
ATOM 6243 O O . CYS D 1 171 ? 16.646 31.763 8.185 1.00 7.08 157 CYS D O 1
ATOM 6246 N N . ALA D 1 172 ? 14.802 32.720 7.327 1.00 5.87 158 ALA D N 1
ATOM 6247 C CA . ALA D 1 172 ? 14.300 33.116 8.642 1.00 7.81 158 ALA D CA 1
ATOM 6248 C C . ALA D 1 172 ? 13.906 31.886 9.456 1.00 6.13 158 ALA D C 1
ATOM 6249 O O . ALA D 1 172 ? 14.243 31.762 10.646 1.00 7.02 158 ALA D O 1
ATOM 6251 N N . ALA D 1 173 ? 13.202 30.969 8.806 1.00 6.70 159 ALA D N 1
ATOM 6252 C CA . ALA D 1 173 ? 12.721 29.771 9.475 1.00 6.72 159 ALA D CA 1
ATOM 6253 C C . ALA D 1 173 ? 13.883 28.899 9.944 1.00 6.70 159 ALA D C 1
ATOM 6254 O O . ALA D 1 173 ? 13.915 28.444 11.090 1.00 6.19 159 ALA D O 1
ATOM 6256 N N . LYS D 1 174 ? 14.844 28.662 9.063 1.00 7.41 160 LYS D N 1
ATOM 6257 C CA . LYS D 1 174 ? 15.967 27.826 9.462 1.00 7.39 160 LYS D CA 1
ATOM 6258 C C . LYS D 1 174 ? 16.843 28.532 10.502 1.00 7.48 160 LYS D C 1
ATOM 6259 O O . LYS D 1 174 ? 17.393 27.882 11.391 1.00 6.99 160 LYS D O 1
ATOM 6265 N N . GLY D 1 175 ? 16.949 29.860 10.407 1.00 6.12 161 GLY D N 1
ATOM 6266 C CA . GLY D 1 175 ? 17.646 30.642 11.420 1.00 8.90 161 GLY D CA 1
ATOM 6267 C C . GLY D 1 175 ? 16.975 30.483 12.776 1.00 6.75 161 GLY D C 1
ATOM 6268 O O . GLY D 1 175 ? 17.636 30.336 13.808 1.00 6.50 161 GLY D O 1
ATOM 6269 N N . ALA D 1 176 ? 15.645 30.505 12.771 1.00 6.48 162 ALA D N 1
ATOM 6270 C CA . ALA D 1 176 ? 14.893 30.293 14.005 1.00 7.00 162 ALA D CA 1
ATOM 6271 C C . ALA D 1 176 ? 15.187 28.922 14.613 1.00 6.40 162 ALA D C 1
ATOM 6272 O O . ALA D 1 176 ? 15.411 28.797 15.821 1.00 5.90 162 ALA D O 1
ATOM 6274 N N . ILE D 1 177 ? 15.194 27.892 13.778 1.00 6.16 163 ILE D N 1
ATOM 6275 C CA . ILE D 1 177 ? 15.455 26.539 14.264 1.00 6.45 163 ILE D CA 1
ATOM 6276 C C . ILE D 1 177 ? 16.852 26.417 14.870 1.00 5.69 163 ILE D C 1
ATOM 6277 O O . ILE D 1 177 ? 17.022 25.796 15.919 1.00 6.41 163 ILE D O 1
ATOM 6282 N N . VAL D 1 178 ? 17.844 27.037 14.238 1.00 6.21 164 VAL D N 1
ATOM 6283 C CA . VAL D 1 178 ? 19.197 26.978 14.774 1.00 6.56 164 VAL D CA 1
ATOM 6284 C C . VAL D 1 178 ? 19.265 27.548 16.185 1.00 6.65 164 VAL D C 1
ATOM 6285 O O . VAL D 1 178 ? 19.827 26.920 17.079 1.00 7.12 164 VAL D O 1
ATOM 6289 N N . ASN D 1 179 ? 18.687 28.722 16.419 1.00 5.49 165 ASN D N 1
ATOM 6290 C CA . ASN D 1 179 ? 18.779 29.265 17.777 1.00 5.96 165 ASN D CA 1
ATOM 6291 C C . ASN D 1 179 ? 17.775 28.644 18.751 1.00 5.58 165 ASN D C 1
ATOM 6292 O O . ASN D 1 179 ? 18.051 28.543 19.950 1.00 6.56 165 ASN D O 1
ATOM 6297 N N . LEU D 1 180 ? 16.615 28.215 18.245 1.00 7.38 166 LEU D N 1
ATOM 6298 C CA . LEU D 1 180 ? 15.651 27.513 19.092 1.00 6.43 166 LEU D CA 1
ATOM 6299 C C . LEU D 1 180 ? 16.301 26.254 19.662 1.00 5.32 166 LEU D C 1
ATOM 6300 O O . LEU D 1 180 ? 16.068 25.883 20.812 1.00 6.82 166 LEU D O 1
ATOM 6305 N N . THR D 1 181 ? 17.150 25.623 18.853 1.00 7.68 167 THR D N 1
ATOM 6306 C CA . THR D 1 181 ? 17.897 24.445 19.291 1.00 6.43 167 THR D CA 1
ATOM 6307 C C . THR D 1 181 ? 18.785 24.766 20.497 1.00 7.62 167 THR D C 1
ATOM 6308 O O . THR D 1 181 ? 18.821 24.006 21.476 1.00 6.95 167 THR D O 1
ATOM 6312 N N . ARG D 1 182 ? 19.498 25.891 20.426 1.00 6.71 168 ARG D N 1
ATOM 6313 C CA . ARG D 1 182 ? 20.322 26.313 21.548 1.00 7.08 168 ARG D CA 1
ATOM 6314 C C . ARG D 1 182 ? 19.450 26.541 22.778 1.00 7.18 168 ARG D C 1
ATOM 6315 O O . ARG D 1 182 ? 19.802 26.148 23.898 1.00 8.32 168 ARG D O 1
ATOM 6323 N N . GLN D 1 183 ? 18.307 27.177 22.566 1.00 7.86 169 GLN D N 1
ATOM 6324 C CA . GLN D 1 183 ? 17.413 27.506 23.675 1.00 7.70 169 GLN D CA 1
ATOM 6325 C C . GLN D 1 183 ? 16.866 26.239 24.335 1.00 7.64 169 GLN D C 1
ATOM 6326 O O . GLN D 1 183 ? 16.846 26.127 25.566 1.00 7.22 169 GLN D O 1
ATOM 6332 N N . MET D 1 184 ? 16.439 25.287 23.510 1.00 6.39 170 MET D N 1
ATOM 6333 C CA . MET D 1 184 ? 15.970 24.002 24.002 1.00 7.80 170 MET D CA 1
ATOM 6334 C C . MET D 1 184 ? 17.047 23.246 24.768 1.00 8.80 170 MET D C 1
ATOM 6335 O O . MET D 1 184 ? 16.789 22.688 25.832 1.00 7.95 170 MET D O 1
ATOM 6340 N N . ALA D 1 185 ? 18.260 23.241 24.236 1.00 7.21 171 ALA D N 1
ATOM 6341 C CA . ALA D 1 185 ? 19.372 22.627 24.954 1.00 6.88 171 ALA D CA 1
ATOM 6342 C C . ALA D 1 185 ? 19.610 23.297 26.305 1.00 6.88 171 ALA D C 1
ATOM 6343 O O . ALA D 1 185 ? 19.943 22.628 27.275 1.00 7.71 171 ALA D O 1
ATOM 6345 N N . ALA D 1 186 ? 19.446 24.619 26.366 1.00 7.47 172 ALA D N 1
ATOM 6346 C CA . ALA D 1 186 ? 19.610 25.337 27.627 1.00 8.19 172 ALA D CA 1
ATOM 6347 C C . ALA D 1 186 ? 18.590 24.867 28.663 1.00 8.46 172 ALA D C 1
ATOM 6348 O O . ALA D 1 186 ? 18.915 24.712 29.852 1.00 11.73 172 ALA D O 1
ATOM 6350 N N . ASP D 1 187 ? 17.358 24.650 28.219 1.00 7.32 173 ASP D N 1
ATOM 6351 C CA . ASP D 1 187 ? 16.297 24.227 29.137 1.00 8.88 173 ASP D CA 1
ATOM 6352 C C . ASP D 1 187 ? 16.419 22.766 29.580 1.00 11.70 173 ASP D C 1
ATOM 6353 O O . ASP D 1 187 ? 16.172 22.442 30.753 1.00 10.97 173 ASP D O 1
ATOM 6358 N N . TYR D 1 188 ? 16.772 21.885 28.644 1.00 8.50 174 TYR D N 1
ATOM 6359 C CA . TYR D 1 188 ? 16.546 20.455 28.854 1.00 8.79 174 TYR D CA 1
ATOM 6360 C C . TYR D 1 188 ? 17.765 19.545 28.986 1.00 8.84 174 TYR D C 1
ATOM 6361 O O . TYR D 1 188 ? 17.610 18.398 29.390 1.00 9.27 174 TYR D O 1
ATOM 6370 N N . SER D 1 189 ? 18.954 20.023 28.638 1.00 7.76 175 SER D N 1
ATOM 6371 C CA . SER D 1 189 ? 20.128 19.151 28.677 1.00 8.46 175 SER D CA 1
ATOM 6372 C C . SER D 1 189 ? 20.346 18.589 30.081 1.00 11.36 175 SER D C 1
ATOM 6373 O O . SER D 1 189 ? 20.690 17.413 30.244 1.00 12.38 175 SER D O 1
ATOM 6376 N N . GLY D 1 190 ? 20.108 19.423 31.085 1.00 10.92 176 GLY D N 1
ATOM 6377 C CA . GLY D 1 190 ? 20.280 19.023 32.476 1.00 12.60 176 GLY D CA 1
ATOM 6378 C C . GLY D 1 190 ? 19.146 18.162 33.003 1.00 14.16 176 GLY D C 1
ATOM 6379 O O . GLY D 1 190 ? 19.251 17.575 34.088 1.00 16.71 176 GLY D O 1
ATOM 6380 N N . ARG D 1 191 ? 18.074 18.076 32.226 1.00 9.49 177 ARG D N 1
ATOM 6381 C CA . ARG D 1 191 ? 16.892 17.299 32.576 1.00 10.68 177 ARG D CA 1
ATOM 6382 C C . ARG D 1 191 ? 16.843 15.982 31.808 1.00 12.67 177 ARG D C 1
ATOM 6383 O O . ARG D 1 191 ? 15.825 15.286 31.826 1.00 12.60 177 ARG D O 1
ATOM 6391 N N . GLY D 1 192 ? 17.931 15.662 31.113 1.00 11.39 178 GLY D N 1
ATOM 6392 C CA . GLY D 1 192 ? 18.073 14.366 30.483 1.00 11.96 178 GLY D CA 1
ATOM 6393 C C . GLY D 1 192 ? 17.728 14.326 29.009 1.00 10.15 178 GLY D C 1
ATOM 6394 O O . GLY D 1 192 ? 17.708 13.254 28.413 1.00 10.97 178 GLY D O 1
ATOM 6395 N N . VAL D 1 193 ? 17.464 15.487 28.419 1.00 9.90 179 VAL D N 1
ATOM 6396 C CA . VAL D 1 193 ? 17.110 15.535 27.000 1.00 8.41 179 VAL D CA 1
ATOM 6397 C C . VAL D 1 193 ? 18.098 16.393 26.222 1.00 9.33 179 VAL D C 1
ATOM 6398 O O . VAL D 1 193 ? 18.154 17.612 26.403 1.00 9.68 179 VAL D O 1
ATOM 6402 N N . ARG D 1 194 ? 18.897 15.755 25.374 1.00 7.46 180 ARG D N 1
ATOM 6403 C CA . ARG D 1 194 ? 19.818 16.484 24.505 1.00 5.89 180 ARG D CA 1
ATOM 6404 C C . ARG D 1 194 ? 19.043 17.028 23.321 1.00 8.05 180 ARG D C 1
ATOM 6405 O O . ARG D 1 194 ? 18.127 16.381 22.828 1.00 7.27 180 ARG D O 1
ATOM 6413 N N . VAL D 1 195 ? 19.422 18.217 22.859 1.00 6.98 181 VAL D N 1
ATOM 6414 C CA . VAL D 1 195 ? 18.790 18.819 21.686 1.00 6.06 181 VAL D CA 1
ATOM 6415 C C . VAL D 1 195 ? 19.874 19.417 20.783 1.00 8.17 181 VAL D C 1
ATOM 6416 O O . VAL D 1 195 ? 20.672 20.251 21.221 1.00 7.16 181 VAL D O 1
ATOM 6420 N N . ASN D 1 196 ? 19.894 18.986 19.529 1.00 7.58 182 ASN D N 1
ATOM 6421 C CA . ASN D 1 196 ? 20.918 19.399 18.567 1.00 6.17 182 ASN D CA 1
ATOM 6422 C C . ASN D 1 196 ? 20.266 19.681 17.231 1.00 5.60 182 ASN D C 1
ATOM 6423 O O . ASN D 1 196 ? 19.123 19.284 17.010 1.00 6.86 182 ASN D O 1
ATOM 6428 N N . ALA D 1 197 ? 20.973 20.384 16.355 1.00 6.39 183 ALA D N 1
ATOM 6429 C CA . ALA D 1 197 ? 20.465 20.645 15.016 1.00 6.44 183 ALA D CA 1
ATOM 6430 C C . ALA D 1 197 ? 21.482 20.169 14.006 1.00 10.39 183 ALA D C 1
ATOM 6431 O O . ALA D 1 197 ? 22.670 20.476 14.127 1.00 11.04 183 ALA D O 1
ATOM 6433 N N . VAL D 1 198 ? 21.034 19.412 13.015 1.00 6.94 184 VAL D N 1
ATOM 6434 C CA . VAL D 1 198 ? 21.893 19.164 11.864 1.00 5.30 184 VAL D CA 1
ATOM 6435 C C . VAL D 1 198 ? 21.630 20.301 10.877 1.00 8.04 184 VAL D C 1
ATOM 6436 O O . VAL D 1 198 ? 20.482 20.725 10.696 1.00 8.07 184 VAL D O 1
ATOM 6440 N N . CYS D 1 199 ? 22.695 20.824 10.276 1.00 5.86 185 CYS D N 1
ATOM 6441 C CA . CYS D 1 199 ? 22.571 21.889 9.288 1.00 7.76 185 CYS D CA 1
ATOM 6442 C C . CYS D 1 199 ? 23.116 21.396 7.959 1.00 6.74 185 CYS D C 1
ATOM 6443 O O . CYS D 1 199 ? 24.305 21.558 7.666 1.00 6.70 185 CYS D O 1
ATOM 6446 N N . PRO D 1 200 ? 22.252 20.778 7.150 1.00 6.32 186 PRO D N 1
ATOM 6447 C CA . PRO D 1 200 ? 22.733 20.178 5.904 1.00 6.18 186 PRO D CA 1
ATOM 6448 C C . PRO D 1 200 ? 22.987 21.209 4.833 1.00 7.50 186 PRO D C 1
ATOM 6449 O O . PRO D 1 200 ? 22.318 22.249 4.783 1.00 7.21 186 PRO D O 1
ATOM 6453 N N . GLY D 1 201 ? 23.951 20.902 3.972 1.00 6.97 187 GLY D N 1
ATOM 6454 C CA . GLY D 1 201 ? 24.084 21.594 2.711 1.00 8.70 187 GLY D CA 1
ATOM 6455 C C . GLY D 1 201 ? 23.062 21.033 1.744 1.00 10.20 187 GLY D C 1
ATOM 6456 O O . GLY D 1 201 ? 22.280 20.130 2.084 1.00 11.65 187 GLY D O 1
ATOM 6457 N N . THR D 1 202 ? 23.074 21.577 0.532 1.00 7.80 188 THR D N 1
ATOM 6458 C CA . THR D 1 202 ? 22.190 21.147 -0.541 1.00 8.74 188 THR D CA 1
ATOM 6459 C C . THR D 1 202 ? 22.229 19.636 -0.760 1.00 10.82 188 THR D C 1
ATOM 6460 O O . THR D 1 202 ? 23.307 19.043 -0.893 1.00 8.98 188 THR D O 1
ATOM 6464 N N . VAL D 1 203 ? 21.043 19.035 -0.800 1.00 10.10 189 VAL D N 1
ATOM 6465 C CA . VAL D 1 203 ? 20.877 17.633 -1.167 1.00 10.64 189 VAL D CA 1
ATOM 6466 C C . VAL D 1 203 ? 19.940 17.583 -2.372 1.00 12.02 189 VAL D C 1
ATOM 6467 O O . VAL D 1 203 ? 18.741 17.821 -2.259 1.00 12.89 189 VAL D O 1
ATOM 6471 N N . THR D 1 204 ? 20.520 17.286 -3.523 1.00 14.92 190 THR D N 1
ATOM 6472 C CA . THR D 1 204 ? 19.857 17.373 -4.815 1.00 16.46 190 THR D CA 1
ATOM 6473 C C . THR D 1 204 ? 18.687 16.413 -5.019 1.00 15.39 190 THR D C 1
ATOM 6474 O O . THR D 1 204 ? 17.674 16.771 -5.630 1.00 18.21 190 THR D O 1
ATOM 6478 N N . SER D 1 205 ? 18.829 15.192 -4.524 1.00 15.68 191 SER D N 1
ATOM 6479 C CA . SER D 1 205 ? 17.998 14.100 -5.017 1.00 16.65 191 SER D CA 1
ATOM 6480 C C . SER D 1 205 ? 16.598 13.982 -4.412 1.00 19.15 191 SER D C 1
ATOM 6481 O O . SER D 1 205 ? 15.788 13.182 -4.881 1.00 24.28 191 SER D O 1
ATOM 6484 N N . THR D 1 206 ? 16.303 14.775 -3.389 1.00 13.41 192 THR D N 1
ATOM 6485 C CA . THR D 1 206 ? 15.011 14.677 -2.730 1.00 13.90 192 THR D CA 1
ATOM 6486 C C . THR D 1 206 ? 13.967 15.501 -3.465 1.00 14.28 192 THR D C 1
ATOM 6487 O O . THR D 1 206 ? 14.286 16.243 -4.387 1.00 14.16 192 THR D O 1
ATOM 6491 N N . GLY D 1 207 ? 12.718 15.367 -3.035 1.00 15.57 193 GLY D N 1
ATOM 6492 C CA . GLY D 1 207 ? 11.638 16.178 -3.567 1.00 15.20 193 GLY D CA 1
ATOM 6493 C C . GLY D 1 207 ? 11.927 17.658 -3.421 1.00 17.24 193 GLY D C 1
ATOM 6494 O O . GLY D 1 207 ? 11.716 18.438 -4.350 1.00 13.73 193 GLY D O 1
ATOM 6495 N N . MET D 1 208 ? 12.419 18.060 -2.251 1.00 13.22 194 MET D N 1
ATOM 6496 C CA . MET D 1 208 ? 12.755 19.463 -2.046 1.00 10.79 194 MET D CA 1
ATOM 6497 C C . MET D 1 208 ? 13.933 19.859 -2.930 1.00 13.91 194 MET D C 1
ATOM 6498 O O . MET D 1 208 ? 13.941 20.943 -3.508 1.00 16.04 194 MET D O 1
ATOM 6503 N N . GLY D 1 209 ? 14.932 18.982 -3.014 1.00 12.46 195 GLY D N 1
ATOM 6504 C CA . GLY D 1 209 ? 16.103 19.239 -3.834 1.00 15.10 195 GLY D CA 1
ATOM 6505 C C . GLY D 1 209 ? 15.702 19.487 -5.277 1.00 17.85 195 GLY D C 1
ATOM 6506 O O . GLY D 1 209 ? 16.198 20.415 -5.919 1.00 15.87 195 GLY D O 1
ATOM 6507 N N . GLN D 1 210 ? 14.785 18.666 -5.782 1.00 13.88 196 GLN D N 1
ATOM 6508 C CA . GLN D 1 210 ? 14.313 18.810 -7.165 1.00 16.69 196 GLN D CA 1
ATOM 6509 C C . GLN D 1 210 ? 13.458 20.062 -7.339 1.00 19.49 196 GLN D C 1
ATOM 6510 O O . GLN D 1 210 ? 13.575 20.775 -8.337 1.00 19.95 196 GLN D O 1
ATOM 6516 N N . GLN D 1 211 ? 12.602 20.324 -6.357 1.00 15.90 197 GLN D N 1
ATOM 6517 C CA . GLN D 1 211 ? 11.747 21.502 -6.370 1.00 18.73 197 GLN D CA 1
ATOM 6518 C C . GLN D 1 211 ? 12.580 22.761 -6.544 1.00 20.32 197 GLN D C 1
ATOM 6519 O O . GLN D 1 211 ? 12.242 23.627 -7.352 1.00 28.73 197 GLN D O 1
ATOM 6525 N N . LEU D 1 212 ? 13.688 22.843 -5.814 1.00 18.80 198 LEU D N 1
ATOM 6526 C CA . LEU D 1 212 ? 14.502 24.059 -5.791 1.00 21.33 198 LEU D CA 1
ATOM 6527 C C . LEU D 1 212 ? 15.482 24.206 -6.959 1.00 25.33 198 LEU D C 1
ATOM 6528 O O . LEU D 1 212 ? 16.148 25.233 -7.087 1.00 31.07 198 LEU D O 1
ATOM 6533 N N . LEU D 1 213 ? 15.591 23.183 -7.798 1.00 23.91 199 LEU D N 1
ATOM 6534 C CA . LEU D 1 213 ? 16.450 23.277 -8.976 1.00 26.82 199 LEU D CA 1
ATOM 6535 C C . LEU D 1 213 ? 15.873 24.234 -10.014 1.00 33.26 199 LEU D C 1
ATOM 6536 O O . LEU D 1 213 ? 16.613 24.992 -10.645 1.00 40.29 199 LEU D O 1
ATOM 6541 N N . GLN D 1 222 ? 24.277 27.525 -10.844 1.00 37.14 208 GLN D N 1
ATOM 6542 C CA . GLN D 1 222 ? 24.195 26.079 -11.024 1.00 43.17 208 GLN D CA 1
ATOM 6543 C C . GLN D 1 222 ? 25.549 25.428 -10.763 1.00 37.45 208 GLN D C 1
ATOM 6544 O O . GLN D 1 222 ? 25.762 24.806 -9.719 1.00 31.19 208 GLN D O 1
ATOM 6550 N N . ALA D 1 223 ? 26.455 25.562 -11.726 1.00 31.72 209 ALA D N 1
ATOM 6551 C CA . ALA D 1 223 ? 27.863 25.310 -11.476 1.00 28.84 209 ALA D CA 1
ATOM 6552 C C . ALA D 1 223 ? 28.321 26.379 -10.487 1.00 25.83 209 ALA D C 1
ATOM 6553 O O . ALA D 1 223 ? 29.260 26.179 -9.715 1.00 23.96 209 ALA D O 1
ATOM 6555 N N . ARG D 1 224 ? 27.638 27.519 -10.523 1.00 26.64 210 ARG D N 1
ATOM 6556 C CA . ARG D 1 224 ? 27.845 28.581 -9.550 1.00 26.18 210 ARG D CA 1
ATOM 6557 C C . ARG D 1 224 ? 27.414 28.094 -8.171 1.00 25.61 210 ARG D C 1
ATOM 6558 O O . ARG D 1 224 ? 28.057 28.391 -7.164 1.00 23.62 210 ARG D O 1
ATOM 6566 N N . ARG D 1 225 ? 26.324 27.335 -8.130 1.00 23.30 211 ARG D N 1
ATOM 6567 C CA . ARG D 1 225 ? 25.847 26.787 -6.864 1.00 24.32 211 ARG D CA 1
ATOM 6568 C C . ARG D 1 225 ? 26.843 25.765 -6.330 1.00 21.38 211 ARG D C 1
ATOM 6569 O O . ARG D 1 225 ? 27.184 25.769 -5.146 1.00 19.48 211 ARG D O 1
ATOM 6577 N N . LEU D 1 226 ? 27.317 24.900 -7.217 1.00 19.04 212 LEU D N 1
ATOM 6578 C CA . LEU D 1 226 ? 28.269 23.867 -6.836 1.00 17.82 212 LEU D CA 1
ATOM 6579 C C .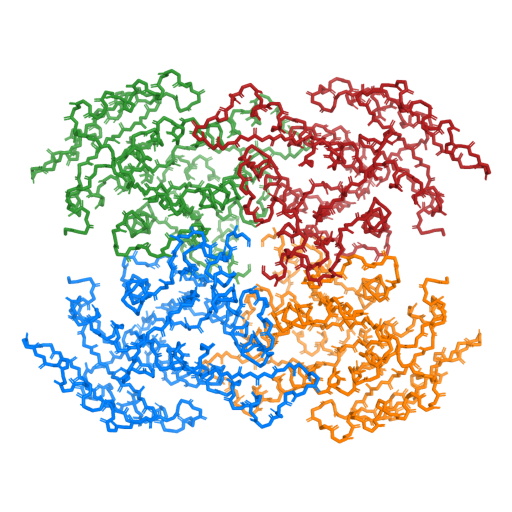 LEU D 1 226 ? 29.576 24.475 -6.337 1.00 17.05 212 LEU D C 1
ATOM 6580 O O . LEU D 1 226 ? 30.240 23.907 -5.479 1.00 13.66 212 LEU D O 1
ATOM 6585 N N . ALA D 1 227 ? 29.932 25.643 -6.862 1.00 16.11 213 ALA D N 1
ATOM 6586 C CA . ALA D 1 227 ? 31.178 26.301 -6.472 1.00 17.33 213 ALA D CA 1
ATOM 6587 C C . ALA D 1 227 ? 31.181 26.756 -5.012 1.00 14.78 213 ALA D C 1
ATOM 6588 O O . ALA D 1 227 ? 32.233 27.072 -4.461 1.00 18.20 213 ALA D O 1
ATOM 6590 N N . LYS D 1 228 ? 30.005 26.788 -4.395 1.00 13.24 214 LYS D N 1
ATOM 6591 C CA . LYS D 1 228 ? 29.884 27.146 -2.985 1.00 14.71 214 LYS D CA 1
ATOM 6592 C C . LYS D 1 228 ? 30.274 25.992 -2.052 1.00 12.55 214 LYS D C 1
ATOM 6593 O O . LYS D 1 228 ? 30.350 26.175 -0.830 1.00 10.77 214 LYS D O 1
ATOM 6599 N N . TYR D 1 229 ? 30.526 24.822 -2.638 1.00 8.92 215 TYR D N 1
ATOM 6600 C CA . TYR D 1 229 ? 30.822 23.590 -1.899 1.00 9.26 215 TYR D CA 1
ATOM 6601 C C . TYR D 1 229 ? 32.250 23.120 -2.126 1.00 11.42 215 TYR D C 1
ATOM 6602 O O . TYR D 1 229 ? 32.552 22.544 -3.163 1.00 10.69 215 TYR D O 1
ATOM 6611 N N . PRO D 1 230 ? 33.138 23.381 -1.158 1.00 9.49 216 PRO D N 1
ATOM 6612 C CA . PRO D 1 230 ? 34.543 22.975 -1.298 1.00 11.48 216 PRO D CA 1
ATOM 6613 C C . PRO D 1 230 ? 34.719 21.509 -1.680 1.00 11.31 216 PRO D C 1
ATOM 6614 O O . PRO D 1 230 ? 35.620 21.190 -2.471 1.00 12.21 216 PRO D O 1
ATOM 6618 N N . ILE D 1 231 ? 33.870 20.633 -1.151 1.00 9.24 217 ILE D N 1
ATOM 6619 C CA . ILE D 1 231 ? 34.013 19.199 -1.406 1.00 8.85 217 ILE D CA 1
ATOM 6620 C C . ILE D 1 231 ? 33.772 18.820 -2.875 1.00 10.02 217 ILE D C 1
ATOM 6621 O O . ILE D 1 231 ? 34.179 17.742 -3.306 1.00 13.24 217 ILE D O 1
ATOM 6626 N N . GLY D 1 232 ? 33.117 19.694 -3.637 1.00 10.95 218 GLY D N 1
ATOM 6627 C CA . GLY D 1 232 ? 32.987 19.485 -5.076 1.00 12.79 218 GLY D CA 1
ATOM 6628 C C . GLY D 1 232 ? 31.782 18.657 -5.496 1.00 12.52 218 GLY D C 1
ATOM 6629 O O . GLY D 1 232 ? 31.688 18.218 -6.646 1.00 13.84 218 GLY D O 1
ATOM 6630 N N . ARG D 1 233 ? 30.858 18.447 -4.564 1.00 9.45 219 ARG D N 1
ATOM 6631 C CA . ARG D 1 233 ? 29.614 17.742 -4.845 1.00 7.09 219 ARG D CA 1
ATOM 6632 C C . ARG D 1 233 ? 28.563 18.194 -3.844 1.00 8.69 219 ARG D C 1
ATOM 6633 O O . ARG D 1 233 ? 28.898 18.755 -2.800 1.00 8.29 219 ARG D O 1
ATOM 6641 N N . PHE D 1 234 ? 27.296 17.948 -4.169 1.00 10.27 220 PHE D N 1
ATOM 6642 C CA . PHE D 1 234 ? 26.220 18.152 -3.214 1.00 8.12 220 PHE D CA 1
ATOM 6643 C C . PHE D 1 234 ? 26.057 16.927 -2.317 1.00 10.26 220 PHE D C 1
ATOM 6644 O O . PHE D 1 234 ? 26.696 15.888 -2.535 1.00 9.87 220 PHE D O 1
ATOM 6652 N N . GLY D 1 235 ? 25.231 17.056 -1.287 1.00 9.58 221 GLY D N 1
ATOM 6653 C CA . GLY D 1 235 ? 25.050 15.973 -0.338 1.00 8.98 221 GLY D CA 1
ATOM 6654 C C . GLY D 1 235 ? 24.042 14.936 -0.799 1.00 11.18 221 GLY D C 1
ATOM 6655 O O . GLY D 1 235 ? 23.241 15.194 -1.699 1.00 9.04 221 GLY D O 1
ATOM 6656 N N . THR D 1 236 ? 24.090 13.754 -0.191 1.00 9.50 222 THR D N 1
ATOM 6657 C CA . THR D 1 236 ? 23.057 12.753 -0.403 1.00 8.66 222 THR D CA 1
ATOM 6658 C C . THR D 1 236 ? 22.216 12.641 0.856 1.00 8.89 222 THR D C 1
ATOM 6659 O O . THR D 1 236 ? 22.664 13.037 1.940 1.00 8.32 222 THR D O 1
ATOM 6663 N N . PRO D 1 237 ? 20.998 12.087 0.734 1.00 9.54 223 PRO D N 1
ATOM 6664 C CA . PRO D 1 237 ? 20.214 11.880 1.960 1.00 8.32 223 PRO D CA 1
ATOM 6665 C C . PRO D 1 237 ? 20.951 11.009 2.975 1.00 8.83 223 PRO D C 1
ATOM 6666 O O . PRO D 1 237 ? 20.829 11.232 4.190 1.00 9.07 223 PRO D O 1
ATOM 6670 N N . GLU D 1 238 ? 21.731 10.047 2.485 1.00 8.43 224 GLU D N 1
ATOM 6671 C CA . GLU D 1 238 ? 22.484 9.153 3.354 1.00 9.75 224 GLU D CA 1
ATOM 6672 C C . GLU D 1 238 ? 23.570 9.899 4.132 1.00 10.38 224 GLU D C 1
ATOM 6673 O O . GLU D 1 238 ? 23.786 9.621 5.323 1.00 10.20 224 GLU D O 1
ATOM 6679 N N . ASP D 1 239 ? 24.232 10.845 3.467 1.00 9.04 225 ASP D N 1
ATOM 6680 C CA . ASP D 1 239 ? 25.235 11.689 4.127 1.00 8.60 225 ASP D CA 1
ATOM 6681 C C . ASP D 1 239 ? 24.628 12.341 5.350 1.00 8.09 225 ASP D C 1
ATOM 6682 O O . ASP D 1 239 ? 25.231 12.370 6.424 1.00 10.31 225 ASP D O 1
ATOM 6687 N N . ILE D 1 240 ? 23.427 12.897 5.176 1.00 8.07 226 ILE D N 1
ATOM 6688 C CA . ILE D 1 240 ? 22.811 13.641 6.264 1.00 6.20 226 ILE D CA 1
ATOM 6689 C C . ILE D 1 240 ? 22.327 12.666 7.334 1.00 8.53 226 ILE D C 1
ATOM 6690 O O . ILE D 1 240 ? 22.514 12.892 8.528 1.00 8.27 226 ILE D O 1
ATOM 6695 N N . ALA D 1 241 ? 21.725 11.563 6.895 1.00 6.69 227 ALA D N 1
ATOM 6696 C CA . ALA D 1 241 ? 21.231 10.538 7.806 1.00 9.01 227 ALA D CA 1
ATOM 6697 C C . ALA D 1 241 ? 22.303 10.054 8.785 1.00 7.57 227 ALA D C 1
ATOM 6698 O O . ALA D 1 241 ? 22.011 9.857 9.963 1.00 9.97 227 ALA D O 1
ATOM 6700 N N . GLU D 1 242 ? 23.541 9.879 8.317 1.00 7.68 228 GLU D N 1
ATOM 6701 C CA . GLU D 1 242 ? 24.590 9.393 9.213 1.00 7.85 228 GLU D CA 1
ATOM 6702 C C . GLU D 1 242 ? 24.871 10.359 10.357 1.00 7.63 228 GLU D C 1
ATOM 6703 O O . GLU D 1 242 ? 25.080 9.926 11.497 1.00 8.78 228 GLU D O 1
ATOM 6709 N N . ALA D 1 243 ? 24.879 11.660 10.060 1.00 7.73 229 ALA D N 1
ATOM 6710 C CA . ALA D 1 243 ? 25.082 12.653 11.111 1.00 7.52 229 ALA D CA 1
ATOM 6711 C C . ALA D 1 243 ? 23.935 12.633 12.118 1.00 7.32 229 ALA D C 1
ATOM 6712 O O . ALA D 1 243 ? 24.158 12.760 13.325 1.00 7.24 229 ALA D O 1
ATOM 6714 N N . VAL D 1 244 ? 22.708 12.456 11.628 1.00 7.33 230 VAL D N 1
ATOM 6715 C CA . VAL D 1 244 ? 21.565 12.376 12.525 1.00 8.46 230 VAL D CA 1
ATOM 6716 C C . VAL D 1 244 ? 21.646 11.146 13.435 1.00 6.97 230 VAL D C 1
ATOM 6717 O O . VAL D 1 244 ? 21.388 11.241 14.638 1.00 7.81 230 VAL D O 1
ATOM 6721 N N . ILE D 1 245 ? 22.025 10.004 12.862 1.00 6.48 231 ILE D N 1
ATOM 6722 C CA . ILE D 1 245 ? 22.169 8.777 13.640 1.00 8.25 231 ILE D CA 1
ATOM 6723 C C . ILE D 1 245 ? 23.242 8.955 14.717 1.00 6.58 231 ILE D C 1
ATOM 6724 O O . ILE D 1 245 ? 23.056 8.523 15.863 1.00 7.54 231 ILE D O 1
ATOM 6729 N N . PHE D 1 246 ? 24.340 9.640 14.384 1.00 7.24 232 PHE D N 1
ATOM 6730 C CA . PHE D 1 246 ? 25.336 9.899 15.414 1.00 8.06 232 PHE D CA 1
ATOM 6731 C C . PHE D 1 246 ? 24.735 10.718 16.563 1.00 7.76 232 PHE D C 1
ATOM 6732 O O . PHE D 1 246 ? 24.868 10.369 17.734 1.00 7.10 232 PHE D O 1
ATOM 6740 N N . LEU D 1 247 ? 24.065 11.809 16.220 1.00 6.31 233 LEU D N 1
ATOM 6741 C CA . LEU D 1 247 ? 23.477 12.681 17.238 1.00 7.81 233 LEU D CA 1
ATOM 6742 C C . LEU D 1 247 ? 22.409 11.986 18.098 1.00 8.07 233 LEU D C 1
ATOM 6743 O O . LEU D 1 247 ? 22.296 12.263 19.290 1.00 8.90 233 LEU D O 1
ATOM 6748 N N . LEU D 1 248 ? 21.644 11.080 17.489 1.00 8.01 234 LEU D N 1
ATOM 6749 C CA . LEU D 1 248 ? 20.649 10.288 18.207 1.00 9.13 234 LEU D CA 1
ATOM 6750 C C . LEU D 1 248 ? 21.262 9.302 19.204 1.00 10.15 234 LEU D C 1
ATOM 6751 O O . LEU D 1 248 ? 20.628 8.939 20.196 1.00 11.41 234 LEU D O 1
ATOM 6756 N N . SER D 1 249 ? 22.486 8.860 18.920 1.00 8.76 235 SER D N 1
ATOM 6757 C CA . SER D 1 249 ? 23.092 7.743 19.654 1.00 10.15 235 SER D CA 1
ATOM 6758 C C . SER D 1 249 ? 23.680 8.159 21.000 1.00 9.48 235 SER D C 1
ATOM 6759 O O . SER D 1 249 ? 24.021 9.329 21.202 1.00 8.30 235 SER D O 1
ATOM 6762 N N . ASP D 1 250 ? 23.811 7.195 21.910 1.00 8.02 236 ASP D N 1
ATOM 6763 C CA . ASP D 1 250 ? 24.410 7.491 23.210 1.00 9.48 236 ASP D CA 1
ATOM 6764 C C . ASP D 1 250 ? 25.923 7.703 23.136 1.00 10.53 236 ASP D C 1
ATOM 6765 O O . ASP D 1 250 ? 26.543 8.083 24.121 1.00 12.47 236 ASP D O 1
ATOM 6770 N N . GLN D 1 251 ? 26.516 7.466 21.969 1.00 8.63 237 GLN D N 1
ATOM 6771 C CA . GLN D 1 251 ? 27.926 7.800 21.786 1.00 7.52 237 GLN D CA 1
ATOM 6772 C C . GLN D 1 251 ? 28.097 9.319 21.702 1.00 10.41 237 GLN D C 1
ATOM 6773 O O . GLN D 1 251 ? 29.201 9.848 21.868 1.00 12.57 237 GLN D O 1
ATOM 6779 N N . ALA D 1 252 ? 26.989 10.013 21.466 1.00 8.07 238 ALA D N 1
ATOM 6780 C CA . ALA D 1 252 ? 26.953 11.472 21.462 1.00 9.45 238 ALA D CA 1
ATOM 6781 C C . ALA D 1 252 ? 26.410 12.037 22.788 1.00 9.37 238 ALA D C 1
ATOM 6782 O O . ALA D 1 252 ? 25.791 13.095 22.812 1.00 7.79 238 ALA D O 1
ATOM 6784 N N . ALA D 1 253 ? 26.684 11.350 23.893 1.00 9.89 239 ALA D N 1
ATOM 6785 C CA . ALA D 1 253 ? 26.105 11.714 25.188 1.00 11.28 239 ALA D CA 1
ATOM 6786 C C . ALA D 1 253 ? 26.439 13.129 25.670 1.00 8.51 239 ALA D C 1
ATOM 6787 O O . ALA D 1 253 ? 25.694 13.697 26.464 1.00 9.54 239 ALA D O 1
ATOM 6789 N N . PHE D 1 254 ? 27.552 13.687 25.204 1.00 7.94 240 PHE D N 1
ATOM 6790 C CA . PHE D 1 254 ? 27.989 15.011 25.645 1.00 7.97 240 PHE D CA 1
ATOM 6791 C C . PHE D 1 254 ? 27.675 16.051 24.572 1.00 8.40 240 PHE D C 1
ATOM 6792 O O . PHE D 1 254 ? 27.996 17.229 24.727 1.00 11.48 240 PHE D O 1
ATOM 6800 N N . VAL D 1 255 ? 27.035 15.624 23.485 1.00 7.49 241 VAL D N 1
ATOM 6801 C CA . VAL D 1 255 ? 26.716 16.565 22.417 1.00 8.55 241 VAL D CA 1
ATOM 6802 C C . VAL D 1 255 ? 25.313 17.118 22.594 1.00 7.46 241 VAL D C 1
ATOM 6803 O O . VAL D 1 255 ? 24.329 16.389 22.478 1.00 8.74 241 VAL D O 1
ATOM 6807 N N . THR D 1 256 ? 25.223 18.407 22.895 1.00 6.18 242 THR D N 1
ATOM 6808 C CA . THR D 1 256 ? 23.918 19.049 23.047 1.00 6.63 242 THR D CA 1
ATOM 6809 C C . THR D 1 256 ? 24.050 20.545 22.766 1.00 6.04 242 THR D C 1
ATOM 6810 O O . THR D 1 256 ? 25.095 21.150 23.055 1.00 6.65 242 THR D O 1
ATOM 6814 N N . GLY D 1 257 ? 23.012 21.124 22.160 1.00 7.71 243 GLY D N 1
ATOM 6815 C CA . GLY D 1 257 ? 23.045 22.522 21.747 1.00 7.10 243 GLY D CA 1
ATOM 6816 C C . GLY D 1 257 ? 23.828 22.811 20.477 1.00 5.69 243 GLY D C 1
ATOM 6817 O O . GLY D 1 257 ? 23.958 23.965 20.091 1.00 7.22 243 GLY D O 1
ATOM 6818 N N . ALA D 1 258 ? 24.342 21.768 19.832 1.00 5.97 244 ALA D N 1
ATOM 6819 C CA . ALA D 1 258 ? 25.213 21.943 18.673 1.00 7.93 244 ALA D CA 1
ATOM 6820 C C . ALA D 1 258 ? 24.429 22.227 17.398 1.00 9.32 244 ALA D C 1
ATOM 6821 O O . ALA D 1 258 ? 23.355 21.656 17.182 1.00 8.61 244 ALA D O 1
ATOM 6823 N N . ALA D 1 259 ? 24.966 23.123 16.573 1.00 8.86 245 ALA D N 1
ATOM 6824 C CA . ALA D 1 259 ? 24.477 23.325 15.207 1.00 9.01 245 ALA D CA 1
ATOM 6825 C C . ALA D 1 259 ? 25.545 22.702 14.324 1.00 8.83 245 ALA D C 1
ATOM 6826 O O . ALA D 1 259 ? 26.555 23.333 14.005 1.00 10.25 245 ALA D O 1
ATOM 6828 N N . PHE D 1 260 ? 25.328 21.438 13.980 1.00 6.28 246 PHE D N 1
ATOM 6829 C CA . PHE D 1 260 ? 26.341 20.616 13.328 1.00 7.16 246 PHE D CA 1
ATOM 6830 C C . PHE D 1 260 ? 26.258 20.767 11.805 1.00 8.93 246 PHE D C 1
ATOM 6831 O O . PHE D 1 260 ? 25.313 20.296 11.182 1.00 6.64 246 PHE D O 1
ATOM 6839 N N . ALA D 1 261 ? 27.255 21.421 11.212 1.00 8.01 247 ALA D N 1
ATOM 6840 C CA . ALA D 1 261 ? 27.277 21.610 9.761 1.00 8.42 247 ALA D CA 1
ATOM 6841 C C . ALA D 1 261 ? 27.672 20.323 9.038 1.00 7.87 247 ALA D C 1
ATOM 6842 O O . ALA D 1 261 ? 28.783 19.820 9.221 1.00 8.80 247 ALA D O 1
ATOM 6844 N N . VAL D 1 262 ? 26.759 19.801 8.216 1.00 7.12 248 VAL D N 1
ATOM 6845 C CA . VAL D 1 262 ? 27.019 18.630 7.390 1.00 6.72 248 VAL D CA 1
ATOM 6846 C C . VAL D 1 262 ? 26.800 19.120 5.963 1.00 8.60 248 VAL D C 1
ATOM 6847 O O . VAL D 1 262 ? 25.721 18.968 5.389 1.00 6.98 248 VAL D O 1
ATOM 6851 N N . ASP D 1 263 ? 27.820 19.770 5.413 1.00 7.41 249 ASP D N 1
ATOM 6852 C CA . ASP D 1 263 ? 27.562 20.683 4.305 1.00 7.55 249 ASP D CA 1
ATOM 6853 C C . ASP D 1 263 ? 28.663 20.785 3.270 1.00 6.69 249 ASP D C 1
ATOM 6854 O O . ASP D 1 263 ? 28.725 21.770 2.526 1.00 6.54 249 ASP D O 1
ATOM 6859 N N . GLY D 1 264 ? 29.548 19.799 3.232 1.00 7.02 250 GLY D N 1
ATOM 6860 C CA . GLY D 1 264 ? 30.573 19.783 2.201 1.00 8.12 250 GLY D CA 1
ATOM 6861 C C . GLY D 1 264 ? 31.527 20.961 2.257 1.00 7.96 250 GLY D C 1
ATOM 6862 O O . GLY D 1 264 ? 32.222 21.242 1.276 1.00 8.58 250 GLY D O 1
ATOM 6863 N N . GLY D 1 265 ? 31.572 21.637 3.404 1.00 6.98 251 GLY D N 1
ATOM 6864 C CA . GLY D 1 265 ? 32.412 22.809 3.575 1.00 7.56 251 GLY D CA 1
ATOM 6865 C C . GLY D 1 265 ? 31.766 24.154 3.265 1.00 8.32 251 GLY D C 1
ATOM 6866 O O . GLY D 1 265 ? 32.417 25.187 3.361 1.00 8.64 251 GLY D O 1
ATOM 6867 N N . MET D 1 266 ? 30.486 24.160 2.903 1.00 7.33 252 MET D N 1
ATOM 6868 C CA . MET D 1 266 ? 29.843 25.408 2.493 1.00 6.64 252 MET D CA 1
ATOM 6869 C C . MET D 1 266 ? 30.016 26.565 3.493 1.00 7.92 252 MET D C 1
ATOM 6870 O O . MET D 1 266 ? 30.419 27.670 3.115 1.00 7.86 252 MET D O 1
ATOM 6875 N N . THR D 1 267 ? 29.733 26.313 4.768 1.00 6.59 253 THR D N 1
ATOM 6876 C CA . THR D 1 267 ? 29.785 27.388 5.750 1.00 9.98 253 THR D CA 1
ATOM 6877 C C . THR D 1 267 ? 31.201 27.649 6.258 1.00 8.11 253 THR D C 1
ATOM 6878 O O . THR D 1 267 ? 31.409 28.560 7.055 1.00 10.01 253 THR D O 1
ATOM 6882 N N . ALA D 1 268 ? 32.169 26.880 5.775 1.00 8.46 254 ALA D N 1
ATOM 6883 C CA . ALA D 1 268 ? 33.566 27.111 6.145 1.00 9.29 254 ALA D CA 1
ATOM 6884 C C . ALA D 1 268 ? 34.236 28.175 5.281 1.00 9.98 254 ALA D C 1
ATOM 6885 O O . ALA D 1 268 ? 35.326 28.626 5.606 1.00 9.21 254 ALA D O 1
ATOM 6887 N N . ILE D 1 269 ? 33.604 28.554 4.172 1.00 9.69 255 ILE D N 1
ATOM 6888 C CA . ILE D 1 269 ? 34.184 29.552 3.270 1.00 8.91 255 ILE D CA 1
ATOM 6889 C C . ILE D 1 269 ? 33.245 30.730 3.044 1.00 11.91 255 ILE D C 1
ATOM 6890 O O . ILE D 1 269 ? 32.083 30.697 3.445 1.00 11.45 255 ILE D O 1
#

Secondary structure (DSSP, 8-state):
-TTTT-EEEEETTTSHHHHHHHHHHHHTT-EEEEEESSHHHHHHHHHHH--TT--EEEEE--TTSHHHHHHHHHHHHHHH-S-SEEEE-------B-TTT--HHHHHHHHIIIIIHHHHHHHHHHHHHHHTT-EEEEEE--GGGTS--TTBHHHHHHHHHHHHHHHHHHHHHGGGTEEEEEEEE--BTTSHHHHHT--HHHHHHHTT-TTSS-B-HHHHHHHHHHHHSGGGTT--S-EEEESTTGGG-/-TTTT-EEEEETTTSHHHHHHHHHHHHTT-EEEEEESSHHHHHHHHHHH--TT--EEEEE--TT-HHHHHHHHHHHHHHH-S-SEEEE-------B-TTT--HHHHHHHHIIIIIHHHHHHHHHHHHHHHTT-EEEEEE--GGGTS--TTBHHHHHHHHHHHHHHHHHHHHHGGGTEEEEEEEE--BTTSHHHHHT--HHHHTT-TTSS-B-HHHHHHHHHHHHSGGGTT--S-EEEESTTGGG-/-TTTT-EEEEETTTSHHHHHHHHHHHHTT-EEEEEESSHHHHHHHHHHH--TT--EEEEE--TT-HHHHHHHHHHHHHHH-S-SEEEE-------B-TTT--HHHHHHHHIIIIIHHHHHHHHHHHHHHHTT-EEEEEE--GGGTS--TTBHHHHHHHHHHHHHHHHHHHHHGGGTEEEEEEEE--BTTSHHHHHH--HHHHHHHT-TTSS-B-HHHHHHHHHHHHSGGGTT--S-EEEESTTGGG-/-TTTT-EEEEETTTSHHHHHHHHHHHHTT-EEEEEESSHHHHHHHHHHH--TT--EEEEE--TT-HHHHHHHHHHHHHHH-S-SEEEE-------B-TTT--HHHHHHHHIIIIIHHHHHHHHHHHHHHHTT-EEEEEE--GGGTS--TTBHHHHHHHHHHHHHHHHHHHHHGGGTEEEEEEEE--BTTSHHHHHT--HHHHTT-TTSS-B-HHHHHHHHHHHHSGGGTT--S-EEEESTTGGG-

Organism: Xanthobacter autotrophicus (strain ATCC BAA-1158 / Py2) (NCBI:txid78245)

Nearest PDB structures (foldseek):
  4gh5-assembly1_D  TM=1.004E+00  e=4.367E-53  Xanthobacter autotrophicus Py2
  4gh5-assembly1_A  TM=1.003E+00  e=4.006E-52  Xanthobacter autotrophicus Py2
  4itu-assembly1_A  TM=1.003E+00  e=5.451E-52  Xanthobacter autotrophicus Py2
  4itu-assembly1_C  TM=1.003E+00  e=1.291E-51  Xanthobacter autotrophicus Py2
  4itu-assembly1_D  TM=1.003E+00  e=6.398E-51  Xanthobacter autotrophicus Py2